Protein AF-0000000078280338 (afdb_homodimer)

Solvent-accessible surface area (backbone atoms only — not comparable to full-atom values): 52154 Å² total; per-residue (Å²): 130,77,80,72,68,80,79,72,78,48,38,25,70,47,46,52,50,64,72,41,44,92,66,64,51,52,72,48,70,65,82,75,61,64,58,58,28,72,47,66,31,80,52,88,51,88,51,28,35,26,40,47,72,55,88,58,22,28,37,40,34,47,91,86,26,40,37,38,37,68,78,40,57,56,70,58,51,51,51,51,54,43,44,49,53,49,49,52,47,52,47,51,52,49,38,52,53,24,34,76,67,65,35,56,46,57,33,45,60,59,44,32,80,74,65,57,34,51,37,38,33,26,33,64,67,35,34,60,70,26,54,41,78,88,59,54,50,83,72,73,30,55,56,50,27,40,29,70,71,62,37,27,69,50,54,51,58,52,48,47,52,44,59,74,16,67,88,45,61,69,80,37,81,45,58,38,80,44,84,50,89,45,91,52,41,63,34,28,38,34,26,46,18,54,32,98,89,35,67,32,21,34,39,36,39,37,46,72,72,50,84,79,52,59,34,53,40,54,51,48,41,52,49,39,56,52,44,14,56,40,43,39,71,73,37,52,70,67,59,77,60,78,70,56,81,40,73,64,57,33,35,42,71,68,43,91,72,53,70,67,60,51,50,50,54,26,55,75,69,72,49,60,78,82,44,45,30,39,40,35,36,34,34,36,74,89,36,73,40,54,66,68,54,40,54,36,49,36,48,53,51,37,71,75,33,78,83,41,49,61,44,70,52,95,49,25,32,34,40,39,38,42,54,89,82,46,49,72,68,57,48,48,61,71,39,42,63,59,33,60,68,44,46,32,31,33,7,25,26,61,69,33,60,46,71,83,48,37,34,52,35,50,50,36,7,56,55,25,50,71,74,73,53,88,96,56,43,73,27,63,20,73,89,45,35,63,61,53,42,52,64,35,43,52,62,70,59,47,61,70,57,34,38,59,62,59,52,50,33,46,53,46,27,71,76,46,82,69,52,48,53,60,50,52,48,42,26,57,62,40,74,67,31,63,67,59,24,22,64,73,70,71,44,60,60,70,62,46,52,52,51,50,51,54,51,58,69,68,41,93,65,59,77,85,38,53,66,52,46,52,43,42,53,51,29,53,52,51,41,69,73,68,97,132,78,80,74,68,80,79,72,79,48,38,24,70,47,46,51,49,64,72,42,45,92,66,62,52,51,71,48,70,66,82,77,62,62,59,59,29,71,47,68,32,81,52,87,52,86,51,27,34,27,40,46,73,55,88,59,22,28,37,39,33,46,93,88,26,38,37,37,37,67,78,42,57,56,71,58,51,50,49,50,56,43,44,48,56,50,48,52,46,52,48,51,52,49,37,50,54,25,35,76,66,66,36,55,46,58,35,45,60,60,42,31,79,74,64,59,36,52,37,39,33,25,35,63,68,37,34,59,71,26,55,42,78,87,58,56,50,83,73,73,31,54,58,50,27,39,30,67,72,63,37,27,68,50,54,52,58,52,48,47,53,42,59,74,16,66,86,48,59,68,79,37,82,44,59,38,81,44,81,50,91,45,91,51,41,63,35,28,39,34,26,45,18,55,34,96,91,35,66,33,21,33,40,37,39,37,48,71,74,48,85,80,52,59,35,53,39,54,51,49,40,53,49,39,55,51,44,14,55,40,42,40,70,72,36,54,70,69,59,78,60,79,70,57,82,40,74,63,57,33,37,43,72,66,43,90,72,55,69,67,59,49,51,52,55,27,54,74,70,71,51,60,78,82,44,44,30,38,41,35,36,34,34,36,74,88,37,73,40,54,68,69,54,42,52,39,50,38,47,52,51,38,72,76,34,78,82,42,48,63,47,70,52,94,50,26,33,35,41,39,37,42,54,90,83,46,51,73,68,57,49,48,62,71,39,42,64,59,32,60,68,46,46,34,31,33,7,26,25,60,69,34,62,45,71,84,49,37,33,51,34,50,50,37,7,56,55,25,49,70,74,74,52,88,96,57,42,72,27,60,20,71,90,45,36,64,62,52,44,52,63,34,43,53,60,70,57,47,62,69,57,33,38,60,61,59,53,49,33,46,54,46,28,72,76,45,82,68,54,48,54,59,49,52,46,43,26,58,62,40,74,66,30,63,68,59,25,21,63,71,70,72,46,60,59,70,60,46,51,52,54,48,52,54,51,56,70,68,42,90,65,59,78,84,40,54,66,52,47,52,44,42,52,53,28,53,52,50,40,70,74,68,97

Structure (mmCIF, N/CA/C/O backbone):
data_AF-0000000078280338-model_v1
#
loop_
_entity.id
_entity.type
_entity.pdbx_description
1 polymer 'PucR C-terminal helix-turn-helix domain-containing protein'
#
loop_
_atom_site.group_PDB
_atom_site.id
_atom_site.type_symbol
_atom_site.label_atom_id
_atom_site.label_alt_id
_atom_site.label_comp_id
_atom_site.label_asym_id
_atom_site.label_entity_id
_atom_site.label_seq_id
_atom_site.pdbx_PDB_ins_code
_atom_site.Cartn_x
_atom_site.Cartn_y
_atom_site.Cartn_z
_atom_site.occupancy
_atom_site.B_iso_or_equiv
_atom_site.auth_seq_id
_atom_site.auth_comp_id
_atom_site.auth_asym_id
_atom_site.auth_atom_id
_atom_site.pdbx_PDB_model_num
ATOM 1 N N . MET A 1 1 ? -23.109 42.562 59.625 1 22.28 1 MET A N 1
ATOM 2 C CA . MET A 1 1 ? -22.859 43.844 58.969 1 22.28 1 MET A CA 1
ATOM 3 C C . MET A 1 1 ? -21.375 44.188 58.969 1 22.28 1 MET A C 1
ATOM 5 O O . MET A 1 1 ? -20.828 44.531 60.031 1 22.28 1 MET A O 1
ATOM 9 N N . GLN A 1 2 ? -20.516 43.281 58.531 1 27.91 2 GLN A N 1
ATOM 10 C CA . GLN A 1 2 ? -19.078 43.25 58.719 1 27.91 2 GLN A CA 1
ATOM 11 C C . GLN A 1 2 ? -18.438 44.625 58.375 1 27.91 2 GLN A C 1
ATOM 13 O O . GLN A 1 2 ? -18.812 45.25 57.406 1 27.91 2 GLN A O 1
ATOM 18 N N . ASN A 1 3 ? -18.094 45.375 59.406 1 30.45 3 ASN A N 1
ATOM 19 C CA . ASN A 1 3 ? -17.438 46.688 59.375 1 30.45 3 ASN A CA 1
ATOM 20 C C . ASN A 1 3 ? -16.422 46.781 58.219 1 30.45 3 ASN A C 1
ATOM 22 O O . ASN A 1 3 ? -15.383 46.125 58.25 1 30.45 3 ASN A O 1
ATOM 26 N N . ARG A 1 4 ? -16.844 46.719 57.062 1 38.12 4 ARG A N 1
ATOM 27 C CA . ARG A 1 4 ? -16.047 46.938 55.844 1 38.12 4 ARG A CA 1
ATOM 28 C C . ARG A 1 4 ? -15.133 48.156 56 1 38.12 4 ARG A C 1
ATOM 30 O O . ARG A 1 4 ? -15.602 49.281 55.906 1 38.12 4 ARG A O 1
ATOM 37 N N . GLY A 1 5 ? -14.352 48.25 57.031 1 39.28 5 GLY A N 1
ATOM 38 C CA . GLY A 1 5 ? -13.375 49.281 57.25 1 39.28 5 GLY A CA 1
ATOM 39 C C . GLY A 1 5 ? -12.828 49.875 55.969 1 39.28 5 GLY A C 1
ATOM 40 O O . GLY A 1 5 ? -12.586 49.156 55 1 39.28 5 GLY A O 1
ATOM 41 N N . VAL A 1 6 ? -13.195 51.094 55.688 1 43.06 6 VAL A N 1
ATOM 42 C CA . VAL A 1 6 ? -12.812 51.938 54.562 1 43.06 6 VAL A CA 1
ATOM 43 C C . VAL A 1 6 ? -11.305 51.812 54.312 1 43.06 6 VAL A C 1
ATOM 45 O O . VAL A 1 6 ? -10.508 52.25 55.125 1 43.06 6 VAL A O 1
ATOM 48 N N . PHE A 1 7 ? -10.766 50.781 53.938 1 52.72 7 PHE A N 1
ATOM 49 C CA . PHE A 1 7 ? -9.367 50.656 53.562 1 52.72 7 PHE A CA 1
ATOM 50 C C . PHE A 1 7 ? -8.977 51.75 52.594 1 52.72 7 PHE A C 1
ATOM 52 O O . PHE A 1 7 ? -9.516 51.844 51.469 1 52.72 7 PHE A O 1
ATOM 59 N N . ILE A 1 8 ? -8.625 52.969 53.156 1 64.5 8 ILE A N 1
ATOM 60 C CA . ILE A 1 8 ? -8.078 54.062 52.375 1 64.5 8 ILE A CA 1
ATOM 61 C C . ILE A 1 8 ? -6.793 53.625 51.656 1 64.5 8 ILE A C 1
ATOM 63 O O . ILE A 1 8 ? -5.898 53.062 52.312 1 64.5 8 ILE A O 1
ATOM 67 N N . MET A 1 9 ? -6.781 53.812 50.406 1 80.69 9 MET A N 1
ATOM 68 C CA . MET A 1 9 ? -5.594 53.438 49.625 1 80.69 9 MET A CA 1
ATOM 69 C C . MET A 1 9 ? -4.383 54.25 50.094 1 80.69 9 MET A C 1
ATOM 71 O O . MET A 1 9 ? -4.465 55.469 50.25 1 80.69 9 MET A O 1
ATOM 75 N N . LYS A 1 10 ? -3.396 53.531 50.5 1 91.25 10 LYS A N 1
ATOM 76 C CA . LYS A 1 10 ? -2.135 54.156 50.875 1 91.25 10 LYS A CA 1
ATOM 77 C C . LYS A 1 10 ? -1.229 54.375 49.688 1 91.25 10 LYS A C 1
ATOM 79 O O . LYS A 1 10 ? -1.287 53.594 48.719 1 91.25 10 LYS A O 1
ATOM 84 N N . LEU A 1 11 ? -0.485 55.469 49.781 1 94.06 11 LEU A N 1
ATOM 85 C CA . LEU A 1 11 ? 0.354 55.812 48.656 1 94.06 11 LEU A CA 1
ATOM 86 C C . LEU A 1 11 ? 1.828 55.594 48.969 1 94.06 11 LEU A C 1
ATOM 88 O O . LEU A 1 11 ? 2.199 55.469 50.125 1 94.06 11 LEU A O 1
ATOM 92 N N . SER A 1 12 ? 2.592 55.469 47.969 1 94.25 12 SER A N 1
ATOM 93 C CA . SER A 1 12 ? 4.047 55.5 48.062 1 94.25 12 SER A CA 1
ATOM 94 C C . SER A 1 12 ? 4.629 56.781 47.5 1 94.25 12 SER A C 1
ATOM 96 O O . SER A 1 12 ? 3.938 57.5 46.781 1 94.25 12 SER A O 1
ATOM 98 N N . MET A 1 13 ? 5.859 57.031 47.812 1 95.06 13 MET A N 1
ATOM 99 C CA . MET A 1 13 ? 6.527 58.219 47.281 1 95.06 13 MET A CA 1
ATOM 100 C C . MET A 1 13 ? 6.613 58.156 45.75 1 95.06 13 MET A C 1
ATOM 102 O O . MET A 1 13 ? 6.574 59.188 45.062 1 95.06 13 MET A O 1
ATOM 106 N N . TRP A 1 14 ? 6.609 56.969 45.219 1 94.12 14 TRP A N 1
ATOM 107 C CA . TRP A 1 14 ? 6.652 56.812 43.781 1 94.12 14 TRP A CA 1
ATOM 108 C C . TRP A 1 14 ? 5.332 57.219 43.125 1 94.12 14 TRP A C 1
ATOM 110 O O . TRP A 1 14 ? 5.324 57.906 42.094 1 94.12 14 TRP A O 1
ATOM 120 N N . MET A 1 15 ? 4.285 56.875 43.781 1 94.75 15 MET A N 1
ATOM 121 C CA . MET A 1 15 ? 2.965 57.25 43.25 1 94.75 15 MET A CA 1
ATOM 122 C C . MET A 1 15 ? 2.801 58.75 43.219 1 94.75 15 MET A C 1
ATOM 124 O O . MET A 1 15 ? 2.275 59.312 42.25 1 94.75 15 MET A O 1
ATOM 128 N N . ILE A 1 16 ? 3.266 59.281 44.25 1 94.94 16 ILE A N 1
ATOM 129 C CA . ILE A 1 16 ? 3.188 60.75 44.344 1 94.94 16 ILE A CA 1
ATOM 130 C C . ILE A 1 16 ? 4.082 61.375 43.281 1 94.94 16 ILE A C 1
ATOM 132 O O . ILE A 1 16 ? 3.658 62.281 42.562 1 94.94 16 ILE A O 1
ATOM 136 N N . ALA A 1 17 ? 5.281 60.875 43.156 1 94.75 17 ALA A N 1
ATOM 137 C CA . ALA A 1 17 ? 6.227 61.406 42.188 1 94.75 17 ALA A CA 1
ATOM 138 C C . ALA A 1 17 ? 5.652 61.312 40.781 1 94.75 17 ALA A C 1
ATOM 140 O O . ALA A 1 17 ? 5.816 62.219 39.969 1 94.75 17 ALA A O 1
ATOM 141 N N . ASN A 1 18 ? 4.996 60.25 40.469 1 93.5 18 ASN A N 1
ATOM 142 C CA . ASN A 1 18 ? 4.418 60.031 39.156 1 93.5 18 ASN A CA 1
ATOM 143 C C . ASN A 1 18 ? 3.367 61.094 38.844 1 93.5 18 ASN A C 1
ATOM 145 O O . ASN A 1 18 ? 3.27 61.562 37.688 1 93.5 18 ASN A O 1
ATOM 149 N N . ARG A 1 19 ? 2.611 61.469 39.812 1 93.06 19 ARG A N 1
ATOM 150 C CA . ARG A 1 19 ? 1.556 62.469 39.594 1 93.06 19 ARG A CA 1
ATOM 151 C C . ARG A 1 19 ? 2.133 63.875 39.5 1 93.06 19 ARG A C 1
ATOM 153 O O . ARG A 1 19 ? 1.515 64.75 38.938 1 93.06 19 ARG A O 1
ATOM 160 N N . LEU A 1 20 ? 3.291 64.062 40.031 1 93.62 20 LEU A N 1
ATOM 161 C CA . LEU A 1 20 ? 3.91 65.375 40.062 1 93.62 20 LEU A CA 1
ATOM 162 C C . LEU A 1 20 ? 4.812 65.562 38.844 1 93.62 20 LEU A C 1
ATOM 164 O O . LEU A 1 20 ? 5.398 66.688 38.688 1 93.62 20 LEU A O 1
ATOM 168 N N . LYS A 1 21 ? 4.844 64.688 38 1 91.25 21 LYS A N 1
ATOM 169 C CA . LYS A 1 21 ? 5.777 64.688 36.875 1 91.25 21 LYS A CA 1
ATOM 170 C C . LYS A 1 21 ? 5.617 65.938 36.031 1 91.25 21 LYS A C 1
ATOM 172 O O . LYS A 1 21 ? 6.605 66.562 35.594 1 91.25 21 LYS A O 1
ATOM 177 N N . PRO A 1 22 ? 4.402 66.438 35.812 1 88.19 22 PRO A N 1
ATOM 178 C CA . PRO A 1 22 ? 4.246 67.625 35 1 88.19 22 PRO A CA 1
ATOM 179 C C . PRO A 1 22 ? 4.965 68.812 35.594 1 88.19 22 PRO A C 1
ATOM 181 O O . PRO A 1 22 ? 5.262 69.812 34.906 1 88.19 22 PRO A O 1
ATOM 184 N N . LEU A 1 23 ? 5.336 68.812 36.875 1 91.56 23 LEU A N 1
ATOM 185 C CA . LEU A 1 23 ? 6.004 69.938 37.562 1 91.56 23 LEU A CA 1
ATOM 186 C C . LEU A 1 23 ? 7.52 69.75 37.5 1 91.56 23 LEU A C 1
ATOM 188 O O . LEU A 1 23 ? 8.258 70.562 38.062 1 91.56 23 LEU A O 1
ATOM 192 N N . ASN A 1 24 ? 7.965 68.688 36.844 1 89.81 24 ASN A N 1
ATOM 193 C CA . ASN A 1 24 ? 9.383 68.375 36.656 1 89.81 24 ASN A CA 1
ATOM 194 C C . ASN A 1 24 ? 10.141 68.375 38 1 89.81 24 ASN A C 1
ATOM 196 O O . ASN A 1 24 ? 11.133 69.062 38.156 1 89.81 24 ASN A O 1
ATOM 200 N N . PRO A 1 25 ? 9.711 67.562 38.812 1 92 25 PRO A N 1
ATOM 201 C CA . PRO A 1 25 ? 10.359 67.438 40.125 1 92 25 PRO A CA 1
ATOM 202 C C . PRO A 1 25 ? 11.703 66.75 40.062 1 92 25 PRO A C 1
ATOM 204 O O . PRO A 1 25 ? 11.984 66 39.125 1 92 25 PRO A O 1
ATOM 207 N N . GLU A 1 26 ? 12.562 67.062 41.062 1 93.38 26 GLU A N 1
ATOM 208 C CA . GLU A 1 26 ? 13.75 66.25 41.312 1 93.38 26 GLU A CA 1
ATOM 209 C C . GLU A 1 26 ? 13.477 65.25 42.406 1 93.38 26 GLU A C 1
ATOM 211 O O . GLU A 1 26 ? 13.102 65.562 43.531 1 93.38 26 GLU A O 1
ATOM 216 N N . SER A 1 27 ? 13.594 63.969 41.969 1 92.81 27 SER A N 1
ATOM 217 C CA . SER A 1 27 ? 13.188 62.938 42.906 1 92.81 27 SER A CA 1
ATOM 218 C C . SER A 1 27 ? 14.344 62 43.219 1 92.81 27 SER A C 1
ATOM 220 O O . SER A 1 27 ? 15.125 61.656 42.312 1 92.81 27 SER A O 1
ATOM 222 N N . GLN A 1 28 ? 14.516 61.719 44.469 1 94.62 28 GLN A N 1
ATOM 223 C CA . GLN A 1 28 ? 15.367 60.656 45 1 94.62 28 GLN A CA 1
ATOM 224 C C . GLN A 1 28 ? 14.555 59.688 45.844 1 94.62 28 GLN A C 1
ATOM 226 O O . GLN A 1 28 ? 14.391 59.875 47.062 1 94.62 28 GLN A O 1
ATOM 231 N N . ILE A 1 29 ? 14.141 58.625 45.125 1 94.69 29 ILE A N 1
ATOM 232 C CA . ILE A 1 29 ? 13.266 57.656 45.781 1 94.69 29 ILE A CA 1
ATOM 233 C C . ILE A 1 29 ? 13.875 56.25 45.719 1 94.69 29 ILE A C 1
ATOM 235 O O . ILE A 1 29 ? 14.344 55.844 44.688 1 94.69 29 ILE A O 1
ATOM 239 N N . SER A 1 30 ? 13.766 55.594 46.875 1 92.06 30 SER A N 1
ATOM 240 C CA . SER A 1 30 ? 14.258 54.219 46.938 1 92.06 30 SER A CA 1
ATOM 241 C C . SER A 1 30 ? 13.367 53.281 46.125 1 92.06 30 SER A C 1
ATOM 243 O O . SER A 1 30 ? 12.148 53.469 46.062 1 92.06 30 SER A O 1
ATOM 245 N N . ASP A 1 31 ? 13.93 52.219 45.656 1 87.12 31 ASP A N 1
ATOM 246 C CA . ASP A 1 31 ? 13.234 51.312 44.75 1 87.12 31 ASP A CA 1
ATOM 247 C C . ASP A 1 31 ? 12.18 50.5 45.531 1 87.12 31 ASP A C 1
ATOM 249 O O . ASP A 1 31 ? 11.188 50.062 44.938 1 87.12 31 ASP A O 1
ATOM 253 N N . ASP A 1 32 ? 12.289 50.406 46.75 1 85.12 32 ASP A N 1
ATOM 254 C CA . ASP A 1 32 ? 11.406 49.531 47.5 1 85.12 32 ASP A CA 1
ATOM 255 C C . ASP A 1 32 ? 10.539 50.281 48.469 1 85.12 32 ASP A C 1
ATOM 257 O O . ASP A 1 32 ? 10.078 49.75 49.469 1 85.12 32 ASP A O 1
ATOM 261 N N . THR A 1 33 ? 10.336 51.562 48.156 1 91.38 33 THR A N 1
ATOM 262 C CA . THR A 1 33 ? 9.508 52.344 49.062 1 91.38 33 THR A CA 1
ATOM 263 C C . THR A 1 33 ? 8.094 51.781 49.156 1 91.38 33 THR A C 1
ATOM 265 O O . THR A 1 33 ? 7.457 51.531 48.125 1 91.38 33 THR A O 1
ATOM 268 N N . PRO A 1 34 ? 7.621 51.531 50.375 1 92.12 34 PRO A N 1
ATOM 269 C CA . PRO A 1 34 ? 6.301 50.906 50.531 1 92.12 34 PRO A CA 1
ATOM 270 C C . PRO A 1 34 ? 5.16 51.906 50.375 1 92.12 34 PRO A C 1
ATOM 272 O O . PRO A 1 34 ? 5.379 53.125 50.469 1 92.12 34 PRO A O 1
ATOM 275 N N . ALA A 1 35 ? 4.035 51.438 50.125 1 92.88 35 ALA A N 1
ATOM 276 C CA . ALA A 1 35 ? 2.816 52.219 50.062 1 92.88 35 ALA A CA 1
ATOM 277 C C . ALA A 1 35 ? 2.152 52.312 51.438 1 92.88 35 ALA A C 1
ATOM 279 O O . ALA A 1 35 ? 1.238 51.531 51.75 1 92.88 35 ALA A O 1
ATOM 280 N N . VAL A 1 36 ? 2.533 53.344 52.219 1 92.44 36 VAL A N 1
ATOM 281 C CA . VAL A 1 36 ? 2.055 53.406 53.594 1 92.44 36 VAL A CA 1
ATOM 282 C C . VAL A 1 36 ? 1.534 54.812 53.875 1 92.44 36 VAL A C 1
ATOM 284 O O . VAL A 1 36 ? 1.011 55.094 54.969 1 92.44 36 VAL A O 1
ATOM 287 N N . LEU A 1 37 ? 1.658 55.719 52.938 1 92.88 37 LEU A N 1
ATOM 288 C CA . LEU A 1 37 ? 1.369 57.125 53.188 1 92.88 37 LEU A CA 1
ATOM 289 C C . LEU A 1 37 ? -0.132 57.375 53.125 1 92.88 37 LEU A C 1
ATOM 291 O O . LEU A 1 37 ? -0.806 57 52.188 1 92.88 37 LEU A O 1
ATOM 295 N N . LYS A 1 38 ? -0.618 58.156 54.125 1 91 38 LYS A N 1
ATOM 296 C CA . LYS A 1 38 ? -2.059 58.375 54.25 1 91 38 LYS A CA 1
ATOM 297 C C . LYS A 1 38 ? -2.432 59.812 53.906 1 91 38 LYS A C 1
ATOM 299 O O . LYS A 1 38 ? -3.578 60.094 53.531 1 91 38 LYS A O 1
ATOM 304 N N . SER A 1 39 ? -1.416 60.75 54.094 1 90.75 39 SER A N 1
ATOM 305 C CA . SER A 1 39 ? -1.698 62.156 53.812 1 90.75 39 SER A CA 1
ATOM 306 C C . SER A 1 39 ? -0.419 62.969 53.812 1 90.75 39 SER A C 1
ATOM 308 O O . SER A 1 39 ? 0.669 62.438 54.062 1 90.75 39 SER A O 1
ATOM 310 N N . ALA A 1 40 ? -0.612 64.188 53.438 1 92.5 40 ALA A N 1
ATOM 311 C CA . ALA A 1 40 ? 0.465 65.188 53.531 1 92.5 40 ALA A CA 1
ATOM 312 C C . ALA A 1 40 ? 0.326 66 54.812 1 92.5 40 ALA A C 1
ATOM 314 O O . ALA A 1 40 ? -0.787 66.312 55.219 1 92.5 40 ALA A O 1
ATOM 315 N N . ARG A 1 41 ? 1.46 66.25 55.406 1 92.12 41 ARG A N 1
ATOM 316 C CA . ARG A 1 41 ? 1.452 67.062 56.625 1 92.12 41 ARG A CA 1
ATOM 317 C C . ARG A 1 41 ? 2.537 68.125 56.625 1 92.12 41 ARG A C 1
ATOM 319 O O . ARG A 1 41 ? 3.561 67.938 55.938 1 92.12 41 ARG A O 1
ATOM 326 N N . ARG A 1 42 ? 2.299 69.188 57.281 1 91.25 42 ARG A N 1
ATOM 327 C CA . ARG A 1 42 ? 3.275 70.25 57.438 1 91.25 42 ARG A CA 1
ATOM 328 C C . ARG A 1 42 ? 4.23 70 58.594 1 91.25 42 ARG A C 1
ATOM 330 O O . ARG A 1 42 ? 5.25 70.688 58.75 1 91.25 42 ARG A O 1
ATOM 337 N N . ALA A 1 43 ? 3.764 69 59.406 1 89.38 43 ALA A N 1
ATOM 338 C CA . ALA A 1 43 ? 4.598 68.5 60.5 1 89.38 43 ALA A CA 1
ATOM 339 C C . ALA A 1 43 ? 4.859 67 60.375 1 89.38 43 ALA A C 1
ATOM 341 O O . ALA A 1 43 ? 4.078 66.312 59.75 1 89.38 43 ALA A O 1
ATOM 342 N N . TYR A 1 44 ? 5.934 66.625 60.969 1 86.25 44 TYR A N 1
ATOM 343 C CA . TYR A 1 44 ? 6.301 65.188 60.875 1 86.25 44 TYR A CA 1
ATOM 344 C C . TYR A 1 44 ? 5.258 64.312 61.531 1 86.25 44 TYR A C 1
ATOM 346 O O . TYR A 1 44 ? 4.801 64.625 62.656 1 86.25 44 TYR A O 1
ATOM 354 N N . ALA A 1 45 ? 4.758 63.375 60.844 1 87.5 45 ALA A N 1
ATOM 355 C CA . ALA A 1 45 ? 3.828 62.375 61.344 1 87.5 45 ALA A CA 1
ATOM 356 C C . ALA A 1 45 ? 4.102 61 60.75 1 87.5 45 ALA A C 1
ATOM 358 O O . ALA A 1 45 ? 4.656 60.906 59.625 1 87.5 45 ALA A O 1
ATOM 359 N N . THR A 1 46 ? 3.721 59.969 61.469 1 88.69 46 THR A N 1
ATOM 360 C CA . THR A 1 46 ? 3.936 58.594 61 1 88.69 46 THR A CA 1
ATOM 361 C C . THR A 1 46 ? 3.07 58.312 59.781 1 88.69 46 THR A C 1
ATOM 363 O O . THR A 1 46 ? 1.893 58.688 59.719 1 88.69 46 THR A O 1
ATOM 366 N N . ASN A 1 47 ? 3.738 57.812 58.781 1 91.88 47 ASN A N 1
ATOM 367 C CA . ASN A 1 47 ? 3.072 57.344 57.562 1 91.88 47 ASN A CA 1
ATOM 368 C C . ASN A 1 47 ? 2.385 58.5 56.844 1 91.88 47 ASN A C 1
ATOM 370 O O . ASN A 1 47 ? 1.275 58.344 56.312 1 91.88 47 ASN A O 1
ATOM 374 N N . CYS A 1 48 ? 3.025 59.656 56.906 1 93.56 48 CYS A N 1
ATOM 375 C CA . CYS A 1 48 ? 2.605 60.844 56.156 1 93.56 48 CYS A CA 1
ATOM 376 C C . CYS A 1 48 ? 3.793 61.469 55.469 1 93.56 48 CYS A C 1
ATOM 378 O O . CYS A 1 48 ? 4.934 61.344 55.906 1 93.56 48 CYS A O 1
ATOM 380 N N . VAL A 1 49 ? 3.496 62.156 54.406 1 94.44 49 VAL A N 1
ATOM 381 C CA . VAL A 1 49 ? 4.535 62.906 53.719 1 94.44 49 VAL A CA 1
ATOM 382 C C . VAL A 1 49 ? 4.73 64.25 54.406 1 94.44 49 VAL A C 1
ATOM 384 O O . VAL A 1 49 ? 3.766 65 54.656 1 94.44 49 VAL A O 1
ATOM 387 N N . TYR A 1 50 ? 5.957 64.438 54.75 1 95.12 50 TYR A N 1
ATOM 388 C CA . TYR A 1 50 ? 6.305 65.75 55.344 1 95.12 50 TYR A CA 1
ATOM 389 C C . TYR A 1 50 ? 6.625 66.75 54.25 1 95.12 50 TYR A C 1
ATOM 391 O O . TYR A 1 50 ? 7.535 66.562 53.438 1 95.12 50 TYR A O 1
ATOM 399 N N . VAL A 1 51 ? 5.871 67.875 54.25 1 94.94 51 VAL A N 1
ATOM 400 C CA . VAL A 1 51 ? 6.047 68.938 53.25 1 94.94 51 VAL A CA 1
ATOM 401 C C . VAL A 1 51 ? 6.508 70.25 53.938 1 94.94 51 VAL A C 1
ATOM 403 O O . VAL A 1 51 ? 5.871 70.688 54.875 1 94.94 51 VAL A O 1
ATOM 406 N N . PHE A 1 52 ? 7.609 70.75 53.438 1 94.38 52 PHE A N 1
ATOM 407 C CA . PHE A 1 52 ? 8.141 71.938 54.062 1 94.38 52 PHE A CA 1
ATOM 408 C C . PHE A 1 52 ? 8.875 72.812 53.031 1 94.38 52 PHE A C 1
ATOM 410 O O . PHE A 1 52 ? 9.352 72.312 52 1 94.38 52 PHE A O 1
ATOM 417 N N . PRO A 1 53 ? 8.945 74.125 53.25 1 94.38 53 PRO A N 1
ATOM 418 C CA . PRO A 1 53 ? 9.633 75 52.312 1 94.38 53 PRO A CA 1
ATOM 419 C C . PRO A 1 53 ? 11.148 75 52.469 1 94.38 53 PRO A C 1
ATOM 421 O O . PRO A 1 53 ? 11.648 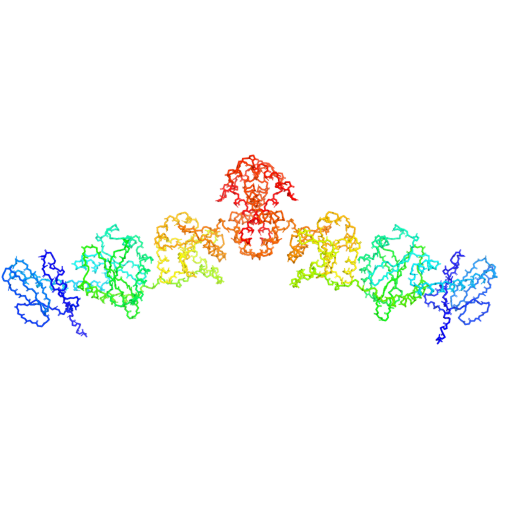74.875 53.594 1 94.38 53 PRO A O 1
ATOM 424 N N . SER A 1 54 ? 11.797 75 51.438 1 93.19 54 SER A N 1
ATOM 425 C CA . SER A 1 54 ? 13.242 75.188 51.375 1 93.19 54 SER A CA 1
ATOM 426 C C . SER A 1 54 ? 13.656 76.188 50.375 1 93.19 54 SER A C 1
ATOM 428 O O . SER A 1 54 ? 13.914 75.875 49.188 1 93.19 54 SER A O 1
ATOM 430 N N . GLY A 1 55 ? 13.781 77.5 50.875 1 91.19 55 GLY A N 1
ATOM 431 C CA . GLY A 1 55 ? 14.008 78.625 49.938 1 91.19 55 GLY A CA 1
ATOM 432 C C . GLY A 1 55 ? 12.812 78.938 49.031 1 91.19 55 GLY A C 1
ATOM 433 O O . GLY A 1 55 ? 11.703 79.125 49.531 1 91.19 55 GLY A O 1
ATOM 434 N N . ASN A 1 56 ? 13.086 78.875 47.719 1 93 56 ASN A N 1
ATOM 435 C CA . ASN A 1 56 ? 12.023 79.062 46.75 1 93 56 ASN A CA 1
ATOM 436 C C . ASN A 1 56 ? 11.414 77.75 46.312 1 93 56 ASN A C 1
ATOM 438 O O . ASN A 1 56 ? 10.523 77.688 45.438 1 93 56 ASN A O 1
ATOM 442 N N . ASP A 1 57 ? 11.961 76.688 47 1 94.56 57 ASP A N 1
ATOM 443 C CA . ASP A 1 57 ? 11.492 75.375 46.656 1 94.56 57 ASP A CA 1
ATOM 444 C C . ASP A 1 57 ? 10.641 74.75 47.781 1 94.56 57 ASP A C 1
ATOM 446 O O . ASP A 1 57 ? 10.547 75.312 48.875 1 94.56 57 ASP A O 1
ATOM 450 N N . VAL A 1 58 ? 9.906 73.688 47.438 1 95.62 58 VAL A N 1
ATOM 451 C CA . VAL A 1 58 ? 9.141 72.938 48.406 1 95.62 58 VAL A CA 1
ATOM 452 C C . VAL A 1 58 ? 9.617 71.438 48.406 1 95.62 58 VAL A C 1
ATOM 454 O O . VAL A 1 58 ? 9.844 70.875 47.312 1 95.62 58 VAL A O 1
ATOM 457 N N . ILE A 1 59 ? 9.828 70.875 49.562 1 95.88 59 ILE A N 1
ATOM 458 C CA . ILE A 1 59 ? 10.352 69.562 49.688 1 95.88 59 ILE A CA 1
ATOM 459 C C . ILE A 1 59 ? 9.266 68.625 50.25 1 95.88 59 ILE A C 1
ATOM 461 O O . ILE A 1 59 ? 8.562 69 51.188 1 95.88 59 ILE A O 1
ATOM 465 N N . CYS A 1 60 ? 9.047 67.5 49.625 1 95.06 60 CYS A N 1
ATOM 466 C CA . CYS A 1 60 ? 8.25 66.438 50.125 1 95.06 60 CYS A CA 1
ATOM 467 C C . CYS A 1 60 ? 9.141 65.25 50.594 1 95.06 60 CYS A C 1
ATOM 469 O O . CYS A 1 60 ? 9.867 64.688 49.781 1 95.06 60 CYS A O 1
ATOM 471 N N . GLN A 1 61 ? 9 64.938 51.875 1 95.06 61 GLN A N 1
ATOM 472 C CA . GLN A 1 61 ? 9.945 63.969 52.406 1 95.06 61 GLN A CA 1
ATOM 473 C C . GLN A 1 61 ? 9.227 62.906 53.219 1 95.06 61 GLN A C 1
ATOM 475 O O . GLN A 1 61 ? 8.266 63.188 53.938 1 95.06 61 GLN A O 1
ATOM 480 N N . TRP A 1 62 ? 9.555 61.688 52.938 1 94.44 62 TRP A N 1
ATOM 481 C CA . TRP A 1 62 ? 9.211 60.562 53.781 1 94.44 62 TRP A CA 1
ATOM 482 C C . TRP A 1 62 ? 10.43 59.656 54.031 1 94.44 62 TRP A C 1
ATOM 484 O O . TRP A 1 62 ? 10.969 59.062 53.094 1 94.44 62 TRP A O 1
ATOM 494 N N . GLU A 1 63 ? 10.883 59.594 55.25 1 92.44 63 GLU A N 1
ATOM 495 C CA . GLU A 1 63 ? 12.109 58.875 55.625 1 92.44 63 GLU A CA 1
ATOM 496 C C . GLU A 1 63 ? 13.281 59.344 54.75 1 92.44 63 GLU A C 1
ATOM 498 O O . GLU A 1 63 ? 13.602 60.531 54.719 1 92.44 63 GLU A O 1
ATOM 503 N N . ASN A 1 64 ? 13.797 58.469 53.875 1 92.12 64 ASN A N 1
ATOM 504 C CA . ASN A 1 64 ? 14.953 58.844 53.062 1 92.12 64 ASN A CA 1
ATOM 505 C C . ASN A 1 64 ? 14.547 59.281 51.656 1 92.12 64 ASN A C 1
ATOM 507 O O . ASN A 1 64 ? 15.398 59.688 50.875 1 92.12 64 ASN A O 1
ATOM 511 N N . ASP A 1 65 ? 13.328 59.281 51.406 1 95.5 65 ASP A N 1
ATOM 512 C CA . ASP A 1 65 ? 12.844 59.656 50.062 1 95.5 65 ASP A CA 1
ATOM 513 C C . ASP A 1 65 ? 12.5 61.156 50 1 95.5 65 ASP A C 1
ATOM 515 O O . ASP A 1 65 ? 11.891 61.688 50.938 1 95.5 65 ASP A O 1
ATOM 519 N N . ILE A 1 66 ? 12.938 61.781 48.844 1 96.06 66 ILE A N 1
ATOM 520 C CA . ILE A 1 66 ? 12.734 63.219 48.75 1 96.06 66 ILE A CA 1
ATOM 521 C C . ILE A 1 66 ? 12.25 63.562 47.344 1 96.06 66 ILE A C 1
ATOM 523 O O . ILE A 1 66 ? 12.742 63.031 46.344 1 96.06 66 ILE A O 1
ATOM 527 N N . ILE A 1 67 ? 11.258 64.438 47.344 1 96.12 67 ILE A N 1
ATOM 528 C CA . ILE A 1 67 ? 10.797 65.062 46.094 1 96.12 67 ILE A CA 1
ATOM 529 C C . ILE A 1 67 ? 10.891 66.562 46.25 1 96.12 67 ILE A C 1
ATOM 531 O O . ILE A 1 67 ? 10.273 67.188 47.156 1 96.12 67 ILE A O 1
ATOM 535 N N . LYS A 1 68 ? 11.617 67.125 45.344 1 96.69 68 LYS A N 1
ATOM 536 C CA . LYS A 1 68 ? 11.805 68.625 45.375 1 96.69 68 LYS A CA 1
ATOM 537 C C . LYS A 1 68 ? 11.031 69.312 44.25 1 96.69 68 LYS A C 1
ATOM 539 O O . LYS A 1 68 ? 11.227 68.938 43.094 1 96.69 68 LYS A O 1
ATOM 544 N N . LEU A 1 69 ? 10.164 70.125 44.688 1 95 69 LEU A N 1
ATOM 545 C CA . LEU A 1 69 ? 9.43 71 43.719 1 95 69 LEU A CA 1
ATOM 546 C C . LEU A 1 69 ? 10.062 72.375 43.625 1 95 69 LEU A C 1
ATOM 548 O O . LEU A 1 69 ? 10.125 73.125 44.594 1 95 69 LEU A O 1
ATOM 552 N N . LYS A 1 70 ? 10.344 72.688 42.406 1 94.12 70 LYS A N 1
ATOM 553 C CA . LYS A 1 70 ? 11.102 73.938 42.188 1 94.12 70 LYS A CA 1
ATOM 554 C C . LYS A 1 70 ? 10.172 75.125 42 1 94.12 70 LYS A C 1
ATOM 556 O O . LYS A 1 70 ? 9.141 75 41.312 1 94.12 70 LYS A O 1
ATOM 561 N N . ASP A 1 71 ? 10.508 76.188 42.562 1 93.06 71 ASP A N 1
ATOM 562 C CA . ASP A 1 71 ? 9.938 77.562 42.312 1 93.06 71 ASP A CA 1
ATOM 563 C C . ASP A 1 71 ? 8.414 77.5 42.406 1 93.06 71 ASP A C 1
ATOM 565 O O . ASP A 1 71 ? 7.711 77.875 41.469 1 93.06 71 ASP A O 1
ATOM 569 N N . ILE A 1 72 ? 7.965 77 43.562 1 93.94 72 ILE A N 1
ATOM 570 C CA . ILE A 1 72 ? 6.523 76.938 43.781 1 93.94 72 ILE A CA 1
ATOM 571 C C . ILE A 1 72 ? 6.207 77.438 45.188 1 93.94 72 ILE A C 1
ATOM 573 O O . ILE A 1 72 ? 6.973 77.188 46.125 1 93.94 72 ILE A O 1
ATOM 577 N N . GLN A 1 73 ? 5.094 78.188 45.312 1 94.56 73 GLN A N 1
ATOM 578 C CA . GLN A 1 73 ? 4.645 78.688 46.594 1 94.56 73 GLN A CA 1
ATOM 579 C C . GLN A 1 73 ? 4.223 77.5 47.5 1 94.56 73 GLN A C 1
ATOM 581 O O . GLN A 1 73 ? 3.598 76.562 47.031 1 94.56 73 GLN A O 1
ATOM 586 N N . PHE A 1 74 ? 4.57 77.562 48.75 1 93.25 74 PHE A N 1
ATOM 587 C CA . PHE A 1 74 ? 4.367 76.5 49.688 1 93.25 74 PHE A CA 1
ATOM 588 C C . PHE A 1 74 ? 2.896 76.062 49.75 1 93.25 74 PHE A C 1
ATOM 590 O O . PHE A 1 74 ? 2.57 74.875 49.688 1 93.25 74 PHE A O 1
ATOM 597 N N . ASP A 1 75 ? 2.004 77.062 49.844 1 92.62 75 ASP A N 1
ATOM 598 C CA . ASP A 1 75 ? 0.581 76.75 49.969 1 92.62 75 ASP A CA 1
ATOM 599 C C . ASP A 1 75 ? 0.047 76.062 48.719 1 92.62 75 ASP A C 1
ATOM 601 O O . ASP A 1 75 ? -0.795 75.188 48.812 1 92.62 75 ASP A O 1
ATOM 605 N N . GLU A 1 76 ? 0.547 76.5 47.688 1 93.44 76 GLU A N 1
ATOM 606 C CA . GLU A 1 76 ? 0.15 75.875 46.438 1 93.44 76 GLU A CA 1
ATOM 607 C C . GLU A 1 76 ? 0.656 74.438 46.312 1 93.44 76 GLU A C 1
ATOM 609 O O . GLU A 1 76 ? -0.095 73.5 45.938 1 93.44 76 GLU A O 1
ATOM 614 N N . ALA A 1 77 ? 1.941 74.25 46.688 1 93.81 77 ALA A N 1
ATOM 615 C CA . ALA A 1 77 ? 2.541 72.938 46.625 1 93.81 77 ALA A CA 1
ATOM 616 C C . ALA A 1 77 ? 1.812 71.938 47.594 1 93.81 77 ALA A C 1
ATOM 618 O O . ALA A 1 77 ? 1.537 70.812 47.219 1 93.81 77 ALA A O 1
ATOM 619 N N . PHE A 1 78 ? 1.523 72.5 48.719 1 93.62 78 PHE A N 1
ATOM 620 C CA . PHE A 1 78 ? 0.842 71.625 49.719 1 93.62 78 PHE A CA 1
ATOM 621 C C . PHE A 1 78 ? -0.532 71.25 49.219 1 93.62 78 PHE A C 1
ATOM 623 O O . PHE A 1 78 ? -0.936 70.062 49.406 1 93.62 78 PHE A O 1
ATOM 630 N N . GLU A 1 79 ? -1.234 72.062 48.594 1 92.62 79 GLU A N 1
ATOM 631 C CA . GLU A 1 79 ? -2.551 71.75 48.031 1 92.62 79 GLU A CA 1
ATOM 632 C C . GLU A 1 79 ? -2.455 70.75 46.906 1 92.62 79 GLU A C 1
ATOM 634 O O . GLU A 1 79 ? -3.316 69.875 46.781 1 92.62 79 GLU A O 1
ATOM 639 N N . ILE A 1 80 ? -1.445 70.812 46.188 1 94.12 80 ILE A N 1
ATOM 640 C CA . ILE A 1 80 ? -1.24 69.875 45.062 1 94.12 80 ILE A CA 1
ATOM 641 C C . ILE A 1 80 ? -0.998 68.5 45.625 1 94.12 80 ILE A C 1
ATOM 643 O O . ILE A 1 80 ? -1.602 67.5 45.156 1 94.12 80 ILE A O 1
ATOM 647 N N . ILE A 1 81 ? -0.152 68.438 46.625 1 93.75 81 ILE A N 1
ATOM 648 C CA . ILE A 1 81 ? 0.189 67.125 47.219 1 93.75 81 ILE A CA 1
ATOM 649 C C . ILE A 1 81 ? -1.041 66.5 47.875 1 93.75 81 ILE A C 1
ATOM 651 O O . ILE A 1 81 ? -1.311 65.312 47.75 1 93.75 81 ILE A O 1
ATOM 655 N N . GLN A 1 82 ? -1.748 67.375 48.594 1 91.69 82 GLN A N 1
ATOM 656 C CA . GLN A 1 82 ? -2.992 66.875 49.188 1 91.69 82 GLN A CA 1
ATOM 657 C C . GLN A 1 82 ? -3.982 66.438 48.125 1 91.69 82 GLN A C 1
ATOM 659 O O . GLN A 1 82 ? -4.711 65.438 48.312 1 91.69 82 GLN A O 1
ATOM 664 N N . GLY A 1 83 ? -4.012 67.188 47.094 1 92.88 83 GLY A N 1
ATOM 665 C CA . GLY A 1 83 ? -4.863 66.812 45.969 1 92.88 83 GLY A CA 1
ATOM 666 C C . GLY A 1 83 ? -4.543 65.438 45.375 1 92.88 83 GLY A C 1
ATOM 667 O O . GLY A 1 83 ? -5.43 64.75 44.844 1 92.88 83 GLY A O 1
ATOM 668 N N . ILE A 1 84 ? -3.344 65.062 45.469 1 94.44 84 ILE A N 1
ATOM 669 C CA . ILE A 1 84 ? -2.928 63.781 44.938 1 94.44 84 ILE A CA 1
ATOM 670 C C . ILE A 1 84 ? -3.57 62.656 45.781 1 94.44 84 ILE A C 1
ATOM 672 O O . ILE A 1 84 ? -4.059 61.656 45.219 1 94.44 84 ILE A O 1
ATOM 676 N N . PHE A 1 85 ? -3.555 62.781 47.062 1 93 85 PHE A N 1
ATOM 677 C CA . PHE A 1 85 ? -4.203 61.812 47.938 1 93 85 PHE A CA 1
ATOM 678 C C . PHE A 1 85 ? -5.695 61.75 47.656 1 93 85 PHE A C 1
ATOM 680 O O . PHE A 1 85 ? -6.273 60.656 47.594 1 93 85 PHE A O 1
ATOM 687 N N . ASP A 1 86 ? -6.242 62.906 47.406 1 91.62 86 ASP A N 1
ATOM 688 C CA . ASP A 1 86 ? -7.66 62.938 47.062 1 91.62 86 ASP A CA 1
ATOM 689 C C . ASP A 1 86 ? -7.914 62.25 45.719 1 91.62 86 ASP A C 1
ATOM 691 O O . ASP A 1 86 ? -8.906 61.531 45.594 1 91.62 86 ASP A O 1
ATOM 695 N N . PHE A 1 87 ? -7.055 62.5 44.875 1 93.12 87 PHE A N 1
ATOM 696 C CA . PHE A 1 87 ? -7.184 61.875 43.531 1 93.12 87 PHE A CA 1
ATOM 697 C C . PHE A 1 87 ? -7.203 60.375 43.625 1 93.12 87 PHE A C 1
ATOM 699 O O . PHE A 1 87 ? -8.078 59.719 43.062 1 93.12 87 PHE A O 1
ATOM 706 N N . TYR A 1 88 ? -6.281 59.781 44.312 1 94 88 TYR A N 1
ATOM 707 C CA . TYR A 1 88 ? -6.172 58.344 44.406 1 94 88 TYR A CA 1
ATOM 708 C C . TYR A 1 88 ? -7.316 57.75 45.219 1 94 88 TYR A C 1
ATOM 710 O O . TYR A 1 88 ? -7.754 56.625 44.938 1 94 88 TYR A O 1
ATOM 718 N N . GLU A 1 89 ? -7.766 58.531 46.125 1 91.31 89 GLU A N 1
ATOM 719 C CA . GLU A 1 89 ? -8.945 58.094 46.844 1 91.31 89 GLU A CA 1
ATOM 720 C C . GLU A 1 89 ? -10.164 58 45.938 1 91.31 89 GLU A C 1
ATOM 722 O O . GLU A 1 89 ? -10.922 57.031 46 1 91.31 89 GLU A O 1
ATOM 727 N N . ASP A 1 90 ? -10.289 59.062 45.188 1 93.44 90 ASP A N 1
ATOM 728 C CA . ASP A 1 90 ? -11.391 59.062 44.25 1 93.44 90 ASP A CA 1
ATOM 729 C C . ASP A 1 90 ? -11.242 57.969 43.219 1 93.44 90 ASP A C 1
ATOM 731 O O . ASP A 1 90 ? -12.227 57.312 42.844 1 93.44 90 ASP A O 1
ATOM 735 N N . TRP A 1 91 ? -10.086 57.781 42.75 1 94.31 91 TRP A N 1
ATOM 736 C CA . TRP A 1 91 ? -9.797 56.75 41.781 1 94.31 91 TRP A CA 1
ATOM 737 C C . TRP A 1 91 ? -10.117 55.375 42.375 1 94.31 91 TRP A C 1
ATOM 739 O O . TRP A 1 91 ? -10.797 54.562 41.719 1 94.31 91 TRP A O 1
ATOM 749 N N . ASP A 1 92 ? -9.633 55.125 43.531 1 93.31 92 ASP A N 1
ATOM 750 C CA . ASP A 1 92 ? -9.867 53.844 44.188 1 93.31 92 ASP A CA 1
ATOM 751 C C . ASP A 1 92 ? -11.359 53.562 44.375 1 93.31 92 ASP A C 1
ATOM 753 O O . ASP A 1 92 ? -11.82 52.438 44.156 1 93.31 92 ASP A O 1
ATOM 757 N N . ALA A 1 93 ? -12.016 54.594 44.75 1 92.5 93 ALA A N 1
ATOM 758 C CA . ALA A 1 93 ? -13.461 54.469 44.906 1 92.5 93 ALA A CA 1
ATOM 759 C C . ALA A 1 93 ? -14.133 54.156 43.562 1 92.5 93 ALA A C 1
ATOM 761 O O . ALA A 1 93 ? -15.039 53.312 43.5 1 92.5 93 ALA A O 1
ATOM 762 N N . SER A 1 94 ? -13.672 54.781 42.625 1 94.25 94 SER A N 1
ATOM 763 C CA . SER A 1 94 ? -14.258 54.625 41.312 1 94.25 94 SER A CA 1
ATOM 764 C C . SER A 1 94 ? -14.008 53.219 40.781 1 94.25 94 SER A C 1
ATOM 766 O O . SER A 1 94 ? -14.93 52.562 40.25 1 94.25 94 SER A O 1
ATOM 768 N N . ILE A 1 95 ? -12.789 52.719 40.875 1 94.56 95 ILE A N 1
ATOM 769 C CA . ILE A 1 95 ? -12.461 51.406 40.312 1 94.56 95 ILE A CA 1
ATOM 770 C C . ILE A 1 95 ? -13.102 50.312 41.156 1 94.56 95 ILE A C 1
ATOM 772 O O . ILE A 1 95 ? -13.484 49.281 40.625 1 94.56 95 ILE A O 1
ATOM 776 N N . THR A 1 96 ? -13.273 50.531 42.406 1 92.06 96 THR A N 1
ATOM 777 C CA . THR A 1 96 ? -13.961 49.562 43.25 1 92.06 96 THR A CA 1
ATOM 778 C C . THR A 1 96 ? -15.43 49.438 42.844 1 92.06 96 THR A C 1
ATOM 780 O O . THR A 1 96 ? -15.969 48.344 42.781 1 92.06 96 THR A O 1
ATOM 783 N N . ALA A 1 97 ? -15.953 50.562 42.625 1 92.5 97 ALA A N 1
ATOM 784 C CA . ALA A 1 97 ? -17.344 50.562 42.188 1 92.5 97 ALA A CA 1
ATOM 785 C C . ALA A 1 97 ? -17.484 49.844 40.844 1 92.5 97 ALA A C 1
ATOM 787 O O . ALA A 1 97 ? -18.438 49.094 40.625 1 92.5 97 ALA A O 1
ATOM 788 N N . ALA A 1 98 ? -16.609 50.094 40 1 94.12 98 ALA A N 1
ATOM 789 C CA . ALA A 1 98 ? -16.625 49.438 38.656 1 94.12 98 ALA A CA 1
ATOM 790 C C . ALA A 1 98 ? -16.422 47.938 38.781 1 94.12 98 ALA A C 1
ATOM 792 O O . ALA A 1 98 ? -17.031 47.156 38.062 1 94.12 98 ALA A O 1
ATOM 793 N N . ALA A 1 99 ? -15.562 47.531 39.625 1 89.75 99 ALA A N 1
ATOM 794 C CA . ALA A 1 99 ? -15.289 46.125 39.844 1 89.75 99 ALA A CA 1
ATOM 795 C C . ALA A 1 99 ? -16.531 45.406 40.375 1 89.75 99 ALA A C 1
ATOM 797 O O . ALA A 1 99 ? -16.781 44.25 39.969 1 89.75 99 ALA A O 1
ATOM 798 N N . GLU A 1 100 ? -17.266 46.031 41.188 1 86.75 100 GLU A N 1
ATOM 799 C CA . GLU A 1 100 ? -18.484 45.438 41.719 1 86.75 100 GLU A CA 1
ATOM 800 C C . GLU A 1 100 ? -19.516 45.219 40.594 1 86.75 100 GLU A C 1
ATOM 802 O O . GLU A 1 100 ? -20.297 44.25 40.656 1 86.75 100 GLU A O 1
ATOM 807 N N . GLN A 1 101 ? -19.406 46.062 39.625 1 90.19 101 GLN A N 1
ATOM 808 C CA . GLN A 1 101 ? -20.328 45.938 38.5 1 90.19 101 GLN A CA 1
ATOM 809 C C . GLN A 1 101 ? -19.688 45.125 37.375 1 90.19 101 GLN A C 1
ATOM 811 O O . GLN A 1 101 ? -20.266 45 36.281 1 90.19 101 GLN A O 1
ATOM 816 N N . CYS A 1 102 ? -18.562 44.656 37.562 1 88.88 102 CYS A N 1
ATOM 817 C CA . CYS A 1 102 ? -17.812 43.906 36.562 1 88.88 102 CYS A CA 1
ATOM 818 C C . CYS A 1 102 ? -17.625 44.719 35.281 1 88.88 102 CYS A C 1
ATOM 820 O O . CYS A 1 102 ? -17.719 44.156 34.188 1 88.88 102 CYS A O 1
ATOM 822 N N . ASP A 1 103 ? -17.547 45.969 35.469 1 93.25 103 ASP A N 1
ATOM 823 C CA . ASP A 1 103 ? -17.25 46.875 34.344 1 93.25 103 ASP A CA 1
ATOM 824 C C . ASP A 1 103 ? -15.734 47.062 34.188 1 93.25 103 ASP A C 1
ATOM 826 O O . ASP A 1 103 ? -15.18 48.062 34.594 1 93.25 103 ASP A O 1
ATOM 830 N N . TYR A 1 104 ? -15.125 46.125 33.531 1 93.69 104 TYR A N 1
ATOM 831 C CA . TYR A 1 104 ? -13.672 46.062 33.406 1 93.69 104 TYR A CA 1
ATOM 832 C C . TYR A 1 104 ? -13.148 47.219 32.562 1 93.69 104 TYR A C 1
ATOM 834 O O . TYR A 1 104 ? -12.062 47.75 32.812 1 93.69 104 TYR A O 1
ATOM 842 N N . GLN A 1 105 ? -13.891 47.625 31.594 1 95 105 GLN A N 1
ATOM 843 C CA . GLN A 1 105 ? -13.461 48.719 30.734 1 95 105 GLN A CA 1
ATOM 844 C C . GLN A 1 105 ? -13.352 50 31.516 1 95 105 GLN A C 1
ATOM 846 O O . GLN A 1 105 ? -12.398 50.781 31.328 1 95 105 GLN A O 1
ATOM 851 N N . LYS A 1 106 ? -14.281 50.219 32.344 1 95.81 106 LYS A N 1
ATOM 852 C CA . LYS A 1 106 ? -14.234 51.438 33.188 1 95.81 106 LYS A CA 1
ATOM 853 C C . LYS A 1 106 ? -13.023 51.438 34.094 1 95.81 106 LYS A C 1
ATOM 855 O O . LYS A 1 106 ? -12.406 52.469 34.344 1 95.81 106 LYS A O 1
ATOM 860 N N . ILE A 1 107 ? -12.711 50.281 34.562 1 95.31 107 ILE A N 1
ATOM 861 C CA . ILE A 1 107 ? -11.547 50.156 35.438 1 95.31 107 ILE A CA 1
ATOM 862 C C . ILE A 1 107 ? -10.297 50.594 34.719 1 95.31 107 ILE A C 1
ATOM 864 O O . ILE A 1 107 ? -9.5 51.406 35.219 1 95.31 107 ILE A O 1
ATOM 868 N N . LEU A 1 108 ? -10.156 50.188 33.5 1 95.62 108 LEU A N 1
ATOM 869 C CA . LEU A 1 108 ? -8.961 50.531 32.75 1 95.62 108 LEU A CA 1
ATOM 870 C C . LEU A 1 108 ? -8.992 51.969 32.312 1 95.62 108 LEU A C 1
ATOM 872 O O . LEU A 1 108 ? -7.953 52.656 32.312 1 95.62 108 LEU A O 1
ATOM 876 N N . ASP A 1 109 ? -10.18 52.469 31.984 1 95.31 109 ASP A N 1
ATOM 877 C CA . ASP A 1 109 ? -10.289 53.844 31.594 1 95.31 109 ASP A CA 1
ATOM 878 C C . ASP A 1 109 ? -9.867 54.781 32.75 1 95.31 109 ASP A C 1
ATOM 880 O O . ASP A 1 109 ? -9.102 55.719 32.531 1 95.31 109 ASP A O 1
ATOM 884 N N . GLU A 1 110 ? -10.336 54.469 33.875 1 95.31 110 GLU A N 1
ATOM 885 C CA . GLU A 1 110 ? -9.992 55.25 35.062 1 95.31 110 GLU A CA 1
ATOM 886 C C . GLU A 1 110 ? -8.516 55.094 35.406 1 95.31 110 GLU A C 1
ATOM 888 O O . GLU A 1 110 ? -7.867 56.031 35.844 1 95.31 110 GLU A O 1
ATOM 893 N N . SER A 1 111 ? -8.039 53.938 35.25 1 95.31 111 SER A N 1
ATOM 894 C CA . SER A 1 111 ? -6.668 53.656 35.656 1 95.31 111 SER A CA 1
ATOM 895 C C . SER A 1 111 ? -5.664 54.281 34.688 1 95.31 111 SER A C 1
ATOM 897 O O . SER A 1 111 ? -4.52 54.531 35.062 1 95.31 111 SER A O 1
ATOM 899 N N . TRP A 1 112 ? -6.098 54.469 33.5 1 94.5 112 TRP A N 1
ATOM 900 C CA . TRP A 1 112 ? -5.203 55.125 32.562 1 94.5 112 TRP A CA 1
ATOM 901 C C . TRP A 1 112 ? -4.711 56.469 33.094 1 94.5 112 TRP A C 1
ATOM 903 O O . TRP A 1 112 ? -3.566 56.844 32.844 1 94.5 112 TRP A O 1
ATOM 913 N N . HIS A 1 113 ? -5.543 57.125 33.812 1 92.31 113 HIS A N 1
ATOM 914 C CA . HIS A 1 113 ? -5.184 58.438 34.375 1 92.31 113 HIS A CA 1
ATOM 915 C C . HIS A 1 113 ? -4.082 58.281 35.406 1 92.31 113 HIS A C 1
ATOM 917 O O . HIS A 1 113 ? -3.402 59.281 35.75 1 92.31 113 HIS A O 1
ATOM 923 N N . CYS A 1 114 ? -3.924 57.094 35.875 1 93.69 114 CYS A N 1
ATOM 924 C CA . CYS A 1 114 ? -2.861 56.875 36.844 1 93.69 114 CYS A CA 1
ATOM 925 C C . CYS A 1 114 ? -1.58 56.406 36.156 1 93.69 114 CYS A C 1
ATOM 927 O O . CYS A 1 114 ? -0.488 56.844 36.5 1 93.69 114 CYS A O 1
ATOM 929 N N . PHE A 1 115 ? -1.761 55.625 35.188 1 94.75 115 PHE A N 1
ATOM 930 C CA . PHE A 1 115 ? -0.604 54.938 34.594 1 94.75 115 PHE A CA 1
ATOM 931 C C . PHE A 1 115 ? -0.088 55.688 33.375 1 94.75 115 PHE A C 1
ATOM 933 O O . PHE A 1 115 ? 1.121 55.75 33.156 1 94.75 115 PHE A O 1
ATOM 940 N N . HIS A 1 116 ? -0.959 56.281 32.562 1 93.38 116 HIS A N 1
ATOM 941 C CA . HIS A 1 116 ? -0.651 56.969 31.312 1 93.38 116 HIS A CA 1
ATOM 942 C C . HIS A 1 116 ? 0.146 56.094 30.375 1 93.38 116 HIS A C 1
ATOM 944 O O . HIS A 1 116 ? 1.119 56.531 29.766 1 93.38 116 HIS A O 1
ATOM 950 N N . ASN A 1 117 ? -0.052 54.844 30.391 1 94.5 117 ASN A N 1
ATOM 951 C CA . ASN A 1 117 ? 0.448 53.781 29.5 1 94.5 117 ASN A CA 1
ATOM 952 C C . ASN A 1 117 ? -0.665 52.844 29.078 1 94.5 117 ASN A C 1
ATOM 954 O O . ASN A 1 117 ? -1.672 52.688 29.766 1 94.5 117 ASN A O 1
ATOM 958 N N . PRO A 1 118 ? -0.547 52.219 27.938 1 94.38 118 PRO A N 1
ATOM 959 C CA . PRO A 1 118 ? -1.58 51.281 27.5 1 94.38 118 PRO A CA 1
ATOM 960 C C . PRO A 1 118 ? -1.707 50.062 28.422 1 94.38 118 PRO A C 1
ATOM 962 O O . PRO A 1 118 ? -0.698 49.531 28.891 1 94.38 118 PRO A O 1
ATOM 965 N N . MET A 1 119 ? -2.973 49.688 28.703 1 95 119 MET A N 1
ATOM 966 C CA . MET A 1 119 ? -3.268 48.531 29.531 1 95 119 MET A CA 1
ATOM 967 C C . MET A 1 119 ? -4.219 47.562 28.812 1 95 119 MET A C 1
ATOM 969 O O . MET A 1 119 ? -5.039 48 28 1 95 119 MET A O 1
ATOM 973 N N . VAL A 1 120 ? -4.016 46.312 29.125 1 93.62 120 VAL A N 1
ATOM 974 C CA . VAL A 1 120 ? -4.938 45.312 28.594 1 93.62 120 VAL A CA 1
ATOM 975 C C . VAL A 1 120 ? -5.262 44.281 29.672 1 93.62 120 VAL A C 1
ATOM 977 O O . VAL A 1 120 ? -4.391 43.906 30.453 1 93.62 120 VAL A O 1
ATOM 980 N N . LEU A 1 121 ? -6.535 43.969 29.781 1 93.44 121 LEU A N 1
ATOM 981 C CA . LEU A 1 121 ? -7.012 42.938 30.703 1 93.44 121 LEU A CA 1
ATOM 982 C C . LEU A 1 121 ? -7.484 41.719 29.922 1 93.44 121 LEU A C 1
ATOM 984 O O . LEU A 1 121 ? -8.328 41.812 29.031 1 93.44 121 LEU A O 1
ATOM 988 N N . LEU A 1 122 ? -6.867 40.625 30.312 1 86.62 122 LEU A N 1
ATOM 989 C CA . LEU A 1 122 ? -7.184 39.344 29.656 1 86.62 122 LEU A CA 1
ATOM 990 C C . LEU A 1 122 ? -7.852 38.406 30.641 1 86.62 122 LEU A C 1
ATOM 992 O O . LEU A 1 122 ? -7.609 38.469 31.844 1 86.62 122 LEU A O 1
ATOM 996 N N . ASP A 1 123 ? -8.688 37.531 30.094 1 81.06 123 ASP A N 1
ATOM 997 C CA . ASP A 1 123 ? -9.234 36.469 30.938 1 81.06 123 ASP A CA 1
ATOM 998 C C . ASP A 1 123 ? -8.297 35.25 30.969 1 81.06 123 ASP A C 1
ATOM 1000 O O . ASP A 1 123 ? -7.145 35.344 30.531 1 81.06 123 ASP A O 1
ATOM 1004 N N . ALA A 1 124 ? -8.781 34.219 31.641 1 68.06 124 ALA A N 1
ATOM 1005 C CA . ALA A 1 124 ? -7.961 33.031 31.812 1 68.06 124 ALA A CA 1
ATOM 1006 C C . ALA A 1 124 ? -7.609 32.406 30.469 1 68.06 124 ALA A C 1
ATOM 1008 O O . ALA A 1 124 ? -6.605 31.703 30.344 1 68.06 124 ALA A O 1
ATOM 1009 N N . ASN A 1 125 ? -8.367 32.75 29.516 1 65.88 125 ASN A N 1
ATOM 1010 C CA . ASN A 1 125 ? -8.148 32.219 28.172 1 65.88 125 ASN A CA 1
ATOM 1011 C C . ASN A 1 125 ? -7.438 33.219 27.266 1 65.88 125 ASN A C 1
ATOM 1013 O O . ASN A 1 125 ? -7.426 33.031 26.047 1 65.88 125 ASN A O 1
ATOM 1017 N N . CYS A 1 126 ? -7.004 34.25 27.797 1 73.06 126 CYS A N 1
ATOM 1018 C CA . CYS A 1 126 ? -6.203 35.25 27.125 1 73.06 126 CYS A CA 1
ATOM 1019 C C . CYS A 1 126 ? -7.059 36.094 26.172 1 73.06 126 CYS A C 1
ATOM 1021 O O . CYS A 1 126 ? -6.551 36.656 25.203 1 73.06 126 CYS A O 1
ATOM 1023 N N . ASN A 1 127 ? -8.367 36.031 26.438 1 77.44 127 ASN A N 1
ATOM 1024 C CA . ASN A 1 127 ? -9.234 36.938 25.688 1 77.44 127 ASN A CA 1
ATOM 1025 C C . ASN A 1 127 ? -9.211 38.344 26.266 1 77.44 127 ASN A C 1
ATOM 1027 O O . ASN A 1 127 ? -9.188 38.531 27.484 1 77.44 127 ASN A O 1
ATOM 1031 N N . VAL A 1 128 ? -9.305 39.25 25.359 1 85.75 128 VAL A N 1
ATOM 1032 C CA . VAL A 1 128 ? -9.289 40.656 25.797 1 85.75 128 VAL A CA 1
ATOM 1033 C C . VAL A 1 128 ? -10.633 41 26.422 1 85.75 128 VAL A C 1
ATOM 1035 O O . VAL A 1 128 ? -11.688 40.875 25.797 1 85.75 128 VAL A O 1
ATOM 1038 N N . LEU A 1 129 ? -10.633 41.375 27.672 1 87.31 129 LEU A N 1
ATOM 1039 C CA . LEU A 1 129 ? -11.828 41.812 28.375 1 87.31 129 LEU A CA 1
ATOM 1040 C C . LEU A 1 129 ? -11.953 43.344 28.312 1 87.31 129 LEU A C 1
ATOM 1042 O O . LEU A 1 129 ? -13.062 43.875 28.25 1 87.31 129 LEU A O 1
ATOM 1046 N N . ALA A 1 130 ? -10.836 44.031 28.391 1 92.69 130 ALA A N 1
ATOM 1047 C CA . ALA A 1 130 ? -10.766 45.5 28.359 1 92.69 130 ALA A CA 1
ATOM 1048 C C . ALA A 1 130 ? -9.375 45.969 27.938 1 92.69 130 ALA A C 1
ATOM 1050 O O . ALA A 1 130 ? -8.398 45.219 28.047 1 92.69 130 ALA A O 1
ATOM 1051 N N . TYR A 1 131 ? -9.312 47.094 27.359 1 92.94 131 TYR A N 1
ATOM 1052 C CA . TYR A 1 131 ? -8.031 47.656 26.953 1 92.94 131 TYR A CA 1
ATOM 1053 C C . TYR A 1 131 ? -8.117 49.188 26.875 1 92.94 131 TYR A C 1
ATOM 1055 O O . TYR A 1 131 ? -9.219 49.75 26.859 1 92.94 131 TYR A O 1
ATOM 1063 N N . SER A 1 132 ? -6.992 49.812 26.906 1 93.06 132 SER A N 1
ATOM 1064 C CA . SER A 1 132 ? -6.953 51.281 26.734 1 93.06 132 SER A CA 1
ATOM 1065 C C . SER A 1 132 ? -7.355 51.688 25.328 1 93.06 132 SER A C 1
ATOM 1067 O O . SER A 1 132 ? -6.594 51.469 24.375 1 93.06 132 SER A O 1
ATOM 1069 N N . ARG A 1 133 ? -8.445 52.312 25.109 1 89.19 133 ARG A N 1
ATOM 1070 C CA . ARG A 1 133 ? -9.102 52.531 23.812 1 89.19 133 ARG A CA 1
ATOM 1071 C C . ARG A 1 133 ? -8.43 53.656 23.047 1 89.19 133 ARG A C 1
ATOM 1073 O O . ARG A 1 133 ? -8.617 53.781 21.844 1 89.19 133 ARG A O 1
ATOM 1080 N N . GLN A 1 134 ? -7.695 54.406 23.781 1 87.44 134 GLN A N 1
ATOM 1081 C CA . GLN A 1 134 ? -7.094 55.562 23.141 1 87.44 134 GLN A CA 1
ATOM 1082 C C . GLN A 1 134 ? -5.902 55.156 22.281 1 87.44 134 GLN A C 1
ATOM 1084 O O . GLN A 1 134 ? -5.398 55.969 21.5 1 87.44 134 GLN A O 1
ATOM 1089 N N . TYR A 1 135 ? -5.48 53.938 22.438 1 89.31 135 TYR A N 1
ATOM 1090 C CA . TYR A 1 135 ? -4.352 53.469 21.656 1 89.31 135 TYR A CA 1
ATOM 1091 C C . TYR A 1 135 ? -4.828 52.625 20.469 1 89.31 135 TYR A C 1
ATOM 1093 O O . TYR A 1 135 ? -5.445 51.562 20.656 1 89.31 135 TYR A O 1
ATOM 1101 N N . LYS A 1 136 ? -4.512 53.094 19.328 1 82.19 136 LYS A N 1
ATOM 1102 C CA . LYS A 1 136 ? -4.852 52.344 18.125 1 82.19 136 LYS A CA 1
ATOM 1103 C C . LYS A 1 136 ? -3.832 51.25 17.859 1 82.19 136 LYS A C 1
ATOM 1105 O O . LYS A 1 136 ? -2.799 51.188 18.531 1 82.19 136 LYS A O 1
ATOM 1110 N N . GLU A 1 137 ? -4.082 50.344 16.922 1 74.25 137 GLU A N 1
ATOM 1111 C CA . GLU A 1 137 ? -3.326 49.125 16.625 1 74.25 137 GLU A CA 1
ATOM 1112 C C . GLU A 1 137 ? -1.863 49.469 16.344 1 74.25 137 GLU A C 1
ATOM 1114 O O . GLU A 1 137 ? -0.965 48.719 16.781 1 74.25 137 GLU A O 1
ATOM 1119 N N . VAL A 1 138 ? -1.674 50.531 15.781 1 72.31 138 VAL A N 1
ATOM 1120 C CA . VAL A 1 138 ? -0.348 50.812 15.242 1 72.31 138 VAL A CA 1
ATOM 1121 C C . VAL A 1 138 ? 0.499 51.531 16.297 1 72.31 138 VAL A C 1
ATOM 1123 O O . VAL A 1 138 ? 1.729 51.531 16.219 1 72.31 138 VAL A O 1
ATOM 1126 N N . TYR A 1 139 ? -0.05 51.906 17.328 1 74.88 139 TYR A N 1
ATOM 1127 C CA . TYR A 1 139 ? 0.617 52.906 18.172 1 74.88 139 TYR A CA 1
ATOM 1128 C C . TYR A 1 139 ? 1.398 52.219 19.281 1 74.88 139 TYR A C 1
ATOM 1130 O O . TYR A 1 139 ? 2.246 52.844 19.922 1 74.88 139 TYR A O 1
ATOM 1138 N N . VAL A 1 140 ? 1.223 50.969 19.531 1 87.06 140 VAL A N 1
ATOM 1139 C CA . VAL A 1 140 ? 1.897 50.375 20.672 1 87.06 140 VAL A CA 1
ATOM 1140 C C . VAL A 1 140 ? 2.973 49.406 20.188 1 87.06 140 VAL A C 1
ATOM 1142 O O . VAL A 1 140 ? 4.148 49.75 20.109 1 87.06 140 VAL A O 1
ATOM 1145 N N . ASP A 1 141 ? 2.674 48.219 19.812 1 85.31 141 ASP A N 1
ATOM 1146 C CA . ASP A 1 141 ? 3.594 47.219 19.234 1 85.31 141 ASP A CA 1
ATOM 1147 C C . ASP A 1 141 ? 2.832 46.125 18.5 1 85.31 141 ASP A C 1
ATOM 1149 O O . ASP A 1 141 ? 1.628 46.25 18.266 1 85.31 141 ASP A O 1
ATOM 1153 N N . GLU A 1 142 ? 3.537 45.156 18.078 1 82.06 142 GLU A N 1
ATOM 1154 C CA . GLU A 1 142 ? 2.939 44.094 17.266 1 82.06 142 GLU A CA 1
ATOM 1155 C C . GLU A 1 142 ? 1.944 43.281 18.094 1 82.06 142 GLU A C 1
ATOM 1157 O O . GLU A 1 142 ? 0.911 42.875 17.562 1 82.06 142 GLU A O 1
ATOM 1162 N N . GLU A 1 143 ? 2.305 43.094 19.297 1 83 143 GLU A N 1
ATOM 1163 C CA . GLU A 1 143 ? 1.389 42.344 20.156 1 83 143 GLU A CA 1
ATOM 1164 C C . GLU A 1 143 ? 0.089 43.125 20.391 1 83 143 GLU A C 1
ATOM 1166 O O . GLU A 1 143 ? -0.994 42.531 20.375 1 83 143 GLU A O 1
ATOM 1171 N N . TRP A 1 144 ? 0.257 44.438 20.578 1 87.19 144 TRP A N 1
ATOM 1172 C CA . TRP A 1 144 ? -0.932 45.25 20.75 1 87.19 144 TRP A CA 1
ATOM 1173 C C . TRP A 1 144 ? -1.82 45.188 19.516 1 87.19 144 TRP A C 1
ATOM 1175 O O . TRP A 1 144 ? -3.043 45.094 19.625 1 87.19 144 TRP A O 1
ATOM 1185 N N . ALA A 1 145 ? -1.216 45.188 18.438 1 84.5 145 ALA A N 1
ATOM 1186 C CA . ALA A 1 145 ? -1.965 45.094 17.188 1 84.5 145 ALA A CA 1
ATOM 1187 C C . ALA A 1 145 ? -2.697 43.75 17.094 1 84.5 145 ALA A C 1
ATOM 1189 O O . ALA A 1 145 ? -3.85 43.719 16.656 1 84.5 145 ALA A O 1
ATOM 1190 N N . HIS A 1 146 ? -2.008 42.781 17.484 1 80.5 146 HIS A N 1
ATOM 1191 C CA . HIS A 1 146 ? -2.602 41.438 17.484 1 80.5 146 HIS A CA 1
ATOM 1192 C C . HIS A 1 146 ? -3.805 41.375 18.422 1 80.5 146 HIS A C 1
ATOM 1194 O O . HIS A 1 146 ? -4.84 40.812 18.062 1 80.5 146 HIS A O 1
ATOM 1200 N N . LEU A 1 147 ? -3.641 41.938 19.562 1 81.31 147 LEU A N 1
ATOM 1201 C CA . LEU A 1 147 ? -4.703 41.938 20.562 1 81.31 147 LEU A CA 1
ATOM 1202 C C . LEU A 1 147 ? -5.941 42.656 20.031 1 81.31 147 LEU A C 1
ATOM 1204 O O . LEU A 1 147 ? -7.066 42.188 20.25 1 81.31 147 LEU A O 1
ATOM 1208 N N . MET A 1 148 ? -5.68 43.688 19.375 1 81.75 148 MET A N 1
ATOM 1209 C CA . MET A 1 148 ? -6.797 44.469 18.875 1 81.75 148 MET A CA 1
ATOM 1210 C C . MET A 1 148 ? -7.473 43.781 17.703 1 81.75 148 MET A C 1
ATOM 1212 O O . MET A 1 148 ? -8.695 43.844 17.531 1 81.75 148 MET A O 1
ATOM 1216 N N . GLU A 1 149 ? -6.707 43.094 17.016 1 75.12 149 GLU A N 1
ATOM 1217 C CA . GLU A 1 149 ? -7.227 42.469 15.805 1 75.12 149 GLU A CA 1
ATOM 1218 C C . GLU A 1 149 ? -7.973 41.188 16.141 1 75.12 149 GLU A C 1
ATOM 1220 O O . GLU A 1 149 ? -9.047 40.906 15.586 1 75.12 149 GLU A O 1
ATOM 1225 N N . TYR A 1 150 ? -7.379 40.438 17.031 1 69.69 150 TYR A N 1
ATOM 1226 C CA . TYR A 1 150 ? -7.902 39.094 17.203 1 69.69 150 TYR A CA 1
ATOM 1227 C C . TYR A 1 150 ? -8.594 38.938 18.562 1 69.69 150 TYR A C 1
ATOM 1229 O O . TYR A 1 150 ? -9.273 37.938 18.812 1 69.69 150 TYR A O 1
ATOM 1237 N N . GLY A 1 151 ? -8.352 39.844 19.375 1 74.94 151 GLY A N 1
ATOM 1238 C CA . GLY A 1 151 ? -9.039 39.844 20.656 1 74.94 151 GLY A CA 1
ATOM 1239 C C . GLY A 1 151 ? -8.406 38.906 21.656 1 74.94 151 GLY A C 1
ATOM 1240 O O . GLY A 1 151 ? -9.008 38.562 22.688 1 74.94 151 GLY A O 1
ATOM 1241 N N . CYS A 1 152 ? -7.23 38.375 21.281 1 75.44 152 CYS A N 1
ATOM 1242 C CA . CYS A 1 152 ? -6.508 37.5 22.203 1 75.44 152 CYS A CA 1
ATOM 1243 C C . CYS A 1 152 ? -5 37.625 22 1 75.44 152 CYS A C 1
ATOM 1245 O O . CYS A 1 152 ? -4.551 38.156 20.984 1 75.44 152 CYS A O 1
ATOM 1247 N N . SER A 1 153 ? -4.262 37.188 23 1 74.88 153 SER A N 1
ATOM 1248 C CA . SER A 1 153 ? -2.807 37.25 22.938 1 74.88 153 SER A CA 1
ATOM 1249 C C . SER A 1 153 ? -2.26 36.312 21.844 1 74.88 153 SER A C 1
ATOM 1251 O O . SER A 1 153 ? -2.838 35.281 21.578 1 74.88 153 SER A O 1
ATOM 1253 N N . SER A 1 154 ? -1.199 36.781 21.328 1 71.94 154 SER A N 1
ATOM 1254 C CA . SER A 1 154 ? -0.504 35.938 20.359 1 71.94 154 SER A CA 1
ATOM 1255 C C . SER A 1 154 ? 0.224 34.812 21.062 1 71.94 154 SER A C 1
ATOM 1257 O O . SER A 1 154 ? 0.601 34.906 22.234 1 71.94 154 SER A O 1
ATOM 1259 N N . ILE A 1 155 ? 0.415 33.75 20.391 1 67 155 ILE A N 1
ATOM 1260 C CA . ILE A 1 155 ? 1.136 32.594 20.922 1 67 155 ILE A CA 1
ATOM 1261 C C . ILE A 1 155 ? 2.574 33 21.25 1 67 155 ILE A C 1
ATOM 1263 O O . ILE A 1 155 ? 3.119 32.594 22.281 1 67 155 ILE A O 1
ATOM 1267 N N . ASP A 1 156 ? 3.078 33.781 20.422 1 67.19 156 ASP A N 1
ATOM 1268 C CA . ASP A 1 156 ? 4.453 34.219 20.625 1 67.19 156 ASP A CA 1
ATOM 1269 C C . ASP A 1 156 ? 4.594 35 21.922 1 67.19 156 ASP A C 1
ATOM 1271 O O . ASP A 1 156 ? 5.562 34.844 22.656 1 67.19 156 ASP A O 1
ATOM 1275 N N . SER A 1 157 ? 3.682 35.844 22.125 1 71.06 157 SER A N 1
ATOM 1276 C CA . SER A 1 157 ? 3.707 36.656 23.344 1 71.06 157 SER A CA 1
ATOM 1277 C C . SER A 1 157 ? 3.617 35.781 24.578 1 71.06 157 SER A C 1
ATOM 1279 O O . SER A 1 157 ? 4.316 36 25.562 1 71.06 157 SER A O 1
ATOM 1281 N N . ILE A 1 158 ? 2.828 34.812 24.438 1 68.06 158 ILE A N 1
ATOM 1282 C CA . ILE A 1 158 ? 2.662 33.875 25.562 1 68.06 158 ILE A CA 1
ATOM 1283 C C . ILE A 1 158 ? 3.947 33.094 25.781 1 68.06 158 ILE A C 1
ATOM 1285 O O . ILE A 1 158 ? 4.418 32.938 26.906 1 68.06 158 ILE A O 1
ATOM 1289 N N . ARG A 1 159 ? 4.445 32.625 24.75 1 63.22 159 ARG A N 1
ATOM 1290 C CA . ARG A 1 159 ? 5.688 31.844 24.828 1 63.22 159 ARG A CA 1
ATOM 1291 C C . ARG A 1 159 ? 6.816 32.688 25.406 1 63.22 159 ARG A C 1
ATOM 1293 O O . ARG A 1 159 ? 7.59 32.188 26.234 1 63.22 159 ARG A O 1
ATOM 1300 N N . PHE A 1 160 ? 6.852 33.844 24.922 1 64.88 160 PHE A N 1
ATOM 1301 C CA . PHE A 1 160 ? 7.91 34.719 25.406 1 64.88 160 PHE A CA 1
ATOM 1302 C C . PHE A 1 160 ? 7.762 35 26.891 1 64.88 160 PHE A C 1
ATOM 1304 O O . PHE A 1 160 ? 8.75 35 27.625 1 64.88 160 PHE A O 1
ATOM 1311 N N . MET A 1 161 ? 6.621 35.25 27.25 1 63.91 161 MET A N 1
ATOM 1312 C CA . MET A 1 161 ? 6.375 35.531 28.656 1 63.91 161 MET A CA 1
ATOM 1313 C C . MET A 1 161 ? 6.641 34.312 29.531 1 63.91 161 MET A C 1
ATOM 1315 O O . MET A 1 161 ? 7.113 34.438 30.656 1 63.91 161 MET A O 1
ATOM 1319 N N . ARG A 1 162 ? 6.367 33.188 28.938 1 60.66 162 ARG A N 1
ATOM 1320 C CA . ARG A 1 162 ? 6.609 31.953 29.672 1 60.66 162 ARG A CA 1
ATOM 1321 C C . ARG A 1 162 ? 8.094 31.625 29.719 1 60.66 162 ARG A C 1
ATOM 1323 O O . ARG A 1 162 ? 8.609 31.156 30.75 1 60.66 162 ARG A O 1
ATOM 1330 N N . ARG A 1 163 ? 8.703 31.609 28.578 1 55.44 163 ARG A N 1
ATOM 1331 C CA . ARG A 1 163 ? 10.125 31.297 28.516 1 55.44 163 ARG A CA 1
ATOM 1332 C C . ARG A 1 163 ? 10.938 32.281 29.359 1 55.44 163 ARG A C 1
ATOM 1334 O O . ARG A 1 163 ? 11.883 31.891 30.047 1 55.44 163 ARG A O 1
ATOM 1341 N N . ASP A 1 164 ? 10.766 33.469 29.016 1 50.09 164 ASP A N 1
ATOM 1342 C CA . ASP A 1 164 ? 11.508 34.469 29.797 1 50.09 164 ASP A CA 1
ATOM 1343 C C . ASP A 1 164 ? 11.18 34.375 31.281 1 50.09 164 ASP A C 1
ATOM 1345 O O . ASP A 1 164 ? 11.867 34.969 32.125 1 50.09 164 ASP A O 1
ATOM 1349 N N . CYS A 1 165 ? 10.062 33.719 31.547 1 44.5 165 CYS A N 1
ATOM 1350 C CA . CYS A 1 165 ? 9.688 33.5 32.938 1 44.5 165 CYS A CA 1
ATOM 1351 C C . CYS A 1 165 ? 10.398 32.312 33.531 1 44.5 165 CYS A C 1
ATOM 1353 O O . CYS A 1 165 ? 10.008 31.797 34.594 1 44.5 165 CYS A O 1
ATOM 1355 N N . THR A 1 166 ? 11.188 31.703 32.875 1 44.19 166 THR A N 1
ATOM 1356 C CA . THR A 1 166 ? 11.805 30.516 33.438 1 44.19 166 THR A CA 1
ATOM 1357 C C . THR A 1 166 ? 12.195 30.766 34.906 1 44.19 166 THR A C 1
ATOM 1359 O O . THR A 1 166 ? 12.094 29.859 35.75 1 44.19 166 THR A O 1
ATOM 1362 N N . ASP A 1 167 ? 12.898 31.797 35.125 1 43.59 167 ASP A N 1
ATOM 1363 C CA . ASP A 1 167 ? 13.312 31.969 36.531 1 43.59 167 ASP A CA 1
ATOM 1364 C C . ASP A 1 167 ? 12.156 32.469 37.375 1 43.59 167 ASP A C 1
ATOM 1366 O O . ASP A 1 167 ? 12.227 32.469 38.625 1 43.59 167 ASP A O 1
ATOM 1370 N N . GLN A 1 168 ? 11.219 33.219 36.812 1 44.28 168 GLN A N 1
ATOM 1371 C CA . GLN A 1 168 ? 10.086 33.781 37.562 1 44.28 168 GLN A CA 1
ATOM 1372 C C . GLN A 1 168 ? 8.789 33.062 37.188 1 44.28 168 GLN A C 1
ATOM 1374 O O . GLN A 1 168 ? 8.609 32.656 36.031 1 44.28 168 GLN A O 1
ATOM 1379 N N . ASN A 1 169 ? 8.18 32.344 38.062 1 45.44 169 ASN A N 1
ATOM 1380 C CA . ASN A 1 169 ? 6.93 31.578 37.938 1 45.44 169 ASN A CA 1
ATOM 1381 C C . ASN A 1 169 ? 5.898 32.344 37.125 1 45.44 169 ASN A C 1
ATOM 1383 O O . ASN A 1 169 ? 5.426 33.406 37.5 1 45.44 169 ASN A O 1
ATOM 1387 N N . PHE A 1 170 ? 5.902 32.125 35.781 1 50.72 170 PHE A N 1
ATOM 1388 C CA . PHE A 1 170 ? 4.891 32.656 34.875 1 50.72 170 PHE A CA 1
ATOM 1389 C C . PHE A 1 170 ? 3.561 32.844 35.594 1 50.72 170 PHE A C 1
ATOM 1391 O O . PHE A 1 170 ? 2.801 33.75 35.281 1 50.72 170 PHE A O 1
ATOM 1398 N N . PHE A 1 171 ? 3.469 31.969 36.562 1 51.78 171 PHE A N 1
ATOM 1399 C CA . PHE A 1 171 ? 2.191 31.953 37.25 1 51.78 171 PHE A CA 1
ATOM 1400 C C . PHE A 1 171 ? 2.289 32.688 38.594 1 51.78 171 PHE A C 1
ATOM 1402 O O . PHE A 1 171 ? 1.422 32.562 39.438 1 51.78 171 PHE A O 1
ATOM 1409 N N . ASN A 1 172 ? 3.396 33.469 38.656 1 54.59 172 ASN A N 1
ATOM 1410 C CA . ASN A 1 172 ? 3.57 34.156 39.938 1 54.59 172 ASN A CA 1
ATOM 1411 C C . ASN A 1 172 ? 2.5 35.25 40.156 1 54.59 172 ASN A C 1
ATOM 1413 O O . ASN A 1 172 ? 2.047 35.875 39.188 1 54.59 172 ASN A O 1
ATOM 1417 N N . GLN A 1 173 ? 2.107 35.219 41.375 1 63.56 173 GLN A N 1
ATOM 1418 C CA . GLN A 1 173 ? 1.197 36.281 41.812 1 63.56 173 GLN A CA 1
ATOM 1419 C C . GLN A 1 173 ? 1.938 37.594 42.031 1 63.56 173 GLN A C 1
ATOM 1421 O O . GLN A 1 173 ? 3.051 37.625 42.562 1 63.56 173 GLN A O 1
ATOM 1426 N N . GLY A 1 174 ? 1.565 38.594 41.312 1 76.06 174 GLY A N 1
ATOM 1427 C CA . GLY A 1 174 ? 2.162 39.906 41.438 1 76.06 174 GLY A CA 1
ATOM 1428 C C . GLY A 1 174 ? 2.639 40.5 40.125 1 76.06 174 GLY A C 1
ATOM 1429 O O . GLY A 1 174 ? 2.893 39.75 39.188 1 76.06 174 GLY A O 1
ATOM 1430 N N . ALA A 1 175 ? 2.809 41.781 40.156 1 83.62 175 ALA A N 1
ATOM 1431 C CA . ALA A 1 175 ? 3.248 42.469 38.969 1 83.62 175 ALA A CA 1
ATOM 1432 C C . ALA A 1 175 ? 4.691 42.125 38.625 1 83.62 175 ALA A C 1
ATOM 1434 O O . ALA A 1 175 ? 5.574 42.188 39.469 1 83.62 175 ALA A O 1
ATOM 1435 N N . THR A 1 176 ? 4.902 41.625 37.5 1 82.25 176 THR A N 1
ATOM 1436 C CA . THR A 1 176 ? 6.227 41.219 37 1 82.25 176 THR A CA 1
ATOM 1437 C C . THR A 1 176 ? 6.609 42.031 35.781 1 82.25 176 THR A C 1
ATOM 1439 O O . THR A 1 176 ? 5.797 42.219 34.844 1 82.25 176 THR A O 1
ATOM 1442 N N . LYS A 1 177 ? 7.855 42.531 35.875 1 86.19 177 LYS A N 1
ATOM 1443 C CA . LYS A 1 177 ? 8.352 43.281 34.75 1 86.19 177 LYS A CA 1
ATOM 1444 C C . LYS A 1 177 ? 8.969 42.344 33.688 1 86.19 177 LYS A C 1
ATOM 1446 O O . LYS A 1 177 ? 9.703 41.406 34.031 1 86.19 177 LYS A O 1
ATOM 1451 N N . TYR A 1 178 ? 8.531 42.531 32.531 1 79.25 178 TYR A N 1
ATOM 1452 C CA . TYR A 1 178 ? 9.07 41.781 31.391 1 79.25 178 TYR A CA 1
ATOM 1453 C C . TYR A 1 178 ? 9.828 42.719 30.438 1 79.25 178 TYR A C 1
ATOM 1455 O O . TYR A 1 178 ? 9.344 43.781 30.078 1 79.25 178 TYR A O 1
ATOM 1463 N N . HIS A 1 179 ? 11.062 42.312 30.234 1 78.5 179 HIS A N 1
ATOM 1464 C CA . HIS A 1 179 ? 11.883 43.031 29.266 1 78.5 179 HIS A CA 1
ATOM 1465 C C . HIS A 1 179 ? 12.039 42.219 27.984 1 78.5 179 HIS A C 1
ATOM 1467 O O . HIS A 1 179 ? 12.469 41.062 28.016 1 78.5 179 HIS A O 1
ATOM 1473 N N . PHE A 1 180 ? 11.531 42.844 26.922 1 71.19 180 PHE A N 1
ATOM 1474 C CA . PHE A 1 180 ? 11.617 42.125 25.656 1 71.19 180 PHE A CA 1
ATOM 1475 C C . PHE A 1 180 ? 12.727 42.719 24.781 1 71.19 180 PHE A C 1
ATOM 1477 O O . PHE A 1 180 ? 12.859 43.938 24.688 1 71.19 180 PHE A O 1
ATOM 1484 N N . ASP A 1 181 ? 13.641 41.938 24.391 1 65.25 181 ASP A N 1
ATOM 1485 C CA . ASP A 1 181 ? 14.734 42.375 23.516 1 65.25 181 ASP A CA 1
ATOM 1486 C C . ASP A 1 181 ? 14.266 42.531 22.078 1 65.25 181 ASP A C 1
ATOM 1488 O O . ASP A 1 181 ? 14.992 43.062 21.234 1 65.25 181 ASP A O 1
ATOM 1492 N N . ARG A 1 182 ? 13.023 42.094 21.953 1 59.03 182 ARG A N 1
ATOM 1493 C CA . ARG A 1 182 ? 12.586 42.125 20.562 1 59.03 182 ARG A CA 1
ATOM 1494 C C . ARG A 1 182 ? 11.828 43.406 20.25 1 59.03 182 ARG A C 1
ATOM 1496 O O . ARG A 1 182 ? 11.023 43.875 21.062 1 59.03 182 ARG A O 1
ATOM 1503 N N . LYS A 1 183 ? 12.258 44 19.109 1 61.12 183 LYS A N 1
ATOM 1504 C CA . LYS A 1 183 ? 11.68 45.25 18.656 1 61.12 183 LYS A CA 1
ATOM 1505 C C . LYS A 1 183 ? 10.164 45.156 18.547 1 61.12 183 LYS A C 1
ATOM 1507 O O . LYS A 1 183 ? 9.461 46.156 18.656 1 61.12 183 LYS A O 1
ATOM 1512 N N . ALA A 1 184 ? 9.734 43.906 18.562 1 66.06 184 ALA A N 1
ATOM 1513 C CA . ALA A 1 184 ? 8.312 43.75 18.234 1 66.06 184 ALA A CA 1
ATOM 1514 C C . ALA A 1 184 ? 7.457 43.812 19.5 1 66.06 184 ALA A C 1
ATOM 1516 O O . ALA A 1 184 ? 6.246 44.031 19.422 1 66.06 184 ALA A O 1
ATOM 1517 N N . LEU A 1 185 ? 8.102 43.719 20.594 1 76.25 185 LEU A N 1
ATOM 1518 C CA . LEU A 1 185 ? 7.348 43.719 21.844 1 76.25 185 LEU A CA 1
ATOM 1519 C C . LEU A 1 185 ? 7.867 44.812 22.781 1 76.25 185 LEU A C 1
ATOM 1521 O O . LEU A 1 185 ? 9.078 45.031 22.891 1 76.25 185 LEU A O 1
ATOM 1525 N N . SER A 1 186 ? 7.074 45.625 23.312 1 82.31 186 SER A N 1
ATOM 1526 C CA . SER A 1 186 ? 7.422 46.625 24.297 1 82.31 186 SER A CA 1
ATOM 1527 C C . SER A 1 186 ? 7.527 46.031 25.703 1 82.31 186 SER A C 1
ATOM 1529 O O . SER A 1 186 ? 6.824 45.062 26.016 1 82.31 186 SER A O 1
ATOM 1531 N N . ASP A 1 187 ? 8.492 46.594 26.422 1 86.19 187 ASP A N 1
ATOM 1532 C CA . ASP A 1 187 ? 8.555 46.219 27.828 1 86.19 187 ASP A CA 1
ATOM 1533 C C . ASP A 1 187 ? 7.203 46.406 28.516 1 86.19 187 ASP A C 1
ATOM 1535 O O . ASP A 1 187 ? 6.43 47.281 28.125 1 86.19 187 ASP A O 1
ATOM 1539 N N . CYS A 1 188 ? 6.961 45.438 29.359 1 88.62 188 CYS A N 1
ATOM 1540 C CA . CYS A 1 188 ? 5.648 45.562 29.984 1 88.62 188 CYS A CA 1
ATOM 1541 C C . CYS A 1 188 ? 5.688 45.031 31.422 1 88.62 188 CYS A C 1
ATOM 1543 O O . CYS A 1 188 ? 6.676 44.438 31.844 1 88.62 188 CYS A O 1
ATOM 1545 N N . LEU A 1 189 ? 4.73 45.531 32.188 1 89.69 189 LEU A N 1
ATOM 1546 C CA . LEU A 1 189 ? 4.41 45 33.531 1 89.69 189 LEU A CA 1
ATOM 1547 C C . LEU A 1 189 ? 3.148 44.156 33.469 1 89.69 189 LEU A C 1
ATOM 1549 O O . LEU A 1 189 ? 2.113 44.594 32.969 1 89.69 189 LEU A O 1
ATOM 1553 N N . SER A 1 190 ? 3.316 42.844 33.906 1 88.38 190 SER A N 1
ATOM 1554 C CA . SER A 1 190 ? 2.168 41.938 33.812 1 88.38 190 SER A CA 1
ATOM 1555 C C . SER A 1 190 ? 1.931 41.25 35.156 1 88.38 190 SER A C 1
ATOM 1557 O O . SER A 1 190 ? 2.871 41 35.906 1 88.38 190 SER A O 1
ATOM 1559 N N . SER A 1 191 ? 0.629 41.031 35.438 1 86.25 191 SER A N 1
ATOM 1560 C CA . SER A 1 191 ? 0.245 40.312 36.656 1 86.25 191 SER A CA 1
ATOM 1561 C C . SER A 1 191 ? -0.896 39.312 36.375 1 86.25 191 SER A C 1
ATOM 1563 O O . SER A 1 191 ? -1.887 39.688 35.719 1 86.25 191 SER A O 1
ATOM 1565 N N . PHE A 1 192 ? -0.674 38.156 36.906 1 81.56 192 PHE A N 1
ATOM 1566 C CA . PHE A 1 192 ? -1.767 37.188 36.844 1 81.56 192 PHE A CA 1
ATOM 1567 C C . PHE A 1 192 ? -2.807 37.469 37.938 1 81.56 192 PHE A C 1
ATOM 1569 O O . PHE A 1 192 ? -2.461 37.906 39.031 1 81.56 192 PHE A O 1
ATOM 1576 N N . ILE A 1 193 ? -3.941 37.25 37.5 1 83.62 193 ILE A N 1
ATOM 1577 C CA . ILE A 1 193 ? -5.051 37.438 38.438 1 83.62 193 ILE A CA 1
ATOM 1578 C C . ILE A 1 193 ? -5.535 36.062 38.938 1 83.62 193 ILE A C 1
ATOM 1580 O O . ILE A 1 193 ? -5.98 35.25 38.125 1 83.62 193 ILE A O 1
ATOM 1584 N N . TYR A 1 194 ? -5.34 35.875 40.281 1 76.62 194 TYR A N 1
ATOM 1585 C CA . TYR A 1 194 ? -5.746 34.594 40.875 1 76.62 194 TYR A CA 1
ATOM 1586 C C . TYR A 1 194 ? -6.902 34.781 41.844 1 76.62 194 TYR A C 1
ATOM 1588 O O . TYR A 1 194 ? -6.945 35.781 42.562 1 76.62 194 TYR A O 1
ATOM 1596 N N . TYR A 1 195 ? -7.844 33.969 41.688 1 74.19 195 TYR A N 1
ATOM 1597 C CA . TYR A 1 195 ? -8.891 33.875 42.719 1 74.19 195 TYR A CA 1
ATOM 1598 C C . TYR A 1 195 ? -9.023 32.438 43.219 1 74.19 195 TYR A C 1
ATOM 1600 O O . TYR A 1 195 ? -9.312 31.531 42.438 1 74.19 195 TYR A O 1
ATOM 1608 N N . ASP A 1 196 ? -8.797 32.125 44.531 1 67.75 196 ASP A N 1
ATOM 1609 C CA . ASP A 1 196 ? -8.852 30.781 45.156 1 67.75 196 ASP A CA 1
ATOM 1610 C C . ASP A 1 196 ? -7.973 29.797 44.375 1 67.75 196 ASP A C 1
ATOM 1612 O O . ASP A 1 196 ? -8.438 28.719 43.969 1 67.75 196 ASP A O 1
ATOM 1616 N N . HIS A 1 197 ? -6.797 30.141 43.938 1 63.09 197 HIS A N 1
ATOM 1617 C CA . HIS A 1 197 ? -5.754 29.328 43.312 1 63.09 197 HIS A CA 1
ATOM 1618 C C . HIS A 1 197 ? -6.051 29.094 41.844 1 63.09 197 HIS A C 1
ATOM 1620 O O . HIS A 1 197 ? -5.324 28.359 41.188 1 63.09 197 HIS A O 1
ATOM 1626 N N . ALA A 1 198 ? -7.117 29.719 41.438 1 66.25 198 ALA A N 1
ATOM 1627 C CA . ALA A 1 198 ? -7.445 29.578 40.031 1 66.25 198 ALA A CA 1
ATOM 1628 C C . ALA A 1 198 ? -7.066 30.844 39.25 1 66.25 198 ALA A C 1
ATOM 1630 O O . ALA A 1 198 ? -7.266 31.953 39.719 1 66.25 198 ALA A O 1
ATOM 1631 N N . GLN A 1 199 ? -6.477 30.656 38.188 1 71.81 199 GLN A N 1
ATOM 1632 C CA . GLN A 1 199 ? -6.137 31.766 37.312 1 71.81 199 GLN A CA 1
ATOM 1633 C C . GLN A 1 199 ? -7.375 32.312 36.625 1 71.81 199 GLN A C 1
ATOM 1635 O O . GLN A 1 199 ? -8.078 31.562 35.938 1 71.81 199 GLN A O 1
ATOM 1640 N N . CYS A 1 200 ? -7.691 33.594 36.812 1 73.75 200 CYS A N 1
ATOM 1641 C CA . CYS A 1 200 ? -8.883 34.188 36.25 1 73.75 200 CYS A CA 1
ATOM 1642 C C . CYS A 1 200 ? -8.523 35.094 35.062 1 73.75 200 CYS A C 1
ATOM 1644 O O . CYS A 1 200 ? -9.367 35.375 34.188 1 73.75 200 CYS A O 1
ATOM 1646 N N . GLY A 1 201 ? -7.289 35.5 35.062 1 79.94 201 GLY A N 1
ATOM 1647 C CA . GLY A 1 201 ? -6.922 36.406 33.969 1 79.94 201 GLY A CA 1
ATOM 1648 C C . GLY A 1 201 ? -5.539 37 34.156 1 79.94 201 GLY A C 1
ATOM 1649 O O . GLY A 1 201 ? -4.734 36.531 34.938 1 79.94 201 GLY A O 1
ATOM 1650 N N . ARG A 1 202 ? -5.301 38 33.344 1 85.06 202 ARG A N 1
ATOM 1651 C CA . ARG A 1 202 ? -4.016 38.688 33.344 1 85.06 202 ARG A CA 1
ATOM 1652 C C . ARG A 1 202 ? -4.18 40.156 32.938 1 85.06 202 ARG A C 1
ATOM 1654 O O . ARG A 1 202 ? -4.969 40.469 32.031 1 85.06 202 ARG A O 1
ATOM 1661 N N . ILE A 1 203 ? -3.518 40.969 33.688 1 91.81 203 ILE A N 1
ATOM 1662 C CA . ILE A 1 203 ? -3.496 42.375 33.312 1 91.81 203 ILE A CA 1
ATOM 1663 C C . ILE A 1 203 ? -2.074 42.781 32.938 1 91.81 203 ILE A C 1
ATOM 1665 O O . ILE A 1 203 ? -1.109 42.375 33.594 1 91.81 203 ILE A O 1
ATOM 1669 N N . THR A 1 204 ? -1.978 43.531 31.781 1 90.94 204 THR A N 1
ATOM 1670 C CA . THR A 1 204 ? -0.666 43.938 31.297 1 90.94 204 THR A CA 1
ATOM 1671 C C . THR A 1 204 ? -0.623 45.438 31.062 1 90.94 204 THR A C 1
ATOM 1673 O O . THR A 1 204 ? -1.565 46 30.5 1 90.94 204 THR A O 1
ATOM 1676 N N . LEU A 1 205 ? 0.384 46.031 31.625 1 94 205 LEU A N 1
ATOM 1677 C CA . LEU A 1 205 ? 0.715 47.438 31.406 1 94 205 LEU A CA 1
ATOM 1678 C C . LEU A 1 205 ? 1.937 47.594 30.5 1 94 205 LEU A C 1
ATOM 1680 O O . LEU A 1 205 ? 3.033 47.156 30.859 1 94 205 LEU A O 1
ATOM 1684 N N . VAL A 1 206 ? 1.746 48.25 29.391 1 92.44 206 VAL A N 1
ATOM 1685 C CA . VAL A 1 206 ? 2.818 48.344 28.391 1 92.44 206 VAL A CA 1
ATOM 1686 C C . VAL A 1 206 ? 3.594 49.656 28.594 1 92.44 206 VAL A C 1
ATOM 1688 O O . VAL A 1 206 ? 2.998 50.719 28.75 1 92.44 206 VAL A O 1
ATOM 1691 N N . GLU A 1 207 ? 4.895 49.531 28.547 1 92 207 GLU A N 1
ATOM 1692 C CA . GLU A 1 207 ? 5.738 50.719 28.672 1 92 207 GLU A CA 1
ATOM 1693 C C . GLU A 1 207 ? 5.867 51.469 27.328 1 92 207 GLU A C 1
ATOM 1695 O O . GLU A 1 207 ? 6.742 51.125 26.531 1 92 207 GLU A O 1
ATOM 1700 N N . ARG A 1 208 ? 5.07 52.406 27.172 1 90.31 208 ARG A N 1
ATOM 1701 C CA . ARG A 1 208 ? 5.066 53.125 25.891 1 90.31 208 ARG A CA 1
ATOM 1702 C C . ARG A 1 208 ? 5.254 54.625 26.094 1 90.31 208 ARG A C 1
ATOM 1704 O O . ARG A 1 208 ? 6.172 55.219 25.531 1 90.31 208 ARG A O 1
ATOM 1711 N N . ASN A 1 209 ? 4.453 55.25 26.859 1 88.44 209 ASN A N 1
ATOM 1712 C CA . ASN A 1 209 ? 4.457 56.688 27.031 1 88.44 209 ASN A CA 1
ATOM 1713 C C . ASN A 1 209 ? 5.461 57.125 28.094 1 88.44 209 ASN A C 1
ATOM 1715 O O . ASN A 1 209 ? 6.023 58.219 28 1 88.44 209 ASN A O 1
ATOM 1719 N N . ARG A 1 210 ? 5.641 56.344 29.047 1 88.75 210 ARG A N 1
ATOM 1720 C CA . ARG A 1 210 ? 6.598 56.656 30.109 1 88.75 210 ARG A CA 1
ATOM 1721 C C . ARG A 1 210 ? 7.176 55.375 30.703 1 88.75 210 ARG A C 1
ATOM 1723 O O . ARG A 1 210 ? 6.574 54.312 30.594 1 88.75 210 ARG A O 1
ATOM 1730 N N . ARG A 1 211 ? 8.281 55.594 31.375 1 91.38 211 ARG A N 1
ATOM 1731 C CA . ARG A 1 211 ? 8.953 54.469 32 1 91.38 211 ARG A CA 1
ATOM 1732 C C . ARG A 1 211 ? 8.18 53.969 33.219 1 91.38 211 ARG A C 1
ATOM 1734 O O . ARG A 1 211 ? 7.648 54.781 34 1 91.38 211 ARG A O 1
ATOM 1741 N N . LEU A 1 212 ? 8.172 52.688 33.281 1 92.25 212 LEU A N 1
ATOM 1742 C CA . LEU A 1 212 ? 7.488 52.062 34.438 1 92.25 212 LEU A CA 1
ATOM 1743 C C . LEU A 1 212 ? 8.391 52.031 35.656 1 92.25 212 LEU A C 1
ATOM 1745 O O . LEU A 1 212 ? 9.609 51.938 35.531 1 92.25 212 LEU A O 1
ATOM 1749 N N . ASN A 1 213 ? 7.809 52.25 36.812 1 91.44 213 ASN A N 1
ATOM 1750 C CA . ASN A 1 213 ? 8.562 52.25 38.062 1 91.44 213 ASN A CA 1
ATOM 1751 C C . ASN A 1 213 ? 7.824 51.469 39.156 1 91.44 213 ASN A C 1
ATOM 1753 O O . ASN A 1 213 ? 6.812 50.812 38.906 1 91.44 213 ASN A O 1
ATOM 1757 N N . HIS A 1 214 ? 8.367 51.594 40.344 1 92 214 HIS A N 1
ATOM 1758 C CA . HIS A 1 214 ? 7.84 50.781 41.438 1 92 214 HIS A CA 1
ATOM 1759 C C . HIS A 1 214 ? 6.43 51.25 41.812 1 92 214 HIS A C 1
ATOM 1761 O O . HIS A 1 214 ? 5.613 50.438 42.25 1 92 214 HIS A O 1
ATOM 1767 N N . GLY A 1 215 ? 6.133 52.469 41.656 1 92.81 215 GLY A N 1
ATOM 1768 C CA . GLY A 1 215 ? 4.781 52.969 41.875 1 92.81 215 GLY A CA 1
ATOM 1769 C C . GLY A 1 215 ? 3.742 52.312 41 1 92.81 215 GLY A C 1
ATOM 1770 O O . GLY A 1 215 ? 2.629 52.031 41.438 1 92.81 215 GLY A O 1
ATOM 1771 N N . ASP A 1 216 ? 4.16 52.062 39.812 1 94.31 216 ASP A N 1
ATOM 1772 C CA . ASP A 1 216 ? 3.268 51.375 38.875 1 94.31 216 ASP A CA 1
ATOM 1773 C C . ASP A 1 216 ? 3.016 49.938 39.312 1 94.31 216 ASP A C 1
ATOM 1775 O O . ASP A 1 216 ? 1.898 49.438 39.188 1 94.31 216 ASP A O 1
ATOM 1779 N N . CYS A 1 217 ? 4.02 49.312 39.812 1 92 217 CYS A N 1
ATOM 1780 C CA . CYS A 1 217 ? 3.885 47.938 40.312 1 92 217 CYS A CA 1
ATOM 1781 C C . CYS A 1 217 ? 2.873 47.875 41.438 1 92 217 CYS A C 1
ATOM 1783 O O . CYS A 1 217 ? 2.014 47 41.469 1 92 217 CYS A O 1
ATOM 1785 N N . GLN A 1 218 ? 3.006 48.781 42.281 1 91.88 218 GLN A N 1
ATOM 1786 C CA . GLN A 1 218 ? 2.133 48.812 43.438 1 91.88 218 GLN A CA 1
ATOM 1787 C C . GLN A 1 218 ? 0.686 49.094 43.031 1 91.88 218 GLN A C 1
ATOM 1789 O O . GLN A 1 218 ? -0.238 48.5 43.594 1 91.88 218 GLN A O 1
ATOM 1794 N N . LEU A 1 219 ? 0.526 50 42.125 1 94.19 219 LEU A N 1
ATOM 1795 C CA . LEU A 1 219 ? -0.816 50.281 41.625 1 94.19 219 LEU A CA 1
ATOM 1796 C C . LEU A 1 219 ? -1.421 49.094 40.906 1 94.19 219 LEU A C 1
ATOM 1798 O O . LEU A 1 219 ? -2.6 48.781 41.094 1 94.19 219 LEU A O 1
ATOM 1802 N N . LEU A 1 220 ? -0.634 48.438 40.156 1 93.88 220 LEU A N 1
ATOM 1803 C CA . LEU A 1 220 ? -1.105 47.25 39.438 1 93.88 220 LEU A CA 1
ATOM 1804 C C . LEU A 1 220 ? -1.504 46.156 40.406 1 93.88 220 LEU A C 1
ATOM 1806 O O . LEU A 1 220 ? -2.51 45.469 40.188 1 93.88 220 LEU A O 1
ATOM 1810 N N . ASP A 1 221 ? -0.708 45.969 41.406 1 90.44 221 ASP A N 1
ATOM 1811 C CA . ASP A 1 221 ? -1.027 44.969 42.406 1 90.44 221 ASP A CA 1
ATOM 1812 C C . ASP A 1 221 ? -2.369 45.281 43.062 1 90.44 221 ASP A C 1
ATOM 1814 O O . ASP A 1 221 ? -3.145 44.344 43.344 1 90.44 221 ASP A O 1
ATOM 1818 N N . HIS A 1 222 ? -2.553 46.531 43.281 1 91.44 222 HIS A N 1
ATOM 1819 C CA . HIS A 1 222 ? -3.816 46.969 43.875 1 91.44 222 HIS A CA 1
ATOM 1820 C C . HIS A 1 222 ? -4.992 46.625 42.969 1 91.44 222 HIS A C 1
ATOM 1822 O O . HIS A 1 222 ? -5.996 46.062 43.406 1 91.44 222 HIS A O 1
ATOM 1828 N N . ILE A 1 223 ? -4.844 46.906 41.719 1 92.75 223 ILE A N 1
ATOM 1829 C CA . ILE A 1 223 ? -5.895 46.625 40.75 1 92.75 223 ILE A CA 1
ATOM 1830 C C . ILE A 1 223 ? -6.129 45.125 40.656 1 92.75 223 ILE A C 1
ATOM 1832 O O . ILE A 1 223 ? -7.273 44.656 40.594 1 92.75 223 ILE A O 1
ATOM 1836 N N . THR A 1 224 ? -5.078 44.375 40.625 1 90.5 224 THR A N 1
ATOM 1837 C CA . THR A 1 224 ? -5.16 42.938 40.469 1 90.5 224 THR A CA 1
ATOM 1838 C C . THR A 1 224 ? -5.949 42.312 41.625 1 90.5 224 THR A C 1
ATOM 1840 O O . THR A 1 224 ? -6.73 41.375 41.438 1 90.5 224 THR A O 1
ATOM 1843 N N . ARG A 1 225 ? -5.762 42.844 42.781 1 86.12 225 ARG A N 1
ATOM 1844 C CA . ARG A 1 225 ? -6.5 42.344 43.938 1 86.12 225 ARG A CA 1
ATOM 1845 C C . ARG A 1 225 ? -7.992 42.625 43.781 1 86.12 225 ARG A C 1
ATOM 1847 O O . ARG A 1 225 ? -8.82 41.781 44.125 1 86.12 225 ARG A O 1
ATOM 1854 N N . LEU A 1 226 ? -8.211 43.75 43.344 1 88.75 226 LEU A N 1
ATOM 1855 C CA . LEU A 1 226 ? -9.602 44.125 43.125 1 88.75 226 LEU A CA 1
ATOM 1856 C C . LEU A 1 226 ? -10.234 43.25 42.031 1 88.75 226 LEU A C 1
ATOM 1858 O O . LEU A 1 226 ? -11.367 42.781 42.188 1 88.75 226 LEU A O 1
ATOM 1862 N N . LEU A 1 227 ? -9.516 43.031 41 1 90.38 227 LEU A N 1
ATOM 1863 C CA . LEU A 1 227 ? -10.008 42.25 39.875 1 90.38 227 LEU A CA 1
ATOM 1864 C C . LEU A 1 227 ? -10.172 40.781 40.25 1 90.38 227 LEU A C 1
ATOM 1866 O O . LEU A 1 227 ? -11.078 40.125 39.75 1 90.38 227 LEU A O 1
ATOM 1870 N N . ALA A 1 228 ? -9.289 40.281 41.062 1 85.56 228 ALA A N 1
ATOM 1871 C CA . ALA A 1 228 ? -9.352 38.906 41.469 1 85.56 228 ALA A CA 1
ATOM 1872 C C . ALA A 1 228 ? -10.711 38.562 42.094 1 85.56 228 ALA A C 1
ATOM 1874 O O . ALA A 1 228 ? -11.305 37.531 41.781 1 85.56 228 ALA A O 1
ATOM 1875 N N . VAL A 1 229 ? -11.164 39.469 42.812 1 82.56 229 VAL A N 1
ATOM 1876 C CA . VAL A 1 229 ? -12.445 39.281 43.469 1 82.56 229 VAL A CA 1
ATOM 1877 C C . VAL A 1 229 ? -13.578 39.344 42.469 1 82.56 229 VAL A C 1
ATOM 1879 O O . VAL A 1 229 ? -14.469 38.5 42.438 1 82.56 229 VAL A O 1
ATOM 1882 N N . SER A 1 230 ? -13.523 40.25 41.688 1 85.88 230 SER A N 1
ATOM 1883 C CA . SER A 1 230 ? -14.578 40.5 40.688 1 85.88 230 SER A CA 1
ATOM 1884 C C . SER A 1 230 ? -14.609 39.375 39.656 1 85.88 230 SER A C 1
ATOM 1886 O O . SER A 1 230 ? -15.68 38.875 39.312 1 85.88 230 SER A O 1
ATOM 1888 N N . MET A 1 231 ? -13.477 39 39.188 1 83.62 231 MET A N 1
ATOM 1889 C CA . MET A 1 231 ? -13.375 37.969 38.125 1 83.62 231 MET A CA 1
ATOM 1890 C C . MET A 1 231 ? -13.57 36.594 38.719 1 83.62 231 MET A C 1
ATOM 1892 O O . MET A 1 231 ? -14.047 35.688 38 1 83.62 231 MET A O 1
ATOM 1896 N N . GLY A 1 232 ? -13.109 36.375 39.844 1 73.94 232 GLY A N 1
ATOM 1897 C CA . GLY A 1 232 ? -13.266 35.094 40.5 1 73.94 232 GLY A CA 1
ATOM 1898 C C . GLY A 1 232 ? -14.719 34.719 40.75 1 73.94 232 GLY A C 1
ATOM 1899 O O . GLY A 1 232 ? -15.102 33.562 40.656 1 73.94 232 GLY A O 1
ATOM 1900 N N . LYS A 1 233 ? -15.469 35.688 41.125 1 65.44 233 LYS A N 1
ATOM 1901 C CA . LYS A 1 233 ? -16.891 35.469 41.375 1 65.44 233 LYS A CA 1
ATOM 1902 C C . LYS A 1 233 ? -17.641 35.062 40.125 1 65.44 233 LYS A C 1
ATOM 1904 O O . LYS A 1 233 ? -18.609 34.312 40.188 1 65.44 233 LYS A O 1
ATOM 1909 N N . THR A 1 234 ? -17.344 35.688 39.062 1 61.25 234 THR A N 1
ATOM 1910 C CA . THR A 1 234 ? -18.016 35.406 37.812 1 61.25 234 THR A CA 1
ATOM 1911 C C . THR A 1 234 ? -17.547 34.031 37.25 1 61.25 234 THR A C 1
ATOM 1913 O O . THR A 1 234 ? -18.281 33.406 36.5 1 61.25 234 THR A O 1
ATOM 1916 N N . GLY A 1 235 ? -16.781 33.406 37.969 1 53.06 235 GLY A N 1
ATOM 1917 C CA . GLY A 1 235 ? -16.25 32.094 37.625 1 53.06 235 GLY A CA 1
ATOM 1918 C C . GLY A 1 235 ? -15.359 32.125 36.406 1 53.06 235 GLY A C 1
ATOM 1919 O O . GLY A 1 235 ? -15.422 33.031 35.594 1 53.06 235 GLY A O 1
ATOM 1920 N N . PRO A 1 236 ? -14.297 31.5 36.625 1 46.75 236 PRO A N 1
ATOM 1921 C CA . PRO A 1 236 ? -13.406 31.453 35.469 1 46.75 236 PRO A CA 1
ATOM 1922 C C . PRO A 1 236 ? -14.164 31.234 34.156 1 46.75 236 PRO A C 1
ATOM 1924 O O . PRO A 1 236 ? -15.156 30.516 34.125 1 46.75 236 PRO A O 1
ATOM 1927 N N . ALA A 1 237 ? -14.328 32.156 33.438 1 43.59 237 ALA A N 1
ATOM 1928 C CA . ALA A 1 237 ? -14.852 31.766 32.125 1 43.59 237 ALA A CA 1
ATOM 1929 C C . ALA A 1 237 ? -14.43 30.344 31.766 1 43.59 237 ALA A C 1
ATOM 1931 O O . ALA A 1 237 ? -13.305 29.922 32.062 1 43.59 237 ALA A O 1
ATOM 1932 N N . ALA A 1 238 ? -15.336 29.391 31.922 1 40.03 238 ALA A N 1
ATOM 1933 C CA . ALA A 1 238 ? -15.094 28 31.547 1 40.03 238 ALA A CA 1
ATOM 1934 C C . ALA A 1 238 ? -13.984 27.891 30.516 1 40.03 238 ALA A C 1
ATOM 1936 O O . ALA A 1 238 ? -13.961 28.641 29.531 1 40.03 238 ALA A O 1
ATOM 1937 N N . PRO A 1 239 ? -12.797 27.625 30.984 1 40.31 239 PRO A N 1
ATOM 1938 C CA . PRO A 1 239 ? -11.891 27.359 29.875 1 40.31 239 PRO A CA 1
ATOM 1939 C C . PRO A 1 239 ? -12.617 26.938 28.594 1 40.31 239 PRO A C 1
ATOM 1941 O O . PRO A 1 239 ? -13.719 26.391 28.656 1 40.31 239 PRO A O 1
ATOM 1944 N N . PRO A 1 240 ? -12.508 27.641 27.562 1 39.41 240 PRO A N 1
ATOM 1945 C CA . PRO A 1 240 ? -13.133 26.953 26.422 1 39.41 240 PRO A CA 1
ATOM 1946 C C . PRO A 1 240 ? -13.133 25.438 26.578 1 39.41 240 PRO A C 1
ATOM 1948 O O . PRO A 1 240 ? -12.117 24.844 26.984 1 39.41 240 PRO A O 1
ATOM 1951 N N . ASP A 1 241 ? -14.062 24.844 27.109 1 38.59 241 ASP A N 1
ATOM 1952 C CA . ASP A 1 241 ? -14.227 23.406 27.375 1 38.59 241 ASP A CA 1
ATOM 1953 C C . ASP A 1 241 ? -13.32 22.578 26.484 1 38.59 241 ASP A C 1
ATOM 1955 O O . ASP A 1 241 ? -13.469 22.578 25.266 1 38.59 241 ASP A O 1
ATOM 1959 N N . SER A 1 242 ? -12.062 22.594 26.734 1 42.38 242 SER A N 1
ATOM 1960 C CA . SER A 1 242 ? -11.195 21.547 26.188 1 42.38 242 SER A CA 1
ATOM 1961 C C . SER A 1 242 ? -12 20.359 25.688 1 42.38 242 SER A C 1
ATOM 1963 O O . SER A 1 242 ? -11.641 19.734 24.688 1 42.38 242 SER A O 1
ATOM 1965 N N . ASP A 1 243 ? -12.953 20 26.656 1 44.69 243 ASP A N 1
ATOM 1966 C CA . ASP A 1 243 ? -13.727 18.781 26.5 1 44.69 243 ASP A CA 1
ATOM 1967 C C . ASP A 1 243 ? -14.977 19.031 25.656 1 44.69 243 ASP A C 1
ATOM 1969 O O . ASP A 1 243 ? -16.031 18.422 25.906 1 44.69 243 ASP A O 1
ATOM 1973 N N . HIS A 1 244 ? -15.039 20.188 25.109 1 50.28 244 HIS A N 1
ATOM 1974 C CA . HIS A 1 244 ? -16.25 20.266 24.297 1 50.28 244 HIS A CA 1
ATOM 1975 C C . HIS A 1 244 ? -16.453 18.984 23.5 1 50.28 244 HIS A C 1
ATOM 1977 O O . HIS A 1 244 ? -15.594 18.594 22.703 1 50.28 244 HIS A O 1
ATOM 1983 N N . TYR A 1 245 ? -17.234 18.266 24.078 1 55.47 245 TYR A N 1
ATOM 1984 C CA . TYR A 1 245 ? -17.688 17.078 23.375 1 55.47 245 TYR A CA 1
ATOM 1985 C C . TYR A 1 245 ? -18 17.391 21.922 1 55.47 245 TYR A C 1
ATOM 1987 O O . TYR A 1 245 ? -18.672 18.375 21.625 1 55.47 245 TYR A O 1
ATOM 1995 N N . SER A 1 246 ? -17.109 17.125 21.156 1 77.06 246 SER A N 1
ATOM 1996 C CA . SER A 1 246 ? -17.391 17.188 19.719 1 77.06 246 SER A CA 1
ATOM 1997 C C . SER A 1 246 ? -17.641 15.805 19.141 1 77.06 246 SER A C 1
ATOM 1999 O O . SER A 1 246 ? -16.797 14.914 19.266 1 77.06 246 SER A O 1
ATOM 2001 N N . VAL A 1 247 ? -18.859 15.695 18.641 1 85.25 247 VAL A N 1
ATOM 2002 C CA . VAL A 1 247 ? -19.203 14.453 17.953 1 85.25 247 VAL A CA 1
ATOM 2003 C C . VAL A 1 247 ? -18.141 14.141 16.906 1 85.25 247 VAL A C 1
ATOM 2005 O O . VAL A 1 247 ? -17.781 12.984 16.688 1 85.25 247 VAL A O 1
ATOM 2008 N N . PHE A 1 248 ? -17.547 15.18 16.391 1 91.06 248 PHE A N 1
ATOM 2009 C CA . PHE A 1 248 ? -16.578 15 15.32 1 91.06 248 PHE A CA 1
ATOM 2010 C C . PHE A 1 248 ? -15.242 14.516 15.883 1 91.06 248 PHE A C 1
ATOM 2012 O O . PHE A 1 248 ? -14.531 13.742 15.234 1 91.06 248 PHE A O 1
ATOM 2019 N N . ARG A 1 249 ? -14.938 14.961 17.062 1 90.31 249 ARG A N 1
ATOM 2020 C CA . ARG A 1 249 ? -13.75 14.461 17.734 1 90.31 249 ARG A CA 1
ATOM 2021 C C . ARG A 1 249 ? -13.836 12.961 17.969 1 90.31 249 ARG A C 1
ATOM 2023 O O . ARG A 1 249 ? -12.867 12.234 17.734 1 90.31 249 ARG A O 1
ATOM 2030 N N . ASP A 1 250 ? -15 12.531 18.359 1 88.88 250 ASP A N 1
ATOM 2031 C CA . ASP A 1 250 ? -15.219 11.102 18.594 1 88.88 250 ASP A CA 1
ATOM 2032 C C . ASP A 1 250 ? -15.125 10.305 17.297 1 88.88 250 ASP A C 1
ATOM 2034 O O . ASP A 1 250 ? -14.539 9.219 17.266 1 88.88 250 ASP A O 1
ATOM 2038 N N . LEU A 1 251 ? -15.656 10.859 16.266 1 92.44 251 LEU A N 1
ATOM 2039 C CA . LEU A 1 251 ? -15.578 10.195 14.969 1 92.44 251 LEU A CA 1
ATOM 2040 C C . LEU A 1 251 ? -14.125 10.016 14.531 1 92.44 251 LEU A C 1
ATOM 2042 O O . LEU A 1 251 ? -13.758 8.961 14.023 1 92.44 251 LEU A O 1
ATOM 2046 N N . ILE A 1 252 ? -13.312 11.039 14.773 1 94.38 252 ILE A N 1
ATOM 2047 C CA . ILE A 1 252 ? -11.906 10.992 14.383 1 94.38 252 ILE A CA 1
ATOM 2048 C C . ILE A 1 252 ? -11.164 9.969 15.234 1 94.38 252 ILE A C 1
ATOM 2050 O O . ILE A 1 252 ? -10.305 9.25 14.734 1 94.38 252 ILE A O 1
ATOM 2054 N N . LYS A 1 253 ? -11.57 9.836 16.453 1 91.38 253 LYS A N 1
ATOM 2055 C CA . LYS A 1 253 ? -10.906 8.914 17.375 1 91.38 253 LYS A CA 1
ATOM 2056 C C . LYS A 1 253 ? -11.414 7.488 17.172 1 91.38 253 LYS A C 1
ATOM 2058 O O . LYS A 1 253 ? -10.883 6.547 17.766 1 91.38 253 LYS A O 1
ATOM 2063 N N . GLY A 1 254 ? -12.469 7.34 16.422 1 87.56 254 GLY A N 1
ATOM 2064 C CA . GLY A 1 254 ? -13.031 6.02 16.188 1 87.56 254 GLY A CA 1
ATOM 2065 C C . GLY A 1 254 ? -14.023 5.594 17.25 1 87.56 254 GLY A C 1
ATOM 2066 O O . GLY A 1 254 ? -14.32 4.406 17.391 1 87.56 254 GLY A O 1
ATOM 2067 N N . ILE A 1 255 ? -14.422 6.523 18.016 1 86.38 255 ILE A N 1
ATOM 2068 C CA . ILE A 1 255 ? -15.438 6.262 19.031 1 86.38 255 ILE A CA 1
ATOM 2069 C C . ILE A 1 255 ? -16.828 6.262 18.375 1 86.38 255 ILE A C 1
ATOM 2071 O O . ILE A 1 255 ? -17.172 7.18 17.641 1 86.38 255 ILE A O 1
ATOM 2075 N N . PRO A 1 256 ? -17.578 5.223 18.641 1 86.06 256 PRO A N 1
ATOM 2076 C CA . PRO A 1 256 ? -18.891 5.141 18.016 1 86.06 256 PRO A CA 1
ATOM 2077 C C . PRO A 1 256 ? -19.812 6.293 18.422 1 86.06 256 PRO A C 1
ATOM 2079 O O . PRO A 1 256 ? -19.844 6.684 19.578 1 86.06 256 PRO A O 1
ATOM 2082 N N . VAL A 1 257 ? -20.406 6.879 17.438 1 84.19 257 VAL A N 1
ATOM 2083 C CA . VAL A 1 257 ? -21.375 7.957 17.625 1 84.19 257 VAL A CA 1
ATOM 2084 C C . VAL A 1 257 ? -22.734 7.539 17.047 1 84.19 257 VAL A C 1
ATOM 2086 O O . VAL A 1 257 ? -22.812 6.988 15.953 1 84.19 257 VAL A O 1
ATOM 2089 N N . SER A 1 258 ? -23.75 7.684 17.844 1 85.19 258 SER A N 1
ATOM 2090 C CA . SER A 1 258 ? -25.078 7.348 17.344 1 85.19 258 SER A CA 1
ATOM 2091 C C . SER A 1 258 ? -25.516 8.289 16.234 1 85.19 258 SER A C 1
ATOM 2093 O O . SER A 1 258 ? -25.094 9.445 16.188 1 85.19 258 SER A O 1
ATOM 2095 N N . ASP A 1 259 ? -26.406 7.797 15.398 1 85.62 259 ASP A N 1
ATOM 2096 C CA . ASP A 1 259 ? -26.922 8.602 14.297 1 85.62 259 ASP A CA 1
ATOM 2097 C C . ASP A 1 259 ? -27.719 9.797 14.812 1 85.62 259 ASP A C 1
ATOM 2099 O O . ASP A 1 259 ? -27.688 10.883 14.219 1 85.62 259 ASP A O 1
ATOM 2103 N N . ARG A 1 260 ? -28.375 9.625 15.914 1 82 260 ARG A N 1
ATOM 2104 C CA . ARG A 1 260 ? -29.172 10.703 16.484 1 82 260 ARG A CA 1
ATOM 2105 C C . ARG A 1 260 ? -28.297 11.852 16.969 1 82 260 ARG A C 1
ATOM 2107 O O . ARG A 1 260 ? -28.609 13.016 16.734 1 82 260 ARG A O 1
ATOM 2114 N N . GLU A 1 261 ? -27.234 11.43 17.562 1 80.25 261 GLU A N 1
ATOM 2115 C CA . GLU A 1 261 ? -26.297 12.43 18.078 1 80.25 261 GLU A CA 1
ATOM 2116 C C . GLU A 1 261 ? -25.625 13.195 16.938 1 80.25 261 GLU A C 1
ATOM 2118 O O . GLU A 1 261 ? -25.469 14.414 17.016 1 80.25 261 GLU A O 1
ATOM 2123 N N . LEU A 1 262 ? -25.25 12.516 15.977 1 86.56 262 LEU A N 1
ATOM 2124 C CA . LEU A 1 262 ? -24.609 13.141 14.82 1 86.56 262 LEU A CA 1
ATOM 2125 C C . LEU A 1 262 ? -25.578 14.07 14.109 1 86.56 262 LEU A C 1
ATOM 2127 O O . LEU A 1 262 ? -25.219 15.203 13.758 1 86.56 262 LEU A O 1
ATOM 2131 N N . ASP A 1 263 ? -26.797 13.641 13.945 1 84.5 263 ASP A N 1
ATOM 2132 C CA . ASP A 1 263 ? -27.812 14.445 13.258 1 84.5 263 ASP A CA 1
ATOM 2133 C C . ASP A 1 263 ? -28.078 15.742 14.016 1 84.5 263 ASP A C 1
ATOM 2135 O O . ASP A 1 263 ? -28.266 16.797 13.406 1 84.5 263 ASP A O 1
ATOM 2139 N N . ARG A 1 264 ? -28.109 15.633 15.281 1 78.75 264 ARG A N 1
ATOM 2140 C CA . ARG A 1 264 ? -28.344 16.812 16.125 1 78.75 264 ARG A CA 1
ATOM 2141 C C . ARG A 1 264 ? -27.234 17.844 15.93 1 78.75 264 ARG A C 1
ATOM 2143 O O . ARG A 1 264 ? -27.516 19.031 15.797 1 78.75 264 ARG A O 1
ATOM 2150 N N . GLN A 1 265 ? -26.047 17.359 15.961 1 81.94 265 GLN A N 1
ATOM 2151 C CA . GLN A 1 265 ? -24.906 18.25 15.789 1 81.94 265 GLN A CA 1
ATOM 2152 C C . GLN A 1 265 ? -24.922 18.906 14.406 1 81.94 265 GLN A C 1
ATOM 2154 O O . GLN A 1 265 ? -24.625 20.094 14.273 1 81.94 265 GLN A O 1
ATOM 2159 N N . LEU A 1 266 ? -25.297 18.141 13.391 1 86 266 LEU A N 1
ATOM 2160 C CA . LEU A 1 266 ? -25.359 18.656 12.023 1 86 266 LEU A CA 1
ATOM 2161 C C . LEU A 1 266 ? -26.438 19.719 11.898 1 86 266 LEU A C 1
ATOM 2163 O O . LEU A 1 266 ? -26.25 20.734 11.219 1 86 266 LEU A O 1
ATOM 2167 N N . GLU A 1 267 ? -27.469 19.5 12.547 1 82.19 267 GLU A N 1
ATOM 2168 C CA . GLU A 1 267 ? -28.578 20.469 12.516 1 82.19 267 GLU A CA 1
ATOM 2169 C C . GLU A 1 267 ? -28.156 21.797 13.156 1 82.19 267 GLU A C 1
ATOM 2171 O O . GLU A 1 267 ? -28.5 22.859 12.641 1 82.19 267 GLU A O 1
ATOM 2176 N N . VAL A 1 268 ? -27.438 21.656 14.219 1 76 268 VAL A N 1
ATOM 2177 C CA . VAL A 1 268 ? -26.969 22.844 14.93 1 76 268 VAL A CA 1
ATOM 2178 C C . VAL A 1 268 ? -26.078 23.672 14.016 1 76 268 VAL A C 1
ATOM 2180 O O . VAL A 1 268 ? -26.125 24.906 14.039 1 76 268 VAL A O 1
ATOM 2183 N N . ASN A 1 269 ? -25.312 23.047 13.242 1 81.5 269 ASN A N 1
ATOM 2184 C CA . ASN A 1 269 ? -24.359 23.703 12.359 1 81.5 269 ASN A CA 1
ATOM 2185 C C . ASN A 1 269 ? -24.984 24.031 11.008 1 81.5 269 ASN A C 1
ATOM 2187 O O . ASN A 1 269 ? -24.344 24.641 10.148 1 81.5 269 ASN A O 1
ATOM 2191 N N . ASP A 1 270 ? -26.203 23.578 10.773 1 88 270 ASP A N 1
ATOM 2192 C CA . ASP A 1 270 ? -26.844 23.672 9.469 1 88 270 ASP A CA 1
ATOM 2193 C C . ASP A 1 270 ? -26.062 22.906 8.406 1 88 270 ASP A C 1
ATOM 2195 O O . ASP A 1 270 ? -25.75 23.453 7.352 1 88 270 ASP A O 1
ATOM 2199 N N . TRP A 1 271 ? -25.578 21.797 8.82 1 90.5 271 TRP A N 1
ATOM 2200 C CA . TRP A 1 271 ? -24.844 20.891 7.949 1 90.5 271 TRP A CA 1
ATOM 2201 C C . TRP A 1 271 ? -25.703 19.688 7.566 1 90.5 271 TRP A C 1
ATOM 2203 O O . TRP A 1 271 ? -26.797 19.516 8.102 1 90.5 271 TRP A O 1
ATOM 2213 N N . SER A 1 272 ? -25.25 18.938 6.516 1 89.75 272 SER A N 1
ATOM 2214 C CA . SER A 1 272 ? -25.922 17.719 6.082 1 89.75 272 SER A CA 1
ATOM 2215 C C . SER A 1 272 ? -24.922 16.578 5.906 1 89.75 272 SER A C 1
ATOM 2217 O O . SER A 1 272 ? -23.734 16.812 5.672 1 89.75 272 SER A O 1
ATOM 2219 N N . THR A 1 273 ? -25.422 15.383 6.035 1 86.19 273 THR A N 1
ATOM 2220 C CA . THR A 1 273 ? -24.594 14.203 5.852 1 86.19 273 THR A CA 1
ATOM 2221 C C . THR A 1 273 ? -24.141 14.086 4.398 1 86.19 273 THR A C 1
ATOM 2223 O O . THR A 1 273 ? -23.125 13.43 4.109 1 86.19 273 THR A O 1
ATOM 2226 N N . GLU A 1 274 ? -24.766 14.773 3.521 1 83.5 274 GLU A N 1
ATOM 2227 C CA . GLU A 1 274 ? -24.469 14.672 2.094 1 83.5 274 GLU A CA 1
ATOM 2228 C C . GLU A 1 274 ? -23.469 15.734 1.657 1 83.5 274 GLU A C 1
ATOM 2230 O O . GLU A 1 274 ? -22.953 15.68 0.541 1 83.5 274 GLU A O 1
ATOM 2235 N N . ASP A 1 275 ? -23.156 16.594 2.566 1 89.19 275 ASP A N 1
ATOM 2236 C CA . ASP A 1 275 ? -22.219 17.672 2.223 1 89.19 275 ASP A CA 1
ATOM 2237 C C . ASP A 1 275 ? -20.781 17.172 2.189 1 89.19 275 ASP A C 1
ATOM 2239 O O . ASP A 1 275 ? -20.5 16.047 2.621 1 89.19 275 ASP A O 1
ATOM 2243 N N . THR A 1 276 ? -19.953 18.016 1.567 1 90.25 276 THR A N 1
ATOM 2244 C CA . THR A 1 276 ? -18.516 17.75 1.548 1 90.25 276 THR A CA 1
ATOM 2245 C C . THR A 1 276 ? -17.797 18.578 2.604 1 90.25 276 THR A C 1
ATOM 2247 O O . THR A 1 276 ? -18.109 19.766 2.781 1 90.25 276 THR A O 1
ATOM 2250 N N . TYR A 1 277 ? -16.891 17.922 3.287 1 93.06 277 TYR A N 1
ATOM 2251 C CA . TYR A 1 277 ? -16.25 18.594 4.414 1 93.06 277 TYR A CA 1
ATOM 2252 C C . TYR A 1 277 ? -14.727 18.625 4.238 1 93.06 277 TYR A C 1
ATOM 2254 O O . TYR A 1 277 ? -14.148 17.688 3.676 1 93.06 277 TYR A O 1
ATOM 2262 N N . GLY A 1 278 ? -14.18 19.703 4.645 1 94.75 278 GLY A N 1
ATOM 2263 C CA . GLY A 1 278 ? -12.734 19.812 4.707 1 94.75 278 GLY A CA 1
ATOM 2264 C C . GLY A 1 278 ? -12.195 19.75 6.125 1 94.75 278 GLY A C 1
ATOM 2265 O O . GLY A 1 278 ? -12.875 20.172 7.07 1 94.75 278 GLY A O 1
ATOM 2266 N N . LEU A 1 279 ? -11.008 19.25 6.289 1 96.81 279 LEU A N 1
ATOM 2267 C CA . LEU A 1 279 ? -10.383 19.109 7.602 1 96.81 279 LEU A CA 1
ATOM 2268 C C . LEU A 1 279 ? -8.953 19.641 7.582 1 96.81 279 LEU A C 1
ATOM 2270 O O . LEU A 1 279 ? -8.18 19.312 6.68 1 96.81 279 LEU A O 1
ATOM 2274 N N . TRP A 1 280 ? -8.672 20.547 8.531 1 96.56 280 TRP A N 1
ATOM 2275 C CA . TRP A 1 280 ? -7.324 21.062 8.742 1 96.56 280 TRP A CA 1
ATOM 2276 C C . TRP A 1 280 ? -6.801 20.672 10.125 1 96.56 280 TRP A C 1
ATOM 2278 O O . TRP A 1 280 ? -7.574 20.547 11.078 1 96.56 280 TRP A O 1
ATOM 2288 N N . PHE A 1 281 ? -5.551 20.438 10.203 1 95.12 281 PHE A N 1
ATOM 2289 C CA . PHE A 1 281 ? -4.879 20.203 11.469 1 95.12 281 PHE A CA 1
ATOM 2290 C C . PHE A 1 281 ? -3.729 21.172 11.664 1 95.12 281 PHE A C 1
ATOM 2292 O O . PHE A 1 281 ? -2.812 21.234 10.844 1 95.12 281 PHE A O 1
ATOM 2299 N N . PHE A 1 282 ? -3.826 21.938 12.766 1 91.56 282 PHE A N 1
ATOM 2300 C CA . PHE A 1 282 ? -2.799 22.922 13.07 1 91.56 282 PHE A CA 1
ATOM 2301 C C . PHE A 1 282 ? -1.856 22.406 14.156 1 91.56 282 PHE A C 1
ATOM 2303 O O . PHE A 1 282 ? -2.297 21.797 15.125 1 91.56 282 PHE A O 1
ATOM 2310 N N . HIS A 1 283 ? -0.645 22.578 13.883 1 86.5 283 HIS A N 1
ATOM 2311 C CA . HIS A 1 283 ? 0.359 22.297 14.906 1 86.5 283 HIS A CA 1
ATOM 2312 C C . HIS A 1 283 ? 1.444 23.375 14.922 1 86.5 283 HIS A C 1
ATOM 2314 O O . HIS A 1 283 ? 1.548 24.172 13.984 1 86.5 283 HIS A O 1
ATOM 2320 N N . GLY A 1 284 ? 2.164 23.391 16.031 1 78.19 284 GLY A N 1
ATOM 2321 C CA . GLY A 1 284 ? 3.277 24.328 16.109 1 78.19 284 GLY A CA 1
ATOM 2322 C C . GLY A 1 284 ? 4.445 23.938 15.227 1 78.19 284 GLY A C 1
ATOM 2323 O O . GLY A 1 284 ? 4.598 22.766 14.867 1 78.19 284 GLY A O 1
ATOM 2324 N N . GLU A 1 285 ? 5.164 24.875 14.773 1 69.12 285 GLU A N 1
ATOM 2325 C CA . GLU A 1 285 ? 6.32 24.625 13.922 1 69.12 285 GLU A CA 1
ATOM 2326 C C . GLU A 1 285 ? 7.27 23.609 14.562 1 69.12 285 GLU A C 1
ATOM 2328 O O . GLU A 1 285 ? 7.891 22.812 13.867 1 69.12 285 GLU A O 1
ATOM 2333 N N . ASN A 1 286 ? 7.266 23.781 15.852 1 63.41 286 ASN A N 1
ATOM 2334 C CA . ASN A 1 286 ? 8.195 22.891 16.531 1 63.41 286 ASN A CA 1
ATOM 2335 C C . ASN A 1 286 ? 7.48 21.672 17.109 1 63.41 286 ASN A C 1
ATOM 2337 O O . ASN A 1 286 ? 8.031 20.969 17.969 1 63.41 286 ASN A O 1
ATOM 2341 N N . GLY A 1 287 ? 6.359 21.516 16.703 1 64.88 287 GLY A N 1
ATOM 2342 C CA . GLY A 1 287 ? 5.672 20.312 17.172 1 64.88 287 GLY A CA 1
ATOM 2343 C C . GLY A 1 287 ? 4.445 20.625 18 1 64.88 287 GLY A C 1
ATOM 2344 O O . GLY A 1 287 ? 3.703 21.562 17.703 1 64.88 287 GLY A O 1
ATOM 2345 N N . VAL A 1 288 ? 4.312 19.828 19.094 1 62.28 288 VAL A N 1
ATOM 2346 C CA . VAL A 1 288 ? 3.125 19.859 19.953 1 62.28 288 VAL A CA 1
ATOM 2347 C C . VAL A 1 288 ? 3.096 21.141 20.766 1 62.28 288 VAL A C 1
ATOM 2349 O O . VAL A 1 288 ? 4.125 21.578 21.281 1 62.28 288 VAL A O 1
ATOM 2352 N N . LEU A 1 289 ? 2.012 21.844 20.625 1 62.62 289 LEU A N 1
ATOM 2353 C CA . LEU A 1 289 ? 1.789 23.062 21.406 1 62.62 289 LEU A CA 1
ATOM 2354 C C . LEU A 1 289 ? 1.432 22.719 22.844 1 62.62 289 LEU A C 1
ATOM 2356 O O . LEU A 1 289 ? 0.815 21.688 23.125 1 62.62 289 LEU A O 1
ATOM 2360 N N . GLU A 1 290 ? 1.905 23.562 23.656 1 64.06 290 GLU A N 1
ATOM 2361 C CA . GLU A 1 290 ? 1.453 23.453 25.047 1 64.06 290 GLU A CA 1
ATOM 2362 C C . GLU A 1 290 ? -0.061 23.609 25.141 1 64.06 290 GLU A C 1
ATOM 2364 O O . GLU A 1 290 ? -0.674 24.297 24.312 1 64.06 290 GLU A O 1
ATOM 2369 N N . GLU A 1 291 ? -0.594 22.953 26.016 1 64.19 291 GLU A N 1
ATOM 2370 C CA . GLU A 1 291 ? -2.043 22.844 26.156 1 64.19 291 GLU A CA 1
ATOM 2371 C C . GLU A 1 291 ? -2.689 24.234 26.188 1 64.19 291 GLU A C 1
ATOM 2373 O O . GLU A 1 291 ? -3.707 24.453 25.531 1 64.19 291 GLU A O 1
ATOM 2378 N N . GLN A 1 292 ? -2.094 25.109 26.953 1 59.84 292 GLN A N 1
ATOM 2379 C CA . GLN A 1 292 ? -2.682 26.438 27.094 1 59.84 292 GLN A CA 1
ATOM 2380 C C . GLN A 1 292 ? -2.635 27.188 25.766 1 59.84 292 GLN A C 1
ATOM 2382 O O . GLN A 1 292 ? -3.592 27.875 25.406 1 59.84 292 GLN A O 1
ATOM 2387 N N . VAL A 1 293 ? -1.564 27.016 25.156 1 62.22 293 VAL A N 1
ATOM 2388 C CA . VAL A 1 293 ? -1.386 27.656 23.859 1 62.22 293 VAL A CA 1
ATOM 2389 C C . VAL A 1 293 ? -2.365 27.062 22.844 1 62.22 293 VAL A C 1
ATOM 2391 O O . VAL A 1 293 ? -2.93 27.797 22.031 1 62.22 293 VAL A O 1
ATOM 2394 N N . LEU A 1 294 ? -2.48 25.844 23.047 1 70.69 294 LEU A N 1
ATOM 2395 C CA . LEU A 1 294 ? -3.385 25.125 22.172 1 70.69 294 LEU A CA 1
ATOM 2396 C C . LEU A 1 294 ? -4.812 25.641 22.297 1 70.69 294 LEU A C 1
ATOM 2398 O O . LEU A 1 294 ? -5.496 25.875 21.297 1 70.69 294 LEU A O 1
ATOM 2402 N N . LEU A 1 295 ? -5.211 25.781 23.391 1 68.25 295 LEU A N 1
ATOM 2403 C CA . LEU A 1 295 ? -6.566 26.25 23.672 1 68.25 295 LEU A CA 1
ATOM 2404 C C . LEU A 1 295 ? -6.762 27.672 23.172 1 68.25 295 LEU A C 1
ATOM 2406 O O . LEU A 1 295 ? -7.812 28.016 22.625 1 68.25 295 LEU A O 1
ATOM 2410 N N . LEU A 1 296 ? -5.773 28.453 23.406 1 65.19 296 LEU A N 1
ATOM 2411 C CA . LEU A 1 296 ? -5.824 29.828 22.938 1 65.19 296 LEU A CA 1
ATOM 2412 C C . LEU A 1 296 ? -5.922 29.875 21.422 1 65.19 296 LEU A C 1
ATOM 2414 O O . LEU A 1 296 ? -6.719 30.641 20.859 1 65.19 296 LEU A O 1
ATOM 2418 N N . ALA A 1 297 ? -5.129 29.062 20.844 1 73.75 297 ALA A N 1
ATOM 2419 C CA . ALA A 1 297 ? -5.145 29.016 19.391 1 73.75 297 ALA A CA 1
ATOM 2420 C C . ALA A 1 297 ? -6.516 28.578 18.859 1 73.75 297 ALA A C 1
ATOM 2422 O O . ALA A 1 297 ? -7.043 29.172 17.922 1 73.75 297 ALA A O 1
ATOM 2423 N N . ALA A 1 298 ? -7.039 27.594 19.453 1 79.5 298 ALA A N 1
ATOM 2424 C CA . ALA A 1 298 ? -8.359 27.109 19.062 1 79.5 298 ALA A CA 1
ATOM 2425 C C . ALA A 1 298 ? -9.414 28.203 19.203 1 79.5 298 ALA A C 1
ATOM 2427 O O . ALA A 1 298 ? -10.273 28.359 18.344 1 79.5 298 ALA A O 1
ATOM 2428 N N . HIS A 1 299 ? -9.297 28.859 20.188 1 70.19 299 HIS A N 1
ATOM 2429 C CA . HIS A 1 299 ? -10.242 29.953 20.438 1 70.19 299 HIS A CA 1
ATOM 2430 C C . HIS A 1 299 ? -10.086 31.062 19.406 1 70.19 299 HIS A C 1
ATOM 2432 O O . HIS A 1 299 ? -11.086 31.562 18.875 1 70.19 299 HIS A O 1
ATOM 2438 N N . MET A 1 300 ? -8.891 31.484 19.156 1 68.69 300 MET A N 1
ATOM 2439 C CA . MET A 1 300 ? -8.625 32.531 18.172 1 68.69 300 MET A CA 1
ATOM 2440 C C . MET A 1 300 ? -9.188 32.156 16.812 1 68.69 300 MET A C 1
ATOM 2442 O O . MET A 1 300 ? -9.812 32.969 16.141 1 68.69 300 MET A O 1
ATOM 2446 N N . ILE A 1 301 ? -8.953 30.906 16.469 1 79.69 301 ILE A N 1
ATOM 2447 C CA . ILE A 1 301 ? -9.43 30.422 15.172 1 79.69 301 ILE A CA 1
ATOM 2448 C C . ILE A 1 301 ? -10.961 30.406 15.156 1 79.69 301 ILE A C 1
ATOM 2450 O O . ILE A 1 301 ? -11.578 30.844 14.188 1 79.69 301 ILE A O 1
ATOM 2454 N N . SER A 1 302 ? -11.539 29.953 16.203 1 76.62 302 SER A N 1
ATOM 2455 C CA . SER A 1 302 ? -12.992 29.859 16.312 1 76.62 302 SER A CA 1
ATOM 2456 C C . SER A 1 302 ? -13.656 31.219 16.188 1 76.62 302 SER A C 1
ATOM 2458 O O . SER A 1 302 ? -14.75 31.344 15.625 1 76.62 302 SER A O 1
ATOM 2460 N N . GLN A 1 303 ? -13.016 32.156 16.672 1 66.25 303 GLN A N 1
ATOM 2461 C CA . GLN A 1 303 ? -13.562 33.531 16.625 1 66.25 303 GLN A CA 1
ATOM 2462 C C . GLN A 1 303 ? -13.602 34.031 15.195 1 66.25 303 GLN A C 1
ATOM 2464 O O . GLN A 1 303 ? -14.508 34.812 14.828 1 66.25 303 GLN A O 1
ATOM 2469 N N . GLN A 1 304 ? -12.688 33.562 14.453 1 70.44 304 GLN A N 1
ATOM 2470 C CA . GLN A 1 304 ? -12.586 34.031 13.078 1 70.44 304 GLN A CA 1
ATOM 2471 C C . GLN A 1 304 ? -13.484 33.25 12.141 1 70.44 304 GLN A C 1
ATOM 2473 O O . GLN A 1 304 ? -13.805 33.688 11.039 1 70.44 304 GLN A O 1
ATOM 2478 N N . LEU A 1 305 ? -13.852 32.062 12.664 1 80.5 305 LEU A N 1
ATOM 2479 C CA . LEU A 1 305 ? -14.555 31.156 11.773 1 80.5 305 LEU A CA 1
ATOM 2480 C C . LEU A 1 305 ? -15.805 30.609 12.445 1 80.5 305 LEU A C 1
ATOM 2482 O O . LEU A 1 305 ? -15.867 29.422 12.781 1 80.5 305 LEU A O 1
ATOM 2486 N N . PRO A 1 306 ? -16.828 31.391 12.508 1 73.31 306 PRO A N 1
ATOM 2487 C CA . PRO A 1 306 ? -18.016 30.969 13.258 1 73.31 306 PRO A CA 1
ATOM 2488 C C . PRO A 1 306 ? -18.75 29.797 12.609 1 73.31 306 PRO A C 1
ATOM 2490 O O . PRO A 1 306 ? -19.484 29.094 13.281 1 73.31 306 PRO A O 1
ATOM 2493 N N . HIS A 1 307 ? -18.516 29.5 11.398 1 81.56 307 HIS A N 1
ATOM 2494 C CA . HIS A 1 307 ? -19.266 28.453 10.703 1 81.56 307 HIS A CA 1
ATOM 2495 C C . HIS A 1 307 ? -18.453 27.156 10.641 1 81.56 307 HIS A C 1
ATOM 2497 O O . HIS A 1 307 ? -18.859 26.203 9.961 1 81.56 307 HIS A O 1
ATOM 2503 N N . CYS A 1 308 ? -17.375 27.188 11.375 1 88.88 308 CYS A N 1
ATOM 2504 C CA . CYS A 1 308 ? -16.531 26 11.375 1 88.88 308 CYS A CA 1
ATOM 2505 C C . CYS A 1 308 ? -16.516 25.328 12.742 1 88.88 308 CYS A C 1
ATOM 2507 O O . CYS A 1 308 ? -16.922 25.938 13.734 1 88.88 308 CYS A O 1
ATOM 2509 N N . GLU A 1 309 ? -16.234 24.094 12.734 1 88.12 309 GLU A N 1
ATOM 2510 C CA . GLU A 1 309 ? -16.016 23.344 13.969 1 88.12 309 GLU A CA 1
ATOM 2511 C C . GLU A 1 309 ? -14.539 23.281 14.32 1 88.12 309 GLU A C 1
ATOM 2513 O O . GLU A 1 309 ? -13.719 22.828 13.516 1 88.12 309 GLU A O 1
ATOM 2518 N N . ILE A 1 310 ? -14.227 23.812 15.5 1 88.19 310 ILE A N 1
ATOM 2519 C CA . ILE A 1 310 ? -12.836 23.875 15.938 1 88.19 310 ILE A CA 1
ATOM 2520 C C . ILE A 1 310 ? -12.68 23.141 17.266 1 88.19 310 ILE A C 1
ATOM 2522 O O . ILE A 1 310 ? -13.469 23.359 18.203 1 88.19 310 ILE A O 1
ATOM 2526 N N . PHE A 1 311 ? -11.734 22.234 17.391 1 84.12 311 PHE A N 1
ATOM 2527 C CA . PHE A 1 311 ? -11.484 21.562 18.656 1 84.12 311 PHE A CA 1
ATOM 2528 C C . PHE A 1 311 ? -10.047 21.062 18.734 1 84.12 311 PHE A C 1
ATOM 2530 O O . PHE A 1 311 ? -9.367 20.969 17.703 1 84.12 311 PHE A O 1
ATOM 2537 N N . CYS A 1 312 ? -9.562 20.797 19.906 1 84.75 312 CYS A N 1
ATOM 2538 C CA . CYS A 1 312 ? -8.203 20.312 20.125 1 84.75 312 CYS A CA 1
ATOM 2539 C C . CYS A 1 312 ? -8.133 18.797 20.078 1 84.75 312 CYS A C 1
ATOM 2541 O O . CYS A 1 312 ? -9.039 18.125 20.562 1 84.75 312 CYS A O 1
ATOM 2543 N N . LEU A 1 313 ? -7.113 18.328 19.438 1 87.94 313 LEU A N 1
ATOM 2544 C CA . LEU A 1 313 ? -6.875 16.891 19.375 1 87.94 313 LEU A CA 1
ATOM 2545 C C . LEU A 1 313 ? -5.391 16.594 19.203 1 87.94 313 LEU A C 1
ATOM 2547 O O . LEU A 1 313 ? -4.727 17.203 18.359 1 87.94 313 LEU A O 1
ATOM 2551 N N . ASP A 1 314 ? -4.852 15.695 19.938 1 85.06 314 ASP A N 1
ATOM 2552 C CA . ASP A 1 314 ? -3.492 15.172 19.828 1 85.06 314 ASP A CA 1
ATOM 2553 C C . ASP A 1 314 ? -2.469 16.297 19.781 1 85.06 314 ASP A C 1
ATOM 2555 O O . ASP A 1 314 ? -1.575 16.312 18.922 1 85.06 314 ASP A O 1
ATOM 2559 N N . GLY A 1 315 ? -2.693 17.266 20.578 1 81.19 315 GLY A N 1
ATOM 2560 C CA . GLY A 1 315 ? -1.71 18.328 20.719 1 81.19 315 GLY A CA 1
ATOM 2561 C C . GLY A 1 315 ? -1.795 19.375 19.609 1 81.19 315 GLY A C 1
ATOM 2562 O O . GLY A 1 315 ? -0.895 20.203 19.469 1 81.19 315 GLY A O 1
ATOM 2563 N N . GLY A 1 316 ? -2.824 19.328 18.812 1 88.56 316 GLY A N 1
ATOM 2564 C CA . GLY A 1 316 ? -3.068 20.312 17.766 1 88.56 316 GLY A CA 1
ATOM 2565 C C . GLY A 1 316 ? -4.516 20.75 17.703 1 88.56 316 GLY A C 1
ATOM 2566 O O . GLY A 1 316 ? -5.316 20.422 18.578 1 88.56 316 GLY A O 1
ATOM 2567 N N . VAL A 1 317 ? -4.793 21.656 16.766 1 89.25 317 VAL A N 1
ATOM 2568 C CA . VAL A 1 317 ? -6.141 22.188 16.594 1 89.25 317 VAL A CA 1
ATOM 2569 C C . VAL A 1 317 ? -6.738 21.656 15.297 1 89.25 317 VAL A C 1
ATOM 2571 O O . VAL A 1 317 ? -6.109 21.719 14.234 1 89.25 317 VAL A O 1
ATOM 2574 N N . VAL A 1 318 ? -7.895 21.094 15.422 1 93.94 318 VAL A N 1
ATOM 2575 C CA . VAL A 1 318 ? -8.602 20.578 14.258 1 93.94 318 VAL A CA 1
ATOM 2576 C C . VAL A 1 318 ? -9.68 21.562 13.82 1 93.94 318 VAL A C 1
ATOM 2578 O O . VAL A 1 318 ? -10.422 22.094 14.656 1 93.94 318 VAL A O 1
ATOM 2581 N N . LEU A 1 319 ? -9.648 21.875 12.586 1 94.69 319 LEU A N 1
ATOM 2582 C CA . LEU A 1 319 ? -10.68 22.688 11.961 1 94.69 319 LEU A CA 1
ATOM 2583 C C . LEU A 1 319 ? -11.469 21.891 10.93 1 94.69 319 LEU A C 1
ATOM 2585 O O . LEU A 1 319 ? -10.891 21.328 10 1 94.69 319 LEU A O 1
ATOM 2589 N N . LEU A 1 320 ? -12.758 21.75 11.18 1 94.81 320 LEU A N 1
ATOM 2590 C CA . LEU A 1 320 ? -13.68 21.094 10.258 1 94.81 320 LEU A CA 1
ATOM 2591 C C . LEU A 1 320 ? -14.664 22.109 9.664 1 94.81 320 LEU A C 1
ATOM 2593 O O . LEU A 1 320 ? -15.273 22.875 10.398 1 94.81 320 LEU A O 1
ATOM 2597 N N . TYR A 1 321 ? -14.75 22.109 8.312 1 94.06 321 TYR A N 1
ATOM 2598 C CA . TYR A 1 321 ? -15.648 23.078 7.695 1 94.06 321 TYR A CA 1
ATOM 2599 C C . TYR A 1 321 ? -16.453 22.438 6.578 1 94.06 321 TYR A C 1
ATOM 2601 O O . TYR A 1 321 ? -16.062 21.391 6.043 1 94.06 321 TYR A O 1
ATOM 2609 N N . ASN A 1 322 ? -17.594 22.969 6.32 1 93.31 322 ASN A N 1
ATOM 2610 C CA . ASN A 1 322 ? -18.453 22.578 5.215 1 93.31 322 ASN A CA 1
ATOM 2611 C C . ASN A 1 322 ? -18.125 23.344 3.939 1 93.31 322 ASN A C 1
ATOM 2613 O O . ASN A 1 322 ? -18.156 24.578 3.92 1 93.31 322 ASN A O 1
ATOM 2617 N N . GLU A 1 323 ? -17.844 22.703 2.871 1 90.56 323 GLU A N 1
ATOM 2618 C CA . GLU A 1 323 ? -17.359 23.312 1.636 1 90.56 323 GLU A CA 1
ATOM 2619 C C . GLU A 1 323 ? -18.438 24.172 0.979 1 90.56 323 GLU A 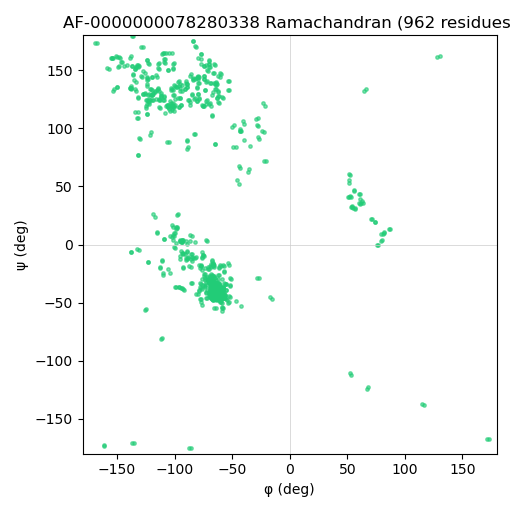C 1
ATOM 2621 O O . GLU A 1 323 ? -18.156 25.016 0.135 1 90.56 323 GLU A O 1
ATOM 2626 N N . LYS A 1 324 ? -19.656 23.938 1.346 1 88.31 324 LYS A N 1
ATOM 2627 C CA . LYS A 1 324 ? -20.734 24.766 0.827 1 88.31 324 LYS A CA 1
ATOM 2628 C C . LYS A 1 324 ? -20.734 26.141 1.473 1 88.31 324 LYS A C 1
ATOM 2630 O O . LYS A 1 324 ? -21.188 27.109 0.872 1 88.31 324 LYS A O 1
ATOM 2635 N N . LYS A 1 325 ? -20.203 26.188 2.699 1 87.56 325 LYS A N 1
ATOM 2636 C CA . LYS A 1 325 ? -20.25 27.422 3.479 1 87.56 325 LYS A CA 1
ATOM 2637 C C . LYS A 1 325 ? -18.922 28.172 3.4 1 87.56 325 LYS A C 1
ATOM 2639 O O . LYS A 1 325 ? -18.891 29.406 3.488 1 87.56 325 LYS A O 1
ATOM 2644 N N . GLU A 1 326 ? -17.844 27.406 3.377 1 87.88 326 GLU A N 1
ATOM 2645 C CA . GLU A 1 326 ? -16.5 27.969 3.354 1 87.88 326 GLU A CA 1
ATOM 2646 C C . GLU A 1 326 ? -15.617 27.234 2.344 1 87.88 326 GLU A C 1
ATOM 2648 O O . GLU A 1 326 ? -15.797 26.047 2.104 1 87.88 326 GLU A O 1
ATOM 2653 N N . THR A 1 327 ? -14.695 28.047 1.735 1 88.19 327 THR A N 1
ATOM 2654 C CA . THR A 1 327 ? -13.719 27.406 0.852 1 88.19 327 THR A CA 1
ATOM 2655 C C . THR A 1 327 ? -12.328 27.422 1.481 1 88.19 327 THR A C 1
ATOM 2657 O O . THR A 1 327 ? -12.039 28.266 2.338 1 88.19 327 THR A O 1
ATOM 2660 N N . SER A 1 328 ? -11.539 26.516 1.036 1 90.12 328 SER A N 1
ATOM 2661 C CA . SER A 1 328 ? -10.164 26.438 1.53 1 90.12 328 SER A CA 1
ATOM 2662 C C . SER A 1 328 ? -9.414 27.75 1.292 1 90.12 328 SER A C 1
ATOM 2664 O O . SER A 1 328 ? -8.625 28.172 2.135 1 90.12 328 SER A O 1
ATOM 2666 N N . ASP A 1 329 ? -9.656 28.391 0.219 1 89.62 329 ASP A N 1
ATOM 2667 C CA . ASP A 1 329 ? -8.961 29.625 -0.123 1 89.62 329 ASP A CA 1
ATOM 2668 C C . ASP A 1 329 ? -9.367 30.766 0.812 1 89.62 329 ASP A C 1
ATOM 2670 O O . ASP A 1 329 ? -8.516 31.547 1.251 1 89.62 329 ASP A O 1
ATOM 2674 N N . THR A 1 330 ? -10.594 30.812 1.088 1 89.75 330 THR A N 1
ATOM 2675 C CA . THR A 1 330 ? -11.078 31.844 2 1 89.75 330 THR A CA 1
ATOM 2676 C C . THR A 1 330 ? -10.508 31.641 3.4 1 89.75 330 THR A C 1
ATOM 2678 O O . THR A 1 330 ? -10.156 32.594 4.082 1 89.75 330 THR A O 1
ATOM 2681 N N . LEU A 1 331 ? -10.461 30.422 3.771 1 91.88 331 LEU A N 1
ATOM 2682 C CA . LEU A 1 331 ? -9.922 30.109 5.086 1 91.88 331 LEU A CA 1
ATOM 2683 C C . LEU A 1 331 ? -8.445 30.484 5.172 1 91.88 331 LEU A C 1
ATOM 2685 O O . LEU A 1 331 ? -8 31.062 6.168 1 91.88 331 LEU A O 1
ATOM 2689 N N . LYS A 1 332 ? -7.707 30.172 4.145 1 90.81 332 LYS A N 1
ATOM 2690 C CA . LYS A 1 332 ? -6.289 30.516 4.109 1 90.81 332 LYS A CA 1
ATOM 2691 C C . LYS A 1 332 ? -6.082 32.031 4.211 1 90.81 332 LYS A C 1
ATOM 2693 O O . LYS A 1 332 ? -5.168 32.469 4.898 1 90.81 332 LYS A O 1
ATOM 2698 N N . HIS A 1 333 ? -6.93 32.688 3.564 1 88.12 333 HIS A N 1
ATOM 2699 C CA . HIS A 1 333 ? -6.828 34.125 3.588 1 88.12 333 HIS A CA 1
ATOM 2700 C C . HIS A 1 333 ? -7.141 34.688 4.973 1 88.12 333 HIS A C 1
ATOM 2702 O O . HIS A 1 333 ? -6.414 35.531 5.484 1 88.12 333 HIS A O 1
ATOM 2708 N N . ARG A 1 334 ? -8.133 34.188 5.57 1 82.44 334 ARG A N 1
ATOM 2709 C CA . ARG A 1 334 ? -8.586 34.688 6.863 1 82.44 334 ARG A CA 1
ATOM 2710 C C . ARG A 1 334 ? -7.59 34.344 7.965 1 82.44 334 ARG A C 1
ATOM 2712 O O . ARG A 1 334 ? -7.41 35.094 8.914 1 82.44 334 ARG A O 1
ATOM 2719 N N . LEU A 1 335 ? -6.984 33.219 7.777 1 86.69 335 LEU A N 1
ATOM 2720 C CA . LEU A 1 335 ? -6.141 32.719 8.867 1 86.69 335 LEU A CA 1
ATOM 2721 C C . LEU A 1 335 ? -4.672 33.031 8.586 1 86.69 335 LEU A C 1
ATOM 2723 O O . LEU A 1 335 ? -3.809 32.719 9.414 1 86.69 335 LEU A O 1
ATOM 2727 N N . SER A 1 336 ? -4.387 33.594 7.473 1 84.19 336 SER A N 1
ATOM 2728 C CA . SER A 1 336 ? -3.008 33.781 7.031 1 84.19 336 SER A CA 1
ATOM 2729 C C . SER A 1 336 ? -2.186 34.5 8.086 1 84.19 336 SER A C 1
ATOM 2731 O O . SER A 1 336 ? -1.079 34.094 8.422 1 84.19 336 SER A O 1
ATOM 2733 N N . ARG A 1 337 ? -2.709 35.594 8.555 1 73.25 337 ARG A N 1
ATOM 2734 C CA . ARG A 1 337 ? -1.989 36.406 9.531 1 73.25 337 ARG A CA 1
ATOM 2735 C C . ARG A 1 337 ? -1.812 35.656 10.844 1 73.25 337 ARG A C 1
ATOM 2737 O O . ARG A 1 337 ? -0.733 35.656 11.438 1 73.25 337 ARG A O 1
ATOM 2744 N N . LEU A 1 338 ? -2.871 35.031 11.219 1 73.94 338 LEU A N 1
ATOM 2745 C CA . LEU A 1 338 ? -2.861 34.281 12.484 1 73.94 338 LEU A CA 1
ATOM 2746 C C . LEU A 1 338 ? -1.824 33.188 12.453 1 73.94 338 LEU A C 1
ATOM 2748 O O . LEU A 1 338 ? -1.048 33.031 13.398 1 73.94 338 LEU A O 1
ATOM 2752 N N . VAL A 1 339 ? -1.803 32.469 11.398 1 81.88 339 VAL A N 1
ATOM 2753 C CA . VAL A 1 339 ? -0.925 31.328 11.258 1 81.88 339 VAL A CA 1
ATOM 2754 C C . VAL A 1 339 ? 0.528 31.781 11.18 1 81.88 339 VAL A C 1
ATOM 2756 O O . VAL A 1 339 ? 1.41 31.203 11.805 1 81.88 339 VAL A O 1
ATOM 2759 N N . ARG A 1 340 ? 0.708 32.75 10.477 1 77.19 340 ARG A N 1
ATOM 2760 C CA . ARG A 1 340 ? 2.059 33.281 10.305 1 77.19 340 ARG A CA 1
ATOM 2761 C C . ARG A 1 340 ? 2.6 33.844 11.609 1 77.19 340 ARG A C 1
ATOM 2763 O O . ARG A 1 340 ? 3.729 33.531 12.008 1 77.19 340 ARG A O 1
ATOM 2770 N N . HIS A 1 341 ? 1.764 34.594 12.234 1 68.88 341 HIS A N 1
ATOM 2771 C CA . HIS A 1 341 ? 2.193 35.312 13.438 1 68.88 341 HIS A CA 1
ATOM 2772 C C . HIS A 1 341 ? 2.43 34.344 14.594 1 68.88 341 HIS A C 1
ATOM 2774 O O . HIS A 1 341 ? 3.268 34.594 15.461 1 68.88 341 HIS A O 1
ATOM 2780 N N . ASN A 1 342 ? 1.748 33.281 14.539 1 72.5 342 ASN A N 1
ATOM 2781 C CA . ASN A 1 342 ? 1.869 32.344 15.648 1 72.5 342 ASN A CA 1
ATOM 2782 C C . ASN A 1 342 ? 2.74 31.141 15.273 1 72.5 342 ASN A C 1
ATOM 2784 O O . ASN A 1 342 ? 2.797 30.156 16.016 1 72.5 342 ASN A O 1
ATOM 2788 N N . HIS A 1 343 ? 3.359 31.125 14.164 1 78 343 HIS A N 1
ATOM 2789 C CA . HIS A 1 343 ? 4.285 30.094 13.695 1 78 343 HIS A CA 1
ATOM 2790 C C . HIS A 1 343 ? 3.633 28.719 13.703 1 78 343 HIS A C 1
ATOM 2792 O O . HIS A 1 343 ? 4.191 27.766 14.25 1 78 343 HIS A O 1
ATOM 2798 N N . MET A 1 344 ? 2.525 28.734 13.211 1 82.88 344 MET A N 1
ATOM 2799 C CA . MET A 1 344 ? 1.797 27.484 13.094 1 82.88 344 MET A CA 1
ATOM 2800 C C . MET A 1 344 ? 1.87 26.938 11.672 1 82.88 344 MET A C 1
ATOM 2802 O O . MET A 1 344 ? 2.168 27.672 10.734 1 82.88 344 MET A O 1
ATOM 2806 N N . ALA A 1 345 ? 1.699 25.656 11.609 1 90.88 345 ALA A N 1
ATOM 2807 C CA . ALA A 1 345 ? 1.572 24.984 10.32 1 90.88 345 ALA A CA 1
ATOM 2808 C C . ALA A 1 345 ? 0.275 24.188 10.242 1 90.88 345 ALA A C 1
ATOM 2810 O O . ALA A 1 345 ? -0.184 23.641 11.25 1 90.88 345 ALA A O 1
ATOM 2811 N N . ALA A 1 346 ? -0.267 24.188 9.078 1 93.38 346 ALA A N 1
ATOM 2812 C CA . ALA A 1 346 ? -1.546 23.5 8.922 1 93.38 346 ALA A CA 1
ATOM 2813 C C . ALA A 1 346 ? -1.454 22.422 7.852 1 93.38 346 ALA A C 1
ATOM 2815 O O . ALA A 1 346 ? -0.948 22.656 6.754 1 93.38 346 ALA A O 1
ATOM 2816 N N . GLY A 1 347 ? -1.813 21.203 8.227 1 95.56 347 GLY A N 1
ATOM 2817 C CA . GLY A 1 347 ? -2.043 20.141 7.258 1 95.56 347 GLY A CA 1
ATOM 2818 C C . GLY A 1 347 ? -3.477 20.094 6.766 1 95.56 347 GLY A C 1
ATOM 2819 O O . GLY A 1 347 ? -4.414 20.188 7.559 1 95.56 347 GLY A O 1
ATOM 2820 N N . ILE A 1 348 ? -3.643 19.938 5.469 1 96.12 348 ILE A N 1
ATOM 2821 C CA . ILE A 1 348 ? -4.969 20 4.863 1 96.12 348 ILE A CA 1
ATOM 2822 C C . ILE A 1 348 ? -5.289 18.672 4.18 1 96.12 348 ILE A C 1
ATOM 2824 O O . ILE A 1 348 ? -4.535 18.219 3.316 1 96.12 348 ILE A O 1
ATOM 2828 N N . SER A 1 349 ? -6.406 18.078 4.562 1 96.81 349 SER A N 1
ATOM 2829 C CA . SER A 1 349 ? -6.812 16.797 4.004 1 96.81 349 SER A CA 1
ATOM 2830 C C . SER A 1 349 ? -7.555 16.984 2.684 1 96.81 349 SER A C 1
ATOM 2832 O O . SER A 1 349 ? -7.809 18.109 2.26 1 96.81 349 SER A O 1
ATOM 2834 N N . LEU A 1 350 ? -7.887 15.867 2.037 1 95.38 350 LEU A N 1
ATOM 2835 C CA . LEU A 1 350 ? -8.844 15.867 0.939 1 95.38 350 LEU A CA 1
ATOM 2836 C C . LEU A 1 350 ? -10.258 16.141 1.451 1 95.38 350 LEU A C 1
ATOM 2838 O O . LEU A 1 350 ? -10.523 16 2.646 1 95.38 350 LEU A O 1
ATOM 2842 N N . PRO A 1 351 ? -11.055 16.594 0.524 1 91.81 351 PRO A N 1
ATOM 2843 C CA . PRO A 1 351 ? -12.453 16.75 0.94 1 91.81 351 PRO A CA 1
ATOM 2844 C C . PRO A 1 351 ? -13.117 15.422 1.297 1 91.81 351 PRO A C 1
ATOM 2846 O O . PRO A 1 351 ? -12.914 14.422 0.606 1 91.81 351 PRO A O 1
ATOM 2849 N N . ALA A 1 352 ? -13.789 15.445 2.387 1 86.94 352 ALA A N 1
ATOM 2850 C CA . ALA A 1 352 ? -14.477 14.258 2.867 1 86.94 352 ALA A CA 1
ATOM 2851 C C . ALA A 1 352 ? -15.945 14.258 2.438 1 86.94 352 ALA A C 1
ATOM 2853 O O . ALA A 1 352 ? -16.688 15.18 2.762 1 86.94 352 ALA A O 1
ATOM 2854 N N . CYS A 1 353 ? -16.281 13.172 1.812 1 78.38 353 CYS A N 1
ATOM 2855 C CA . CYS A 1 353 ? -17.688 13.031 1.419 1 78.38 353 CYS A CA 1
ATOM 2856 C C . CYS A 1 353 ? -18.484 12.289 2.486 1 78.38 353 CYS A C 1
ATOM 2858 O O . CYS A 1 353 ? -19.703 12.398 2.539 1 78.38 353 CYS A O 1
ATOM 2860 N N . PHE A 1 354 ? -17.781 11.562 3.318 1 77.69 354 PHE A N 1
ATOM 2861 C CA . PHE A 1 354 ? -18.422 10.805 4.387 1 77.69 354 PHE A CA 1
ATOM 2862 C C . PHE A 1 354 ? -17.844 11.18 5.742 1 77.69 354 PHE A C 1
ATOM 2864 O O . PHE A 1 354 ? -16.641 11.016 5.973 1 77.69 354 PHE A O 1
ATOM 2871 N N . LEU A 1 355 ? -18.703 11.57 6.602 1 85.94 355 LEU A N 1
ATOM 2872 C CA . LEU A 1 355 ? -18.25 11.992 7.922 1 85.94 355 LEU A CA 1
ATOM 2873 C C . LEU A 1 355 ? -17.656 10.82 8.703 1 85.94 355 LEU A C 1
ATOM 2875 O O . LEU A 1 355 ? -16.766 11.008 9.531 1 85.94 355 LEU A O 1
ATOM 2879 N N . LYS A 1 356 ? -18.109 9.664 8.383 1 84.19 356 LYS A N 1
ATOM 2880 C CA . LYS A 1 356 ? -17.625 8.469 9.07 1 84.19 356 LYS A CA 1
ATOM 2881 C C . LYS A 1 356 ? -16.156 8.219 8.75 1 84.19 356 LYS A C 1
ATOM 2883 O O . LYS A 1 356 ? -15.469 7.5 9.484 1 84.19 356 LYS A O 1
ATOM 2888 N N . ASP A 1 357 ? -15.68 8.844 7.707 1 89.12 357 ASP A N 1
ATOM 2889 C CA . ASP A 1 357 ? -14.297 8.633 7.273 1 89.12 357 ASP A CA 1
ATOM 2890 C C . ASP A 1 357 ? -13.391 9.742 7.777 1 89.12 357 ASP A C 1
ATOM 2892 O O . ASP A 1 357 ? -12.25 9.867 7.328 1 89.12 357 ASP A O 1
ATOM 2896 N N . LEU A 1 358 ? -13.859 10.508 8.719 1 93.56 358 LEU A N 1
ATOM 2897 C CA . LEU A 1 358 ? -13.102 11.664 9.188 1 93.56 358 LEU A CA 1
ATOM 2898 C C . LEU A 1 358 ? -11.766 11.227 9.781 1 93.56 358 LEU A C 1
ATOM 2900 O O . LEU A 1 358 ? -10.773 11.961 9.68 1 93.56 358 LEU A O 1
ATOM 2904 N N . ARG A 1 359 ? -11.781 10.078 10.383 1 94.56 359 ARG A N 1
ATOM 2905 C CA . ARG A 1 359 ? -10.539 9.586 10.977 1 94.56 359 ARG A CA 1
ATOM 2906 C C . ARG A 1 359 ? -9.438 9.469 9.93 1 94.56 359 ARG A C 1
ATOM 2908 O O . ARG A 1 359 ? -8.273 9.75 10.211 1 94.56 359 ARG A O 1
ATOM 2915 N N . PHE A 1 360 ? -9.812 9.078 8.766 1 95.75 360 PHE A N 1
ATOM 2916 C CA . PHE A 1 360 ? -8.836 8.922 7.695 1 95.75 360 PHE A CA 1
ATOM 2917 C C . PHE A 1 360 ? -8.375 10.281 7.176 1 95.75 360 PHE A C 1
ATOM 2919 O O . PHE A 1 360 ? -7.207 10.453 6.828 1 95.75 360 PHE A O 1
ATOM 2926 N N . HIS A 1 361 ? -9.258 11.203 7.129 1 96.12 361 HIS A N 1
ATOM 2927 C CA . HIS A 1 361 ? -8.914 12.547 6.672 1 96.12 361 HIS A CA 1
ATOM 2928 C C . HIS A 1 361 ? -8.023 13.266 7.684 1 96.12 361 HIS A C 1
ATOM 2930 O O . HIS A 1 361 ? -7.164 14.062 7.305 1 96.12 361 HIS A O 1
ATOM 2936 N N . TYR A 1 362 ? -8.297 12.914 8.922 1 96.56 362 TYR A N 1
ATOM 2937 C CA . TYR A 1 362 ? -7.406 13.422 9.961 1 96.56 362 TYR A CA 1
ATOM 2938 C C . TYR A 1 362 ? -5.98 12.922 9.75 1 96.56 362 TYR A C 1
ATOM 2940 O O . TYR A 1 362 ? -5.027 13.703 9.828 1 96.56 362 TYR A O 1
ATOM 2948 N N . ARG A 1 363 ? -5.836 11.695 9.453 1 96.44 363 ARG A N 1
ATOM 2949 C CA . ARG A 1 363 ? -4.52 11.117 9.211 1 96.44 363 ARG A CA 1
ATOM 2950 C C . ARG A 1 363 ? -3.871 11.727 7.973 1 96.44 363 ARG A C 1
ATOM 2952 O O . ARG A 1 363 ? -2.65 11.883 7.918 1 96.44 363 ARG A O 1
ATOM 2959 N N . GLN A 1 364 ? -4.672 11.984 6.992 1 97 364 GLN A N 1
ATOM 2960 C CA . GLN A 1 364 ? -4.164 12.641 5.789 1 97 364 GLN A CA 1
ATOM 2961 C C . GLN A 1 364 ? -3.566 14.008 6.121 1 97 364 GLN A C 1
ATOM 2963 O O . GLN A 1 364 ? -2.492 14.359 5.629 1 97 364 GLN A O 1
ATOM 2968 N N . ALA A 1 365 ? -4.293 14.734 6.914 1 96.5 365 ALA A N 1
ATOM 2969 C CA . ALA A 1 365 ? -3.809 16.047 7.324 1 96.5 365 ALA A CA 1
ATOM 2970 C C . ALA A 1 365 ? -2.488 15.93 8.078 1 96.5 365 ALA A C 1
ATOM 2972 O O . ALA A 1 365 ? -1.566 16.719 7.855 1 96.5 365 ALA A O 1
ATOM 2973 N N . LEU A 1 366 ? -2.418 14.984 8.977 1 94.31 366 LEU A N 1
ATOM 2974 C CA . LEU A 1 366 ? -1.183 14.742 9.719 1 94.31 366 LEU A CA 1
ATOM 2975 C C . LEU A 1 366 ? -0.038 14.406 8.766 1 94.31 366 LEU A C 1
ATOM 2977 O O . LEU A 1 366 ? 1.072 14.922 8.922 1 94.31 366 LEU A O 1
ATOM 2981 N N . PHE A 1 367 ? -0.308 13.617 7.809 1 96.12 367 PHE A N 1
ATOM 2982 C CA . PHE A 1 367 ? 0.7 13.18 6.848 1 96.12 367 PHE A CA 1
ATOM 2983 C C . PHE A 1 367 ? 1.215 14.367 6.035 1 96.12 367 PHE A C 1
ATOM 2985 O O . PHE A 1 367 ? 2.4 14.43 5.707 1 96.12 367 PHE A O 1
ATOM 2992 N N . ALA A 1 368 ? 0.312 15.211 5.676 1 95.12 368 ALA A N 1
ATOM 2993 C CA . ALA A 1 368 ? 0.689 16.391 4.895 1 95.12 368 ALA A CA 1
ATOM 2994 C C . ALA A 1 368 ? 1.741 17.219 5.625 1 95.12 368 ALA A C 1
ATOM 2996 O O . ALA A 1 368 ? 2.57 17.875 4.992 1 95.12 368 ALA A O 1
ATOM 2997 N N . LEU A 1 369 ? 1.831 17.109 6.91 1 92.19 369 LEU A N 1
ATOM 2998 C CA . LEU A 1 369 ? 2.713 17.922 7.734 1 92.19 369 LEU A CA 1
ATOM 2999 C C . LEU A 1 369 ? 4.059 17.234 7.941 1 92.19 369 LEU A C 1
ATOM 3001 O O . LEU A 1 369 ? 4.984 17.828 8.5 1 92.19 369 LEU A O 1
ATOM 3005 N N . GLU A 1 370 ? 4.273 16.062 7.562 1 88.88 370 GLU A N 1
ATOM 3006 C CA . GLU A 1 370 ? 5.504 15.32 7.812 1 88.88 370 GLU A CA 1
ATOM 3007 C C . GLU A 1 370 ? 6.695 15.977 7.117 1 88.88 370 GLU A C 1
ATOM 3009 O O . GLU A 1 370 ? 7.816 15.938 7.633 1 88.88 370 GLU A O 1
ATOM 3014 N N . GLU A 1 371 ? 6.543 16.438 5.949 1 82.19 371 GLU A N 1
ATOM 3015 C CA . GLU A 1 371 ? 7.641 17.078 5.238 1 82.19 371 GLU A CA 1
ATOM 3016 C C . GLU A 1 371 ? 7.449 18.594 5.184 1 82.19 371 GLU A C 1
ATOM 3018 O O . GLU A 1 371 ? 7.047 19.125 4.152 1 82.19 371 GLU A O 1
ATOM 3023 N N . ARG A 1 372 ? 7.922 19.203 6.168 1 82.12 372 ARG A N 1
ATOM 3024 C CA . ARG A 1 372 ? 7.738 20.656 6.281 1 82.12 372 ARG A CA 1
ATOM 3025 C C . ARG A 1 372 ? 8.891 21.406 5.625 1 82.12 372 ARG A C 1
ATOM 3027 O O . ARG A 1 372 ? 10.039 20.953 5.664 1 82.12 372 ARG A O 1
ATOM 3034 N N . GLN A 1 373 ? 8.477 22.297 4.941 1 80.12 373 GLN A N 1
ATOM 3035 C CA . GLN A 1 373 ? 9.438 23.219 4.352 1 80.12 373 GLN A CA 1
ATOM 3036 C C . GLN A 1 373 ? 9.492 24.531 5.141 1 80.12 373 GLN A C 1
ATOM 3038 O O . GLN A 1 373 ? 8.508 24.922 5.758 1 80.12 373 GLN A O 1
ATOM 3043 N N . PRO A 1 374 ? 10.688 25.047 5.016 1 75.12 374 PRO A N 1
ATOM 3044 C CA . PRO A 1 374 ? 10.781 26.344 5.688 1 75.12 374 PRO A CA 1
ATOM 3045 C C . PRO A 1 374 ? 9.875 27.406 5.07 1 75.12 374 PRO A C 1
ATOM 3047 O O . PRO A 1 374 ? 9.648 27.406 3.857 1 75.12 374 PRO A O 1
ATOM 3050 N N . ASP A 1 375 ? 9.219 28.219 5.848 1 75.88 375 ASP A N 1
ATOM 3051 C CA . ASP A 1 375 ? 8.461 29.406 5.469 1 75.88 375 ASP A CA 1
ATOM 3052 C C . ASP A 1 375 ? 7.109 29.031 4.863 1 75.88 375 ASP A C 1
ATOM 3054 O O . ASP A 1 375 ? 6.414 29.891 4.309 1 75.88 375 ASP A O 1
ATOM 3058 N N . LYS A 1 376 ? 6.848 27.703 4.77 1 87.44 376 LYS A N 1
ATOM 3059 C CA . LYS A 1 376 ? 5.516 27.297 4.324 1 87.44 376 LYS A CA 1
ATOM 3060 C C . LYS A 1 376 ? 4.625 26.938 5.512 1 87.44 376 LYS A C 1
ATOM 3062 O O . LYS A 1 376 ? 5.074 26.312 6.469 1 87.44 376 LYS A O 1
ATOM 3067 N N . HIS A 1 377 ? 3.396 27.469 5.398 1 89.69 377 HIS A N 1
ATOM 3068 C CA . HIS A 1 377 ? 2.527 27.328 6.559 1 89.69 377 HIS A CA 1
ATOM 3069 C C . HIS A 1 377 ? 1.353 26.406 6.254 1 89.69 377 HIS A C 1
ATOM 3071 O O . HIS A 1 377 ? 0.7 25.891 7.168 1 89.69 377 HIS A O 1
ATOM 3077 N N . TYR A 1 378 ? 1.087 26.234 5.027 1 93.38 378 TYR A N 1
ATOM 3078 C CA . TYR A 1 378 ? -0.028 25.375 4.645 1 93.38 378 TYR A CA 1
ATOM 3079 C C . TYR A 1 378 ? 0.452 24.219 3.783 1 93.38 378 TYR A C 1
ATOM 3081 O O . TYR A 1 378 ? 1.177 24.406 2.807 1 93.38 378 TYR A O 1
ATOM 3089 N N . TYR A 1 379 ? 0.074 23 4.152 1 94.75 379 TYR A N 1
ATOM 3090 C CA . TYR A 1 379 ? 0.487 21.781 3.465 1 94.75 379 TYR A CA 1
ATOM 3091 C C . TYR A 1 379 ? -0.723 20.969 3.01 1 94.75 379 TYR A C 1
ATOM 3093 O O . TYR A 1 379 ? -1.423 20.375 3.832 1 94.75 379 TYR A O 1
ATOM 3101 N N . ASP A 1 380 ? -0.87 20.906 1.695 1 94.94 380 ASP A N 1
ATOM 3102 C CA . ASP A 1 380 ? -1.977 20.156 1.128 1 94.94 380 ASP A CA 1
ATOM 3103 C C . ASP A 1 380 ? -1.618 18.672 1.011 1 94.94 380 ASP A C 1
ATOM 3105 O O . ASP A 1 380 ? -0.489 18.328 0.656 1 94.94 380 ASP A O 1
ATOM 3109 N N . PHE A 1 381 ? -2.553 17.859 1.281 1 96.75 381 PHE A N 1
ATOM 3110 C CA . PHE A 1 381 ? -2.379 16.422 1.142 1 96.75 381 PHE A CA 1
ATOM 3111 C C . PHE A 1 381 ? -2.293 16.016 -0.327 1 96.75 381 PHE A C 1
ATOM 3113 O O . PHE A 1 381 ? -1.555 15.102 -0.686 1 96.75 381 PHE A O 1
ATOM 3120 N N . TYR A 1 382 ? -2.947 16.688 -1.177 1 95.5 382 TYR A N 1
ATOM 3121 C CA . TYR A 1 382 ? -3.201 16.297 -2.562 1 95.5 382 TYR A CA 1
ATOM 3122 C C . TYR A 1 382 ? -1.897 16.016 -3.295 1 95.5 382 TYR A C 1
ATOM 3124 O O . TYR A 1 382 ? -1.751 14.953 -3.91 1 95.5 382 TYR A O 1
ATOM 3132 N N . PRO A 1 383 ? -0.929 16.875 -3.16 1 94.5 383 PRO A N 1
ATOM 3133 C CA . PRO A 1 383 ? 0.3 16.609 -3.906 1 94.5 383 PRO A CA 1
ATOM 3134 C C . PRO A 1 383 ? 1.04 15.367 -3.391 1 94.5 383 PRO A C 1
ATOM 3136 O O . PRO A 1 383 ? 1.91 14.836 -4.082 1 94.5 383 PRO A O 1
ATOM 3139 N N . ARG A 1 384 ? 0.671 14.906 -2.236 1 95.38 384 ARG A N 1
ATOM 3140 C CA . ARG A 1 384 ? 1.38 13.789 -1.618 1 95.38 384 ARG A CA 1
ATOM 3141 C C . ARG A 1 384 ? 0.477 12.57 -1.498 1 95.38 384 ARG A C 1
ATOM 3143 O O . ARG A 1 384 ? 0.837 11.586 -0.847 1 95.38 384 ARG A O 1
ATOM 3150 N N . ALA A 1 385 ? -0.625 12.625 -2.113 1 96.88 385 ALA A N 1
ATOM 3151 C CA . ALA A 1 385 ? -1.625 11.57 -1.968 1 96.88 385 ALA A CA 1
ATOM 3152 C C . ALA A 1 385 ? -1.084 10.234 -2.453 1 96.88 385 ALA A C 1
ATOM 3154 O O . ALA A 1 385 ? -1.271 9.203 -1.797 1 96.88 385 ALA A O 1
ATOM 3155 N N . ILE A 1 386 ? -0.402 10.195 -3.57 1 96.69 386 ILE A N 1
ATOM 3156 C CA . ILE A 1 386 ? 0.119 8.945 -4.113 1 96.69 386 ILE A CA 1
ATOM 3157 C C . ILE A 1 386 ? 1.163 8.359 -3.164 1 96.69 386 ILE A C 1
ATOM 3159 O O . ILE A 1 386 ? 1.19 7.152 -2.928 1 96.69 386 ILE A O 1
ATOM 3163 N N . ASP A 1 387 ? 2.041 9.258 -2.586 1 96.06 387 ASP A N 1
ATOM 3164 C CA . ASP A 1 387 ? 3.016 8.797 -1.601 1 96.06 387 ASP A CA 1
ATOM 3165 C C . ASP A 1 387 ? 2.324 8.117 -0.42 1 96.06 387 ASP A C 1
ATOM 3167 O O . ASP A 1 387 ? 2.785 7.082 0.061 1 96.06 387 ASP A O 1
ATOM 3171 N N . TYR A 1 388 ? 1.286 8.766 -0.002 1 96.69 388 TYR A N 1
ATOM 3172 C CA . TYR A 1 388 ? 0.511 8.227 1.11 1 96.69 388 TYR A CA 1
ATOM 3173 C C . TYR A 1 388 ? -0.052 6.852 0.768 1 96.69 388 TYR A C 1
ATOM 3175 O O . TYR A 1 388 ? -0.036 5.941 1.601 1 96.69 388 TYR A O 1
ATOM 3183 N N . ILE A 1 389 ? -0.578 6.691 -0.439 1 96.19 389 ILE A N 1
ATOM 3184 C CA . ILE A 1 389 ? -1.158 5.434 -0.894 1 96.19 389 ILE A CA 1
ATOM 3185 C C . ILE A 1 389 ? -0.083 4.348 -0.918 1 96.19 389 ILE A C 1
ATOM 3187 O O . ILE A 1 389 ? -0.32 3.221 -0.479 1 96.19 389 ILE A O 1
ATOM 3191 N N . ILE A 1 390 ? 1.075 4.691 -1.388 1 94.81 390 ILE A N 1
ATOM 3192 C CA . ILE A 1 390 ? 2.184 3.746 -1.48 1 94.81 390 ILE A CA 1
ATOM 3193 C C . ILE A 1 390 ? 2.576 3.273 -0.083 1 94.81 390 ILE A C 1
ATOM 3195 O O . ILE A 1 390 ? 2.92 2.105 0.109 1 94.81 390 ILE A O 1
ATOM 3199 N N . LYS A 1 391 ? 2.457 4.117 0.917 1 94.56 391 LYS A N 1
ATOM 3200 C CA . LYS A 1 391 ? 2.928 3.826 2.27 1 94.56 391 LYS A CA 1
ATOM 3201 C C . LYS A 1 391 ? 1.873 3.059 3.064 1 94.56 391 LYS A C 1
ATOM 3203 O O . LYS A 1 391 ? 2.131 2.625 4.188 1 94.56 391 LYS A O 1
ATOM 3208 N N . ASN A 1 392 ? 0.684 2.951 2.465 1 93.56 392 ASN A N 1
ATOM 3209 C CA . ASN A 1 392 ? -0.41 2.285 3.164 1 93.56 392 ASN A CA 1
ATOM 3210 C C . ASN A 1 392 ? -0.977 1.129 2.344 1 93.56 392 ASN A C 1
ATOM 3212 O O . ASN A 1 392 ? -0.764 1.058 1.133 1 93.56 392 ASN A O 1
ATOM 3216 N N . SER A 1 393 ? -1.683 0.149 3.07 1 90.44 393 SER A N 1
ATOM 3217 C CA . SER A 1 393 ? -2.213 -0.999 2.342 1 90.44 393 SER A CA 1
ATOM 3218 C C . SER A 1 393 ? -3.623 -1.347 2.811 1 90.44 393 SER A C 1
ATOM 3220 O O . SER A 1 393 ? -4.266 -2.236 2.252 1 90.44 393 SER A O 1
ATOM 3222 N N . THR A 1 394 ? -4.105 -0.704 3.824 1 92.88 394 THR A N 1
ATOM 3223 C CA . THR A 1 394 ? -5.434 -1.006 4.348 1 92.88 394 THR A CA 1
ATOM 3224 C C . THR A 1 394 ? -6.516 -0.467 3.418 1 92.88 394 THR A C 1
ATOM 3226 O O . THR A 1 394 ? -6.504 0.712 3.059 1 92.88 394 THR A O 1
ATOM 3229 N N . PRO A 1 395 ? -7.473 -1.248 3.113 1 93.88 395 PRO A N 1
ATOM 3230 C CA . PRO A 1 395 ? -8.469 -0.873 2.109 1 93.88 395 PRO A CA 1
ATOM 3231 C C . PRO A 1 395 ? -9.203 0.418 2.461 1 93.88 395 PRO A C 1
ATOM 3233 O O . PRO A 1 395 ? -9.344 1.306 1.615 1 93.88 395 PRO A O 1
ATOM 3236 N N . ASP A 1 396 ? -9.594 0.567 3.709 1 92.06 396 ASP A N 1
ATOM 3237 C CA . ASP A 1 396 ? -10.352 1.747 4.105 1 92.06 396 ASP A CA 1
ATOM 3238 C C . ASP A 1 396 ? -9.508 3.014 3.979 1 92.06 396 ASP A C 1
ATOM 3240 O O . ASP A 1 396 ? -10.008 4.059 3.557 1 92.06 396 ASP A O 1
ATOM 3244 N N . VAL A 1 397 ? -8.266 2.896 4.375 1 94.38 397 VAL A N 1
ATOM 3245 C CA . VAL A 1 397 ? -7.344 4.02 4.289 1 94.38 397 VAL A CA 1
ATOM 3246 C C . VAL A 1 397 ? -7.125 4.402 2.826 1 94.38 397 VAL A C 1
ATOM 3248 O O . VAL A 1 397 ? -7.137 5.586 2.48 1 94.38 397 VAL A O 1
ATOM 3251 N N . LEU A 1 398 ? -6.988 3.395 1.959 1 95.69 398 LEU A N 1
ATOM 3252 C CA . LEU A 1 398 ? -6.734 3.623 0.541 1 95.69 398 LEU A CA 1
ATOM 3253 C C . LEU A 1 398 ? -7.953 4.23 -0.141 1 95.69 398 LEU A C 1
ATOM 3255 O O . LEU A 1 398 ? -7.828 5.156 -0.942 1 95.69 398 LEU A O 1
ATOM 3259 N N . LEU A 1 399 ? -9.094 3.775 0.207 1 94.12 399 LEU A N 1
ATOM 3260 C CA . LEU A 1 399 ? -10.32 4.293 -0.388 1 94.12 399 LEU A CA 1
ATOM 3261 C C . LEU A 1 399 ? -10.531 5.758 -0.018 1 94.12 399 LEU A C 1
ATOM 3263 O O . LEU A 1 399 ? -10.914 6.566 -0.865 1 94.12 399 LEU A O 1
ATOM 3267 N N . ALA A 1 400 ? -10.234 6.055 1.191 1 93.69 400 ALA A N 1
ATOM 3268 C CA . ALA A 1 400 ? -10.398 7.43 1.657 1 93.69 400 ALA A CA 1
ATOM 3269 C C . ALA A 1 400 ? -9.367 8.352 1.018 1 93.69 400 ALA A C 1
ATOM 3271 O O . ALA A 1 400 ? -9.555 9.57 0.975 1 93.69 400 ALA A O 1
ATOM 3272 N N . ALA A 1 401 ? -8.281 7.777 0.532 1 95.88 401 ALA A N 1
ATOM 3273 C CA . ALA A 1 401 ? -7.191 8.562 -0.036 1 95.88 401 ALA A CA 1
ATOM 3274 C C . ALA A 1 401 ? -7.352 8.711 -1.547 1 95.88 401 ALA A C 1
ATOM 3276 O O . ALA A 1 401 ? -6.559 9.398 -2.197 1 95.88 401 ALA A O 1
ATOM 3277 N N . CYS A 1 402 ? -8.391 8.188 -2.076 1 95.44 402 CYS A N 1
ATOM 3278 C CA . CYS A 1 402 ? -8.617 8.266 -3.516 1 95.44 402 CYS A CA 1
ATOM 3279 C C . CYS A 1 402 ? -8.961 9.688 -3.941 1 95.44 402 CYS A C 1
ATOM 3281 O O . CYS A 1 402 ? -9.391 10.5 -3.121 1 95.44 402 CYS A O 1
ATOM 3283 N N . HIS A 1 403 ? -8.688 9.938 -5.184 1 96.12 403 HIS A N 1
ATOM 3284 C CA . HIS A 1 403 ? -8.984 11.25 -5.754 1 96.12 403 HIS A CA 1
ATOM 3285 C C . HIS A 1 403 ? -10.438 11.641 -5.523 1 96.12 403 HIS A C 1
ATOM 3287 O O . HIS A 1 403 ? -11.352 10.867 -5.836 1 96.12 403 HIS A O 1
ATOM 3293 N N . PRO A 1 404 ? -10.664 12.828 -5.074 1 91.5 404 PRO A N 1
ATOM 3294 C CA . PRO A 1 404 ? -12.016 13.211 -4.68 1 91.5 404 PRO A CA 1
ATOM 3295 C C . PRO A 1 404 ? -13.008 13.164 -5.836 1 91.5 404 PRO A C 1
ATOM 3297 O O . PRO A 1 404 ? -14.156 12.75 -5.656 1 91.5 404 PRO A O 1
ATOM 3300 N N . ASP A 1 405 ? -12.648 13.547 -6.98 1 92.88 405 ASP A N 1
ATOM 3301 C CA . ASP A 1 405 ? -13.555 13.555 -8.125 1 92.88 405 ASP A CA 1
ATOM 3302 C C . ASP A 1 405 ? -13.922 12.133 -8.539 1 92.88 405 ASP A C 1
ATOM 3304 O O . ASP A 1 405 ? -15.055 11.875 -8.953 1 92.88 405 ASP A O 1
ATOM 3308 N N . ILE A 1 406 ? -12.984 11.25 -8.477 1 94.25 406 ILE A N 1
ATOM 3309 C CA . ILE A 1 406 ? -13.25 9.859 -8.82 1 94.25 406 ILE A CA 1
ATOM 3310 C C . ILE A 1 406 ? -14.227 9.258 -7.809 1 94.25 406 ILE A C 1
ATOM 3312 O O . ILE A 1 406 ? -15.148 8.523 -8.188 1 94.25 406 ILE A O 1
ATOM 3316 N N . LEU A 1 407 ? -14.008 9.578 -6.551 1 90.19 407 LEU A N 1
ATOM 3317 C CA . LEU A 1 407 ? -14.922 9.109 -5.516 1 90.19 407 LEU A CA 1
ATOM 3318 C C . LEU A 1 407 ? -16.328 9.664 -5.738 1 90.19 407 LEU A C 1
ATOM 3320 O O . LEU A 1 407 ? -17.312 8.961 -5.539 1 90.19 407 LEU A O 1
ATOM 3324 N N . ARG A 1 408 ? -16.344 10.891 -6.051 1 88.62 408 ARG A N 1
ATOM 3325 C CA . ARG A 1 408 ? -17.641 11.516 -6.344 1 88.62 408 ARG A CA 1
ATOM 3326 C C . ARG A 1 408 ? -18.328 10.82 -7.516 1 88.62 408 ARG A C 1
ATOM 3328 O O . ARG A 1 408 ? -19.516 10.531 -7.453 1 88.62 408 ARG A O 1
ATOM 3335 N N . PHE A 1 409 ? -17.609 10.578 -8.586 1 91.81 409 PHE A N 1
ATOM 3336 C CA . PHE A 1 409 ? -18.172 9.875 -9.734 1 91.81 409 PHE A CA 1
ATOM 3337 C C . PHE A 1 409 ? -18.656 8.492 -9.336 1 91.81 409 PHE A C 1
ATOM 3339 O O . PHE A 1 409 ? -19.719 8.047 -9.789 1 91.81 409 PHE A O 1
ATOM 3346 N N . HIS A 1 410 ? -17.891 7.828 -8.539 1 91.25 410 HIS A N 1
ATOM 3347 C CA . HIS A 1 410 ? -18.25 6.496 -8.078 1 91.25 410 HIS A CA 1
ATOM 3348 C C . HIS A 1 410 ? -19.578 6.523 -7.305 1 91.25 410 HIS A C 1
ATOM 3350 O O . HIS A 1 410 ? -20.438 5.668 -7.516 1 91.25 410 HIS A O 1
ATOM 3356 N N . ARG A 1 411 ? -19.719 7.473 -6.484 1 84.88 411 ARG A N 1
ATOM 3357 C CA . ARG A 1 411 ? -20.953 7.629 -5.707 1 84.88 411 ARG A CA 1
ATOM 3358 C C . ARG A 1 411 ? -22.141 7.898 -6.617 1 84.88 411 ARG A C 1
ATOM 3360 O O . ARG A 1 411 ? -23.234 7.363 -6.395 1 84.88 411 ARG A O 1
ATOM 3367 N N . LEU A 1 412 ? -21.938 8.734 -7.52 1 86.5 412 LEU A N 1
ATOM 3368 C CA . LEU A 1 412 ? -23 9.062 -8.461 1 86.5 412 LEU A CA 1
ATOM 3369 C C . LEU A 1 412 ? -23.391 7.836 -9.289 1 86.5 412 LEU A C 1
ATOM 3371 O O . LEU A 1 412 ? -24.578 7.625 -9.57 1 86.5 412 LEU A O 1
ATOM 3375 N N . ASP A 1 413 ? -22.391 7.059 -9.656 1 90.88 413 ASP A N 1
ATOM 3376 C CA . ASP A 1 413 ? -22.641 5.852 -10.438 1 90.88 413 ASP A CA 1
ATOM 3377 C C . ASP A 1 413 ? -23.453 4.836 -9.633 1 90.88 413 ASP A C 1
ATOM 3379 O O . ASP A 1 413 ? -24.219 4.059 -10.195 1 90.88 413 ASP A O 1
ATOM 3383 N N . LEU A 1 414 ? -23.219 4.836 -8.359 1 85.19 414 LEU A N 1
ATOM 3384 C CA . LEU A 1 414 ? -23.969 3.938 -7.488 1 85.19 414 LEU A CA 1
ATOM 3385 C C . LEU A 1 414 ? -25.438 4.34 -7.43 1 85.19 414 LEU A C 1
ATOM 3387 O O . LEU A 1 414 ? -26.312 3.484 -7.316 1 85.19 414 LEU A O 1
ATOM 3391 N N . LYS A 1 415 ? -25.672 5.594 -7.457 1 84.5 415 LYS A N 1
ATOM 3392 C CA . LYS A 1 415 ? -27.047 6.102 -7.422 1 84.5 415 LYS A CA 1
ATOM 3393 C C . LYS A 1 415 ? -27.719 5.961 -8.781 1 84.5 415 LYS A C 1
ATOM 3395 O O . LYS A 1 415 ? -28.875 5.551 -8.875 1 84.5 415 LYS A O 1
ATOM 3400 N N . GLN A 1 416 ? -27.016 6.367 -9.797 1 86.69 416 GLN A N 1
ATOM 3401 C CA . GLN A 1 416 ? -27.469 6.258 -11.18 1 86.69 416 GLN A CA 1
ATOM 3402 C C . GLN A 1 416 ? -26.375 5.668 -12.062 1 86.69 416 GLN A C 1
ATOM 3404 O O . GLN A 1 416 ? -25.375 6.328 -12.352 1 86.69 416 GLN A O 1
ATOM 3409 N N . PRO A 1 417 ? -26.625 4.473 -12.453 1 81.81 417 PRO A N 1
ATOM 3410 C CA . PRO A 1 417 ? -25.562 3.822 -13.242 1 81.81 417 PRO A CA 1
ATOM 3411 C C . PRO A 1 417 ? -25.312 4.512 -14.578 1 81.81 417 PRO A C 1
ATOM 3413 O O . PRO A 1 417 ? -26.031 4.246 -15.555 1 81.81 417 PRO A O 1
ATOM 3416 N N . THR A 1 418 ? -24.516 5.488 -14.656 1 82.31 418 THR A N 1
ATOM 3417 C CA . THR A 1 418 ? -24.156 6.211 -15.875 1 82.31 418 THR A CA 1
ATOM 3418 C C . THR A 1 418 ? -22.719 5.91 -16.281 1 82.31 418 THR A C 1
ATOM 3420 O O . THR A 1 418 ? -22.203 6.5 -17.234 1 82.31 418 THR A O 1
ATOM 3423 N N . ASP A 1 419 ? -21.969 5.094 -15.727 1 90.38 419 ASP A N 1
ATOM 3424 C CA . ASP A 1 419 ? -20.641 4.582 -16.047 1 90.38 419 ASP A CA 1
ATOM 3425 C C . ASP A 1 419 ? -19.609 5.703 -16.062 1 90.38 419 ASP A C 1
ATOM 3427 O O . ASP A 1 419 ? -18.797 5.781 -16.984 1 90.38 419 ASP A O 1
ATOM 3431 N N . ARG A 1 420 ? -19.75 6.684 -15.211 1 93.44 420 ARG A N 1
ATOM 3432 C CA . ARG A 1 420 ? -18.828 7.82 -15.156 1 93.44 420 ARG A CA 1
ATOM 3433 C C . ARG A 1 420 ? -17.406 7.363 -14.898 1 93.44 420 ARG A C 1
ATOM 3435 O O . ARG A 1 420 ? -16.469 7.809 -15.578 1 93.44 420 ARG A O 1
ATOM 3442 N N . VAL A 1 421 ? -17.219 6.512 -14 1 95.19 421 VAL A N 1
ATOM 3443 C CA . VAL A 1 421 ? -15.891 6.047 -13.641 1 95.19 421 VAL A CA 1
ATOM 3444 C C . VAL A 1 421 ? -15.258 5.305 -14.812 1 95.19 421 VAL A C 1
ATOM 3446 O O . VAL A 1 421 ? -14.094 5.539 -15.156 1 95.19 421 VAL A O 1
ATOM 3449 N N . ARG A 1 422 ? -16.016 4.488 -15.453 1 95.12 422 ARG A N 1
ATOM 3450 C CA . ARG A 1 422 ? -15.539 3.732 -16.609 1 95.12 422 ARG A CA 1
ATOM 3451 C C . ARG A 1 422 ? -15.172 4.664 -17.75 1 95.12 422 ARG A C 1
ATOM 3453 O O . ARG A 1 422 ? -14.172 4.445 -18.438 1 95.12 422 ARG A O 1
ATOM 3460 N N . THR A 1 423 ? -15.992 5.605 -17.969 1 95.56 423 THR A N 1
ATOM 3461 C CA . THR A 1 423 ? -15.727 6.586 -19.016 1 95.56 423 THR A CA 1
ATOM 3462 C C . THR A 1 423 ? -14.43 7.34 -18.734 1 95.56 423 THR A C 1
ATOM 3464 O O . THR A 1 423 ? -13.602 7.504 -19.641 1 95.56 423 THR A O 1
ATOM 3467 N N . MET A 1 424 ? -14.266 7.824 -17.5 1 95.62 424 MET A N 1
ATOM 3468 C CA . MET A 1 424 ? -13.055 8.555 -17.125 1 95.62 424 MET A CA 1
ATOM 3469 C C . MET A 1 424 ? -11.82 7.664 -17.25 1 95.62 424 MET A C 1
ATOM 3471 O O . MET A 1 424 ? -10.773 8.117 -17.719 1 95.62 424 MET A O 1
ATOM 3475 N N . GLU A 1 425 ? -11.961 6.453 -16.859 1 96.19 425 GLU A N 1
ATOM 3476 C CA . GLU A 1 425 ? -10.867 5.496 -16.984 1 96.19 425 GLU A CA 1
ATOM 3477 C C . GLU A 1 425 ? -10.422 5.344 -18.438 1 96.19 425 GLU A C 1
ATOM 3479 O O . GLU A 1 425 ? -9.234 5.438 -18.734 1 96.19 425 GLU A O 1
ATOM 3484 N N . ALA A 1 426 ? -11.367 5.039 -19.266 1 96.19 426 ALA A N 1
ATOM 3485 C CA . ALA A 1 426 ? -11.07 4.863 -20.688 1 96.19 426 ALA A CA 1
ATOM 3486 C C . ALA A 1 426 ? -10.445 6.125 -21.266 1 96.19 426 ALA A C 1
ATOM 3488 O O . ALA A 1 426 ? -9.484 6.047 -22.031 1 96.19 426 ALA A O 1
ATOM 3489 N N . TYR A 1 427 ? -11.016 7.316 -20.906 1 95.81 427 TYR A N 1
ATOM 3490 C CA . TYR A 1 427 ? -10.531 8.602 -21.406 1 95.81 427 TYR A CA 1
ATOM 3491 C C . TYR A 1 427 ? -9.086 8.844 -20.984 1 95.81 427 TYR A C 1
ATOM 3493 O O . TYR A 1 427 ? -8.258 9.258 -21.797 1 95.81 427 TYR A O 1
ATOM 3501 N N . LEU A 1 428 ? -8.758 8.5 -19.719 1 95.5 428 LEU A N 1
ATOM 3502 C CA . LEU A 1 428 ? -7.402 8.688 -19.203 1 95.5 428 LEU A CA 1
ATOM 3503 C C . LEU A 1 428 ? -6.445 7.664 -19.828 1 95.5 428 LEU A C 1
ATOM 3505 O O . LEU A 1 428 ? -5.316 8.008 -20.188 1 95.5 428 LEU A O 1
ATOM 3509 N N . ASN A 1 429 ? -6.895 6.43 -19.953 1 93.44 429 ASN A N 1
ATOM 3510 C CA . ASN A 1 429 ? -6.051 5.363 -20.484 1 93.44 429 ASN A CA 1
ATOM 3511 C C . ASN A 1 429 ? -5.711 5.598 -21.953 1 93.44 429 ASN A C 1
ATOM 3513 O O . ASN A 1 429 ? -4.688 5.117 -22.438 1 93.44 429 ASN A O 1
ATOM 3517 N N . ASN A 1 430 ? -6.613 6.301 -22.594 1 93.06 430 ASN A N 1
ATOM 3518 C CA . ASN A 1 430 ? -6.387 6.613 -24 1 93.06 430 ASN A CA 1
ATOM 3519 C C . ASN A 1 430 ? -5.797 8.008 -24.172 1 93.06 430 ASN A C 1
ATOM 3521 O O . ASN A 1 430 ? -6.062 8.68 -25.172 1 93.06 430 ASN A O 1
ATOM 3525 N N . GLU A 1 431 ? -5.105 8.5 -23.156 1 92.12 431 GLU A N 1
ATOM 3526 C CA . GLU A 1 431 ? -4.367 9.758 -23.172 1 92.12 431 GLU A CA 1
ATOM 3527 C C . GLU A 1 431 ? -5.262 10.914 -23.594 1 92.12 431 GLU A C 1
ATOM 3529 O O . GLU A 1 431 ? -4.859 11.758 -24.391 1 92.12 431 GLU A O 1
ATOM 3534 N N . ARG A 1 432 ? -6.551 10.875 -23.266 1 93.75 432 ARG A N 1
ATOM 3535 C CA . ARG A 1 432 ? -7.547 11.93 -23.438 1 93.75 432 ARG A CA 1
ATOM 3536 C C . ARG A 1 432 ? -7.902 12.109 -24.906 1 93.75 432 ARG A C 1
ATOM 3538 O O . ARG A 1 432 ? -8.312 13.195 -25.328 1 93.75 432 ARG A O 1
ATOM 3545 N N . SER A 1 433 ? -7.609 11 -25.625 1 92.12 433 SER A N 1
ATOM 3546 C CA . SER A 1 433 ? -8.047 10.992 -27.016 1 92.12 433 SER A CA 1
ATOM 3547 C C . SER A 1 433 ? -9.523 10.633 -27.125 1 92.12 433 SER A C 1
ATOM 3549 O O . SER A 1 433 ? -9.938 9.547 -26.719 1 92.12 433 SER A O 1
ATOM 3551 N N . LEU A 1 434 ? -10.273 11.492 -27.734 1 93.31 434 LEU A N 1
ATOM 3552 C CA . LEU A 1 434 ? -11.703 11.25 -27.906 1 93.31 434 LEU A CA 1
ATOM 3553 C C . LEU A 1 434 ? -11.953 10.094 -28.875 1 93.31 434 LEU A C 1
ATOM 3555 O O . LEU A 1 434 ? -12.836 9.273 -28.641 1 93.31 434 LEU A O 1
ATOM 3559 N N . LEU A 1 435 ? -11.18 9.992 -29.844 1 92.88 435 LEU A N 1
ATOM 3560 C CA . LEU A 1 435 ? -11.305 8.961 -30.859 1 92.88 435 LEU A CA 1
ATOM 3561 C C . LEU A 1 435 ? -11.086 7.574 -30.266 1 92.88 435 LEU A C 1
ATOM 3563 O O . LEU A 1 435 ? -11.945 6.695 -30.406 1 92.88 435 LEU A O 1
ATOM 3567 N N . HIS A 1 436 ? -10.008 7.395 -29.641 1 93.56 436 HIS A N 1
ATOM 3568 C CA . HIS A 1 436 ? -9.656 6.086 -29.109 1 93.56 436 HIS A CA 1
ATOM 3569 C C . HIS A 1 436 ? -10.594 5.691 -27.969 1 93.56 436 HIS A C 1
ATOM 3571 O O . HIS A 1 436 ? -10.898 4.508 -27.797 1 93.56 436 HIS A O 1
ATOM 3577 N N . THR A 1 437 ? -11.016 6.695 -27.25 1 94.19 437 THR A N 1
ATOM 3578 C CA . THR A 1 437 ? -11.938 6.434 -26.156 1 94.19 437 THR A CA 1
ATOM 3579 C C . THR A 1 437 ? -13.281 5.941 -26.688 1 94.19 437 THR A C 1
ATOM 3581 O O . THR A 1 437 ? -13.867 5 -26.141 1 94.19 437 THR A O 1
ATOM 3584 N N . SER A 1 438 ? -13.758 6.555 -27.734 1 95 438 SER A N 1
ATOM 3585 C CA . SER A 1 438 ? -15.023 6.141 -28.344 1 95 438 SER A CA 1
ATOM 3586 C C . SER A 1 438 ? -14.953 4.707 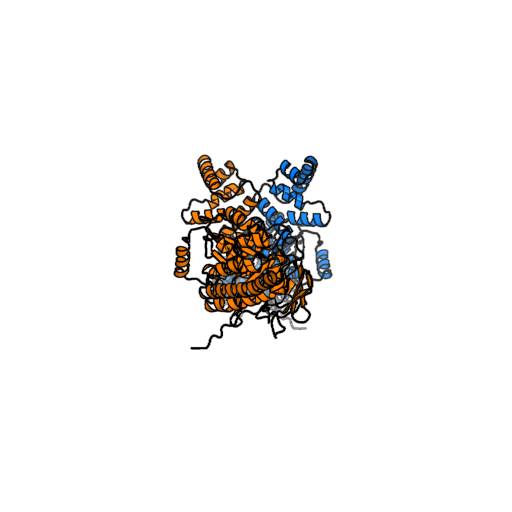-28.844 1 95 438 SER A C 1
ATOM 3588 O O . SER A 1 438 ? -15.906 3.941 -28.703 1 95 438 SER A O 1
ATOM 3590 N N . GLU A 1 439 ? -13.898 4.309 -29.406 1 94.38 439 GLU A N 1
ATOM 3591 C CA . GLU A 1 439 ? -13.688 2.953 -29.906 1 94.38 439 GLU A CA 1
ATOM 3592 C C . GLU A 1 439 ? -13.695 1.936 -28.781 1 94.38 439 GLU A C 1
ATOM 3594 O O . GLU A 1 439 ? -14.305 0.872 -28.891 1 94.38 439 GLU A O 1
ATOM 3599 N N . GLU A 1 440 ? -13.016 2.346 -27.75 1 93.25 440 GLU A N 1
ATOM 3600 C CA . GLU A 1 440 ? -12.93 1.431 -26.609 1 93.25 440 GLU A CA 1
ATOM 3601 C C . GLU A 1 440 ? -14.289 1.222 -25.953 1 93.25 440 GLU A C 1
ATOM 3603 O O . GLU A 1 440 ? -14.648 0.098 -25.594 1 93.25 440 GLU A O 1
ATOM 3608 N N . LEU A 1 441 ? -15.039 2.277 -25.766 1 93.88 441 LEU A N 1
ATOM 3609 C CA . LEU A 1 441 ? -16.312 2.217 -25.047 1 93.88 441 LEU A CA 1
ATOM 3610 C C . LEU A 1 441 ? -17.438 1.815 -25.984 1 93.88 441 LEU A C 1
ATOM 3612 O O . LEU A 1 441 ? -18.547 1.512 -25.531 1 93.88 441 LEU A O 1
ATOM 3616 N N . PHE A 1 442 ? -17.219 1.796 -27.25 1 93.5 442 PHE A N 1
ATOM 3617 C CA . PHE A 1 442 ? -18.234 1.489 -28.25 1 93.5 442 PHE A CA 1
ATOM 3618 C C . PHE A 1 442 ? -19.391 2.488 -28.188 1 93.5 442 PHE A C 1
ATOM 3620 O O . PHE A 1 442 ? -20.547 2.098 -28.141 1 93.5 442 PHE A O 1
ATOM 3627 N N . VAL A 1 443 ? -19.109 3.715 -28.062 1 91.5 443 VAL A N 1
ATOM 3628 C CA . VAL A 1 443 ? -20.031 4.836 -28.031 1 91.5 443 VAL A CA 1
ATOM 3629 C C . VAL A 1 443 ? -19.734 5.789 -29.188 1 91.5 443 VAL A C 1
ATOM 3631 O O . VAL A 1 443 ? -18.578 5.949 -29.578 1 91.5 443 VAL A O 1
ATOM 3634 N N . HIS A 1 444 ? -20.781 6.352 -29.734 1 90.88 444 HIS A N 1
ATOM 3635 C CA . HIS A 1 444 ? -20.609 7.305 -30.828 1 90.88 444 HIS A CA 1
ATOM 3636 C C . HIS A 1 444 ? -19.812 8.523 -30.359 1 90.88 444 HIS A C 1
ATOM 3638 O O . HIS A 1 444 ? -20 9.016 -29.25 1 90.88 444 HIS A O 1
ATOM 3644 N N . ARG A 1 445 ? -19.016 9.055 -31.219 1 90.38 445 ARG A N 1
ATOM 3645 C CA . ARG A 1 445 ? -18.062 10.117 -30.906 1 90.38 445 ARG A CA 1
ATOM 3646 C C . ARG A 1 445 ? -18.766 11.344 -30.359 1 90.38 445 ARG A C 1
ATOM 3648 O O . ARG A 1 445 ? -18.312 11.953 -29.391 1 90.38 445 ARG A O 1
ATOM 3655 N N . ASN A 1 446 ? -19.906 11.742 -30.906 1 89.31 446 ASN A N 1
ATOM 3656 C CA . ASN A 1 446 ? -20.609 12.953 -30.5 1 89.31 446 ASN A CA 1
ATOM 3657 C C . ASN A 1 446 ? -21.203 12.812 -29.094 1 89.31 446 ASN A C 1
ATOM 3659 O O . ASN A 1 446 ? -21.203 13.766 -28.328 1 89.31 446 ASN A O 1
ATOM 3663 N N . THR A 1 447 ? -21.672 11.688 -28.859 1 90.75 447 THR A N 1
ATOM 3664 C CA . THR A 1 447 ? -22.219 11.406 -27.531 1 90.75 447 THR A CA 1
ATOM 3665 C C . THR A 1 447 ? -21.094 11.414 -26.484 1 90.75 447 THR A C 1
ATOM 3667 O O . THR A 1 447 ? -21.281 11.93 -25.375 1 90.75 447 THR A O 1
ATOM 3670 N N . LEU A 1 448 ? -20.016 10.891 -26.891 1 93.12 448 LEU A N 1
ATOM 3671 C CA . LEU A 1 448 ? -18.891 10.828 -25.969 1 93.12 448 LEU A CA 1
ATOM 3672 C C . LEU A 1 448 ? -18.344 12.227 -25.688 1 93.12 448 LEU A C 1
ATOM 3674 O O . LEU A 1 448 ? -17.969 12.539 -24.547 1 93.12 448 LEU A O 1
ATOM 3678 N N . VAL A 1 449 ? -18.25 13.062 -26.703 1 93.69 449 VAL A N 1
ATOM 3679 C CA . VAL A 1 449 ? -17.75 14.422 -26.562 1 93.69 449 VAL A CA 1
ATOM 3680 C C . VAL A 1 449 ? -18.594 15.172 -25.531 1 93.69 449 VAL A C 1
ATOM 3682 O O . VAL A 1 449 ? -18.062 15.867 -24.656 1 93.69 449 VAL A O 1
ATOM 3685 N N . TYR A 1 450 ? -19.875 14.969 -25.688 1 92.06 450 TYR A N 1
ATOM 3686 C CA . TYR A 1 450 ? -20.781 15.609 -24.734 1 92.06 450 TYR A CA 1
ATOM 3687 C C . TYR A 1 450 ? -20.547 15.086 -23.328 1 92.06 450 TYR A C 1
ATOM 3689 O O . TYR A 1 450 ? -20.516 15.867 -22.359 1 92.06 450 TYR A O 1
ATOM 3697 N N . ARG A 1 451 ? -20.453 13.859 -23.188 1 92.06 451 ARG A N 1
ATOM 3698 C CA . ARG A 1 451 ? -20.266 13.203 -21.891 1 92.06 451 ARG A CA 1
ATOM 3699 C C . ARG A 1 451 ? -18.969 13.664 -21.234 1 92.06 451 ARG A C 1
ATOM 3701 O O . ARG A 1 451 ? -18.953 14 -20.062 1 92.06 451 ARG A O 1
ATOM 3708 N N . ILE A 1 452 ? -17.922 13.711 -22 1 93.56 452 ILE A N 1
ATOM 3709 C CA . ILE A 1 452 ? -16.609 14.086 -21.484 1 93.56 452 ILE A CA 1
ATOM 3710 C C . ILE A 1 452 ? -16.594 15.562 -21.109 1 93.56 452 ILE A C 1
ATOM 3712 O O . ILE A 1 452 ? -16.016 15.953 -20.094 1 93.56 452 ILE A O 1
ATOM 3716 N N . LYS A 1 453 ? -17.141 16.344 -21.922 1 93.12 453 LYS A N 1
ATOM 3717 C CA . LYS A 1 453 ? -17.234 17.766 -21.625 1 93.12 453 LYS A CA 1
ATOM 3718 C C . LYS A 1 453 ? -17.969 18.016 -20.312 1 93.12 453 LYS A C 1
ATOM 3720 O O . LYS A 1 453 ? -17.516 18.797 -19.484 1 93.12 453 LYS A O 1
ATOM 3725 N N . LYS A 1 454 ? -19.031 17.359 -20.188 1 91.5 454 LYS A N 1
ATOM 3726 C CA . LYS A 1 454 ? -19.797 17.484 -18.953 1 91.5 454 LYS A CA 1
ATOM 3727 C C . LYS A 1 454 ? -18.984 17.047 -17.75 1 91.5 454 LYS A C 1
ATOM 3729 O O . LYS A 1 454 ? -18.969 17.734 -16.719 1 91.5 454 LYS A O 1
ATOM 3734 N N . MET A 1 455 ? -18.344 15.969 -17.812 1 92.56 455 MET A N 1
ATOM 3735 C CA . MET A 1 455 ? -17.547 15.43 -16.719 1 92.56 455 MET A CA 1
ATOM 3736 C C . MET A 1 455 ? -16.375 16.359 -16.391 1 92.56 455 MET A C 1
ATOM 3738 O O . MET A 1 455 ? -16.078 16.594 -15.219 1 92.56 455 MET A O 1
ATOM 3742 N N . THR A 1 456 ? -15.75 16.875 -17.422 1 92.44 456 THR A N 1
ATOM 3743 C CA . THR A 1 456 ? -14.586 17.719 -17.219 1 92.44 456 THR A CA 1
ATOM 3744 C C . THR A 1 456 ? -14.984 19.031 -16.547 1 92.44 456 THR A C 1
ATOM 3746 O O . THR A 1 456 ? -14.219 19.609 -15.773 1 92.44 456 THR A O 1
ATOM 3749 N N . GLU A 1 457 ? -16.125 19.5 -16.844 1 90.81 457 GLU A N 1
ATOM 3750 C CA . GLU A 1 457 ? -16.641 20.719 -16.234 1 90.81 457 GLU A CA 1
ATOM 3751 C C . GLU A 1 457 ? -16.938 20.516 -14.75 1 90.81 457 GLU A C 1
ATOM 3753 O O . GLU A 1 457 ? -16.844 21.438 -13.945 1 90.81 457 GLU A O 1
ATOM 3758 N N . GLU A 1 458 ? -17.188 19.281 -14.453 1 87.69 458 GLU A N 1
ATOM 3759 C CA . GLU A 1 458 ? -17.547 18.953 -13.078 1 87.69 458 GLU A CA 1
ATOM 3760 C C . GLU A 1 458 ? -16.297 18.672 -12.242 1 87.69 458 GLU A C 1
ATOM 3762 O O . GLU A 1 458 ? -16.359 18.641 -11.008 1 87.69 458 GLU A O 1
ATOM 3767 N N . LEU A 1 459 ? -15.195 18.547 -12.883 1 89.94 459 LEU A N 1
ATOM 3768 C CA . LEU A 1 459 ? -13.969 18.219 -12.18 1 89.94 459 LEU A CA 1
ATOM 3769 C C . LEU A 1 459 ? -13.445 19.422 -11.398 1 89.94 459 LEU A C 1
ATOM 3771 O O . LEU A 1 459 ? -13.562 20.562 -11.859 1 89.94 459 LEU A O 1
ATOM 3775 N N . SER A 1 460 ? -12.914 19.172 -10.242 1 83.56 460 SER A N 1
ATOM 3776 C CA . SER A 1 460 ? -12.289 20.219 -9.43 1 83.56 460 SER A CA 1
ATOM 3777 C C . SER A 1 460 ? -10.797 20.344 -9.75 1 83.56 460 SER A C 1
ATOM 3779 O O . SER A 1 460 ? -10.094 21.156 -9.141 1 83.56 460 SER A O 1
ATOM 3781 N N . CYS A 1 461 ? -10.359 19.562 -10.703 1 86.94 461 CYS A N 1
ATOM 3782 C CA . CYS A 1 461 ? -8.93 19.516 -11.016 1 86.94 461 CYS A CA 1
ATOM 3783 C C . CYS A 1 461 ? -8.695 19.703 -12.508 1 86.94 461 CYS A C 1
ATOM 3785 O O . CYS A 1 461 ? -9.641 19.781 -13.289 1 86.94 461 CYS A O 1
ATOM 3787 N N . ASN A 1 462 ? -7.402 19.875 -12.742 1 88.81 462 ASN A N 1
ATOM 3788 C CA . ASN A 1 462 ? -6.961 20.047 -14.125 1 88.81 462 ASN A CA 1
ATOM 3789 C C . ASN A 1 462 ? -6.355 18.766 -14.68 1 88.81 462 ASN A C 1
ATOM 3791 O O . ASN A 1 462 ? -5.297 18.328 -14.234 1 88.81 462 ASN A O 1
ATOM 3795 N N . LEU A 1 463 ? -6.98 18.25 -15.734 1 92.19 463 LEU A N 1
ATOM 3796 C CA . LEU A 1 463 ? -6.555 16.984 -16.297 1 92.19 463 LEU A CA 1
ATOM 3797 C C . LEU A 1 463 ? -5.262 17.141 -17.094 1 92.19 463 LEU A C 1
ATOM 3799 O O . LEU A 1 463 ? -4.617 16.156 -17.453 1 92.19 463 LEU A O 1
ATOM 3803 N N . GLU A 1 464 ? -4.855 18.391 -17.297 1 89.56 464 GLU A N 1
ATOM 3804 C CA . GLU A 1 464 ? -3.607 18.609 -18.016 1 89.56 464 GLU A CA 1
ATOM 3805 C C . GLU A 1 464 ? -2.396 18.344 -17.125 1 89.56 464 GLU A C 1
ATOM 3807 O O . GLU A 1 464 ? -1.279 18.172 -17.625 1 89.56 464 GLU A O 1
ATOM 3812 N N . GLU A 1 465 ? -2.639 18.344 -15.898 1 91.5 465 GLU A N 1
ATOM 3813 C CA . GLU A 1 465 ? -1.568 18.047 -14.953 1 91.5 465 GLU A CA 1
ATOM 3814 C C . GLU A 1 465 ? -1.312 16.547 -14.859 1 91.5 465 GLU A C 1
ATOM 3816 O O . GLU A 1 465 ? -2.217 15.773 -14.531 1 91.5 465 GLU A O 1
ATOM 3821 N N . GLY A 1 466 ? -0.094 16.125 -15.062 1 91.5 466 GLY A N 1
ATOM 3822 C CA . GLY A 1 466 ? 0.28 14.719 -15.086 1 91.5 466 GLY A CA 1
ATOM 3823 C C . GLY A 1 466 ? 0.02 14.008 -13.766 1 91.5 466 GLY A C 1
ATOM 3824 O O . GLY A 1 466 ? -0.484 12.883 -13.75 1 91.5 466 GLY A O 1
ATOM 3825 N N . TYR A 1 467 ? 0.339 14.695 -12.75 1 94.56 467 TYR A N 1
ATOM 3826 C CA . TYR A 1 467 ? 0.126 14.109 -11.43 1 94.56 467 TYR A CA 1
ATOM 3827 C C . TYR A 1 467 ? -1.34 13.75 -11.227 1 94.56 467 TYR A C 1
ATOM 3829 O O . TYR A 1 467 ? -1.655 12.68 -10.711 1 94.56 467 TYR A O 1
ATOM 3837 N N . THR A 1 468 ? -2.154 14.664 -11.625 1 95.75 468 THR A N 1
ATOM 3838 C CA . THR A 1 468 ? -3.59 14.477 -11.445 1 95.75 468 THR A CA 1
ATOM 3839 C C . THR A 1 468 ? -4.07 13.242 -12.203 1 95.75 468 THR A C 1
ATOM 3841 O O . THR A 1 468 ? -4.852 12.445 -11.672 1 95.75 468 THR A O 1
ATOM 3844 N N . ARG A 1 469 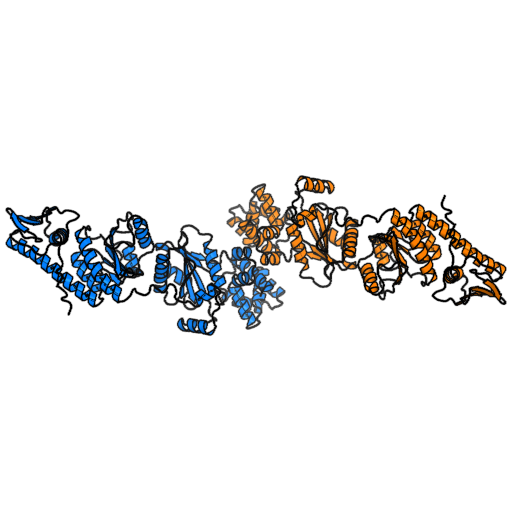? -3.619 13.062 -13.336 1 95.94 469 ARG A N 1
ATOM 3845 C CA . ARG A 1 469 ? -4.012 11.906 -14.133 1 95.94 469 ARG A CA 1
ATOM 3846 C C . ARG A 1 469 ? -3.537 10.609 -13.492 1 95.94 469 ARG A C 1
ATOM 3848 O O . ARG A 1 469 ? -4.289 9.633 -13.414 1 95.94 469 ARG A O 1
ATOM 3855 N N . ASP A 1 470 ? -2.316 10.633 -13.055 1 96.19 470 ASP A N 1
ATOM 3856 C CA . ASP A 1 470 ? -1.759 9.461 -12.391 1 96.19 470 ASP A CA 1
ATOM 3857 C C . ASP A 1 470 ? -2.553 9.109 -11.133 1 96.19 470 ASP A C 1
ATOM 3859 O O . ASP A 1 470 ? -2.861 7.941 -10.891 1 96.19 470 ASP A O 1
ATOM 3863 N N . TYR A 1 471 ? -2.822 10.18 -10.43 1 97.38 471 TYR A N 1
ATOM 3864 C CA . TYR A 1 471 ? -3.559 10.016 -9.18 1 97.38 471 TYR A CA 1
ATOM 3865 C C . TYR A 1 471 ? -4.961 9.477 -9.438 1 97.38 471 TYR A C 1
ATOM 3867 O O . TYR A 1 471 ? -5.418 8.562 -8.75 1 97.38 471 TYR A O 1
ATOM 3875 N N . MET A 1 472 ? -5.613 9.914 -10.438 1 97.06 472 MET A N 1
ATOM 3876 C CA . MET A 1 472 ? -6.949 9.453 -10.789 1 97.06 472 MET A CA 1
ATOM 3877 C C . MET A 1 472 ? -6.918 7.992 -11.227 1 97.06 472 MET A C 1
ATOM 3879 O O . MET A 1 472 ? -7.75 7.191 -10.797 1 97.06 472 MET A O 1
ATOM 3883 N N . LYS A 1 473 ? -5.98 7.68 -12.055 1 97.06 473 LYS A N 1
ATOM 3884 C CA . LYS A 1 473 ? -5.883 6.305 -12.531 1 97.06 473 LYS A CA 1
ATOM 3885 C C . LYS A 1 473 ? -5.641 5.34 -11.375 1 97.06 473 LYS A C 1
ATOM 3887 O O . LYS A 1 473 ? -6.25 4.266 -11.312 1 97.06 473 LYS A O 1
ATOM 3892 N N . LEU A 1 474 ? -4.738 5.738 -10.539 1 97.25 474 LEU A N 1
ATOM 3893 C CA . LEU A 1 474 ? -4.457 4.918 -9.359 1 97.25 474 LEU A CA 1
ATOM 3894 C C . LEU A 1 474 ? -5.703 4.762 -8.5 1 97.25 474 LEU A C 1
ATOM 3896 O O . LEU A 1 474 ? -5.98 3.668 -8 1 97.25 474 LEU A O 1
ATOM 3900 N N . SER A 1 475 ? -6.402 5.848 -8.336 1 97.38 475 SER A N 1
ATOM 3901 C CA . SER A 1 475 ? -7.633 5.832 -7.547 1 97.38 475 SER A CA 1
ATOM 3902 C C . SER A 1 475 ? -8.664 4.883 -8.148 1 97.38 475 SER A C 1
ATOM 3904 O O . SER A 1 475 ? -9.344 4.156 -7.422 1 97.38 475 SER A O 1
ATOM 3906 N N . ILE A 1 476 ? -8.82 4.91 -9.438 1 97.25 476 ILE A N 1
ATOM 3907 C CA . ILE A 1 476 ? -9.766 4.043 -10.125 1 97.25 476 ILE A CA 1
ATOM 3908 C C . ILE A 1 476 ? -9.398 2.58 -9.891 1 97.25 476 ILE A C 1
ATOM 3910 O O . ILE A 1 476 ? -10.266 1.743 -9.641 1 97.25 476 ILE A O 1
ATOM 3914 N N . ARG A 1 477 ? -8.133 2.277 -9.938 1 96.19 477 ARG A N 1
ATOM 3915 C CA . ARG A 1 477 ? -7.676 0.913 -9.688 1 96.19 477 ARG A CA 1
ATOM 3916 C C . ARG A 1 477 ? -7.996 0.481 -8.258 1 96.19 477 ARG A C 1
ATOM 3918 O O . ARG A 1 477 ? -8.398 -0.661 -8.023 1 96.19 477 ARG A O 1
ATOM 3925 N N . ILE A 1 478 ? -7.766 1.344 -7.32 1 96.69 478 ILE A N 1
ATOM 3926 C CA . ILE A 1 478 ? -8.062 1.06 -5.918 1 96.69 478 ILE A CA 1
ATOM 3927 C C . ILE A 1 478 ? -9.555 0.763 -5.758 1 96.69 478 ILE A C 1
ATOM 3929 O O . ILE A 1 478 ? -9.938 -0.184 -5.066 1 96.69 478 ILE A O 1
ATOM 3933 N N . LEU A 1 479 ? -10.352 1.542 -6.406 1 94.94 479 LEU A N 1
ATOM 3934 C CA . LEU A 1 479 ? -11.797 1.346 -6.34 1 94.94 479 LEU A CA 1
ATOM 3935 C C . LEU A 1 479 ? -12.188 -0.011 -6.914 1 94.94 479 LEU A C 1
ATOM 3937 O O . LEU A 1 479 ? -13.086 -0.674 -6.395 1 94.94 479 LEU A O 1
ATOM 3941 N N . LYS A 1 480 ? -11.578 -0.441 -7.945 1 93.56 480 LYS A N 1
ATOM 3942 C CA . LYS A 1 480 ? -11.867 -1.736 -8.555 1 93.56 480 LYS A CA 1
ATOM 3943 C C . LYS A 1 480 ? -11.477 -2.881 -7.621 1 93.56 480 LYS A C 1
ATOM 3945 O O . LYS A 1 480 ? -12.156 -3.912 -7.582 1 93.56 480 LYS A O 1
ATOM 3950 N N . LEU A 1 481 ? -10.469 -2.643 -6.906 1 92.94 481 LEU A N 1
ATOM 3951 C CA . LEU A 1 481 ? -9.953 -3.691 -6.027 1 92.94 481 LEU A CA 1
ATOM 3952 C C . LEU A 1 481 ? -10.805 -3.803 -4.766 1 92.94 481 LEU A C 1
ATOM 3954 O O . LEU A 1 481 ? -11.055 -4.906 -4.277 1 92.94 481 LEU A O 1
ATOM 3958 N N . PHE A 1 482 ? -11.188 -2.619 -4.289 1 90.44 482 PHE A N 1
ATOM 3959 C CA . PHE A 1 482 ? -11.75 -2.639 -2.941 1 90.44 482 PHE A CA 1
ATOM 3960 C C . PHE A 1 482 ? -13.156 -2.051 -2.932 1 90.44 482 PHE A C 1
ATOM 3962 O O . PHE A 1 482 ? -13.852 -2.113 -1.918 1 90.44 482 PHE A O 1
ATOM 3969 N N . GLY A 1 483 ? -13.508 -1.377 -3.977 1 81.56 483 GLY A N 1
ATOM 3970 C CA . GLY A 1 483 ? -14.789 -0.692 -3.982 1 81.56 483 GLY A CA 1
ATOM 3971 C C . GLY A 1 483 ? -15.961 -1.62 -4.242 1 81.56 483 GLY A C 1
ATOM 3972 O O . GLY A 1 483 ? -15.773 -2.742 -4.719 1 81.56 483 GLY A O 1
ATOM 3973 N N . MET B 1 1 ? 24.891 -73.625 2.016 1 22.89 1 MET B N 1
ATOM 3974 C CA . MET B 1 1 ? 24.562 -73.875 0.618 1 22.89 1 MET B CA 1
ATOM 3975 C C . MET B 1 1 ? 23.047 -74.062 0.44 1 22.89 1 MET B C 1
ATOM 3977 O O . MET B 1 1 ? 22.516 -75.125 0.814 1 22.89 1 MET B O 1
ATOM 3981 N N . GLN B 1 2 ? 22.234 -73.125 0.87 1 28.94 2 GLN B N 1
ATOM 3982 C CA . GLN B 1 2 ? 20.797 -73.188 1.068 1 28.94 2 GLN B CA 1
ATOM 3983 C C . GLN B 1 2 ? 20.109 -73.75 -0.175 1 28.94 2 GLN B C 1
ATOM 3985 O O . GLN B 1 2 ? 20.438 -73.375 -1.299 1 28.94 2 GLN B O 1
ATOM 3990 N N . ASN B 1 3 ? 19.719 -75.062 -0.157 1 31.23 3 ASN B N 1
ATOM 3991 C CA . ASN B 1 3 ? 19 -75.812 -1.182 1 31.23 3 ASN B CA 1
ATOM 3992 C C . ASN B 1 3 ? 17.969 -74.938 -1.889 1 31.23 3 ASN B C 1
ATOM 3994 O O . ASN B 1 3 ? 16.953 -74.562 -1.299 1 31.23 3 ASN B O 1
ATOM 3998 N N . ARG B 1 4 ? 18.359 -73.938 -2.541 1 39.56 4 ARG B N 1
ATOM 3999 C CA . ARG B 1 4 ? 17.5 -73.062 -3.381 1 39.56 4 ARG B CA 1
ATOM 4000 C C . ARG B 1 4 ? 16.578 -73.938 -4.25 1 39.56 4 ARG B C 1
ATOM 4002 O O . ARG B 1 4 ? 17.016 -74.5 -5.25 1 39.56 4 ARG B O 1
ATOM 4009 N N . GLY B 1 5 ? 15.82 -74.812 -3.693 1 39.78 5 GLY B N 1
ATOM 4010 C CA . GLY B 1 5 ? 14.828 -75.625 -4.395 1 39.78 5 GLY B CA 1
ATOM 4011 C C . GLY B 1 5 ? 14.25 -74.938 -5.613 1 39.78 5 GLY B C 1
ATOM 4012 O O . GLY B 1 5 ? 14.039 -73.75 -5.602 1 39.78 5 GLY B O 1
ATOM 4013 N N . VAL B 1 6 ? 14.602 -75.375 -6.766 1 43.88 6 VAL B N 1
ATOM 4014 C CA . VAL B 1 6 ? 14.172 -74.938 -8.094 1 43.88 6 VAL B CA 1
ATOM 4015 C C . VAL B 1 6 ? 12.664 -74.75 -8.102 1 43.88 6 VAL B C 1
ATOM 4017 O O . VAL B 1 6 ? 11.891 -75.688 -7.961 1 43.88 6 VAL B O 1
ATOM 4020 N N . PHE B 1 7 ? 12.102 -73.875 -7.473 1 53.59 7 PHE B N 1
ATOM 4021 C CA . PHE B 1 7 ? 10.688 -73.5 -7.566 1 53.59 7 PHE B CA 1
ATOM 4022 C C . PHE B 1 7 ? 10.25 -73.375 -9.023 1 53.59 7 PHE B C 1
ATOM 4024 O O . PHE B 1 7 ? 10.75 -72.562 -9.773 1 53.59 7 PHE B O 1
ATOM 4031 N N . ILE B 1 8 ? 9.883 -74.562 -9.641 1 65.44 8 ILE B N 1
ATOM 4032 C CA . ILE B 1 8 ? 9.305 -74.625 -10.977 1 65.44 8 ILE B CA 1
ATOM 4033 C C . ILE B 1 8 ? 8.008 -73.812 -11.023 1 65.44 8 ILE B C 1
ATOM 4035 O O . ILE B 1 8 ? 7.137 -74 -10.164 1 65.44 8 ILE B O 1
ATOM 4039 N N . MET B 1 9 ? 7.953 -72.938 -11.961 1 81.38 9 MET B N 1
ATOM 4040 C CA . MET B 1 9 ? 6.754 -72.125 -12.109 1 81.38 9 MET B CA 1
ATOM 4041 C C . MET B 1 9 ? 5.539 -73 -12.43 1 81.38 9 MET B C 1
ATOM 4043 O O . MET B 1 9 ? 5.605 -73.875 -13.289 1 81.38 9 MET B O 1
ATOM 4047 N N . LYS B 1 10 ? 4.566 -72.875 -11.594 1 91.62 10 LYS B N 1
ATOM 4048 C CA . LYS B 1 10 ? 3.307 -73.562 -11.805 1 91.62 10 LYS B CA 1
ATOM 4049 C C . LYS B 1 10 ? 2.361 -72.75 -12.68 1 91.62 10 LYS B C 1
ATOM 4051 O O . LYS B 1 10 ? 2.398 -71.5 -12.656 1 91.62 10 LYS B O 1
ATOM 4056 N N . LEU B 1 11 ? 1.604 -73.5 -13.477 1 94.25 11 LEU B N 1
ATOM 4057 C CA . LEU B 1 11 ? 0.728 -72.812 -14.414 1 94.25 11 LEU B CA 1
ATOM 4058 C C . LEU B 1 11 ? -0.733 -72.938 -14 1 94.25 11 LEU B C 1
ATOM 4060 O O . LEU B 1 11 ? -1.069 -73.812 -13.172 1 94.25 11 LEU B O 1
ATOM 4064 N N . SER B 1 12 ? -1.525 -72.062 -14.492 1 94.38 12 SER B N 1
ATOM 4065 C CA . SER B 1 12 ? -2.977 -72.188 -14.398 1 94.38 12 SER B CA 1
ATOM 4066 C C . SER B 1 12 ? -3.598 -72.5 -15.75 1 94.38 12 SER B C 1
ATOM 4068 O O . SER B 1 12 ? -2.938 -72.438 -16.781 1 94.38 12 SER B O 1
ATOM 4070 N N . MET B 1 13 ? -4.824 -72.938 -15.727 1 95.12 13 MET B N 1
ATOM 4071 C CA . MET B 1 13 ? -5.523 -73.25 -16.969 1 95.12 13 MET B CA 1
ATOM 4072 C C . MET B 1 13 ? -5.645 -72 -17.844 1 95.12 13 MET B C 1
ATOM 4074 O O . MET B 1 13 ? -5.645 -72.125 -19.078 1 95.12 13 MET B O 1
ATOM 4078 N N . TRP B 1 14 ? -5.645 -70.875 -17.234 1 94.31 14 TRP B N 1
ATOM 4079 C CA . TRP B 1 14 ? -5.719 -69.625 -18 1 94.31 14 TRP B CA 1
ATOM 4080 C C . TRP B 1 14 ? -4.426 -69.375 -18.766 1 94.31 14 TRP B C 1
ATOM 4082 O O . TRP B 1 14 ? -4.453 -68.938 -19.922 1 94.31 14 TRP B O 1
ATOM 4092 N N . MET B 1 15 ? -3.354 -69.625 -18.109 1 94.88 15 MET B N 1
ATOM 4093 C CA . MET B 1 15 ? -2.055 -69.438 -18.766 1 94.88 15 MET B CA 1
ATOM 4094 C C . MET B 1 15 ? -1.922 -70.375 -19.984 1 94.88 15 MET B C 1
ATOM 4096 O O . MET B 1 15 ? -1.43 -69.938 -21.031 1 94.88 15 MET B O 1
ATOM 4100 N N . ILE B 1 16 ? -2.371 -71.5 -19.781 1 95.06 16 ILE B N 1
ATOM 4101 C CA . ILE B 1 16 ? -2.316 -72.438 -20.875 1 95.06 16 ILE B CA 1
ATOM 4102 C C . ILE B 1 16 ? -3.252 -72 -22 1 95.06 16 ILE B C 1
ATOM 4104 O O . ILE B 1 16 ? -2.863 -72 -23.172 1 95.06 16 ILE B O 1
ATOM 4108 N N . ALA B 1 17 ? -4.438 -71.625 -21.609 1 94.81 17 ALA B N 1
ATOM 4109 C CA . ALA B 1 17 ? -5.418 -71.188 -22.594 1 94.81 17 ALA B CA 1
ATOM 4110 C C . ALA B 1 17 ? -4.879 -70 -23.406 1 94.81 17 ALA B C 1
ATOM 4112 O O . ALA B 1 17 ? -5.078 -69.938 -24.625 1 94.81 17 ALA B O 1
ATOM 4113 N N . ASN B 1 18 ? -4.211 -69.125 -22.781 1 93.62 18 ASN B N 1
ATOM 4114 C CA . ASN B 1 18 ? -3.666 -67.938 -23.453 1 93.62 18 ASN B CA 1
ATOM 4115 C C . ASN B 1 18 ? -2.645 -68.312 -24.516 1 93.62 18 ASN B C 1
ATOM 4117 O O . ASN B 1 18 ? -2.598 -67.75 -25.594 1 93.62 18 ASN B O 1
ATOM 4121 N N . ARG B 1 19 ? -1.868 -69.312 -24.25 1 93.25 19 ARG B N 1
ATOM 4122 C CA . ARG B 1 19 ? -0.838 -69.75 -25.188 1 93.25 19 ARG B CA 1
ATOM 4123 C C . ARG B 1 19 ? -1.446 -70.562 -26.328 1 93.25 19 ARG B C 1
ATOM 4125 O O . ARG B 1 19 ? -0.869 -70.625 -27.422 1 93.25 19 ARG B O 1
ATOM 4132 N N . LEU B 1 20 ? -2.59 -71.062 -26.125 1 93.69 20 LEU B N 1
ATOM 4133 C CA . LEU B 1 20 ? -3.234 -71.938 -27.125 1 93.69 20 LEU B CA 1
ATOM 4134 C C . LEU B 1 20 ? -4.172 -71.125 -28 1 93.69 20 LEU B C 1
ATOM 4136 O O . LEU B 1 20 ? -4.789 -71.625 -28.922 1 93.69 20 LEU B O 1
ATOM 4140 N N . LYS B 1 21 ? -4.203 -69.875 -27.797 1 91.31 21 LYS B N 1
ATOM 4141 C CA . LYS B 1 21 ? -5.168 -69 -28.453 1 91.31 21 LYS B CA 1
ATOM 4142 C C . LYS B 1 21 ? -5.059 -69.125 -29.969 1 91.31 21 LYS B C 1
ATOM 4144 O O . LYS B 1 21 ? -6.074 -69.125 -30.672 1 91.31 21 LYS B O 1
ATOM 4149 N N . PRO B 1 22 ? -3.859 -69.188 -30.531 1 88.44 22 PRO B N 1
ATOM 4150 C CA . PRO B 1 22 ? -3.748 -69.312 -31.984 1 88.44 22 PRO B CA 1
ATOM 4151 C C . PRO B 1 22 ? -4.477 -70.562 -32.531 1 88.44 22 PRO B C 1
ATOM 4153 O O . PRO B 1 22 ? -4.816 -70.562 -33.719 1 88.44 22 PRO B O 1
ATOM 4156 N N . LEU B 1 23 ? -4.816 -71.562 -31.719 1 91.94 23 LEU B N 1
ATOM 4157 C CA . LEU B 1 23 ? -5.488 -72.75 -32.156 1 91.94 23 LEU B CA 1
ATOM 4158 C C . LEU B 1 23 ? -7 -72.625 -32 1 91.94 23 LEU B C 1
ATOM 4160 O O . LEU B 1 23 ? -7.734 -73.562 -32.281 1 91.94 23 LEU B O 1
ATOM 4164 N N . ASN B 1 24 ? -7.441 -71.438 -31.562 1 89.94 24 ASN B N 1
ATOM 4165 C CA . ASN B 1 24 ? -8.859 -71.125 -31.391 1 89.94 24 ASN B CA 1
ATOM 4166 C C . ASN B 1 24 ? -9.578 -72.188 -30.547 1 89.94 24 ASN B C 1
ATOM 4168 O O . ASN B 1 24 ? -10.562 -72.75 -30.984 1 89.94 24 ASN B O 1
ATOM 4172 N N . PRO B 1 25 ? -9.117 -72.312 -29.391 1 92.38 25 PRO B N 1
ATOM 4173 C CA . PRO B 1 25 ? -9.727 -73.312 -28.516 1 92.38 25 PRO B CA 1
ATOM 4174 C C . PRO B 1 25 ? -11.062 -72.875 -27.938 1 92.38 25 PRO B C 1
ATOM 4176 O O . PRO B 1 25 ? -11.352 -71.688 -27.922 1 92.38 25 PRO B O 1
ATOM 4179 N N . GLU B 1 26 ? -11.906 -73.875 -27.562 1 93.5 26 GLU B N 1
ATOM 4180 C CA . GLU B 1 26 ? -13.07 -73.562 -26.734 1 93.5 26 GLU B CA 1
ATOM 4181 C C . GLU B 1 26 ? -12.75 -73.812 -25.25 1 93.5 26 GLU B C 1
ATOM 4183 O O . GLU B 1 26 ? -12.359 -74.875 -24.844 1 93.5 26 GLU B O 1
ATOM 4188 N N . SER B 1 27 ? -12.852 -72.688 -24.547 1 93 27 SER B N 1
ATOM 4189 C CA . SER B 1 27 ? -12.406 -72.75 -23.156 1 93 27 SER B CA 1
ATOM 4190 C C . SER B 1 27 ? -13.531 -72.438 -22.188 1 93 27 SER B C 1
ATOM 4192 O O . SER B 1 27 ? -14.32 -71.562 -22.422 1 93 27 SER B O 1
ATOM 4194 N N . GLN B 1 28 ? -13.664 -73.312 -21.203 1 94.75 28 GLN B N 1
ATOM 4195 C CA . GLN B 1 28 ? -14.477 -73.062 -20.016 1 94.75 28 GLN B CA 1
ATOM 4196 C C . GLN B 1 28 ? -13.633 -73.125 -18.75 1 94.75 28 GLN B C 1
ATOM 4198 O O . GLN B 1 28 ? -13.398 -74.188 -18.203 1 94.75 28 GLN B O 1
ATOM 4203 N N . ILE B 1 29 ? -13.227 -71.875 -18.344 1 94.94 29 ILE B N 1
ATOM 42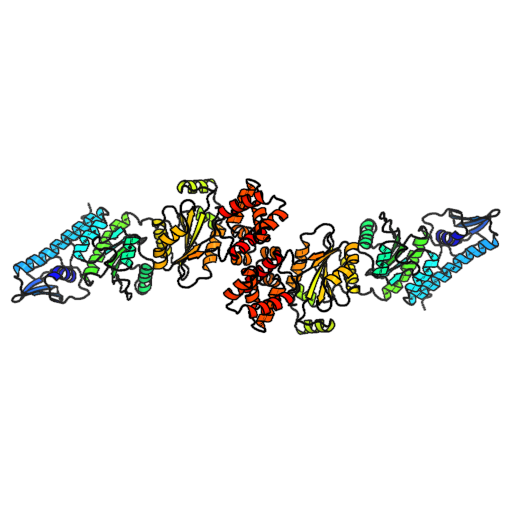04 C CA . ILE B 1 29 ? -12.312 -71.812 -17.203 1 94.94 29 ILE B CA 1
ATOM 4205 C C . ILE B 1 29 ? -12.891 -70.938 -16.125 1 94.94 29 ILE B C 1
ATOM 4207 O O . ILE B 1 29 ? -13.383 -69.812 -16.422 1 94.94 29 ILE B O 1
ATOM 4211 N N . SER B 1 30 ? -12.734 -71.438 -14.898 1 92.19 30 SER B N 1
ATOM 4212 C CA . SER B 1 30 ? -13.188 -70.625 -13.758 1 92.19 30 SER B CA 1
ATOM 4213 C C . SER B 1 30 ? -12.305 -69.375 -13.555 1 92.19 30 SER B C 1
ATOM 4215 O O . SER B 1 30 ? -11.102 -69.438 -13.797 1 92.19 30 SER B O 1
ATOM 4217 N N . ASP B 1 31 ? -12.875 -68.375 -13 1 87.31 31 ASP B N 1
ATOM 4218 C CA . ASP B 1 31 ? -12.188 -67.062 -12.836 1 87.31 31 ASP B CA 1
ATOM 4219 C C . ASP B 1 31 ? -11.094 -67.188 -11.773 1 87.31 31 ASP B C 1
ATOM 4221 O O . ASP B 1 31 ? -10.102 -66.438 -11.828 1 87.31 31 ASP B O 1
ATOM 4225 N N . ASP B 1 32 ? -11.164 -68.125 -10.945 1 85.25 32 ASP B N 1
ATOM 4226 C CA . ASP B 1 32 ? -10.242 -68.125 -9.812 1 85.25 32 ASP B CA 1
ATOM 4227 C C . ASP B 1 32 ? -9.359 -69.375 -9.852 1 85.25 32 ASP B C 1
ATOM 4229 O O . ASP B 1 32 ? -8.867 -69.812 -8.812 1 85.25 32 ASP B O 1
ATOM 4233 N N . THR B 1 33 ? -9.188 -69.875 -11.031 1 91.62 33 THR B N 1
ATOM 4234 C CA . THR B 1 33 ? -8.352 -71.125 -11.141 1 91.62 33 THR B CA 1
ATOM 4235 C C . THR B 1 33 ? -6.93 -70.812 -10.672 1 91.62 33 THR B C 1
ATOM 4237 O O . THR B 1 33 ? -6.324 -69.812 -11.094 1 91.62 33 THR B O 1
ATOM 4240 N N . PRO B 1 34 ? -6.414 -71.625 -9.727 1 92.25 34 PRO B N 1
ATOM 4241 C CA . PRO B 1 34 ? -5.078 -71.375 -9.188 1 92.25 34 PRO B CA 1
ATOM 4242 C C . PRO B 1 34 ? -3.961 -71.812 -10.109 1 92.25 34 PRO B C 1
ATOM 4244 O O . PRO B 1 34 ? -4.199 -72.625 -11 1 92.25 34 PRO B O 1
ATOM 4247 N N . ALA B 1 35 ? -2.834 -71.312 -9.93 1 93.12 35 ALA B N 1
ATOM 4248 C CA . ALA B 1 35 ? -1.632 -71.75 -10.641 1 93.12 35 ALA B CA 1
ATOM 4249 C C . ALA B 1 35 ? -0.934 -72.875 -9.883 1 93.12 35 ALA B C 1
ATOM 4251 O O . ALA B 1 35 ? -0.005 -72.625 -9.109 1 93.12 35 ALA B O 1
ATOM 4252 N N . VAL B 1 36 ? -1.322 -74.125 -10.195 1 92.56 36 VAL B N 1
ATOM 4253 C CA . VAL B 1 36 ? -0.808 -75.25 -9.422 1 92.56 36 VAL B CA 1
ATOM 4254 C C . VAL B 1 36 ? -0.309 -76.312 -10.367 1 92.56 36 VAL B C 1
ATOM 4256 O O . VAL B 1 36 ? 0.229 -77.375 -9.922 1 92.56 36 VAL B O 1
ATOM 4259 N N . LEU B 1 37 ? -0.461 -76.188 -11.641 1 93 37 LEU B N 1
ATOM 4260 C CA . LEU B 1 37 ? -0.194 -77.25 -12.617 1 93 37 LEU B CA 1
ATOM 4261 C C . LEU B 1 37 ? 1.3 -77.312 -12.906 1 93 37 LEU B C 1
ATOM 4263 O O . LEU B 1 37 ? 1.953 -76.312 -13.211 1 93 37 LEU B O 1
ATOM 4267 N N . LYS B 1 38 ? 1.794 -78.562 -12.906 1 91.12 38 LYS B N 1
ATOM 4268 C CA . LYS B 1 38 ? 3.232 -78.75 -13.055 1 91.12 38 LYS B CA 1
ATOM 4269 C C . LYS B 1 38 ? 3.566 -79.375 -14.414 1 91.12 38 LYS B C 1
ATOM 4271 O O . LYS B 1 38 ? 4.703 -79.25 -14.883 1 91.12 38 LYS B O 1
ATOM 4276 N N . SER B 1 39 ? 2.539 -80.125 -15.008 1 90.81 39 SER B N 1
ATOM 4277 C CA . SER B 1 39 ? 2.787 -80.75 -16.297 1 90.81 39 SER B CA 1
ATOM 4278 C C . SER B 1 39 ? 1.491 -81.25 -16.906 1 90.81 39 SER B C 1
ATOM 4280 O O . SER B 1 39 ? 0.419 -81.125 -16.312 1 90.81 39 SER B O 1
ATOM 4282 N N . ALA B 1 40 ? 1.636 -81.688 -18.109 1 92.75 40 ALA B N 1
ATOM 4283 C CA . ALA B 1 40 ? 0.544 -82.438 -18.781 1 92.75 40 ALA B CA 1
ATOM 4284 C C . ALA B 1 40 ? 0.703 -83.938 -18.672 1 92.75 40 ALA B C 1
ATOM 4286 O O . ALA B 1 40 ? 1.821 -84.438 -18.703 1 92.75 40 ALA B O 1
ATOM 4287 N N . ARG B 1 41 ? -0.424 -84.562 -18.469 1 92.5 41 ARG B N 1
ATOM 4288 C CA . ARG B 1 41 ? -0.395 -86 -18.344 1 92.5 41 ARG B CA 1
ATOM 4289 C C . ARG B 1 41 ? -1.497 -86.688 -19.172 1 92.5 41 ARG B C 1
ATOM 4291 O O . ARG B 1 41 ? -2.537 -86.062 -19.406 1 92.5 41 ARG B O 1
ATOM 4298 N N . ARG B 1 42 ? -1.265 -87.875 -19.609 1 91.5 42 ARG B N 1
ATOM 4299 C CA . ARG B 1 42 ? -2.254 -88.625 -20.344 1 91.5 42 ARG B CA 1
ATOM 4300 C C . ARG B 1 42 ? -3.174 -89.438 -19.375 1 91.5 42 ARG B C 1
ATOM 4302 O O . ARG B 1 42 ? -4.18 -90 -19.797 1 91.5 42 ARG B O 1
ATOM 4309 N N . ALA B 1 43 ? -2.66 -89.438 -18.125 1 89.69 43 ALA B N 1
ATOM 4310 C CA . ALA B 1 43 ? -3.461 -90 -17.047 1 89.69 43 ALA B CA 1
ATOM 4311 C C . ALA B 1 43 ? -3.691 -89 -15.938 1 89.69 43 ALA B C 1
ATOM 4313 O O . ALA B 1 43 ? -2.92 -88.062 -15.781 1 89.69 43 ALA B O 1
ATOM 4314 N N . TYR B 1 44 ? -4.742 -89.25 -15.234 1 86.56 44 TYR B N 1
ATOM 4315 C CA . TYR B 1 44 ? -5.082 -88.312 -14.172 1 86.56 44 TYR B CA 1
ATOM 4316 C C . TYR B 1 44 ? -4.004 -88.25 -13.094 1 86.56 44 TYR B C 1
ATOM 4318 O O . TYR B 1 44 ? -3.527 -89.312 -12.672 1 86.56 44 TYR B O 1
ATOM 4326 N N . ALA B 1 45 ? -3.49 -87.125 -12.773 1 87.94 45 ALA B N 1
ATOM 4327 C CA . ALA B 1 45 ? -2.527 -86.938 -11.695 1 87.94 45 ALA B CA 1
ATOM 4328 C C . ALA B 1 45 ? -2.797 -85.562 -10.984 1 87.94 45 ALA B C 1
ATOM 4330 O O . ALA B 1 45 ? -3.369 -84.688 -11.57 1 87.94 45 ALA B O 1
ATOM 4331 N N . THR B 1 46 ? -2.383 -85.562 -9.742 1 89.06 46 THR B N 1
ATOM 4332 C CA . THR B 1 46 ? -2.596 -84.312 -8.945 1 89.06 46 THR B CA 1
ATOM 4333 C C . THR B 1 46 ? -1.761 -83.188 -9.484 1 89.06 46 THR B C 1
ATOM 4335 O O . THR B 1 46 ? -0.589 -83.375 -9.82 1 89.06 46 THR B O 1
ATOM 4338 N N . ASN B 1 47 ? -2.451 -82.062 -9.656 1 92.19 47 ASN B N 1
ATOM 4339 C CA . ASN B 1 47 ? -1.813 -80.875 -10.062 1 92.19 47 ASN B CA 1
ATOM 4340 C C . ASN B 1 47 ? -1.161 -81 -11.438 1 92.19 47 ASN B C 1
ATOM 4342 O O . ASN B 1 47 ? -0.067 -80.438 -11.656 1 92.19 47 ASN B O 1
ATOM 4346 N N . CYS B 1 48 ? -1.816 -81.75 -12.281 1 93.75 48 CYS B N 1
ATOM 4347 C CA . CYS B 1 48 ? -1.437 -81.875 -13.68 1 93.75 48 CYS B CA 1
ATOM 4348 C C . CYS B 1 48 ? -2.652 -81.75 -14.586 1 93.75 48 CYS B C 1
ATOM 4350 O O . CYS B 1 48 ? -3.775 -82 -14.18 1 93.75 48 CYS B O 1
ATOM 4352 N N . VAL B 1 49 ? -2.406 -81.312 -15.773 1 94.62 49 VAL B N 1
ATOM 4353 C CA . VAL B 1 49 ? -3.479 -81.25 -16.75 1 94.62 49 VAL B CA 1
ATOM 4354 C C . VAL B 1 49 ? -3.68 -82.625 -17.391 1 94.62 49 VAL B C 1
ATOM 4356 O O . VAL B 1 49 ? -2.721 -83.25 -17.844 1 94.62 49 VAL B O 1
ATOM 4359 N N . TYR B 1 50 ? -4.902 -83 -17.297 1 95.31 50 TYR B N 1
ATOM 4360 C CA . TYR B 1 50 ? -5.254 -84.25 -17.953 1 95.31 50 TYR B CA 1
ATOM 4361 C C . TYR B 1 50 ? -5.621 -84.062 -19.406 1 95.31 50 TYR B C 1
ATOM 4363 O O . TYR B 1 50 ? -6.551 -83.312 -19.719 1 95.31 50 TYR B O 1
ATOM 4371 N N . VAL B 1 51 ? -4.895 -84.688 -20.328 1 95.12 51 VAL B N 1
ATOM 4372 C CA . VAL B 1 51 ? -5.117 -84.562 -21.75 1 95.12 51 VAL B CA 1
ATOM 4373 C C . VAL B 1 51 ? -5.586 -85.875 -22.344 1 95.12 51 VAL B C 1
ATOM 4375 O O . VAL B 1 51 ? -4.941 -86.938 -22.141 1 95.12 51 VAL B O 1
ATOM 4378 N N . PHE B 1 52 ? -6.711 -85.875 -23.016 1 94.5 52 PHE B N 1
ATOM 4379 C CA . PHE B 1 52 ? -7.246 -87.062 -23.594 1 94.5 52 PHE B CA 1
ATOM 4380 C C . PHE B 1 52 ? -8.023 -86.812 -24.859 1 94.5 52 PHE B C 1
ATOM 4382 O O . PHE B 1 52 ? -8.508 -85.688 -25.062 1 94.5 52 PHE B O 1
ATOM 4389 N N . PRO B 1 53 ? -8.109 -87.812 -25.781 1 94.44 53 PRO B N 1
ATOM 4390 C CA . PRO B 1 53 ? -8.836 -87.625 -27.031 1 94.44 53 PRO B CA 1
ATOM 4391 C C . PRO B 1 53 ? -10.352 -87.75 -26.859 1 94.44 53 PRO B C 1
ATOM 4393 O O . PRO B 1 53 ? -10.812 -88.5 -26.031 1 94.44 53 PRO B O 1
ATOM 4396 N N . SER B 1 54 ? -11.031 -86.938 -27.484 1 93.44 54 SER B N 1
ATOM 4397 C CA . SER B 1 54 ? -12.484 -87 -27.594 1 93.44 54 SER B CA 1
ATOM 4398 C C . SER B 1 54 ? -12.938 -86.875 -29.047 1 93.44 54 SER B C 1
ATOM 4400 O O . SER B 1 54 ? -13.211 -85.75 -29.5 1 93.44 54 SER B O 1
ATOM 4402 N N . GLY B 1 55 ? -13.078 -88.062 -29.75 1 91.38 55 GLY B N 1
ATOM 4403 C CA . GLY B 1 55 ? -13.352 -88 -31.172 1 91.38 55 GLY B CA 1
ATOM 4404 C C . GLY B 1 55 ? -12.188 -87.438 -31.984 1 91.38 55 GLY B C 1
ATOM 4405 O O . GLY B 1 55 ? -11.07 -87.938 -31.891 1 91.38 55 GLY B O 1
ATOM 4406 N N . ASN B 1 56 ? -12.477 -86.375 -32.75 1 93.12 56 ASN B N 1
ATOM 4407 C CA . ASN B 1 56 ? -11.438 -85.688 -33.531 1 93.12 56 ASN B CA 1
ATOM 4408 C C . ASN B 1 56 ? -10.82 -84.5 -32.781 1 93.12 56 ASN B C 1
ATOM 4410 O O . ASN B 1 56 ? -9.961 -83.812 -33.312 1 93.12 56 ASN B O 1
ATOM 4414 N N . ASP B 1 57 ? -11.336 -84.438 -31.516 1 94.75 57 ASP B N 1
ATOM 4415 C CA . ASP B 1 57 ? -10.859 -83.375 -30.703 1 94.75 57 ASP B CA 1
ATOM 4416 C C . ASP B 1 57 ? -9.977 -83.875 -29.562 1 94.75 57 ASP B C 1
ATOM 4418 O O . ASP B 1 57 ? -9.867 -85.062 -29.344 1 94.75 57 ASP B O 1
ATOM 4422 N N . VAL B 1 58 ? -9.227 -82.938 -28.953 1 95.75 58 VAL B N 1
ATOM 4423 C CA . VAL B 1 58 ? -8.422 -83.188 -27.766 1 95.75 58 VAL B CA 1
ATOM 4424 C C . VAL B 1 58 ? -8.867 -82.312 -26.625 1 95.75 58 VAL B C 1
ATOM 4426 O O . VAL B 1 58 ? -9.086 -81.125 -26.812 1 95.75 58 VAL B O 1
ATOM 4429 N N . ILE B 1 59 ? -9.039 -82.875 -25.453 1 96.06 59 ILE B N 1
ATOM 4430 C CA . ILE B 1 59 ? -9.531 -82.188 -24.297 1 96.06 59 ILE B CA 1
ATOM 4431 C C . ILE B 1 59 ? -8.414 -82.062 -23.25 1 96.06 59 ILE B C 1
ATOM 4433 O O . ILE B 1 59 ? -7.703 -83 -22.984 1 96.06 59 ILE B O 1
ATOM 4437 N N . CYS B 1 60 ? -8.18 -80.875 -22.797 1 95.31 60 CYS B N 1
ATOM 4438 C CA . CYS B 1 60 ? -7.344 -80.562 -21.625 1 95.31 60 CYS B CA 1
ATOM 4439 C C . CYS B 1 60 ? -8.203 -80.25 -20.406 1 95.31 60 CYS B C 1
ATOM 4441 O O . CYS B 1 60 ? -8.945 -79.25 -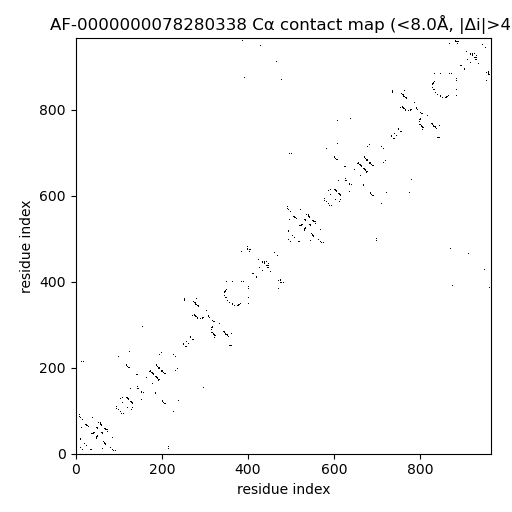20.422 1 95.31 60 CYS B O 1
ATOM 4443 N N . GLN B 1 61 ? -8.016 -81.062 -19.375 1 95.19 61 GLN B N 1
ATOM 4444 C CA . GLN B 1 61 ? -8.93 -80.875 -18.25 1 95.19 61 GLN B CA 1
ATOM 4445 C C . GLN B 1 61 ? -8.164 -80.875 -16.922 1 95.19 61 GLN B C 1
ATOM 4447 O O . GLN B 1 61 ? -7.195 -81.562 -16.734 1 95.19 61 GLN B O 1
ATOM 4452 N N . TRP B 1 62 ? -8.492 -79.938 -16.141 1 94.44 62 TRP B N 1
ATOM 4453 C CA . TRP B 1 62 ? -8.102 -79.875 -14.734 1 94.44 62 TRP B CA 1
ATOM 4454 C C . TRP B 1 62 ? -9.297 -79.5 -13.852 1 94.44 62 TRP B C 1
ATOM 4456 O O . TRP B 1 62 ? -9.859 -78.438 -13.945 1 94.44 62 TRP B O 1
ATOM 4466 N N . GLU B 1 63 ? -9.711 -80.438 -13.008 1 92.69 63 GLU B N 1
ATOM 4467 C CA . GLU B 1 63 ? -10.906 -80.312 -12.188 1 92.69 63 GLU B CA 1
ATOM 4468 C C . GLU B 1 63 ? -12.117 -79.938 -13.031 1 92.69 63 GLU B C 1
ATOM 4470 O O . GLU B 1 63 ? -12.477 -80.625 -13.977 1 92.69 63 GLU B O 1
ATOM 4475 N N . ASN B 1 64 ? -12.641 -78.688 -12.867 1 92.31 64 ASN B N 1
ATOM 4476 C CA . ASN B 1 64 ? -13.828 -78.312 -13.617 1 92.31 64 ASN B CA 1
ATOM 4477 C C . ASN B 1 64 ? -13.469 -77.438 -14.836 1 92.31 64 ASN B C 1
ATOM 4479 O O . ASN B 1 64 ? -14.344 -77.062 -15.617 1 92.31 64 ASN B O 1
ATOM 4483 N N . ASP B 1 65 ? -12.25 -77.25 -15.055 1 95.62 65 ASP B N 1
ATOM 4484 C CA . ASP B 1 65 ? -11.812 -76.438 -16.172 1 95.62 65 ASP B CA 1
ATOM 4485 C C . ASP B 1 65 ? -11.5 -77.312 -17.391 1 95.62 65 ASP B C 1
ATOM 4487 O O . ASP B 1 65 ? -10.875 -78.375 -17.281 1 95.62 65 ASP B O 1
ATOM 4491 N N . ILE B 1 66 ? -11.977 -76.75 -18.578 1 96.12 66 ILE B N 1
ATOM 4492 C CA . ILE B 1 66 ? -11.812 -77.562 -19.797 1 96.12 66 ILE B CA 1
ATOM 4493 C C . ILE B 1 66 ? -11.375 -76.688 -20.938 1 96.12 66 ILE B C 1
ATOM 4495 O O . ILE B 1 66 ? -11.883 -75.562 -21.109 1 96.12 66 ILE B O 1
ATOM 4499 N N . ILE B 1 67 ? -10.391 -77.188 -21.656 1 96.19 67 ILE B N 1
ATOM 4500 C CA . ILE B 1 67 ? -9.977 -76.562 -22.922 1 96.19 67 ILE B CA 1
ATOM 4501 C C . ILE B 1 67 ? -10.102 -77.625 -24.031 1 96.19 67 ILE B C 1
ATOM 4503 O O . ILE B 1 67 ? -9.469 -78.688 -23.969 1 96.19 67 ILE B O 1
ATOM 4507 N N . LYS B 1 68 ? -10.859 -77.312 -25.016 1 96.75 68 LYS B N 1
ATOM 4508 C CA . LYS B 1 68 ? -11.078 -78.188 -26.125 1 96.75 68 LYS B CA 1
ATOM 4509 C C . LYS B 1 68 ? -10.344 -77.75 -27.375 1 96.75 68 LYS B C 1
ATOM 4511 O O . LYS B 1 68 ? -10.555 -76.625 -27.844 1 96.75 68 LYS B O 1
ATOM 4516 N N . LEU B 1 69 ? -9.477 -78.562 -27.844 1 95.06 69 LEU B N 1
ATOM 4517 C CA . LEU B 1 69 ? -8.781 -78.312 -29.109 1 95.06 69 LEU B CA 1
ATOM 4518 C C . LEU B 1 69 ? -9.438 -79.125 -30.25 1 95.06 69 LEU B C 1
ATOM 4520 O O . LEU B 1 69 ? -9.5 -80.312 -30.219 1 95.06 69 LEU B O 1
ATOM 4524 N N . LYS B 1 70 ? -9.773 -78.312 -31.234 1 94.25 70 LYS B N 1
ATOM 4525 C CA . LYS B 1 70 ? -10.562 -78.938 -32.312 1 94.25 70 LYS B CA 1
ATOM 4526 C C . LYS B 1 70 ? -9.664 -79.5 -33.406 1 94.25 70 LYS B C 1
ATOM 4528 O O . LYS B 1 70 ? -8.656 -78.875 -33.75 1 94.25 70 LYS B O 1
ATOM 4533 N N . ASP B 1 71 ? -9.992 -80.625 -33.938 1 93.12 71 ASP B N 1
ATOM 4534 C CA . ASP B 1 71 ? -9.453 -81.25 -35.156 1 93.12 71 ASP B CA 1
ATOM 4535 C C . ASP B 1 71 ? -7.93 -81.312 -35.125 1 93.12 71 ASP B C 1
ATOM 4537 O O . ASP B 1 71 ? -7.254 -80.812 -36.031 1 93.12 71 ASP B O 1
ATOM 4541 N N . ILE B 1 72 ? -7.453 -81.875 -34.031 1 94.12 72 ILE B N 1
ATOM 4542 C CA . ILE B 1 72 ? -6.012 -82 -33.875 1 94.12 72 ILE B CA 1
ATOM 4543 C C . ILE B 1 72 ? -5.672 -83.438 -33.406 1 94.12 72 ILE B C 1
ATOM 4545 O O . ILE B 1 72 ? -6.414 -84 -32.625 1 94.12 72 ILE B O 1
ATOM 4549 N N . GLN B 1 73 ? -4.559 -84 -33.969 1 94.62 73 GLN B N 1
ATOM 4550 C CA . GLN B 1 73 ? -4.094 -85.312 -33.562 1 94.62 73 GLN B CA 1
ATOM 4551 C C . GLN B 1 73 ? -3.627 -85.312 -32.094 1 94.62 73 GLN B C 1
ATOM 4553 O O . GLN B 1 73 ? -2.988 -84.312 -31.656 1 94.62 73 GLN B O 1
ATOM 4558 N N . PHE B 1 74 ? -3.953 -86.312 -31.375 1 93.5 74 PHE B N 1
ATOM 4559 C CA . PHE B 1 74 ? -3.701 -86.375 -29.953 1 93.5 74 PHE B CA 1
ATOM 4560 C C . PHE B 1 74 ? -2.223 -86.188 -29.641 1 93.5 74 PHE B C 1
ATOM 4562 O O . PHE B 1 74 ? -1.874 -85.375 -28.766 1 93.5 74 PHE B O 1
ATOM 4569 N N . ASP B 1 75 ? -1.35 -86.875 -30.375 1 92.81 75 ASP B N 1
ATOM 4570 C CA . ASP B 1 75 ? 0.081 -86.75 -30.094 1 92.81 75 ASP B CA 1
ATOM 4571 C C . ASP B 1 75 ? 0.598 -85.375 -30.344 1 92.81 75 ASP B C 1
ATOM 4573 O O . ASP B 1 75 ? 1.446 -84.875 -29.594 1 92.81 75 ASP B O 1
ATOM 4577 N N . GLU B 1 76 ? 0.07 -84.812 -31.281 1 93.75 76 GLU B N 1
ATOM 4578 C CA . GLU B 1 76 ? 0.448 -83.438 -31.594 1 93.75 76 GLU B CA 1
ATOM 4579 C C . GLU B 1 76 ? -0.031 -82.438 -30.5 1 93.75 76 GLU B C 1
ATOM 4581 O O . GLU B 1 76 ? 0.732 -81.625 -30.047 1 93.75 76 GLU B O 1
ATOM 4586 N N . ALA B 1 77 ? -1.303 -82.625 -30.109 1 94 77 ALA B N 1
ATOM 4587 C CA . ALA B 1 77 ? -1.875 -81.75 -29.062 1 94 77 ALA B CA 1
ATOM 4588 C C . ALA B 1 77 ? -1.103 -81.938 -27.75 1 94 77 ALA B C 1
ATOM 4590 O O . ALA B 1 77 ? -0.798 -80.938 -27.078 1 94 77 ALA B O 1
ATOM 4591 N N . PHE B 1 78 ? -0.805 -83.125 -27.453 1 93.75 78 PHE B N 1
ATOM 4592 C CA . PHE B 1 78 ? -0.08 -83.438 -26.219 1 93.75 78 PHE B CA 1
ATOM 4593 C C . PHE B 1 78 ? 1.289 -82.75 -26.234 1 93.75 78 PHE B C 1
ATOM 4595 O O . PHE B 1 78 ? 1.714 -82.188 -25.234 1 93.75 78 PHE B O 1
ATOM 4602 N N . GLU B 1 79 ? 1.961 -82.75 -27.328 1 92.81 79 GLU B N 1
ATOM 4603 C CA . GLU B 1 79 ? 3.271 -82.125 -27.469 1 92.81 79 GLU B CA 1
ATOM 4604 C C . GLU B 1 79 ? 3.168 -80.625 -27.344 1 92.81 79 GLU B C 1
ATOM 4606 O O . GLU B 1 79 ? 4.035 -80 -26.75 1 92.81 79 GLU B O 1
ATOM 4611 N N . ILE B 1 80 ? 2.133 -80.062 -27.828 1 94.25 80 ILE B N 1
ATOM 4612 C CA . ILE B 1 80 ? 1.921 -78.625 -27.766 1 94.25 80 ILE B CA 1
ATOM 4613 C C . ILE B 1 80 ? 1.723 -78.25 -26.312 1 94.25 80 ILE B C 1
ATOM 4615 O O . ILE B 1 80 ? 2.334 -77.25 -25.859 1 94.25 80 ILE B O 1
ATOM 4619 N N . ILE B 1 81 ? 0.91 -78.938 -25.625 1 93.94 81 ILE B N 1
ATOM 4620 C CA . ILE B 1 81 ? 0.614 -78.625 -24.234 1 93.94 81 ILE B CA 1
ATOM 4621 C C . ILE B 1 81 ? 1.874 -78.75 -23.375 1 93.94 81 ILE B C 1
ATOM 4623 O O . ILE B 1 81 ? 2.178 -77.938 -22.547 1 93.94 81 ILE B O 1
ATOM 4627 N N . GLN B 1 82 ? 2.572 -79.875 -23.609 1 91.94 82 GLN B N 1
ATOM 4628 C CA . GLN B 1 82 ? 3.84 -80.062 -22.906 1 91.94 82 GLN B CA 1
ATOM 4629 C C . GLN B 1 82 ? 4.812 -78.938 -23.25 1 91.94 82 GLN B C 1
ATOM 4631 O O . GLN B 1 82 ? 5.559 -78.438 -22.391 1 91.94 82 GLN B O 1
ATOM 4636 N N . GLY B 1 83 ? 4.812 -78.5 -24.469 1 93.06 83 GLY B N 1
ATOM 4637 C CA . GLY B 1 83 ? 5.648 -77.438 -24.906 1 93.06 83 GLY B CA 1
ATOM 4638 C C . GLY B 1 83 ? 5.34 -76.125 -24.188 1 93.06 83 GLY B C 1
ATOM 4639 O O . GLY B 1 83 ? 6.23 -75.312 -23.984 1 93.06 83 GLY B O 1
ATOM 4640 N N . ILE B 1 84 ? 4.148 -75.938 -23.797 1 94.69 84 ILE B N 1
ATOM 4641 C CA . ILE B 1 84 ? 3.75 -74.75 -23.078 1 94.69 84 ILE B CA 1
ATOM 4642 C C . ILE B 1 84 ? 4.434 -74.75 -21.719 1 94.69 84 ILE B C 1
ATOM 4644 O O . ILE B 1 84 ? 4.934 -73.688 -21.281 1 94.69 84 ILE B O 1
ATOM 4648 N N . PHE B 1 85 ? 4.434 -75.812 -21.031 1 93.25 85 PHE B N 1
ATOM 4649 C CA . PHE B 1 85 ? 5.125 -75.875 -19.75 1 93.25 85 PHE B CA 1
ATOM 4650 C C . PHE B 1 85 ? 6.613 -75.625 -19.906 1 93.25 85 PHE B C 1
ATOM 4652 O O . PHE B 1 85 ? 7.211 -74.938 -19.109 1 93.25 85 PHE B O 1
ATOM 4659 N N . ASP B 1 86 ? 7.141 -76.188 -21 1 91.88 86 ASP B N 1
ATOM 4660 C CA . ASP B 1 86 ? 8.547 -75.875 -21.297 1 91.88 86 ASP B CA 1
ATOM 4661 C C . ASP B 1 86 ? 8.789 -74.438 -21.562 1 91.88 86 ASP B C 1
ATOM 4663 O O . ASP B 1 86 ? 9.781 -73.875 -21.094 1 91.88 86 ASP B O 1
ATOM 4667 N N . PHE B 1 87 ? 7.906 -73.875 -22.25 1 93.19 87 PHE B N 1
ATOM 4668 C CA . PHE B 1 87 ? 8.016 -72.5 -22.594 1 93.19 87 PHE B CA 1
ATOM 4669 C C . PHE B 1 87 ? 8.07 -71.625 -21.344 1 93.19 87 PHE B C 1
ATOM 4671 O O . PHE B 1 87 ? 8.953 -70.75 -21.203 1 93.19 87 PHE B O 1
ATOM 4678 N N . TYR B 1 88 ? 7.176 -71.812 -20.438 1 94.19 88 TYR B N 1
ATOM 4679 C CA . TYR B 1 88 ? 7.102 -70.938 -19.234 1 94.19 88 TYR B CA 1
ATOM 4680 C C . TYR B 1 88 ? 8.281 -71.25 -18.312 1 94.19 88 TYR B C 1
ATOM 4682 O O . TYR B 1 88 ? 8.742 -70.312 -17.594 1 94.19 88 TYR B O 1
ATOM 4690 N N . GLU B 1 89 ? 8.734 -72.438 -18.375 1 91.38 89 GLU B N 1
ATOM 4691 C CA . GLU B 1 89 ? 9.938 -72.75 -17.625 1 91.38 89 GLU B CA 1
ATOM 4692 C C . GLU B 1 89 ? 11.141 -71.938 -18.156 1 91.38 89 GLU B C 1
ATOM 4694 O O . GLU B 1 89 ? 11.906 -71.375 -17.391 1 91.38 89 GLU B O 1
ATOM 4699 N N . ASP B 1 90 ? 11.227 -72 -19.453 1 93.5 90 ASP B N 1
ATOM 4700 C CA . ASP B 1 90 ? 12.297 -71.25 -20.094 1 93.5 90 ASP B CA 1
ATOM 4701 C C . ASP B 1 90 ? 12.148 -69.75 -19.828 1 93.5 90 ASP B C 1
ATOM 4703 O O . ASP B 1 90 ? 13.133 -69.062 -19.562 1 93.5 90 ASP B O 1
ATOM 4707 N N . TRP B 1 91 ? 10.969 -69.312 -19.938 1 94.38 91 TRP B N 1
ATOM 4708 C CA . TRP B 1 91 ? 10.68 -67.875 -19.688 1 94.38 91 TRP B CA 1
ATOM 4709 C C . TRP B 1 91 ? 11.047 -67.5 -18.266 1 94.38 91 TRP B C 1
ATOM 4711 O O . TRP B 1 91 ? 11.734 -66.5 -18.031 1 94.38 91 TRP B O 1
ATOM 4721 N N . ASP B 1 92 ? 10.602 -68.312 -17.344 1 93.38 92 ASP B N 1
ATOM 4722 C CA . ASP B 1 92 ? 10.883 -68 -15.93 1 93.38 92 ASP B CA 1
ATOM 4723 C C . ASP B 1 92 ? 12.383 -68 -15.664 1 93.38 92 ASP B C 1
ATOM 4725 O O . ASP B 1 92 ? 12.875 -67.125 -14.945 1 93.38 92 ASP B O 1
ATOM 4729 N N . ALA B 1 93 ? 13.023 -68.938 -16.25 1 92.69 93 ALA B N 1
ATOM 4730 C CA . ALA B 1 93 ? 14.469 -68.938 -16.109 1 92.69 93 ALA B CA 1
ATOM 4731 C C . ALA B 1 93 ? 15.117 -67.688 -16.688 1 92.69 93 ALA B C 1
ATOM 4733 O O . ALA B 1 93 ? 16.031 -67.125 -16.094 1 92.69 93 ALA B O 1
ATOM 4734 N N . SER B 1 94 ? 14.617 -67.312 -17.766 1 94.31 94 SER B N 1
ATOM 4735 C CA . SER B 1 94 ? 15.18 -66.188 -18.453 1 94.31 94 SER B CA 1
ATOM 4736 C C . SER B 1 94 ? 14.945 -64.875 -17.672 1 94.31 94 SER B C 1
ATOM 4738 O O . SER B 1 94 ? 15.867 -64.125 -17.484 1 94.31 94 SER B O 1
ATOM 4740 N N . ILE B 1 95 ? 13.719 -64.688 -17.188 1 94.56 95 ILE B N 1
ATOM 4741 C CA . ILE B 1 95 ? 13.414 -63.469 -16.484 1 94.56 95 ILE B CA 1
ATOM 4742 C C . ILE B 1 95 ? 14.094 -63.438 -15.125 1 94.56 95 ILE B C 1
ATOM 4744 O O . ILE B 1 95 ? 14.484 -62.406 -14.633 1 94.56 95 ILE B O 1
ATOM 4748 N N . THR B 1 96 ? 14.289 -64.562 -14.531 1 92.19 96 THR B N 1
ATOM 4749 C CA . THR B 1 96 ? 15.023 -64.625 -13.273 1 92.19 96 THR B CA 1
ATOM 4750 C C . THR B 1 96 ? 16.484 -64.25 -13.469 1 92.19 96 THR B C 1
ATOM 4752 O O . THR B 1 96 ? 17.031 -63.469 -12.664 1 92.19 96 THR B O 1
ATOM 4755 N N . ALA B 1 97 ? 16.984 -64.75 -14.5 1 92.56 97 ALA B N 1
ATOM 4756 C CA . ALA B 1 97 ? 18.359 -64.375 -14.82 1 92.56 97 ALA B CA 1
ATOM 4757 C C . ALA B 1 97 ? 18.484 -62.875 -15.086 1 92.56 97 ALA B C 1
ATOM 4759 O O . ALA B 1 97 ? 19.422 -62.219 -14.625 1 92.56 97 ALA B O 1
ATOM 4760 N N . ALA B 1 98 ? 17.594 -62.375 -15.773 1 94.19 98 ALA B N 1
ATOM 4761 C CA . ALA B 1 98 ? 17.578 -60.938 -16.078 1 94.19 98 ALA B CA 1
ATOM 4762 C C . ALA B 1 98 ? 17.406 -60.094 -14.805 1 94.19 98 ALA B C 1
ATOM 4764 O O . ALA B 1 98 ? 18.016 -59.031 -14.664 1 94.19 98 ALA B O 1
ATOM 4765 N N . ALA B 1 99 ? 16.594 -60.531 -13.945 1 89.88 99 ALA B N 1
ATOM 4766 C CA . ALA B 1 99 ? 16.344 -59.844 -12.68 1 89.88 99 ALA B CA 1
ATOM 4767 C C . ALA B 1 99 ? 17.609 -59.781 -11.836 1 89.88 99 ALA B C 1
ATOM 4769 O O . ALA B 1 99 ? 17.891 -58.781 -11.18 1 89.88 99 ALA B O 1
ATOM 4770 N N . GLU B 1 100 ? 18.344 -60.812 -11.852 1 87 100 GLU B N 1
ATOM 4771 C CA . GLU B 1 100 ? 19.594 -60.875 -11.109 1 87 100 GLU B CA 1
ATOM 4772 C C . GLU B 1 100 ? 20.609 -59.844 -11.633 1 87 100 GLU B C 1
ATOM 4774 O O . GLU B 1 100 ? 21.406 -59.312 -10.875 1 87 100 GLU B O 1
ATOM 4779 N N . GLN B 1 101 ? 20.469 -59.594 -12.914 1 90.31 101 GLN B N 1
ATOM 4780 C CA . GLN B 1 101 ? 21.359 -58.625 -13.539 1 90.31 101 GLN B CA 1
ATOM 4781 C C . GLN B 1 101 ? 20.719 -57.25 -13.578 1 90.31 101 GLN B C 1
ATOM 4783 O O . GLN B 1 101 ? 21.266 -56.312 -14.172 1 90.31 101 GLN B O 1
ATOM 4788 N N . CYS B 1 102 ? 19.609 -57.094 -13.047 1 88.88 102 CYS B N 1
ATOM 4789 C CA . CYS B 1 102 ? 18.844 -55.844 -13.031 1 88.88 102 CYS B CA 1
ATOM 4790 C C . CYS B 1 102 ? 18.609 -55.344 -14.445 1 88.88 102 CYS B C 1
ATOM 4792 O O . CYS B 1 102 ? 18.703 -54.125 -14.688 1 88.88 102 CYS B O 1
ATOM 4794 N N . ASP B 1 103 ? 18.516 -56.25 -15.336 1 93.31 103 ASP B N 1
ATOM 4795 C CA . ASP B 1 103 ? 18.156 -55.906 -16.719 1 93.31 103 ASP B CA 1
ATOM 4796 C C . ASP B 1 103 ? 16.641 -55.906 -16.906 1 93.31 103 ASP B C 1
ATOM 4798 O O . ASP B 1 103 ? 16.078 -56.875 -17.438 1 93.31 103 ASP B O 1
ATOM 4802 N N . TYR B 1 104 ? 16.031 -54.812 -16.562 1 93.88 104 TYR B N 1
ATOM 4803 C CA . TYR B 1 104 ? 14.578 -54.719 -16.531 1 93.88 104 TYR B CA 1
ATOM 4804 C C . TYR B 1 104 ? 14 -54.719 -17.938 1 93.88 104 TYR B C 1
ATOM 4806 O O . TYR B 1 104 ? 12.914 -55.25 -18.172 1 93.88 104 TYR B O 1
ATOM 4814 N N . GLN B 1 105 ? 14.711 -54.219 -18.859 1 95 105 GLN B N 1
ATOM 4815 C CA . GLN B 1 105 ? 14.227 -54.219 -20.25 1 95 105 GLN B CA 1
ATOM 4816 C C . GLN B 1 105 ? 14.109 -55.625 -20.797 1 95 105 GLN B C 1
ATOM 4818 O O . GLN B 1 105 ? 13.125 -55.969 -21.469 1 95 105 GLN B O 1
ATOM 4823 N N . LYS B 1 106 ? 15.062 -56.406 -20.5 1 96 106 LYS B N 1
ATOM 4824 C CA . LYS B 1 106 ? 15.008 -57.781 -20.953 1 96 106 LYS B CA 1
ATOM 4825 C C . LYS B 1 106 ? 13.828 -58.531 -20.328 1 96 106 LYS B C 1
ATOM 4827 O O . LYS B 1 106 ? 13.188 -59.344 -20.984 1 96 106 LYS B O 1
ATOM 4832 N N . ILE B 1 107 ? 13.562 -58.219 -19.125 1 95.38 107 ILE B N 1
ATOM 4833 C CA . ILE B 1 107 ? 12.422 -58.844 -18.453 1 95.38 107 ILE B CA 1
ATOM 4834 C C . ILE B 1 107 ? 11.141 -58.531 -19.219 1 95.38 107 ILE B C 1
ATOM 4836 O O . ILE B 1 107 ? 10.344 -59.438 -19.5 1 95.38 107 ILE B O 1
ATOM 4840 N N . LEU B 1 108 ? 10.961 -57.312 -19.609 1 95.62 108 LEU B N 1
ATOM 4841 C CA . LEU B 1 108 ? 9.742 -56.938 -20.297 1 95.62 108 LEU B CA 1
ATOM 4842 C C . LEU B 1 108 ? 9.727 -57.469 -21.719 1 95.62 108 LEU B C 1
ATOM 4844 O O . LEU B 1 108 ? 8.672 -57.906 -22.219 1 95.62 108 LEU B O 1
ATOM 4848 N N . ASP B 1 109 ? 10.891 -57.5 -22.328 1 95.25 109 ASP B N 1
ATOM 4849 C CA . ASP B 1 109 ? 10.961 -58.062 -23.688 1 95.25 109 ASP B CA 1
ATOM 4850 C C . ASP B 1 109 ? 10.547 -59.531 -23.703 1 95.25 109 ASP B C 1
ATOM 4852 O O . ASP B 1 109 ? 9.75 -59.938 -24.547 1 95.25 109 ASP B O 1
ATOM 4856 N N . GLU B 1 110 ? 11.062 -60.219 -22.766 1 95.44 110 GLU B N 1
ATOM 4857 C CA . GLU B 1 110 ? 10.727 -61.656 -22.672 1 95.44 110 GLU B CA 1
ATOM 4858 C C . GLU B 1 110 ? 9.273 -61.844 -22.266 1 95.44 110 GLU B C 1
ATOM 4860 O O . GLU B 1 110 ? 8.609 -62.781 -22.75 1 95.44 110 GLU B O 1
ATOM 4865 N N . SER B 1 111 ? 8.812 -61 -21.438 1 95.38 111 SER B N 1
ATOM 4866 C CA . SER B 1 111 ? 7.461 -61.156 -20.922 1 95.38 111 SER B CA 1
ATOM 4867 C C . SER B 1 111 ? 6.418 -60.781 -21.969 1 95.38 111 SER B C 1
ATOM 4869 O O . SER B 1 111 ? 5.277 -61.25 -21.906 1 95.38 111 SER B O 1
ATOM 4871 N N . TRP B 1 112 ? 6.805 -59.969 -22.859 1 94.25 112 TRP B N 1
ATOM 4872 C CA . TRP B 1 112 ? 5.875 -59.625 -23.922 1 94.25 112 TRP B CA 1
ATOM 4873 C C . TRP B 1 112 ? 5.367 -60.875 -24.641 1 94.25 112 TRP B C 1
ATOM 4875 O O . TRP B 1 112 ? 4.207 -60.938 -25.047 1 94.25 112 TRP B O 1
ATOM 4885 N N . HIS B 1 113 ? 6.215 -61.844 -24.75 1 92.12 113 HIS B N 1
ATOM 4886 C CA . HIS B 1 113 ? 5.844 -63.094 -25.422 1 92.12 113 HIS B CA 1
ATOM 4887 C C . HIS B 1 113 ? 4.773 -63.844 -24.656 1 92.12 113 HIS B C 1
ATOM 4889 O O . HIS B 1 113 ? 4.086 -64.688 -25.203 1 92.12 113 HIS B O 1
ATOM 4895 N N . CYS B 1 114 ? 4.652 -63.5 -23.422 1 93.75 114 CYS B N 1
ATOM 4896 C CA . CYS B 1 114 ? 3.621 -64.125 -22.609 1 93.75 114 CYS B CA 1
ATOM 4897 C C . CYS B 1 114 ? 2.33 -63.312 -22.641 1 93.75 114 CYS B C 1
ATOM 4899 O O . CYS B 1 114 ? 1.24 -63.875 -22.734 1 93.75 114 CYS B O 1
ATOM 4901 N N . PHE B 1 115 ? 2.5 -62.031 -22.609 1 94.81 115 PHE B N 1
ATOM 4902 C CA . PHE B 1 115 ? 1.343 -61.188 -22.391 1 94.81 115 PHE B CA 1
ATOM 4903 C C . PHE B 1 115 ? 0.781 -60.688 -23.719 1 94.81 115 PHE B C 1
ATOM 4905 O O . PHE B 1 115 ? -0.435 -60.562 -23.875 1 94.81 115 PHE B O 1
ATOM 4912 N N . HIS B 1 116 ? 1.605 -60.375 -24.719 1 93.44 116 HIS B N 1
ATOM 4913 C CA . HIS B 1 116 ? 1.251 -59.812 -26.016 1 93.44 116 HIS B CA 1
ATOM 4914 C C . HIS B 1 116 ? 0.449 -58.531 -25.844 1 93.44 116 HIS B C 1
ATOM 4916 O O . HIS B 1 116 ? -0.544 -58.312 -26.547 1 93.44 116 HIS B O 1
ATOM 4922 N N . ASN B 1 117 ? 0.666 -57.781 -24.844 1 94.44 117 ASN B N 1
ATOM 4923 C CA . ASN B 1 117 ? 0.167 -56.438 -24.531 1 94.44 117 ASN B CA 1
ATOM 4924 C C . ASN B 1 117 ? 1.291 -55.5 -24.094 1 94.44 117 ASN B C 1
ATOM 4926 O O . ASN B 1 117 ? 2.32 -55.969 -23.594 1 94.44 117 ASN B O 1
ATOM 4930 N N . PRO B 1 118 ? 1.148 -54.219 -24.297 1 94.44 118 PRO B N 1
ATOM 4931 C CA . PRO B 1 118 ? 2.191 -53.281 -23.844 1 94.44 118 PRO B CA 1
ATOM 4932 C C . PRO B 1 118 ? 2.375 -53.281 -22.328 1 94.44 118 PRO B C 1
ATOM 4934 O O . PRO B 1 118 ? 1.392 -53.344 -21.594 1 94.44 118 PRO B O 1
ATOM 4937 N N . MET B 1 119 ? 3.654 -53.25 -21.906 1 95 119 MET B N 1
ATOM 4938 C CA . MET B 1 119 ? 4 -53.188 -20.484 1 95 119 MET B CA 1
ATOM 4939 C C . MET B 1 119 ? 4.949 -52.031 -20.219 1 95 119 MET B C 1
ATOM 4941 O O . MET B 1 119 ? 5.734 -51.656 -21.078 1 95 119 MET B O 1
ATOM 4945 N N . VAL B 1 120 ? 4.781 -51.531 -19.016 1 93.62 120 VAL B N 1
ATOM 4946 C CA . VAL B 1 120 ? 5.711 -50.469 -18.578 1 93.62 120 VAL B CA 1
ATOM 4947 C C . VAL B 1 120 ? 6.086 -50.719 -17.125 1 93.62 120 VAL B C 1
ATOM 4949 O O . VAL B 1 120 ? 5.246 -51.094 -16.312 1 93.62 120 VAL B O 1
ATOM 4952 N N . LEU B 1 121 ? 7.363 -50.594 -16.859 1 93.5 121 LEU B N 1
ATOM 4953 C CA . LEU B 1 121 ? 7.891 -50.688 -15.492 1 93.5 121 LEU B CA 1
ATOM 4954 C C . LEU B 1 121 ? 8.375 -49.312 -15.016 1 93.5 121 LEU B C 1
ATOM 4956 O O . LEU B 1 121 ? 9.18 -48.656 -15.68 1 93.5 121 LEU B O 1
ATOM 4960 N N . LEU B 1 122 ? 7.801 -48.969 -13.906 1 86.81 122 LEU B N 1
ATOM 4961 C CA . LEU B 1 122 ? 8.133 -47.656 -13.328 1 86.81 122 LEU B CA 1
ATOM 4962 C C . LEU B 1 122 ? 8.852 -47.844 -11.992 1 86.81 122 LEU B C 1
ATOM 4964 O O . LEU B 1 122 ? 8.633 -48.844 -11.289 1 86.81 122 LEU B O 1
ATOM 4968 N N . ASP B 1 123 ? 9.695 -46.875 -11.664 1 81.38 123 ASP B N 1
ATOM 4969 C CA . ASP B 1 123 ? 10.289 -46.875 -10.328 1 81.38 123 ASP B CA 1
ATOM 4970 C C . ASP B 1 123 ? 9.391 -46.188 -9.32 1 81.38 123 ASP B C 1
ATOM 4972 O O . ASP B 1 123 ? 8.227 -45.875 -9.617 1 81.38 123 ASP B O 1
ATOM 4976 N N . ALA B 1 124 ? 9.906 -46.062 -8.117 1 68.62 124 ALA B N 1
ATOM 4977 C CA . ALA B 1 124 ? 9.125 -45.469 -7.035 1 68.62 124 ALA B CA 1
ATOM 4978 C C . ALA B 1 124 ? 8.75 -44.031 -7.352 1 68.62 124 ALA B C 1
ATOM 4980 O O . ALA B 1 124 ? 7.77 -43.5 -6.824 1 68.62 124 ALA B O 1
ATOM 4981 N N . ASN B 1 125 ? 9.477 -43.469 -8.234 1 66.31 125 ASN B N 1
ATOM 4982 C CA . ASN B 1 125 ? 9.242 -42.094 -8.609 1 66.31 125 ASN B CA 1
ATOM 4983 C C . ASN B 1 125 ? 8.469 -41.969 -9.922 1 66.31 125 ASN B C 1
ATOM 4985 O O . ASN B 1 125 ? 8.422 -40.906 -10.531 1 66.31 125 ASN B O 1
ATOM 4989 N N . CYS B 1 126 ? 8.023 -43.062 -10.406 1 73.31 126 CYS B N 1
ATOM 4990 C CA . CYS B 1 126 ? 7.172 -43.156 -11.586 1 73.31 126 CYS B CA 1
ATOM 4991 C C . CYS B 1 126 ? 7.98 -42.906 -12.859 1 73.31 126 CYS B C 1
ATOM 4993 O O . CYS B 1 126 ? 7.43 -42.469 -13.875 1 73.31 126 CYS B O 1
ATOM 4995 N N . ASN B 1 127 ? 9.305 -43.062 -12.703 1 77.88 127 ASN B N 1
ATOM 4996 C CA . ASN B 1 127 ? 10.133 -43.031 -13.906 1 77.88 127 ASN B CA 1
ATOM 4997 C C . ASN B 1 127 ? 10.094 -44.344 -14.664 1 77.88 127 ASN B C 1
ATOM 4999 O O . ASN B 1 127 ? 10.117 -45.406 -14.055 1 77.88 127 ASN B O 1
ATOM 5003 N N . VAL B 1 128 ? 10.133 -44.156 -15.945 1 86 128 VAL B N 1
ATOM 5004 C CA . VAL B 1 128 ? 10.102 -45.375 -16.781 1 86 128 VAL B CA 1
ATOM 5005 C C . VAL B 1 128 ? 11.453 -46.062 -16.719 1 86 128 VAL B C 1
ATOM 5007 O O . VAL B 1 128 ? 12.484 -45.469 -17.031 1 86 128 VAL B O 1
ATOM 5010 N N . LEU B 1 129 ? 11.492 -47.281 -16.234 1 87.69 129 LEU B N 1
ATOM 5011 C CA . LEU B 1 129 ? 12.695 -48.094 -16.203 1 87.69 129 LEU B CA 1
ATOM 5012 C C . LEU B 1 129 ? 12.781 -48.969 -17.453 1 87.69 129 LEU B C 1
ATOM 5014 O O . LEU B 1 129 ? 13.867 -49.219 -17.969 1 87.69 129 LEU B O 1
ATOM 5018 N N . ALA B 1 130 ? 11.648 -49.469 -17.891 1 93.06 130 ALA B N 1
ATOM 5019 C CA . ALA B 1 130 ? 11.539 -50.344 -19.062 1 93.06 130 ALA B CA 1
ATOM 5020 C C . ALA B 1 130 ? 10.133 -50.312 -19.656 1 93.06 130 ALA B C 1
ATOM 5022 O O . ALA B 1 130 ? 9.172 -49.938 -18.953 1 93.06 130 ALA B O 1
ATOM 5023 N N . TYR B 1 131 ? 10.016 -50.531 -20.891 1 93.06 131 TYR B N 1
ATOM 5024 C CA . TYR B 1 131 ? 8.719 -50.562 -21.547 1 93.06 131 TYR B CA 1
ATOM 5025 C C . TYR B 1 131 ? 8.766 -51.438 -22.797 1 93.06 131 TYR B C 1
ATOM 5027 O O . TYR B 1 131 ? 9.844 -51.781 -23.297 1 93.06 131 TYR B O 1
ATOM 5035 N N . SER B 1 132 ? 7.617 -51.875 -23.25 1 93.06 132 SER B N 1
ATOM 5036 C CA . SER B 1 132 ? 7.543 -52.656 -24.5 1 93.06 132 SER B CA 1
ATOM 5037 C C . SER B 1 132 ? 7.898 -51.781 -25.703 1 93.06 132 SER B C 1
ATOM 5039 O O . SER B 1 132 ? 7.125 -50.906 -26.094 1 93.06 132 SER B O 1
ATOM 5041 N N . ARG B 1 133 ? 8.984 -51.969 -26.359 1 89.44 133 ARG B N 1
ATOM 5042 C CA . ARG B 1 133 ? 9.594 -51.094 -27.344 1 89.44 133 ARG B CA 1
ATOM 5043 C C . ARG B 1 133 ? 8.875 -51.188 -28.688 1 89.44 133 ARG B C 1
ATOM 5045 O O . ARG B 1 133 ? 9.031 -50.312 -29.547 1 89.44 133 ARG B O 1
ATOM 5052 N N . GLN B 1 134 ? 8.141 -52.25 -28.797 1 87.56 134 GLN B N 1
ATOM 5053 C CA . GLN B 1 134 ? 7.492 -52.438 -30.094 1 87.56 134 GLN B CA 1
ATOM 5054 C C . GLN B 1 134 ? 6.293 -51.531 -30.266 1 87.56 134 GLN B C 1
ATOM 5056 O O . GLN B 1 134 ? 5.75 -51.375 -31.359 1 87.56 134 GLN B O 1
ATOM 5061 N N . TYR B 1 135 ? 5.891 -50.906 -29.188 1 89.44 135 TYR B N 1
ATOM 5062 C CA . TYR B 1 135 ? 4.754 -50 -29.266 1 89.44 135 TYR B CA 1
ATOM 5063 C C . TYR B 1 135 ? 5.219 -48.562 -29.344 1 89.44 135 TYR B C 1
ATOM 5065 O O . TYR B 1 135 ? 5.879 -48.062 -28.422 1 89.44 135 TYR B O 1
ATOM 5073 N N . LYS B 1 136 ? 4.848 -47.938 -30.406 1 82.38 136 LYS B N 1
ATOM 5074 C CA . LYS B 1 136 ? 5.172 -46.531 -30.562 1 82.38 136 LYS B CA 1
ATOM 5075 C C . LYS B 1 136 ? 4.176 -45.656 -29.828 1 82.38 136 LYS B C 1
ATOM 5077 O O . LYS B 1 136 ? 3.164 -46.125 -29.312 1 82.38 136 LYS B O 1
ATOM 5082 N N . GLU B 1 137 ? 4.422 -44.344 -29.703 1 74.5 137 GLU B N 1
ATOM 5083 C CA . GLU B 1 137 ? 3.688 -43.375 -28.891 1 74.5 137 GLU B CA 1
ATOM 5084 C C . GLU B 1 137 ? 2.211 -43.344 -29.281 1 74.5 137 GLU B C 1
ATOM 5086 O O . GLU B 1 137 ? 1.341 -43.25 -28.406 1 74.5 137 GLU B O 1
ATOM 5091 N N . VAL B 1 138 ? 1.98 -43.562 -30.469 1 72.38 138 VAL B N 1
ATOM 5092 C CA . VAL B 1 138 ? 0.637 -43.312 -30.984 1 72.38 138 VAL B CA 1
ATOM 5093 C C . VAL B 1 138 ? -0.207 -44.562 -30.859 1 72.38 138 VAL B C 1
ATOM 5095 O O . VAL B 1 138 ? -1.438 -44.5 -30.875 1 72.38 138 VAL B O 1
ATOM 5098 N N . TYR B 1 139 ? 0.369 -45.656 -30.562 1 74.31 139 TYR B N 1
ATOM 5099 C CA . TYR B 1 139 ? -0.308 -46.906 -30.797 1 74.31 139 TYR B CA 1
ATOM 5100 C C . TYR B 1 139 ? -1.032 -47.406 -29.547 1 74.31 139 TYR B C 1
ATOM 5102 O O . TYR B 1 139 ? -1.871 -48.312 -29.625 1 74.31 139 TYR B O 1
ATOM 5110 N N . VAL B 1 140 ? -0.828 -46.812 -28.391 1 86.94 140 VAL B N 1
ATOM 5111 C CA . VAL B 1 140 ? -1.452 -47.344 -27.188 1 86.94 140 VAL B CA 1
ATOM 5112 C C . VAL B 1 140 ? -2.514 -46.375 -26.688 1 86.94 140 VAL B C 1
ATOM 5114 O O . VAL B 1 140 ? -3.703 -46.531 -26.969 1 86.94 140 VAL B O 1
ATOM 5117 N N . ASP B 1 141 ? -2.199 -45.344 -25.984 1 85.44 141 ASP B N 1
ATOM 5118 C CA . ASP B 1 141 ? -3.113 -44.312 -25.531 1 85.44 141 ASP B CA 1
ATOM 5119 C C . ASP B 1 141 ? -2.352 -43.031 -25.141 1 85.44 141 ASP B C 1
ATOM 5121 O O . ASP B 1 141 ? -1.153 -42.938 -25.391 1 85.44 141 ASP B O 1
ATOM 5125 N N . GLU B 1 142 ? -3.055 -42.125 -24.594 1 82.12 142 GLU B N 1
ATOM 5126 C CA . GLU B 1 142 ? -2.459 -40.844 -24.266 1 82.12 142 GLU B CA 1
ATOM 5127 C C . GLU B 1 142 ? -1.418 -40.969 -23.156 1 82.12 142 GLU B C 1
ATOM 5129 O O . GLU B 1 142 ? -0.387 -40.312 -23.188 1 82.12 142 GLU B O 1
ATOM 5134 N N . GLU B 1 143 ? -1.729 -41.812 -22.25 1 83.06 143 GLU B N 1
ATOM 5135 C CA . GLU B 1 143 ? -0.768 -42.031 -21.172 1 83.06 143 GLU B CA 1
ATOM 5136 C C . GLU B 1 143 ? 0.517 -42.688 -21.703 1 83.06 143 GLU B C 1
ATOM 5138 O O . GLU B 1 143 ? 1.616 -42.281 -21.297 1 83.06 143 GLU B O 1
ATOM 5143 N N . TRP B 1 144 ? 0.316 -43.625 -22.609 1 87.38 144 TRP B N 1
ATOM 5144 C CA . TRP B 1 144 ? 1.488 -44.25 -23.203 1 87.38 144 TRP B CA 1
ATOM 5145 C C . TRP B 1 144 ? 2.34 -43.219 -23.938 1 87.38 144 TRP B C 1
ATOM 5147 O O . TRP B 1 144 ? 3.566 -43.219 -23.828 1 87.38 144 TRP B O 1
ATOM 5157 N N . ALA B 1 145 ? 1.694 -42.375 -24.594 1 84.5 145 ALA B N 1
ATOM 5158 C CA . ALA B 1 145 ? 2.408 -41.312 -25.297 1 84.5 145 ALA B CA 1
ATOM 5159 C C . ALA B 1 145 ? 3.176 -40.438 -24.312 1 84.5 145 ALA B C 1
ATOM 5161 O O . ALA B 1 145 ? 4.312 -40.031 -24.594 1 84.5 145 ALA B O 1
ATOM 5162 N N . HIS B 1 146 ? 2.523 -40.156 -23.281 1 81.31 146 HIS B N 1
ATOM 5163 C CA . HIS B 1 146 ? 3.152 -39.344 -22.25 1 81.31 146 HIS B CA 1
ATOM 5164 C C . HIS B 1 146 ? 4.383 -40.031 -21.672 1 81.31 146 HIS B C 1
ATOM 5166 O O . HIS B 1 146 ? 5.426 -39.375 -21.5 1 81.31 146 HIS B O 1
ATOM 5172 N N . LEU B 1 147 ? 4.242 -41.281 -21.406 1 81.94 147 LEU B N 1
ATOM 5173 C CA . LEU B 1 147 ? 5.332 -42.062 -20.844 1 81.94 147 LEU B CA 1
ATOM 5174 C C . LEU B 1 147 ? 6.535 -42.062 -21.766 1 81.94 147 LEU B C 1
ATOM 5176 O O . LEU B 1 147 ? 7.676 -41.938 -21.328 1 81.94 147 LEU B O 1
ATOM 5180 N N . MET B 1 148 ? 6.23 -42.188 -22.969 1 82 148 MET B N 1
ATOM 5181 C CA . MET B 1 148 ? 7.312 -42.25 -23.953 1 82 148 MET B CA 1
ATOM 5182 C C . MET B 1 148 ? 7.973 -40.875 -24.141 1 82 148 MET B C 1
ATOM 5184 O O . MET B 1 148 ? 9.188 -40.812 -24.344 1 82 148 MET B O 1
ATOM 5188 N N . GLU B 1 149 ? 7.199 -39.938 -24 1 75.94 149 GLU B N 1
ATOM 5189 C CA . GLU B 1 149 ? 7.699 -38.594 -24.25 1 75.94 149 GLU B CA 1
ATOM 5190 C C . GLU B 1 149 ? 8.484 -38.062 -23.062 1 75.94 149 GLU B C 1
ATOM 5192 O O . GLU B 1 149 ? 9.555 -37.469 -23.234 1 75.94 149 GLU B O 1
ATOM 5197 N N . TYR B 1 150 ? 7.945 -38.312 -21.906 1 71 150 TYR B N 1
ATOM 5198 C CA . TYR B 1 150 ? 8.508 -37.625 -20.75 1 71 150 TYR B CA 1
ATOM 5199 C C . TYR B 1 150 ? 9.234 -38.625 -19.828 1 71 150 TYR B C 1
ATOM 5201 O O . TYR B 1 150 ? 9.945 -38.219 -18.906 1 71 150 TYR B O 1
ATOM 5209 N N . GLY B 1 151 ? 9.008 -39.812 -20.062 1 75.38 151 GLY B N 1
ATOM 5210 C CA . GLY B 1 151 ? 9.719 -40.844 -19.297 1 75.38 151 GLY B CA 1
ATOM 5211 C C . GLY B 1 151 ? 9.133 -41.062 -17.922 1 75.38 151 GLY B C 1
ATOM 5212 O O . GLY B 1 151 ? 9.773 -41.656 -17.062 1 75.38 151 GLY B O 1
ATOM 5213 N N . CYS B 1 152 ? 7.973 -40.438 -17.688 1 76.06 152 CYS B N 1
ATOM 5214 C CA . CYS B 1 152 ? 7.297 -40.625 -16.406 1 76.06 152 CYS B CA 1
ATOM 5215 C C . CYS B 1 152 ? 5.785 -40.562 -16.578 1 76.06 152 CYS B C 1
ATOM 5217 O O . CYS B 1 152 ? 5.293 -40.094 -17.594 1 76.06 152 CYS B O 1
ATOM 5219 N N . SER B 1 153 ? 5.086 -41.094 -15.602 1 75.31 153 SER B N 1
ATOM 5220 C CA . SER B 1 153 ? 3.627 -41.094 -15.633 1 75.31 153 SER B CA 1
ATOM 5221 C C . SER B 1 153 ? 3.074 -39.656 -15.539 1 75.31 153 SER B C 1
ATOM 5223 O O . SER B 1 153 ? 3.672 -38.812 -14.891 1 75.31 153 SER B O 1
ATOM 5225 N N . SER B 1 154 ? 1.979 -39.531 -16.188 1 72.62 154 SER B N 1
ATOM 5226 C CA . SER B 1 154 ? 1.28 -38.25 -16.078 1 72.62 154 SER B CA 1
ATOM 5227 C C . SER B 1 154 ? 0.604 -38.125 -14.711 1 72.62 154 SER B C 1
ATOM 5229 O O . SER B 1 154 ? 0.268 -39.125 -14.078 1 72.62 154 SER B O 1
ATOM 5231 N N . ILE B 1 155 ? 0.425 -36.938 -14.281 1 67.81 155 ILE B N 1
ATOM 5232 C CA . ILE B 1 155 ? -0.244 -36.656 -13.016 1 67.81 155 ILE B CA 1
ATOM 5233 C C . ILE B 1 155 ? -1.684 -37.188 -13.07 1 67.81 155 ILE B C 1
ATOM 5235 O O . ILE B 1 155 ? -2.182 -37.75 -12.094 1 67.81 155 ILE B O 1
ATOM 5239 N N . ASP B 1 156 ? -2.234 -37 -14.18 1 67.75 156 ASP B N 1
ATOM 5240 C CA . ASP B 1 156 ? -3.617 -37.438 -14.352 1 67.75 156 ASP B CA 1
ATOM 5241 C C . ASP B 1 156 ? -3.74 -38.938 -14.172 1 67.75 156 ASP B C 1
ATOM 5243 O O . ASP B 1 156 ? -4.684 -39.438 -13.547 1 67.75 156 ASP B O 1
ATOM 5247 N N . SER B 1 157 ? -2.852 -39.594 -14.734 1 71.38 157 SER B N 1
ATOM 5248 C CA . SER B 1 157 ? -2.865 -41.062 -14.617 1 71.38 157 SER B CA 1
ATOM 5249 C C . SER B 1 157 ? -2.709 -41.5 -13.164 1 71.38 157 SER B C 1
ATOM 5251 O O . SER B 1 157 ? -3.393 -42.406 -12.711 1 71.38 157 SER B O 1
ATOM 5253 N N . ILE B 1 158 ? -1.889 -40.781 -12.516 1 68.38 158 ILE B N 1
ATOM 5254 C CA . ILE B 1 158 ? -1.657 -41.125 -11.109 1 68.38 158 ILE B CA 1
ATOM 5255 C C . ILE B 1 158 ? -2.906 -40.812 -10.297 1 68.38 158 ILE B C 1
ATOM 5257 O O . ILE B 1 158 ? -3.338 -41.594 -9.469 1 68.38 158 ILE B O 1
ATOM 5261 N N . ARG B 1 159 ? -3.426 -39.719 -10.539 1 63.44 159 ARG B N 1
ATOM 5262 C CA . ARG B 1 159 ? -4.637 -39.312 -9.828 1 63.44 159 ARG B CA 1
ATOM 5263 C C . ARG B 1 159 ? -5.773 -40.281 -10.078 1 63.44 159 ARG B C 1
ATOM 5265 O O . ARG B 1 159 ? -6.512 -40.656 -9.156 1 63.44 159 ARG B O 1
ATOM 5272 N N . PHE B 1 160 ? -5.867 -40.625 -11.273 1 64.56 160 PHE B N 1
ATOM 5273 C CA . PHE B 1 160 ? -6.93 -41.531 -11.641 1 64.56 160 PHE B CA 1
ATOM 5274 C C . PHE B 1 160 ? -6.746 -42.875 -10.93 1 64.56 160 PHE B C 1
ATOM 5276 O O . PHE B 1 160 ? -7.707 -43.469 -10.43 1 64.56 160 PHE B O 1
ATOM 5283 N N . MET B 1 161 ? -5.605 -43.312 -10.969 1 64.25 161 MET B N 1
ATOM 5284 C CA . MET B 1 161 ? -5.328 -44.625 -10.359 1 64.25 161 MET B CA 1
ATOM 5285 C C . MET B 1 161 ? -5.523 -44.562 -8.844 1 64.25 161 MET B C 1
ATOM 5287 O O . MET B 1 161 ? -5.957 -45.531 -8.234 1 64.25 161 MET B O 1
ATOM 5291 N N . ARG B 1 162 ? -5.246 -43.375 -8.344 1 60.91 162 ARG B N 1
ATOM 5292 C CA . ARG B 1 162 ? -5.43 -43.219 -6.902 1 60.91 162 ARG B CA 1
ATOM 5293 C C . ARG B 1 162 ? -6.906 -43.062 -6.555 1 60.91 162 ARG B C 1
ATOM 5295 O O . ARG B 1 162 ? -7.363 -43.594 -5.535 1 60.91 162 ARG B O 1
ATOM 5302 N N . ARG B 1 163 ? -7.57 -42.188 -7.242 1 55.69 163 ARG B N 1
ATOM 5303 C CA . ARG B 1 163 ? -8.992 -41.969 -6.977 1 55.69 163 ARG B CA 1
ATOM 5304 C C . ARG B 1 163 ? -9.781 -43.281 -7.141 1 55.69 163 ARG B C 1
ATOM 5306 O O . ARG B 1 163 ? -10.672 -43.562 -6.348 1 55.69 163 ARG B O 1
ATOM 5313 N N . ASP B 1 164 ? -9.609 -43.812 -8.258 1 50.53 164 ASP B N 1
ATOM 5314 C CA . ASP B 1 164 ? -10.32 -45.062 -8.477 1 50.53 164 ASP B CA 1
ATOM 5315 C C . ASP B 1 164 ? -9.906 -46.125 -7.457 1 50.53 164 ASP B C 1
ATOM 5317 O O . ASP B 1 164 ? -10.562 -47.156 -7.32 1 50.53 164 ASP B O 1
ATOM 5321 N N . CYS B 1 165 ? -8.773 -45.875 -6.867 1 44.75 165 CYS B N 1
ATOM 5322 C CA . CYS B 1 165 ? -8.305 -46.812 -5.855 1 44.75 165 CYS B CA 1
ATOM 5323 C C . CYS B 1 165 ? -8.875 -46.469 -4.484 1 44.75 165 CYS B C 1
ATOM 5325 O O . CYS B 1 165 ? -8.375 -46.969 -3.463 1 44.75 165 CYS B O 1
ATOM 5327 N N . THR B 1 166 ? -9.664 -45.531 -4.367 1 44.06 166 THR B N 1
ATOM 5328 C CA . THR B 1 166 ? -10.172 -45.219 -3.035 1 44.06 166 THR B CA 1
ATOM 5329 C C . THR B 1 166 ? -10.633 -46.5 -2.326 1 44.06 166 THR B C 1
ATOM 5331 O O . THR B 1 166 ? -10.5 -46.625 -1.106 1 44.06 166 THR B O 1
ATOM 5334 N N . ASP B 1 167 ? -11.383 -47.281 -2.947 1 43.16 167 ASP B N 1
ATOM 5335 C CA . ASP B 1 167 ? -11.82 -48.469 -2.211 1 43.16 167 ASP B CA 1
ATOM 5336 C C . ASP B 1 167 ? -10.711 -49.5 -2.133 1 43.16 167 ASP B C 1
ATOM 5338 O O . ASP B 1 167 ? -10.719 -50.375 -1.256 1 43.16 167 ASP B O 1
ATOM 5342 N N . GLN B 1 168 ? -9.914 -49.688 -3.172 1 43.72 168 GLN B N 1
ATOM 5343 C CA . GLN B 1 168 ? -8.805 -50.625 -3.184 1 43.72 168 GLN B CA 1
ATOM 5344 C C . GLN B 1 168 ? -7.469 -49.938 -2.963 1 43.72 168 GLN B C 1
ATOM 5346 O O . GLN B 1 168 ? -7.297 -48.781 -3.373 1 43.72 168 GLN B O 1
ATOM 5351 N N . ASN B 1 169 ? -6.73 -50.188 -1.858 1 44.28 169 ASN B N 1
ATOM 5352 C CA . ASN B 1 169 ? -5.449 -49.688 -1.4 1 44.28 169 ASN B CA 1
ATOM 5353 C C . ASN B 1 169 ? -4.492 -49.438 -2.564 1 44.28 169 ASN B C 1
ATOM 5355 O O . ASN B 1 169 ? -4.055 -50.375 -3.221 1 44.28 169 ASN B O 1
ATOM 5359 N N . PHE B 1 170 ? -4.566 -48.219 -3.229 1 49.81 170 PHE B N 1
ATOM 5360 C CA . PHE B 1 170 ? -3.604 -47.812 -4.246 1 49.81 170 PHE B CA 1
ATOM 5361 C C . PHE B 1 170 ? -2.262 -48.5 -4.023 1 49.81 170 PHE B C 1
ATOM 5363 O O . PHE B 1 170 ? -1.549 -48.812 -4.98 1 49.81 170 PHE B O 1
ATOM 5370 N N . PHE B 1 171 ? -2.105 -48.75 -2.76 1 50.47 171 PHE B N 1
ATOM 5371 C CA . PHE B 1 171 ? -0.815 -49.281 -2.355 1 50.47 171 PHE B CA 1
ATOM 5372 C C . PHE B 1 171 ? -0.907 -50.781 -2.143 1 50.47 171 PHE B C 1
ATOM 5374 O O . PHE B 1 171 ? -0.019 -51.406 -1.533 1 50.47 171 PHE B O 1
ATOM 5381 N N . ASN B 1 172 ? -2.053 -51.344 -2.689 1 53.69 172 ASN B N 1
ATOM 5382 C CA . ASN B 1 172 ? -2.207 -52.781 -2.461 1 53.69 172 ASN B CA 1
ATOM 5383 C C . ASN B 1 172 ? -1.166 -53.562 -3.234 1 53.69 172 ASN B C 1
ATOM 5385 O O . ASN B 1 172 ? -0.769 -53.188 -4.336 1 53.69 172 ASN B O 1
ATOM 5389 N N . GLN B 1 173 ? -0.709 -54.531 -2.514 1 62.94 173 GLN B N 1
ATOM 5390 C CA . GLN B 1 173 ? 0.186 -55.5 -3.119 1 62.94 173 GLN B CA 1
ATOM 5391 C C . GLN B 1 173 ? -0.582 -56.469 -4.016 1 62.94 173 GLN B C 1
ATOM 5393 O O . GLN B 1 173 ? -1.67 -56.938 -3.66 1 62.94 173 GLN B O 1
ATOM 5398 N N . GLY B 1 174 ? -0.281 -56.5 -5.27 1 75.44 174 GLY B N 1
ATOM 5399 C CA . GLY B 1 174 ? -0.897 -57.438 -6.215 1 75.44 174 GLY B CA 1
ATOM 5400 C C . GLY B 1 174 ? -1.419 -56.75 -7.461 1 75.44 174 GLY B C 1
ATOM 5401 O O . GLY B 1 174 ? -1.679 -55.531 -7.445 1 75.44 174 GLY B O 1
ATOM 5402 N N . ALA B 1 175 ? -1.628 -57.531 -8.445 1 83.69 175 ALA B N 1
ATOM 5403 C CA . ALA B 1 175 ? -2.115 -57.031 -9.719 1 83.69 175 ALA B CA 1
ATOM 5404 C C . ALA B 1 175 ? -3.561 -56.531 -9.602 1 83.69 175 ALA B C 1
ATOM 5406 O O . ALA B 1 175 ? -4.422 -57.281 -9.102 1 83.69 175 ALA B O 1
ATOM 5407 N N . THR B 1 176 ? -3.797 -55.312 -9.859 1 82.19 176 THR B N 1
ATOM 5408 C CA . THR B 1 176 ? -5.117 -54.719 -9.797 1 82.19 176 THR B CA 1
ATOM 5409 C C . THR B 1 176 ? -5.559 -54.219 -11.172 1 82.19 176 THR B C 1
ATOM 5411 O O . THR B 1 176 ? -4.777 -53.594 -11.898 1 82.19 176 THR B O 1
ATOM 5414 N N . LYS B 1 177 ? -6.809 -54.625 -11.445 1 85.44 177 LYS B N 1
ATOM 5415 C CA . LYS B 1 177 ? -7.359 -54.188 -12.719 1 85.44 177 LYS B CA 1
ATOM 5416 C C . LYS B 1 177 ? -7.969 -52.781 -12.602 1 85.44 177 LYS B C 1
ATOM 5418 O O . LYS B 1 177 ? -8.672 -52.5 -11.633 1 85.44 177 LYS B O 1
ATOM 5423 N N . TYR B 1 178 ? -7.57 -51.969 -13.5 1 79.25 178 TYR B N 1
ATOM 5424 C CA . TYR B 1 178 ? -8.117 -50.625 -13.578 1 79.25 178 TYR B CA 1
ATOM 5425 C C . TYR B 1 178 ? -8.922 -50.438 -14.859 1 79.25 178 TYR B C 1
ATOM 5427 O O . TYR B 1 178 ? -8.469 -50.781 -15.945 1 79.25 178 TYR B O 1
ATOM 5435 N N . HIS B 1 179 ? -10.148 -50.031 -14.633 1 78.44 179 HIS B N 1
ATOM 5436 C CA . HIS B 1 179 ? -11.016 -49.719 -15.766 1 78.44 179 HIS B CA 1
ATOM 5437 C C . HIS B 1 179 ? -11.164 -48.188 -15.922 1 78.44 179 HIS B C 1
ATOM 5439 O O . HIS B 1 179 ? -11.578 -47.5 -14.984 1 78.44 179 HIS B O 1
ATOM 5445 N N . PHE B 1 180 ? -10.664 -47.75 -17.078 1 70.38 180 PHE B N 1
ATOM 5446 C CA . PHE B 1 180 ? -10.75 -46.312 -17.312 1 70.38 180 PHE B CA 1
ATOM 5447 C C . PHE B 1 180 ? -11.906 -46 -18.25 1 70.38 180 PHE B C 1
ATOM 5449 O O . PHE B 1 180 ? -12.102 -46.688 -19.266 1 70.38 180 PHE B O 1
ATOM 5456 N N . ASP B 1 181 ? -12.852 -45.188 -17.812 1 65.12 181 ASP B N 1
ATOM 5457 C CA . ASP B 1 181 ? -13.984 -44.781 -18.641 1 65.12 181 ASP B CA 1
ATOM 5458 C C . ASP B 1 181 ? -13.562 -43.75 -19.672 1 65.12 181 ASP B C 1
ATOM 5460 O O . ASP B 1 181 ? -14.32 -43.438 -20.594 1 65.12 181 ASP B O 1
ATOM 5464 N N . ARG B 1 182 ? -12.32 -43.344 -19.438 1 58.75 182 ARG B N 1
ATOM 5465 C CA . ARG B 1 182 ? -11.938 -42.25 -20.344 1 58.75 182 ARG B CA 1
ATOM 5466 C C . ARG B 1 182 ? -11.219 -42.812 -21.578 1 58.75 182 ARG B C 1
ATOM 5468 O O . ARG B 1 182 ? -10.391 -43.719 -21.469 1 58.75 182 ARG B O 1
ATOM 5475 N N . LYS B 1 183 ? -11.703 -42.312 -22.734 1 60.91 183 LYS B N 1
ATOM 5476 C CA . LYS B 1 183 ? -11.172 -42.719 -24.031 1 60.91 183 LYS B CA 1
ATOM 5477 C C . LYS B 1 183 ? -9.656 -42.562 -24.078 1 60.91 183 LYS B C 1
ATOM 5479 O O . LYS B 1 183 ? -8.984 -43.25 -24.844 1 60.91 183 LYS B O 1
ATOM 5484 N N . ALA B 1 184 ? -9.203 -41.781 -23.125 1 65.75 184 ALA B N 1
ATOM 5485 C CA . ALA B 1 184 ? -7.801 -41.438 -23.266 1 65.75 184 ALA B CA 1
ATOM 5486 C C . ALA B 1 184 ? -6.895 -42.438 -22.578 1 65.75 184 ALA B C 1
ATOM 5488 O O . ALA B 1 184 ? -5.695 -42.5 -22.859 1 65.75 184 ALA B O 1
ATOM 5489 N N . LEU B 1 185 ? -7.508 -43.25 -21.797 1 75.62 185 LEU B N 1
ATOM 5490 C CA . LEU B 1 185 ? -6.707 -44.25 -21.062 1 75.62 185 LEU B CA 1
ATOM 5491 C C . LEU B 1 185 ? -7.223 -45.656 -21.312 1 75.62 185 LEU B C 1
ATOM 5493 O O . LEU B 1 185 ? -8.438 -45.875 -21.359 1 75.62 185 LEU B O 1
ATOM 5497 N N . SER B 1 186 ? -6.449 -46.562 -21.641 1 82.12 186 SER B N 1
ATOM 5498 C CA . SER B 1 186 ? -6.789 -47.969 -21.812 1 82.12 186 SER B CA 1
ATOM 5499 C C . SER B 1 186 ? -6.84 -48.719 -20.484 1 82.12 186 SER B C 1
ATOM 5501 O O . SER B 1 186 ? -6.109 -48.375 -19.547 1 82.12 186 SER B O 1
ATOM 5503 N N . ASP B 1 187 ? -7.812 -49.656 -20.438 1 85.94 187 ASP B N 1
ATOM 5504 C CA . ASP B 1 187 ? -7.82 -50.531 -19.266 1 85.94 187 ASP B CA 1
ATOM 5505 C C . ASP B 1 187 ? -6.457 -51.188 -19.062 1 85.94 187 ASP B C 1
ATOM 5507 O O . ASP B 1 187 ? -5.719 -51.406 -20.031 1 85.94 187 ASP B O 1
ATOM 5511 N N . CYS B 1 188 ? -6.156 -51.25 -17.781 1 88.56 188 CYS B N 1
ATOM 5512 C CA . CYS B 1 188 ? -4.832 -51.812 -17.547 1 88.56 188 CYS B CA 1
ATOM 5513 C C . CYS B 1 188 ? -4.816 -52.625 -16.25 1 88.56 188 CYS B C 1
ATOM 5515 O O . CYS B 1 188 ? -5.773 -52.594 -15.484 1 88.56 188 CYS B O 1
ATOM 5517 N N . LEU B 1 189 ? -3.861 -53.531 -16.203 1 89.75 189 LEU B N 1
ATOM 5518 C CA . LEU B 1 189 ? -3.49 -54.25 -14.984 1 89.75 189 LEU B CA 1
ATOM 5519 C C . LEU B 1 189 ? -2.215 -53.688 -14.383 1 89.75 189 LEU B C 1
ATOM 5521 O O . LEU B 1 189 ? -1.205 -53.531 -15.078 1 89.75 189 LEU B O 1
ATOM 5525 N N . SER B 1 190 ? -2.332 -53.219 -13.109 1 88.31 190 SER B N 1
ATOM 5526 C CA . SER B 1 190 ? -1.168 -52.594 -12.484 1 88.31 190 SER B CA 1
ATOM 5527 C C . SER B 1 190 ? -0.876 -53.219 -11.117 1 88.31 190 SER B C 1
ATOM 5529 O O . SER B 1 190 ? -1.792 -53.656 -10.43 1 88.31 190 SER B O 1
ATOM 5531 N N . SER B 1 191 ? 0.43 -53.312 -10.82 1 86.31 191 SER B N 1
ATOM 5532 C CA . SER B 1 191 ? 0.863 -53.812 -9.523 1 86.31 191 SER B CA 1
ATOM 5533 C C . SER B 1 191 ? 2.016 -53 -8.961 1 86.31 191 SER B C 1
ATOM 5535 O O . SER B 1 191 ? 2.98 -52.688 -9.672 1 86.31 191 SER B O 1
ATOM 5537 N N . PHE B 1 192 ? 1.835 -52.719 -7.695 1 81.25 192 PHE B N 1
ATOM 5538 C CA . PHE B 1 192 ? 2.945 -52.062 -7.004 1 81.25 192 PHE B CA 1
ATOM 5539 C C . PHE B 1 192 ? 4.008 -53.094 -6.621 1 81.25 192 PHE B C 1
ATOM 5541 O O . PHE B 1 192 ? 3.686 -54.219 -6.273 1 81.25 192 PHE B O 1
ATOM 5548 N N . ILE B 1 193 ? 5.141 -52.594 -6.73 1 83.62 193 ILE B N 1
ATOM 5549 C CA . ILE B 1 193 ? 6.266 -53.438 -6.34 1 83.62 193 ILE B CA 1
ATOM 5550 C C . ILE B 1 193 ? 6.801 -53 -4.98 1 83.62 193 ILE B C 1
ATOM 5552 O O . ILE B 1 193 ? 7.246 -51.844 -4.828 1 83.62 193 ILE B O 1
ATOM 5556 N N . TYR B 1 194 ? 6.645 -53.938 -3.984 1 76.69 194 TYR B N 1
ATOM 5557 C CA . TYR B 1 194 ? 7.098 -53.625 -2.633 1 76.69 194 TYR B CA 1
ATOM 5558 C C . TYR B 1 194 ? 8.266 -54.531 -2.232 1 76.69 194 TYR B C 1
ATOM 5560 O O . TYR B 1 194 ? 8.289 -55.719 -2.559 1 76.69 194 TYR B O 1
ATOM 5568 N N . TYR B 1 195 ? 9.227 -53.906 -1.7 1 74.44 195 TYR B N 1
ATOM 5569 C CA . TYR B 1 195 ? 10.297 -54.625 -1.035 1 74.44 195 TYR B CA 1
ATOM 5570 C C . TYR B 1 195 ? 10.477 -54.156 0.4 1 74.44 195 TYR B C 1
ATOM 5572 O O . TYR B 1 195 ? 10.773 -52.969 0.637 1 74.44 195 TYR B O 1
ATOM 5580 N N . ASP B 1 196 ? 10.281 -55 1.461 1 68.12 196 ASP B N 1
ATOM 5581 C CA . ASP B 1 196 ? 10.383 -54.656 2.879 1 68.12 196 ASP B CA 1
ATOM 5582 C C . ASP B 1 196 ? 9.516 -53.469 3.229 1 68.12 196 ASP B C 1
ATOM 5584 O O . ASP B 1 196 ? 10 -52.5 3.83 1 68.12 196 ASP B O 1
ATOM 5588 N N . HIS B 1 197 ? 8.32 -53.344 2.732 1 63.03 197 HIS B N 1
ATOM 5589 C CA . HIS B 1 197 ? 7.285 -52.344 3.029 1 63.03 197 HIS B CA 1
ATOM 5590 C C . HIS B 1 197 ? 7.559 -51.031 2.312 1 63.03 197 HIS B C 1
ATOM 5592 O O . HIS B 1 197 ? 6.852 -50.031 2.527 1 63.03 197 HIS B O 1
ATOM 5598 N N . ALA B 1 198 ? 8.602 -51.094 1.539 1 66.5 198 ALA B N 1
ATOM 5599 C CA . ALA B 1 198 ? 8.898 -49.875 0.771 1 66.5 198 ALA B CA 1
ATOM 5600 C C . ALA B 1 198 ? 8.477 -50.031 -0.687 1 66.5 198 ALA B C 1
ATOM 5602 O O . ALA B 1 198 ? 8.688 -51.094 -1.286 1 66.5 198 ALA B O 1
ATOM 5603 N N . GLN B 1 199 ? 7.855 -49.125 -1.174 1 72.12 199 GLN B N 1
ATOM 5604 C CA . GLN B 1 199 ? 7.469 -49.094 -2.58 1 72.12 199 GLN B CA 1
ATOM 5605 C C . GLN B 1 199 ? 8.68 -48.875 -3.48 1 72.12 199 GLN B C 1
ATOM 5607 O O . GLN B 1 199 ? 9.375 -47.844 -3.332 1 72.12 199 GLN B O 1
ATOM 5612 N N . CYS B 1 200 ? 8.969 -49.781 -4.379 1 74.06 200 CYS B N 1
ATOM 5613 C CA . CYS B 1 200 ? 10.133 -49.719 -5.258 1 74.06 200 CYS B CA 1
ATOM 5614 C C . CYS B 1 200 ? 9.727 -49.312 -6.672 1 74.06 200 CYS B C 1
ATOM 5616 O O . CYS B 1 200 ? 10.539 -48.812 -7.441 1 74.06 200 CYS B O 1
ATOM 5618 N N . GLY B 1 201 ? 8.477 -49.594 -6.949 1 80.25 201 GLY B N 1
ATOM 5619 C CA . GLY B 1 201 ? 8.062 -49.281 -8.312 1 80.25 201 GLY B CA 1
ATOM 5620 C C . GLY B 1 201 ? 6.672 -49.781 -8.633 1 80.25 201 GLY B C 1
ATOM 5621 O O . GLY B 1 201 ? 5.902 -50.125 -7.73 1 80.25 201 GLY B O 1
ATOM 5622 N N . ARG B 1 202 ? 6.395 -49.75 -9.906 1 85.19 202 ARG B N 1
ATOM 5623 C CA . ARG B 1 202 ? 5.094 -50.188 -10.406 1 85.19 202 ARG B CA 1
ATOM 5624 C C . ARG B 1 202 ? 5.215 -50.75 -11.82 1 85.19 202 ARG B C 1
ATOM 5626 O O . ARG B 1 202 ? 5.969 -50.25 -12.641 1 85.19 202 ARG B O 1
ATOM 5633 N N . ILE B 1 203 ? 4.555 -51.844 -11.984 1 91.88 203 ILE B N 1
ATOM 5634 C CA . ILE B 1 203 ? 4.492 -52.438 -13.328 1 91.88 203 ILE B CA 1
ATOM 5635 C C . ILE B 1 203 ? 3.049 -52.406 -13.828 1 91.88 203 ILE B C 1
ATOM 5637 O O . ILE B 1 203 ? 2.115 -52.688 -13.078 1 91.88 203 ILE B O 1
ATOM 5641 N N . THR B 1 204 ? 2.898 -51.938 -15.109 1 90.81 204 THR B N 1
ATOM 5642 C CA . THR B 1 204 ? 1.563 -51.812 -15.68 1 90.81 204 THR B CA 1
ATOM 5643 C C . THR B 1 204 ? 1.479 -52.531 -17.016 1 90.81 204 THR B C 1
ATOM 5645 O O . THR B 1 204 ? 2.391 -52.438 -17.844 1 90.81 204 THR B O 1
ATOM 5648 N N . LEU B 1 205 ? 0.476 -53.344 -17.125 1 94 205 LEU B N 1
ATOM 5649 C CA . LEU B 1 205 ? 0.107 -54.062 -18.344 1 94 205 LEU B CA 1
ATOM 5650 C C . LEU B 1 205 ? -1.143 -53.438 -18.969 1 94 205 LEU B C 1
ATOM 5652 O O . LEU B 1 205 ? -2.217 -53.469 -18.359 1 94 205 LEU B O 1
ATOM 5656 N N . VAL B 1 206 ? -1.007 -52.969 -20.188 1 92.31 206 VAL B N 1
ATOM 5657 C CA . VAL B 1 206 ? -2.107 -52.25 -20.828 1 92.31 206 VAL B CA 1
ATOM 5658 C C . VAL B 1 206 ? -2.908 -53.188 -21.703 1 92.31 206 VAL B C 1
ATOM 5660 O O . VAL B 1 206 ? -2.334 -53.969 -22.469 1 92.31 206 VAL B O 1
ATOM 5663 N N . GLU B 1 207 ? -4.207 -53.094 -21.625 1 91.94 207 GLU B N 1
ATOM 5664 C CA . GLU B 1 207 ? -5.074 -53.938 -22.453 1 91.94 207 GLU B CA 1
ATOM 5665 C C . GLU B 1 207 ? -5.258 -53.344 -23.844 1 91.94 207 GLU B C 1
ATOM 5667 O O . GLU B 1 207 ? -6.121 -52.469 -24.047 1 91.94 207 GLU B O 1
ATOM 5672 N N . ARG B 1 208 ? -4.48 -53.781 -24.719 1 90.25 208 ARG B N 1
ATOM 5673 C CA . ARG B 1 208 ? -4.527 -53.188 -26.047 1 90.25 208 ARG B CA 1
ATOM 5674 C C . ARG B 1 208 ? -4.734 -54.281 -27.109 1 90.25 208 ARG B C 1
ATOM 5676 O O . ARG B 1 208 ? -5.691 -54.219 -27.891 1 90.25 208 ARG B O 1
ATOM 5683 N N . ASN B 1 209 ? -3.92 -55.25 -27.172 1 88.38 209 ASN B N 1
ATOM 5684 C CA . ASN B 1 209 ? -3.947 -56.281 -28.219 1 88.38 209 ASN B CA 1
ATOM 5685 C C . ASN B 1 209 ? -4.93 -57.406 -27.891 1 88.38 209 ASN B C 1
ATOM 5687 O O . ASN B 1 209 ? -5.539 -58 -28.781 1 88.38 209 ASN B O 1
ATOM 5691 N N . ARG B 1 210 ? -5.074 -57.688 -26.672 1 88.81 210 ARG B N 1
ATOM 5692 C CA . ARG B 1 210 ? -6.012 -58.719 -26.234 1 88.81 210 ARG B CA 1
ATOM 5693 C C . ARG B 1 210 ? -6.551 -58.406 -24.844 1 88.81 210 ARG B C 1
ATOM 5695 O O . ARG B 1 210 ? -5.93 -57.656 -24.078 1 88.81 210 ARG B O 1
ATOM 5702 N N . ARG B 1 211 ? -7.645 -59.062 -24.578 1 91.38 211 ARG B N 1
ATOM 5703 C CA . ARG B 1 211 ? -8.273 -58.875 -23.266 1 91.38 211 ARG B CA 1
ATOM 5704 C C . ARG B 1 211 ? -7.461 -59.531 -22.172 1 91.38 211 ARG B C 1
ATOM 5706 O O . ARG B 1 211 ? -6.93 -60.656 -22.359 1 91.38 211 ARG B O 1
ATOM 5713 N N . LEU B 1 212 ? -7.43 -58.812 -21.109 1 92.31 212 LEU B N 1
ATOM 5714 C CA . LEU B 1 212 ? -6.699 -59.344 -19.953 1 92.31 212 LEU B CA 1
ATOM 5715 C C . LEU B 1 212 ? -7.566 -60.281 -19.141 1 92.31 212 LEU B C 1
ATOM 5717 O O . LEU B 1 212 ? -8.789 -60.125 -19.078 1 92.31 212 LEU B O 1
ATOM 5721 N N . ASN B 1 213 ? -6.961 -61.344 -18.609 1 91.56 213 ASN B N 1
ATOM 5722 C CA . ASN B 1 213 ? -7.68 -62.312 -17.812 1 91.56 213 ASN B CA 1
ATOM 5723 C C . ASN B 1 213 ? -6.891 -62.719 -16.562 1 91.56 213 ASN B C 1
ATOM 5725 O O . ASN B 1 213 ? -5.859 -62.094 -16.266 1 91.56 213 ASN B O 1
ATOM 5729 N N . HIS B 1 214 ? -7.406 -63.719 -15.906 1 92.12 214 HIS B N 1
ATOM 5730 C CA . HIS B 1 214 ? -6.832 -64.125 -14.625 1 92.12 214 HIS B CA 1
ATOM 5731 C C . HIS B 1 214 ? -5.426 -64.688 -14.797 1 92.12 214 HIS B C 1
ATOM 5733 O O . HIS B 1 214 ? -4.574 -64.5 -13.914 1 92.12 214 HIS B O 1
ATOM 5739 N N . GLY B 1 215 ? -5.152 -65.312 -15.891 1 92.88 215 GLY B N 1
ATOM 5740 C CA . GLY B 1 215 ? -3.807 -65.75 -16.172 1 92.88 215 GLY B CA 1
ATOM 5741 C C . GLY B 1 215 ? -2.777 -64.625 -16.234 1 92.88 215 GLY B C 1
ATOM 5742 O O . GLY B 1 215 ? -1.646 -64.812 -15.773 1 92.88 215 GLY B O 1
ATOM 5743 N N . ASP B 1 216 ? -3.221 -63.562 -16.75 1 94.38 216 ASP B N 1
ATOM 5744 C CA . ASP B 1 216 ? -2.342 -62.406 -16.812 1 94.38 216 ASP B CA 1
ATOM 5745 C C . ASP B 1 216 ? -2.049 -61.844 -15.414 1 94.38 216 ASP B C 1
ATOM 5747 O O . ASP B 1 216 ? -0.924 -61.438 -15.125 1 94.38 216 ASP B O 1
ATOM 5751 N N . CYS B 1 217 ? -3.037 -61.875 -14.586 1 91.94 217 CYS B N 1
ATOM 5752 C CA . CYS B 1 217 ? -2.857 -61.438 -13.211 1 91.94 217 CYS B CA 1
ATOM 5753 C C . CYS B 1 217 ? -1.815 -62.281 -12.492 1 91.94 217 CYS B C 1
ATOM 5755 O O . CYS B 1 217 ? -0.933 -61.75 -11.812 1 91.94 217 CYS B O 1
ATOM 5757 N N . GLN B 1 218 ? -1.945 -63.5 -12.703 1 92 218 GLN B N 1
ATOM 5758 C CA . GLN B 1 218 ? -1.044 -64.438 -12.039 1 92 218 GLN B CA 1
ATOM 5759 C C . GLN B 1 218 ? 0.386 -64.25 -12.547 1 92 218 GLN B C 1
ATOM 5761 O O . GLN B 1 218 ? 1.337 -64.312 -11.758 1 92 218 GLN B O 1
ATOM 5766 N N . LEU B 1 219 ? 0.504 -64.062 -13.828 1 94.31 219 LEU B N 1
ATOM 5767 C CA . LEU B 1 219 ? 1.828 -63.875 -14.406 1 94.31 219 LEU B CA 1
ATOM 5768 C C . LEU B 1 219 ? 2.439 -62.562 -13.906 1 94.31 219 LEU B C 1
ATOM 5770 O O . LEU B 1 219 ? 3.627 -62.531 -13.586 1 94.31 219 LEU B O 1
ATOM 5774 N N . LEU B 1 220 ? 1.651 -61.594 -13.836 1 93.88 220 LEU B N 1
ATOM 5775 C CA . LEU B 1 220 ? 2.129 -60.281 -13.375 1 93.88 220 LEU B CA 1
ATOM 5776 C C . LEU B 1 220 ? 2.572 -60.344 -11.914 1 93.88 220 LEU B C 1
ATOM 5778 O O . LEU B 1 220 ? 3.59 -59.75 -11.547 1 93.88 220 LEU B O 1
ATOM 5782 N N . ASP B 1 221 ? 1.807 -61.031 -11.141 1 90.31 221 ASP B N 1
ATOM 5783 C CA . ASP B 1 221 ? 2.174 -61.219 -9.742 1 90.31 221 ASP B CA 1
ATOM 5784 C C . ASP B 1 221 ? 3.527 -61.906 -9.609 1 90.31 221 ASP B C 1
ATOM 5786 O O . ASP B 1 221 ? 4.332 -61.562 -8.75 1 90.31 221 ASP B O 1
ATOM 5790 N N . HIS B 1 222 ? 3.684 -62.875 -10.492 1 91.44 222 HIS B N 1
ATOM 5791 C CA . HIS B 1 222 ? 4.953 -63.562 -10.5 1 91.44 222 HIS B CA 1
ATOM 5792 C C . HIS B 1 222 ? 6.113 -62.656 -10.828 1 91.44 222 HIS B C 1
ATOM 5794 O O . HIS B 1 222 ? 7.129 -62.625 -10.133 1 91.44 222 HIS B O 1
ATOM 5800 N N . ILE B 1 223 ? 5.934 -61.844 -11.812 1 92.75 223 ILE B N 1
ATOM 5801 C CA . ILE B 1 223 ? 6.961 -60.906 -12.227 1 92.75 223 ILE B CA 1
ATOM 5802 C C . ILE B 1 223 ? 7.219 -59.906 -11.109 1 92.75 223 ILE B C 1
ATOM 5804 O O . ILE B 1 223 ? 8.367 -59.562 -10.828 1 92.75 223 ILE B O 1
ATOM 5808 N N . THR B 1 224 ? 6.18 -59.438 -10.5 1 90.38 224 THR B N 1
ATOM 5809 C CA . THR B 1 224 ? 6.285 -58.438 -9.445 1 90.38 224 THR B CA 1
ATOM 5810 C C . THR B 1 224 ? 7.121 -58.969 -8.281 1 90.38 224 THR B C 1
ATOM 5812 O O . THR B 1 224 ? 7.93 -58.219 -7.707 1 90.38 224 THR B O 1
ATOM 5815 N N . ARG B 1 225 ? 6.961 -60.188 -7.984 1 86 225 ARG B N 1
ATOM 5816 C CA . ARG B 1 225 ? 7.738 -60.781 -6.91 1 86 225 ARG B CA 1
ATOM 5817 C C . ARG B 1 225 ? 9.219 -60.844 -7.27 1 86 225 ARG B C 1
ATOM 5819 O O . ARG B 1 225 ? 10.078 -60.562 -6.426 1 86 225 ARG B O 1
ATOM 5826 N N . LEU B 1 226 ? 9.406 -61.156 -8.453 1 88.88 226 LEU B N 1
ATOM 5827 C CA . LEU B 1 226 ? 10.789 -61.219 -8.922 1 88.88 226 LEU B CA 1
ATOM 5828 C C . LEU B 1 226 ? 11.406 -59.812 -8.922 1 88.88 226 LEU B C 1
ATOM 5830 O O . LEU B 1 226 ? 12.547 -59.656 -8.484 1 88.88 226 LEU B O 1
ATOM 5834 N N . LEU B 1 227 ? 10.664 -58.875 -9.367 1 90.44 227 LEU B N 1
ATOM 5835 C CA . LEU B 1 227 ? 11.148 -57.5 -9.461 1 90.44 227 LEU B CA 1
ATOM 5836 C C . LEU B 1 227 ? 11.352 -56.906 -8.07 1 90.44 227 LEU B C 1
ATOM 5838 O O . LEU B 1 227 ? 12.266 -56.094 -7.867 1 90.44 227 LEU B O 1
ATOM 5842 N N . ALA B 1 228 ? 10.5 -57.25 -7.145 1 85.44 228 ALA B N 1
ATOM 5843 C CA . ALA B 1 228 ? 10.602 -56.719 -5.785 1 85.44 228 ALA B CA 1
ATOM 5844 C C . ALA B 1 228 ? 11.984 -57 -5.195 1 85.44 228 ALA B C 1
ATOM 5846 O O . ALA B 1 228 ? 12.602 -56.125 -4.598 1 85.44 228 ALA B O 1
ATOM 5847 N N . VAL B 1 229 ? 12.438 -58.125 -5.488 1 82.75 229 VAL B N 1
ATOM 5848 C CA . VAL B 1 229 ? 13.734 -58.531 -4.953 1 82.75 229 VAL B CA 1
ATOM 5849 C C . VAL B 1 229 ? 14.844 -57.75 -5.672 1 82.75 229 VAL B C 1
ATOM 5851 O O . VAL B 1 229 ? 15.742 -57.219 -5.031 1 82.75 229 VAL B O 1
ATOM 5854 N N . SER B 1 230 ? 14.75 -57.688 -6.879 1 86.06 230 SER B N 1
ATOM 5855 C CA . SER B 1 230 ? 15.773 -57.031 -7.691 1 86.06 230 SER B CA 1
ATOM 5856 C C . SER B 1 230 ? 15.812 -55.531 -7.441 1 86.06 230 SER B C 1
ATOM 5858 O O . SER B 1 230 ? 16.891 -54.969 -7.273 1 86.06 230 SER B O 1
ATOM 5860 N N . MET B 1 231 ? 14.672 -54.938 -7.395 1 83.88 231 MET B N 1
ATOM 5861 C CA . MET B 1 231 ? 14.57 -53.5 -7.234 1 83.88 231 MET B CA 1
ATOM 5862 C C . MET B 1 231 ? 14.82 -53.094 -5.785 1 83.88 231 MET B C 1
ATOM 5864 O O . MET B 1 231 ? 15.305 -52 -5.52 1 83.88 231 MET B O 1
ATOM 5868 N N . GLY B 1 232 ? 14.383 -53.844 -4.906 1 74.19 232 GLY B N 1
ATOM 5869 C CA . GLY B 1 232 ? 14.594 -53.594 -3.494 1 74.19 232 GLY B CA 1
ATOM 5870 C C . GLY B 1 232 ? 16.062 -53.594 -3.096 1 74.19 232 GLY B C 1
ATOM 5871 O O . GLY B 1 232 ? 16.469 -52.781 -2.248 1 74.19 232 GLY B O 1
ATOM 5872 N N . LYS B 1 233 ? 16.797 -54.438 -3.645 1 66.25 233 LYS B N 1
ATOM 5873 C CA . LYS B 1 233 ? 18.234 -54.5 -3.352 1 66.25 233 LYS B CA 1
ATOM 5874 C C . LYS B 1 233 ? 18.953 -53.25 -3.828 1 66.25 233 LYS B C 1
ATOM 5876 O O . LYS B 1 233 ? 19.938 -52.844 -3.229 1 66.25 233 LYS B O 1
ATOM 5881 N N . THR B 1 234 ? 18.625 -52.812 -4.957 1 61.75 234 THR B N 1
ATOM 5882 C CA . THR B 1 234 ? 19.281 -51.625 -5.512 1 61.75 234 THR B CA 1
ATOM 5883 C C . THR B 1 234 ? 18.844 -50.344 -4.766 1 61.75 234 THR B C 1
ATOM 5885 O O . THR B 1 234 ? 19.562 -49.375 -4.73 1 61.75 234 THR B O 1
ATOM 5888 N N . GLY B 1 235 ? 18.078 -50.531 -3.814 1 53.72 235 GLY B N 1
ATOM 5889 C CA . GLY B 1 235 ? 17.562 -49.438 -2.969 1 53.72 235 GLY B CA 1
ATOM 5890 C C . GLY B 1 235 ? 16.656 -48.5 -3.705 1 53.72 235 GLY B C 1
ATOM 5891 O O . GLY B 1 235 ? 16.672 -48.438 -4.938 1 53.72 235 GLY B O 1
ATOM 5892 N N . PRO B 1 236 ? 15.625 -48.25 -3.049 1 47.66 236 PRO B N 1
ATOM 5893 C CA . PRO B 1 236 ? 14.719 -47.312 -3.707 1 47.66 236 PRO B CA 1
ATOM 5894 C C . PRO B 1 236 ? 15.461 -46.156 -4.387 1 47.66 236 PRO B C 1
ATOM 5896 O O . PRO B 1 236 ? 16.484 -45.688 -3.883 1 47.66 236 PRO B O 1
ATOM 5899 N N . ALA B 1 237 ? 15.562 -46.125 -5.562 1 44.22 237 ALA B N 1
ATOM 5900 C CA . ALA B 1 237 ? 16.078 -44.875 -6.102 1 44.22 237 ALA B CA 1
ATOM 5901 C C . ALA B 1 237 ? 15.727 -43.719 -5.195 1 44.22 237 ALA B C 1
ATOM 5903 O O . ALA B 1 237 ? 14.625 -43.656 -4.645 1 44.22 237 ALA B O 1
ATOM 5904 N N . ALA B 1 238 ? 16.672 -43.219 -4.406 1 40.59 238 ALA B N 1
ATOM 5905 C CA . ALA B 1 238 ? 16.469 -42.062 -3.541 1 40.59 238 ALA B CA 1
ATOM 5906 C C . ALA B 1 238 ? 15.352 -41.188 -4.07 1 40.59 238 ALA B C 1
ATOM 5908 O O . ALA B 1 238 ? 15.297 -40.875 -5.266 1 40.59 238 ALA B O 1
ATOM 5909 N N . PRO B 1 239 ? 14.172 -41.375 -3.5 1 40.72 239 PRO B N 1
ATOM 5910 C CA . PRO B 1 239 ? 13.25 -40.344 -3.969 1 40.72 239 PRO B CA 1
ATOM 5911 C C . PRO B 1 239 ? 13.969 -39.094 -4.461 1 40.72 239 PRO B C 1
ATOM 5913 O O . PRO B 1 239 ? 15.078 -38.781 -4.02 1 40.72 239 PRO B O 1
ATOM 5916 N N . PRO B 1 240 ? 13.797 -38.688 -5.648 1 39.38 240 PRO B N 1
ATOM 5917 C CA . PRO B 1 240 ? 14.414 -37.375 -5.836 1 39.38 240 PRO B CA 1
ATOM 5918 C C . PRO B 1 240 ? 14.477 -36.562 -4.543 1 39.38 240 PRO B C 1
ATOM 5920 O O . PRO B 1 240 ? 13.508 -36.531 -3.785 1 39.38 240 PRO B O 1
ATOM 5923 N N . ASP B 1 241 ? 15.453 -36.594 -3.807 1 38.94 241 ASP B N 1
ATOM 5924 C CA . ASP B 1 241 ? 15.68 -35.938 -2.529 1 38.94 241 ASP B CA 1
ATOM 5925 C C . ASP B 1 241 ? 14.766 -34.719 -2.373 1 38.94 241 ASP B C 1
ATOM 5927 O O . ASP B 1 241 ? 14.875 -33.75 -3.135 1 38.94 241 ASP B O 1
ATOM 5931 N N . SER B 1 242 ? 13.531 -34.906 -2.186 1 42.78 242 SER B N 1
ATOM 5932 C CA . SER B 1 242 ? 12.664 -33.844 -1.696 1 42.78 242 SER B CA 1
ATOM 5933 C C . SER B 1 242 ? 13.477 -32.719 -1.072 1 42.78 242 SER B C 1
ATOM 5935 O O . SER B 1 242 ? 13.102 -31.547 -1.174 1 42.78 242 SER B O 1
ATOM 5937 N N . ASP B 1 243 ? 14.461 -33.25 -0.243 1 45.31 243 ASP B N 1
ATOM 5938 C CA . ASP B 1 243 ? 15.242 -32.375 0.606 1 45.31 243 ASP B CA 1
ATOM 5939 C C . ASP B 1 243 ? 16.438 -31.797 -0.154 1 45.31 243 ASP B C 1
ATOM 5941 O O . ASP B 1 243 ? 17.516 -31.594 0.424 1 45.31 243 ASP B O 1
ATOM 5945 N N . HIS B 1 244 ? 16.453 -32.062 -1.398 1 51.34 244 HIS B N 1
ATOM 5946 C CA . HIS B 1 244 ? 17.609 -31.422 -2.021 1 51.34 244 HIS B CA 1
ATOM 5947 C C . HIS B 1 244 ? 17.797 -30 -1.509 1 51.34 244 HIS B C 1
ATOM 5949 O O . HIS B 1 244 ? 16.906 -29.156 -1.65 1 51.34 244 HIS B O 1
ATOM 5955 N N . TYR B 1 245 ? 18.625 -29.984 -0.636 1 56.47 245 TYR B N 1
ATOM 5956 C CA . TYR B 1 245 ? 19.062 -28.688 -0.146 1 56.47 245 TYR B CA 1
ATOM 5957 C C . TYR B 1 245 ? 19.281 -27.719 -1.301 1 56.47 245 TYR B C 1
ATOM 5959 O O . TYR B 1 245 ? 19.922 -28.062 -2.291 1 56.47 245 TYR B O 1
ATOM 5967 N N . SER B 1 246 ? 18.375 -26.953 -1.491 1 77.62 246 SER B N 1
ATOM 5968 C CA . SER B 1 246 ? 18.578 -25.859 -2.436 1 77.62 246 SER B CA 1
ATOM 5969 C C . SER B 1 246 ? 18.828 -24.547 -1.711 1 77.62 246 SER B C 1
ATOM 5971 O O . SER B 1 246 ? 18.016 -24.125 -0.889 1 77.62 246 SER B O 1
ATOM 5973 N N . VAL B 1 247 ? 20.031 -24.062 -1.993 1 85.69 247 VAL B N 1
ATOM 5974 C CA . VAL B 1 247 ? 20.359 -22.75 -1.448 1 85.69 247 VAL B CA 1
ATOM 5975 C C . VAL B 1 247 ? 19.266 -21.75 -1.802 1 85.69 247 VAL B C 1
ATOM 5977 O O . VAL B 1 247 ? 18.922 -20.875 -0.996 1 85.69 247 VAL B O 1
ATOM 5980 N N . PHE B 1 248 ? 18.625 -21.984 -2.902 1 91.44 248 PHE B N 1
ATOM 5981 C CA . PHE B 1 248 ? 17.609 -21.062 -3.363 1 91.44 248 PHE B CA 1
ATOM 5982 C C . PHE B 1 248 ? 16.312 -21.234 -2.582 1 91.44 248 PHE B C 1
ATOM 5984 O O . PHE B 1 248 ? 15.594 -20.281 -2.328 1 91.44 248 PHE B O 1
ATOM 5991 N N . ARG B 1 249 ? 16.047 -22.453 -2.209 1 90.62 249 ARG B N 1
ATOM 5992 C CA . ARG B 1 249 ? 14.906 -22.703 -1.347 1 90.62 249 ARG B CA 1
ATOM 5993 C C . ARG B 1 249 ? 15.039 -21.969 -0.019 1 90.62 249 ARG B C 1
ATOM 5995 O O . ARG B 1 249 ? 14.07 -21.375 0.465 1 90.62 249 ARG B O 1
ATOM 6002 N N . ASP B 1 250 ? 16.219 -21.984 0.521 1 89.31 250 ASP B N 1
ATOM 6003 C CA . ASP B 1 250 ? 16.484 -21.312 1.784 1 89.31 250 ASP B CA 1
ATOM 6004 C C . ASP B 1 250 ? 16.344 -19.797 1.628 1 89.31 250 ASP B C 1
ATOM 6006 O O . ASP B 1 250 ? 15.781 -19.125 2.496 1 89.31 250 ASP B O 1
ATOM 6010 N N . LEU B 1 251 ? 16.812 -19.297 0.531 1 92.62 251 LEU B N 1
ATOM 6011 C CA . LEU B 1 251 ? 16.688 -17.875 0.263 1 92.62 251 LEU B CA 1
ATOM 6012 C C . LEU B 1 251 ? 15.219 -17.453 0.211 1 92.62 251 LEU B C 1
ATOM 6014 O O . LEU B 1 251 ? 14.844 -16.406 0.757 1 92.62 251 LEU B O 1
ATOM 6018 N N . ILE B 1 252 ? 14.406 -18.297 -0.42 1 94.56 252 ILE B N 1
ATOM 6019 C CA . ILE B 1 252 ? 12.984 -17.984 -0.561 1 94.56 252 ILE B CA 1
ATOM 6020 C C . ILE B 1 252 ? 12.305 -18.062 0.805 1 94.56 252 ILE B C 1
ATOM 6022 O O . ILE B 1 252 ? 11.43 -17.25 1.114 1 94.56 252 ILE B O 1
ATOM 6026 N N . LYS B 1 253 ? 12.766 -18.938 1.642 1 91.62 253 LYS B N 1
ATOM 6027 C CA . LYS B 1 253 ? 12.172 -19.109 2.963 1 91.62 253 LYS B CA 1
ATOM 6028 C C . LYS B 1 253 ? 12.695 -18.062 3.949 1 91.62 253 LYS B C 1
ATOM 6030 O O . LYS B 1 253 ? 12.211 -17.984 5.078 1 91.62 253 LYS B O 1
ATOM 6035 N N . GLY B 1 254 ? 13.711 -17.344 3.557 1 87.5 254 GLY B N 1
ATOM 6036 C CA . GLY B 1 254 ? 14.289 -16.344 4.434 1 87.5 254 GLY B CA 1
ATOM 6037 C C . GLY B 1 254 ? 15.336 -16.891 5.375 1 87.5 254 GLY B C 1
ATOM 6038 O O . GLY B 1 254 ? 15.664 -16.281 6.387 1 87.5 254 GLY B O 1
ATOM 6039 N N . ILE B 1 255 ? 15.758 -18.047 5.102 1 86.88 255 ILE B N 1
ATOM 6040 C CA . ILE B 1 255 ? 16.828 -18.672 5.875 1 86.88 255 ILE B CA 1
ATOM 6041 C C . ILE B 1 255 ? 18.172 -18.109 5.414 1 86.88 255 ILE B C 1
ATOM 6043 O O . ILE B 1 255 ? 18.469 -18.078 4.215 1 86.88 255 ILE B O 1
ATOM 6047 N N . PRO B 1 256 ? 18.953 -17.672 6.352 1 86.25 256 PRO B N 1
ATOM 6048 C CA . PRO B 1 256 ? 20.234 -17.094 5.969 1 86.25 256 PRO B CA 1
ATOM 6049 C C . PRO B 1 256 ? 21.156 -18.078 5.262 1 86.25 256 PRO B C 1
ATOM 6051 O O . PRO B 1 256 ? 21.234 -19.25 5.668 1 86.25 256 PRO B O 1
ATOM 6054 N N . VAL B 1 257 ? 21.703 -17.656 4.168 1 85.06 257 VAL B N 1
ATOM 6055 C CA . VAL B 1 257 ? 22.656 -18.438 3.387 1 85.06 257 VAL B CA 1
ATOM 6056 C C . VAL B 1 257 ? 23.984 -17.688 3.307 1 85.06 257 VAL B C 1
ATOM 6058 O O . VAL B 1 257 ? 24.016 -16.484 3.061 1 85.06 257 VAL B O 1
ATOM 6061 N N . SER B 1 258 ? 25.047 -18.359 3.631 1 85.81 258 SER B N 1
ATOM 6062 C CA . SER B 1 258 ? 26.359 -17.734 3.539 1 85.81 258 SER B CA 1
ATOM 6063 C C . SER B 1 258 ? 26.719 -17.406 2.092 1 85.81 258 SER B C 1
ATOM 6065 O O . SER B 1 258 ? 26.266 -18.094 1.17 1 85.81 258 SER B O 1
ATOM 6067 N N . ASP B 1 259 ? 27.562 -16.438 1.922 1 86.06 259 ASP B N 1
ATOM 6068 C CA . ASP B 1 259 ? 28 -16.047 0.585 1 86.06 259 ASP B CA 1
ATOM 6069 C C . ASP B 1 259 ? 28.797 -17.172 -0.08 1 86.06 259 ASP B C 1
ATOM 6071 O O . ASP B 1 259 ? 28.703 -17.359 -1.294 1 86.06 259 ASP B O 1
ATOM 6075 N N . ARG B 1 260 ? 29.516 -17.906 0.708 1 82.56 260 ARG B N 1
ATOM 6076 C CA . ARG B 1 260 ? 30.328 -19 0.174 1 82.56 260 ARG B CA 1
ATOM 6077 C C . ARG B 1 260 ? 29.438 -20.109 -0.393 1 82.56 260 ARG B C 1
ATOM 6079 O O . ARG B 1 260 ? 29.719 -20.625 -1.477 1 82.56 260 ARG B O 1
ATOM 6086 N N . GLU B 1 261 ? 28.422 -20.344 0.347 1 80.69 261 GLU B N 1
ATOM 6087 C CA . GLU B 1 261 ? 27.5 -21.391 -0.084 1 80.69 261 GLU B CA 1
ATOM 6088 C C . GLU B 1 261 ? 26.766 -20.984 -1.356 1 80.69 261 GLU B C 1
ATOM 6090 O O . GLU B 1 261 ? 26.594 -21.797 -2.266 1 80.69 261 GLU B O 1
ATOM 6095 N N . LEU B 1 262 ? 26.344 -19.812 -1.396 1 87.06 262 LEU B N 1
ATOM 6096 C CA . LEU B 1 262 ? 25.641 -19.297 -2.57 1 87.06 262 LEU B CA 1
ATOM 6097 C C . LEU B 1 262 ? 26.562 -19.297 -3.787 1 87.06 262 LEU B C 1
ATOM 6099 O O . LEU B 1 262 ? 26.172 -19.719 -4.875 1 87.06 262 LEU B O 1
ATOM 6103 N N . ASP B 1 263 ? 27.781 -18.875 -3.602 1 85.06 263 ASP B N 1
ATOM 6104 C CA . ASP B 1 263 ? 28.75 -18.797 -4.695 1 85.06 263 ASP B CA 1
ATOM 6105 C C . ASP B 1 263 ? 29.031 -20.188 -5.262 1 85.06 263 ASP B C 1
ATOM 6107 O O . ASP B 1 263 ? 29.172 -20.344 -6.477 1 85.06 263 ASP B O 1
ATOM 6111 N N . ARG B 1 264 ? 29.109 -21.109 -4.398 1 79.62 264 ARG B N 1
ATOM 6112 C CA . ARG B 1 264 ? 29.359 -22.484 -4.828 1 79.62 264 ARG B CA 1
ATOM 6113 C C . ARG B 1 264 ? 28.234 -23 -5.707 1 79.62 264 ARG B C 1
ATOM 6115 O O . ARG B 1 264 ? 28.484 -23.609 -6.746 1 79.62 264 ARG B O 1
ATOM 6122 N N . GLN B 1 265 ? 27.062 -22.766 -5.262 1 82.38 265 GLN B N 1
ATOM 6123 C CA . GLN B 1 265 ? 25.891 -23.203 -6.023 1 82.38 265 GLN B CA 1
ATOM 6124 C C . GLN B 1 265 ? 25.828 -22.516 -7.383 1 82.38 265 GLN B C 1
ATOM 6126 O O . GLN B 1 265 ? 25.484 -23.141 -8.391 1 82.38 265 GLN B O 1
ATOM 6131 N N . LEU B 1 266 ? 26.156 -21.234 -7.414 1 86.5 266 LEU B N 1
ATOM 6132 C CA . LEU B 1 266 ? 26.141 -20.469 -8.656 1 86.5 266 LEU B CA 1
ATOM 6133 C C . LEU B 1 266 ? 27.188 -21 -9.625 1 86.5 266 LEU B C 1
ATOM 6135 O O . LEU B 1 266 ? 26.938 -21.094 -10.836 1 86.5 266 LEU B O 1
ATOM 6139 N N . GLU B 1 267 ? 28.266 -21.344 -9.109 1 83.31 267 GLU B N 1
ATOM 6140 C CA . GLU B 1 267 ? 29.344 -21.875 -9.938 1 83.31 267 GLU B CA 1
ATOM 6141 C C . GLU B 1 267 ? 28.938 -23.203 -10.578 1 83.31 267 GLU B C 1
ATOM 6143 O O . GLU B 1 267 ? 29.219 -23.453 -11.75 1 83.31 267 GLU B O 1
ATOM 6148 N N . VAL B 1 268 ? 28.266 -23.984 -9.781 1 77.12 268 VAL B N 1
ATOM 6149 C CA . VAL B 1 268 ? 27.812 -25.281 -10.258 1 77.12 268 VAL B CA 1
ATOM 6150 C C . VAL B 1 268 ? 26.859 -25.094 -11.438 1 77.12 268 VAL B C 1
ATOM 6152 O O . VAL B 1 268 ? 26.891 -25.875 -12.398 1 77.12 268 VAL B O 1
ATOM 6155 N N . ASN B 1 269 ? 26.062 -24.125 -11.383 1 82 269 ASN B N 1
ATOM 6156 C CA . ASN B 1 269 ? 25.062 -23.859 -12.414 1 82 269 ASN B CA 1
ATOM 6157 C C . ASN B 1 269 ? 25.609 -22.969 -13.523 1 82 269 ASN B C 1
ATOM 6159 O O . ASN B 1 269 ? 24.922 -22.672 -14.492 1 82 269 ASN B O 1
ATOM 6163 N N . ASP B 1 270 ? 26.828 -22.469 -13.352 1 88.25 270 ASP B N 1
ATOM 6164 C CA . ASP B 1 270 ? 27.422 -21.484 -14.258 1 88.25 270 ASP B CA 1
ATOM 6165 C C . ASP B 1 270 ? 26.609 -20.188 -14.258 1 88.25 270 ASP B C 1
ATOM 6167 O O . ASP B 1 270 ? 26.234 -19.703 -15.32 1 88.25 270 ASP B O 1
ATOM 6171 N N . TRP B 1 271 ? 26.141 -19.859 -13.125 1 90.88 271 TRP B N 1
ATOM 6172 C CA . TRP B 1 271 ? 25.391 -18.641 -12.898 1 90.88 271 TRP B CA 1
ATOM 6173 C C . TRP B 1 271 ? 26.25 -17.578 -12.227 1 90.88 271 TRP B C 1
ATOM 6175 O O . TRP B 1 271 ? 27.391 -17.859 -11.812 1 90.88 271 TRP B O 1
ATOM 6185 N N . SER B 1 272 ? 25.781 -16.281 -12.25 1 90.06 272 SER B N 1
ATOM 6186 C CA . SER B 1 272 ? 26.453 -15.18 -11.586 1 90.06 272 SER B CA 1
ATOM 6187 C C . SER B 1 272 ? 25.484 -14.359 -10.742 1 90.06 272 SER B C 1
ATOM 6189 O O . SER B 1 272 ? 24.281 -14.344 -11.008 1 90.06 272 SER B O 1
ATOM 6191 N N . THR B 1 273 ? 26.016 -13.727 -9.742 1 86.44 273 THR B N 1
ATOM 6192 C CA . THR B 1 273 ? 25.188 -12.867 -8.883 1 86.44 273 THR B CA 1
ATOM 6193 C C . THR B 1 273 ? 24.688 -11.664 -9.664 1 86.44 273 THR B C 1
ATOM 6195 O O . THR B 1 273 ? 23.672 -11.047 -9.281 1 86.44 273 THR B O 1
ATOM 6198 N N . GLU B 1 274 ? 25.25 -11.375 -10.773 1 83.69 274 GLU B N 1
ATOM 6199 C CA . GLU B 1 274 ? 24.906 -10.188 -11.555 1 83.69 274 GLU B CA 1
ATOM 6200 C C . GLU B 1 274 ? 23.844 -10.516 -12.609 1 83.69 274 GLU B C 1
ATOM 6202 O O . GLU B 1 274 ? 23.281 -9.617 -13.219 1 83.69 274 GLU B O 1
ATOM 6207 N N . ASP B 1 275 ? 23.562 -11.766 -12.719 1 89.19 275 ASP B N 1
ATOM 6208 C CA . ASP B 1 275 ? 22.594 -12.18 -13.734 1 89.19 275 ASP B CA 1
ATOM 6209 C C . ASP B 1 275 ? 21.156 -11.875 -13.281 1 89.19 275 ASP B C 1
ATOM 6211 O O . ASP B 1 275 ? 20.922 -11.539 -12.125 1 89.19 275 ASP B O 1
ATOM 6215 N N . THR B 1 276 ? 20.281 -11.922 -14.289 1 90.19 276 THR B N 1
ATOM 6216 C CA . THR B 1 276 ? 18.844 -11.781 -14.023 1 90.19 276 THR B CA 1
ATOM 6217 C C . THR B 1 276 ? 18.172 -13.148 -14.016 1 90.19 276 THR B C 1
ATOM 6219 O O . THR B 1 276 ? 18.469 -14 -14.852 1 90.19 276 THR B O 1
ATOM 6222 N N . TYR B 1 277 ? 17.297 -13.305 -13.039 1 93.12 277 TYR B N 1
ATOM 6223 C CA . TYR B 1 277 ? 16.703 -14.625 -12.852 1 93.12 277 TYR B CA 1
ATOM 6224 C C . TYR B 1 277 ? 15.18 -14.531 -12.906 1 93.12 277 TYR B C 1
ATOM 6226 O O . TYR B 1 277 ? 14.594 -13.539 -12.477 1 93.12 277 TYR B O 1
ATOM 6234 N N . GLY B 1 278 ? 14.625 -15.539 -13.516 1 94.81 278 GLY B N 1
ATOM 6235 C CA . GLY B 1 278 ? 13.18 -15.688 -13.484 1 94.81 278 GLY B CA 1
ATOM 6236 C C . GLY B 1 278 ? 12.711 -16.797 -12.555 1 94.81 278 GLY B C 1
ATOM 6237 O O . GLY B 1 278 ? 13.43 -17.766 -12.336 1 94.81 278 GLY B O 1
ATOM 6238 N N . LEU B 1 279 ? 11.547 -16.656 -11.992 1 96.94 279 LEU B N 1
ATOM 6239 C CA . LEU B 1 279 ? 10.984 -17.609 -11.055 1 96.94 279 LEU B CA 1
ATOM 6240 C C . LEU B 1 279 ? 9.547 -17.953 -11.422 1 96.94 279 LEU B C 1
ATOM 6242 O O . LEU B 1 279 ? 8.734 -17.062 -11.672 1 96.94 279 LEU B O 1
ATOM 6246 N N . TRP B 1 280 ? 9.281 -19.266 -11.555 1 96.69 280 TRP B N 1
ATOM 6247 C CA . TRP B 1 280 ? 7.938 -19.797 -11.773 1 96.69 280 TRP B CA 1
ATOM 6248 C C . TRP B 1 280 ? 7.488 -20.656 -10.594 1 96.69 280 TRP B C 1
ATOM 6250 O O . TRP B 1 280 ? 8.305 -21.312 -9.953 1 96.69 280 TRP B O 1
ATOM 6260 N N . PHE B 1 281 ? 6.254 -20.594 -10.297 1 95.25 281 PHE B N 1
ATOM 6261 C CA . PHE B 1 281 ? 5.645 -21.469 -9.305 1 95.25 281 PHE B CA 1
ATOM 6262 C C . PHE B 1 281 ? 4.488 -22.266 -9.914 1 95.25 281 PHE B C 1
ATOM 6264 O O . PHE B 1 281 ? 3.533 -21.672 -10.422 1 95.25 281 PHE B O 1
ATOM 6271 N N . PHE B 1 282 ? 4.609 -23.594 -9.852 1 91.75 282 PHE B N 1
ATOM 6272 C CA . PHE B 1 282 ? 3.578 -24.453 -10.406 1 91.75 282 PHE B CA 1
ATOM 6273 C C . PHE B 1 282 ? 2.695 -25.016 -9.297 1 91.75 282 PHE B C 1
ATOM 6275 O O . PHE B 1 282 ? 3.189 -25.406 -8.234 1 91.75 282 PHE B O 1
ATOM 6282 N N . HIS B 1 283 ? 1.476 -24.938 -9.555 1 86.75 283 HIS B N 1
ATOM 6283 C CA . HIS B 1 283 ? 0.523 -25.594 -8.664 1 86.75 283 HIS B CA 1
ATOM 6284 C C . HIS B 1 283 ? -0.583 -26.281 -9.453 1 86.75 283 HIS B C 1
ATOM 6286 O O . HIS B 1 283 ? -0.751 -26.031 -10.648 1 86.75 283 HIS B O 1
ATOM 6292 N N . GLY B 1 284 ? -1.248 -27.219 -8.766 1 78.5 284 GLY B N 1
ATOM 6293 C CA . GLY B 1 284 ? -2.375 -27.875 -9.406 1 78.5 284 GLY B CA 1
ATOM 6294 C C . GLY B 1 284 ? -3.584 -26.969 -9.562 1 78.5 284 GLY B C 1
ATOM 6295 O O . GLY B 1 284 ? -3.729 -25.984 -8.836 1 78.5 284 GLY B O 1
ATOM 6296 N N . GLU B 1 285 ? -4.344 -27.188 -10.562 1 69.19 285 GLU B N 1
ATOM 6297 C CA . GLU B 1 285 ? -5.539 -26.391 -10.82 1 69.19 285 GLU B CA 1
ATOM 6298 C C . GLU B 1 285 ? -6.434 -26.328 -9.578 1 69.19 285 GLU B C 1
ATOM 6300 O O . GLU B 1 285 ? -7.07 -25.312 -9.328 1 69.19 285 GLU B O 1
ATOM 6305 N N . ASN B 1 286 ? -6.367 -27.484 -8.945 1 63.59 286 ASN B N 1
ATOM 6306 C CA . ASN B 1 286 ? -7.246 -27.516 -7.781 1 63.59 286 ASN B CA 1
ATOM 6307 C C . ASN B 1 286 ? -6.484 -27.203 -6.496 1 63.59 286 ASN B C 1
ATOM 6309 O O . ASN B 1 286 ? -6.98 -27.469 -5.398 1 63.59 286 ASN B O 1
ATOM 6313 N N . GLY B 1 287 ? -5.383 -26.719 -6.664 1 64.75 287 GLY B N 1
ATOM 6314 C CA . GLY B 1 287 ? -4.652 -26.328 -5.469 1 64.75 287 GLY B CA 1
ATOM 6315 C C . GLY B 1 287 ? -3.391 -27.141 -5.246 1 64.75 287 GLY B C 1
ATOM 6316 O O . GLY B 1 287 ? -2.689 -27.484 -6.203 1 64.75 287 GLY B O 1
ATOM 6317 N N . VAL B 1 288 ? -3.193 -27.531 -3.941 1 62.22 288 VAL B N 1
ATOM 6318 C CA . VAL B 1 288 ? -1.968 -28.172 -3.484 1 62.22 288 VAL B CA 1
ATOM 6319 C C . VAL B 1 288 ? -1.921 -29.609 -4 1 62.22 288 VAL B C 1
ATOM 6321 O O . VAL B 1 288 ? -2.932 -30.312 -3.979 1 62.22 288 VAL B O 1
ATOM 6324 N N . LEU B 1 289 ? -0.842 -29.891 -4.703 1 63.38 289 LEU B N 1
ATOM 6325 C CA . LEU B 1 289 ? -0.602 -31.25 -5.199 1 63.38 289 LEU B CA 1
ATOM 6326 C C . LEU B 1 289 ? -0.164 -32.156 -4.066 1 63.38 289 LEU B C 1
ATOM 6328 O O . LEU B 1 289 ? 0.486 -31.734 -3.117 1 63.38 289 LEU B O 1
ATOM 6332 N N . GLU B 1 290 ? -0.609 -33.344 -4.207 1 64.31 290 GLU B N 1
ATOM 6333 C CA . GLU B 1 290 ? -0.091 -34.344 -3.287 1 64.31 290 GLU B CA 1
ATOM 6334 C C . GLU B 1 290 ? 1.422 -34.5 -3.42 1 64.31 290 GLU B C 1
ATOM 6336 O O . GLU B 1 290 ? 1.982 -34.25 -4.492 1 64.31 290 GLU B O 1
ATOM 6341 N N . GLU B 1 291 ? 2.008 -34.781 -2.379 1 64.81 291 GLU B N 1
ATOM 6342 C CA . GLU B 1 291 ? 3.465 -34.781 -2.279 1 64.81 291 GLU B CA 1
ATOM 6343 C C . GLU B 1 291 ? 4.082 -35.656 -3.383 1 64.81 291 GLU B C 1
ATOM 6345 O O . GLU B 1 291 ? 5.062 -35.25 -4.012 1 64.81 291 GLU B O 1
ATOM 6350 N N . GLN B 1 292 ? 3.502 -36.812 -3.572 1 60.31 292 GLN B N 1
ATOM 6351 C CA . GLN B 1 292 ? 4.066 -37.719 -4.566 1 60.31 292 GLN B CA 1
ATOM 6352 C C . GLN B 1 292 ? 3.938 -37.156 -5.973 1 60.31 292 GLN B C 1
ATOM 6354 O O . GLN B 1 292 ? 4.863 -37.25 -6.781 1 60.31 292 GLN B O 1
ATOM 6359 N N . VAL B 1 293 ? 2.848 -36.562 -6.16 1 62.44 293 VAL B N 1
ATOM 6360 C CA . VAL B 1 293 ? 2.59 -35.969 -7.453 1 62.44 293 VAL B CA 1
ATOM 6361 C C . VAL B 1 293 ? 3.529 -34.781 -7.652 1 62.44 293 VAL B C 1
ATOM 6363 O O . VAL B 1 293 ? 4.035 -34.531 -8.758 1 62.44 293 VAL B O 1
ATOM 6366 N N . LEU B 1 294 ? 3.68 -34.188 -6.586 1 71.31 294 LEU B N 1
ATOM 6367 C CA . LEU B 1 294 ? 4.555 -33 -6.598 1 71.31 294 LEU B CA 1
ATOM 6368 C C . LEU B 1 294 ? 5.977 -33.406 -6.984 1 71.31 294 LEU B C 1
ATOM 6370 O O . LEU B 1 294 ? 6.598 -32.719 -7.82 1 71.31 294 LEU B O 1
ATOM 6374 N N . LEU B 1 295 ? 6.43 -34.312 -6.449 1 68.69 295 LEU B N 1
ATOM 6375 C CA . LEU B 1 295 ? 7.785 -34.812 -6.715 1 68.69 295 LEU B CA 1
ATOM 6376 C C . LEU B 1 295 ? 7.922 -35.281 -8.156 1 68.69 295 LEU B C 1
ATOM 6378 O O . LEU B 1 295 ? 8.938 -35.031 -8.805 1 68.69 295 LEU B O 1
ATOM 6382 N N . LEU B 1 296 ? 6.93 -35.969 -8.578 1 65.62 296 LEU B N 1
ATOM 6383 C CA . LEU B 1 296 ? 6.922 -36.438 -9.961 1 65.62 296 LEU B CA 1
ATOM 6384 C C . LEU B 1 296 ? 6.945 -35.25 -10.93 1 65.62 296 LEU B C 1
ATOM 6386 O O . LEU B 1 296 ? 7.703 -35.281 -11.906 1 65.62 296 LEU B O 1
ATOM 6390 N N . ALA B 1 297 ? 6.145 -34.312 -10.602 1 74.25 297 ALA B N 1
ATOM 6391 C CA . ALA B 1 297 ? 6.094 -33.125 -11.445 1 74.25 297 ALA B CA 1
ATOM 6392 C C . ALA B 1 297 ? 7.445 -32.438 -11.492 1 74.25 297 ALA B C 1
ATOM 6394 O O . ALA B 1 297 ? 7.914 -32.031 -12.562 1 74.25 297 ALA B O 1
ATOM 6395 N N . ALA B 1 298 ? 8.023 -32.281 -10.391 1 79.88 298 ALA B N 1
ATOM 6396 C CA . ALA B 1 298 ? 9.328 -31.641 -10.297 1 79.88 298 ALA B CA 1
ATOM 6397 C C . ALA B 1 298 ? 10.367 -32.406 -11.133 1 79.88 298 ALA B C 1
ATOM 6399 O O . ALA B 1 298 ? 11.172 -31.781 -11.828 1 79.88 298 ALA B O 1
ATOM 6400 N N . HIS B 1 299 ? 10.281 -33.594 -11.039 1 70.38 299 HIS B N 1
ATOM 6401 C CA . HIS B 1 299 ? 11.211 -34.406 -11.789 1 70.38 299 HIS B CA 1
ATOM 6402 C C . HIS B 1 299 ? 10.984 -34.281 -13.297 1 70.38 299 HIS B C 1
ATOM 6404 O O . HIS B 1 299 ? 11.938 -34.125 -14.055 1 70.38 299 HIS B O 1
ATOM 6410 N N . MET B 1 300 ? 9.773 -34.375 -13.727 1 69.5 300 MET B N 1
ATOM 6411 C CA . MET B 1 300 ? 9.43 -34.25 -15.141 1 69.5 300 MET B CA 1
ATOM 6412 C C . MET B 1 300 ? 9.938 -32.906 -15.703 1 69.5 300 MET B C 1
ATOM 6414 O O . MET B 1 300 ? 10.516 -32.875 -16.797 1 69.5 300 MET B O 1
ATOM 6418 N N . ILE B 1 301 ? 9.727 -31.891 -14.922 1 79.88 301 ILE B N 1
ATOM 6419 C CA . ILE B 1 301 ? 10.156 -30.562 -15.352 1 79.88 301 ILE B CA 1
ATOM 6420 C C . ILE B 1 301 ? 11.68 -30.5 -15.414 1 79.88 301 ILE B C 1
ATOM 6422 O O . ILE B 1 301 ? 12.242 -29.984 -16.375 1 79.88 301 ILE B O 1
ATOM 6426 N N . SER B 1 302 ? 12.32 -31.047 -14.445 1 77 302 SER B N 1
ATOM 6427 C CA . SER B 1 302 ? 13.781 -31.031 -14.367 1 77 302 SER B CA 1
ATOM 6428 C C . SER B 1 302 ? 14.398 -31.75 -15.562 1 77 302 SER B C 1
ATOM 6430 O O . SER B 1 302 ? 15.453 -31.344 -16.047 1 77 302 SER B O 1
ATOM 6432 N N . GLN B 1 303 ? 13.773 -32.719 -15.984 1 66.62 303 GLN B N 1
ATOM 6433 C CA . GLN B 1 303 ? 14.281 -33.5 -17.109 1 66.62 303 GLN B CA 1
ATOM 6434 C C . GLN B 1 303 ? 14.242 -32.688 -18.391 1 66.62 303 GLN B C 1
ATOM 6436 O O . GLN B 1 303 ? 15.102 -32.812 -19.266 1 66.62 303 GLN B O 1
ATOM 6441 N N . GLN B 1 304 ? 13.297 -31.812 -18.422 1 70.88 304 GLN B N 1
ATOM 6442 C CA . GLN B 1 304 ? 13.117 -31.031 -19.641 1 70.88 304 GLN B CA 1
ATOM 6443 C C . GLN B 1 304 ? 13.992 -29.781 -19.609 1 70.88 304 GLN B C 1
ATOM 6445 O O . GLN B 1 304 ? 14.258 -29.172 -20.656 1 70.88 304 GLN B O 1
ATOM 6450 N N . LEU B 1 305 ? 14.391 -29.469 -18.391 1 80.75 305 LEU B N 1
ATOM 6451 C CA . LEU B 1 305 ? 15.086 -28.203 -18.25 1 80.75 305 LEU B CA 1
ATOM 6452 C C . LEU B 1 305 ? 16.375 -28.359 -17.438 1 80.75 305 LEU B C 1
ATOM 6454 O O . LEU B 1 305 ? 16.469 -27.891 -16.312 1 80.75 305 LEU B O 1
ATOM 6458 N N . PRO B 1 306 ? 17.375 -28.875 -18.047 1 73.38 306 PRO B N 1
ATOM 6459 C CA . PRO B 1 306 ? 18.609 -29.188 -17.312 1 73.38 306 PRO B CA 1
ATOM 6460 C C . PRO B 1 306 ? 19.328 -27.938 -16.812 1 73.38 306 PRO B C 1
ATOM 6462 O O . PRO B 1 306 ? 20.125 -28.016 -15.875 1 73.38 306 PRO B O 1
ATOM 6465 N N . HIS B 1 307 ? 19.062 -26.797 -17.312 1 81.62 307 HIS B N 1
ATOM 6466 C CA . HIS B 1 307 ? 19.797 -25.594 -16.953 1 81.62 307 HIS B CA 1
ATOM 6467 C C . HIS B 1 307 ? 19.031 -24.766 -15.93 1 81.62 307 HIS B C 1
ATOM 6469 O O . HIS B 1 307 ? 19.422 -23.641 -15.617 1 81.62 307 HIS B O 1
ATOM 6475 N N . CYS B 1 308 ? 17.984 -25.391 -15.438 1 89.12 308 CYS B N 1
ATOM 6476 C CA . CYS B 1 308 ? 17.156 -24.672 -14.469 1 89.12 308 CYS B CA 1
ATOM 6477 C C . CYS B 1 308 ? 17.219 -25.344 -13.102 1 89.12 308 CYS B C 1
ATOM 6479 O O . CYS B 1 308 ? 17.656 -26.484 -12.984 1 89.12 308 CYS B O 1
ATOM 6481 N N . GLU B 1 309 ? 16.969 -24.578 -12.125 1 88.56 309 GLU B N 1
ATOM 6482 C CA . GLU B 1 309 ? 16.828 -25.094 -10.766 1 88.56 309 GLU B CA 1
ATOM 6483 C C . GLU B 1 309 ? 15.359 -25.375 -10.43 1 88.56 309 GLU B C 1
ATOM 6485 O O . GLU B 1 309 ? 14.516 -24.484 -10.531 1 88.56 309 GLU B O 1
ATOM 6490 N N . ILE B 1 310 ? 15.102 -26.641 -10.117 1 88.44 310 ILE B N 1
ATOM 6491 C CA . ILE B 1 310 ? 13.727 -27.062 -9.836 1 88.44 310 ILE B CA 1
ATOM 6492 C C . ILE B 1 310 ? 13.648 -27.688 -8.445 1 88.44 310 ILE B C 1
ATOM 6494 O O . ILE B 1 310 ? 14.477 -28.531 -8.078 1 88.44 310 ILE B O 1
ATOM 6498 N N . PHE B 1 311 ? 12.734 -27.25 -7.605 1 84.56 311 PHE B N 1
ATOM 6499 C CA . PHE B 1 311 ? 12.555 -27.844 -6.285 1 84.56 311 PHE B CA 1
ATOM 6500 C C . PHE B 1 311 ? 11.125 -27.625 -5.789 1 84.56 311 PHE B C 1
ATOM 6502 O O . PHE B 1 311 ? 10.406 -26.766 -6.305 1 84.56 311 PHE B O 1
ATOM 6509 N N . CYS B 1 312 ? 10.695 -28.406 -4.848 1 85.31 312 CYS B N 1
ATOM 6510 C CA . CYS B 1 312 ? 9.352 -28.328 -4.281 1 85.31 312 CYS B CA 1
ATOM 6511 C C . CYS B 1 312 ? 9.312 -27.359 -3.1 1 85.31 312 CYS B C 1
ATOM 6513 O O . CYS B 1 312 ? 10.25 -27.312 -2.303 1 85.31 312 CYS B O 1
ATOM 6515 N N . LEU B 1 313 ? 8.281 -26.594 -3.055 1 88.12 313 LEU B N 1
ATOM 6516 C CA . LEU B 1 313 ? 8.07 -25.656 -1.951 1 88.12 313 LEU B CA 1
ATOM 6517 C C . LEU B 1 313 ? 6.582 -25.359 -1.76 1 88.12 313 LEU B C 1
ATOM 6519 O O . LEU B 1 313 ? 5.871 -25.094 -2.727 1 88.12 313 LEU B O 1
ATOM 6523 N N . ASP B 1 314 ? 6.098 -25.422 -0.578 1 85.25 314 ASP B N 1
ATOM 6524 C CA . ASP B 1 314 ? 4.75 -25.047 -0.172 1 85.25 314 ASP B CA 1
ATOM 6525 C C . ASP B 1 314 ? 3.701 -25.719 -1.051 1 85.25 314 ASP B C 1
ATOM 6527 O O . ASP B 1 314 ? 2.779 -25.062 -1.542 1 85.25 314 ASP B O 1
ATOM 6531 N N . GLY B 1 315 ? 3.926 -26.922 -1.339 1 81.62 315 GLY B N 1
ATOM 6532 C CA . GLY B 1 315 ? 2.926 -27.703 -2.049 1 81.62 315 GLY B CA 1
ATOM 6533 C C . GLY B 1 315 ? 2.943 -27.469 -3.549 1 81.62 315 GLY B C 1
ATOM 6534 O O . GLY B 1 315 ? 2.02 -27.875 -4.254 1 81.62 315 GLY B O 1
ATOM 6535 N N . GLY B 1 316 ? 3.938 -26.797 -4.055 1 88.81 316 GLY B N 1
ATOM 6536 C CA . GLY B 1 316 ? 4.117 -26.562 -5.48 1 88.81 316 GLY B CA 1
ATOM 6537 C C . GLY B 1 316 ? 5.547 -26.75 -5.941 1 88.81 316 GLY B C 1
ATOM 6538 O O . GLY B 1 316 ? 6.395 -27.234 -5.176 1 88.81 316 GLY B O 1
ATOM 6539 N N . VAL B 1 317 ? 5.77 -26.562 -7.23 1 89.62 317 VAL B N 1
ATOM 6540 C CA . VAL B 1 317 ? 7.102 -26.719 -7.809 1 89.62 317 VAL B CA 1
ATOM 6541 C C . VAL B 1 317 ? 7.652 -25.344 -8.203 1 89.62 317 VAL B C 1
ATOM 6543 O O . VAL B 1 317 ? 6.973 -24.562 -8.875 1 89.62 317 VAL B O 1
ATOM 6546 N N . VAL B 1 318 ? 8.828 -25.078 -7.738 1 94.19 318 VAL B N 1
ATOM 6547 C CA . VAL B 1 318 ? 9.484 -23.812 -8.07 1 94.19 318 VAL B CA 1
ATOM 6548 C C . VAL B 1 318 ? 10.523 -24.047 -9.172 1 94.19 318 VAL B C 1
ATOM 6550 O O . VAL B 1 318 ? 11.297 -25.016 -9.109 1 94.19 318 VAL B O 1
ATOM 6553 N N . LEU B 1 319 ? 10.422 -23.281 -10.156 1 94.94 319 LEU B N 1
ATOM 6554 C CA . LEU B 1 319 ? 11.406 -23.25 -11.242 1 94.94 319 LEU B CA 1
ATOM 6555 C C . LEU B 1 319 ? 12.164 -21.938 -11.266 1 94.94 319 LEU B C 1
ATOM 6557 O O . LEU B 1 319 ? 11.555 -20.859 -11.359 1 94.94 319 LEU B O 1
ATOM 6561 N N . LEU B 1 320 ? 13.469 -22.016 -11.062 1 95 320 LEU B N 1
ATOM 6562 C CA . LEU B 1 320 ? 14.359 -20.859 -11.148 1 95 320 LEU B CA 1
ATOM 6563 C C . LEU B 1 320 ? 15.289 -20.984 -12.352 1 95 320 LEU B C 1
ATOM 6565 O O . LEU B 1 320 ? 15.914 -22.016 -12.555 1 95 320 LEU B O 1
ATOM 6569 N N . TYR B 1 321 ? 15.32 -19.906 -13.188 1 94.19 321 TYR B N 1
ATOM 6570 C CA . TYR B 1 321 ? 16.172 -19.984 -14.367 1 94.19 321 TYR B CA 1
ATOM 6571 C C . TYR B 1 321 ? 16.938 -18.688 -14.586 1 94.19 321 TYR B C 1
ATOM 6573 O O . TYR B 1 321 ? 16.531 -17.641 -14.07 1 94.19 321 TYR B O 1
ATOM 6581 N N . ASN B 1 322 ? 18.047 -18.781 -15.211 1 93.62 322 ASN B N 1
ATOM 6582 C CA . ASN B 1 322 ? 18.859 -17.656 -15.617 1 93.62 322 ASN B CA 1
ATOM 6583 C C . ASN B 1 322 ? 18.438 -17.125 -16.984 1 93.62 322 ASN B C 1
ATOM 6585 O O . ASN B 1 322 ? 18.438 -17.859 -17.969 1 93.62 322 ASN B O 1
ATOM 6589 N N . GLU B 1 323 ? 18.125 -15.883 -17.109 1 90.69 323 GLU B N 1
ATOM 6590 C CA . GLU B 1 323 ? 17.562 -15.289 -18.328 1 90.69 323 GLU B CA 1
ATOM 6591 C C . GLU B 1 323 ? 18.594 -15.258 -19.453 1 90.69 323 GLU B C 1
ATOM 6593 O O . GLU B 1 323 ? 18.234 -15.117 -20.625 1 90.69 323 GLU B O 1
ATOM 6598 N N . LYS B 1 324 ? 19.828 -15.375 -19.109 1 88.31 324 LYS B N 1
ATOM 6599 C CA . LYS B 1 324 ? 20.875 -15.445 -20.125 1 88.31 324 LYS B CA 1
ATOM 6600 C C . LYS B 1 324 ? 20.859 -16.797 -20.828 1 88.31 324 LYS B C 1
ATOM 6602 O O . LYS B 1 324 ? 21.266 -16.906 -22 1 88.31 324 LYS B O 1
ATOM 6607 N N . LYS B 1 325 ? 20.406 -17.812 -20.094 1 87.62 325 LYS B N 1
ATOM 6608 C CA . LYS B 1 325 ? 20.469 -19.188 -20.609 1 87.62 325 LYS B CA 1
ATOM 6609 C C . LYS B 1 325 ? 19.125 -19.609 -21.188 1 87.62 325 LYS B C 1
ATOM 6611 O O . LYS B 1 325 ? 19.062 -20.422 -22.109 1 87.62 325 LYS B O 1
ATOM 6616 N N . GLU B 1 326 ? 18.062 -19.156 -20.547 1 88.06 326 GLU B N 1
ATOM 6617 C CA . GLU B 1 326 ? 16.703 -19.516 -20.938 1 88.06 326 GLU B CA 1
ATOM 6618 C C . GLU B 1 326 ? 15.789 -18.281 -20.922 1 88.06 326 GLU B C 1
ATOM 6620 O O . GLU B 1 326 ? 15.992 -17.359 -20.141 1 88.06 326 GLU B O 1
ATOM 6625 N N . THR B 1 327 ? 14.82 -18.297 -21.891 1 88.19 327 THR B N 1
ATOM 6626 C CA . THR B 1 327 ? 13.82 -17.234 -21.891 1 88.19 327 THR B CA 1
ATOM 6627 C C . THR B 1 327 ? 12.461 -17.781 -21.438 1 88.19 327 THR B C 1
ATOM 6629 O O . THR B 1 327 ? 12.195 -18.984 -21.578 1 88.19 327 THR B O 1
ATOM 6632 N N . SER B 1 328 ? 11.656 -16.906 -20.953 1 90.19 328 SER B N 1
ATOM 6633 C CA . SER B 1 328 ? 10.312 -17.281 -20.531 1 90.19 328 SER B CA 1
ATOM 6634 C C . SER B 1 328 ? 9.523 -17.906 -21.672 1 90.19 328 SER B C 1
ATOM 6636 O O . SER B 1 328 ? 8.766 -18.859 -21.469 1 90.19 328 SER B O 1
ATOM 6638 N N . ASP B 1 329 ? 9.703 -17.438 -22.844 1 89.62 329 ASP B N 1
ATOM 6639 C CA . ASP B 1 329 ? 8.961 -17.938 -24 1 89.62 329 ASP B CA 1
ATOM 6640 C C . ASP B 1 329 ? 9.391 -19.359 -24.359 1 89.62 329 ASP B C 1
ATOM 6642 O O . ASP B 1 329 ? 8.547 -20.203 -24.672 1 89.62 329 ASP B O 1
ATOM 6646 N N . THR B 1 330 ? 10.633 -19.594 -24.297 1 89.75 330 THR B N 1
ATOM 6647 C CA . THR B 1 330 ? 11.141 -20.922 -24.578 1 89.75 330 THR B CA 1
ATOM 6648 C C . THR B 1 330 ? 10.641 -21.922 -23.547 1 89.75 330 THR B C 1
ATOM 6650 O O . THR B 1 330 ? 10.305 -23.062 -23.875 1 89.75 330 THR B O 1
ATOM 6653 N N . LEU B 1 331 ? 10.641 -21.484 -22.344 1 91.88 331 LEU B N 1
ATOM 6654 C CA . LEU B 1 331 ? 10.172 -22.344 -21.266 1 91.88 331 LEU B CA 1
ATOM 6655 C C . LEU B 1 331 ? 8.695 -22.672 -21.453 1 91.88 331 LEU B C 1
ATOM 6657 O O . LEU B 1 331 ? 8.289 -23.828 -21.281 1 91.88 331 LEU B O 1
ATOM 6661 N N . LYS B 1 332 ? 7.906 -21.688 -21.797 1 90.94 332 LYS B N 1
ATOM 6662 C CA . LYS B 1 332 ? 6.48 -21.906 -22.016 1 90.94 332 LYS B CA 1
ATOM 6663 C C . LYS B 1 332 ? 6.246 -22.922 -23.141 1 90.94 332 LYS B C 1
ATOM 6665 O O . LYS B 1 332 ? 5.355 -23.766 -23.047 1 90.94 332 LYS B O 1
ATOM 6670 N N . HIS B 1 333 ? 7.055 -22.781 -24.094 1 87.94 333 HIS B N 1
ATOM 6671 C CA . HIS B 1 333 ? 6.922 -23.688 -25.234 1 87.94 333 HIS B CA 1
ATOM 6672 C C . HIS B 1 333 ? 7.289 -25.109 -24.844 1 87.94 333 HIS B C 1
ATOM 6674 O O . HIS B 1 333 ? 6.57 -26.062 -25.172 1 87.94 333 HIS B O 1
ATOM 6680 N N . ARG B 1 334 ? 8.328 -25.266 -24.125 1 82.38 334 ARG B N 1
ATOM 6681 C CA . ARG B 1 334 ? 8.828 -26.578 -23.75 1 82.38 334 ARG B CA 1
ATOM 6682 C C . ARG B 1 334 ? 7.891 -27.266 -22.766 1 82.38 334 ARG B C 1
ATOM 6684 O O . ARG B 1 334 ? 7.738 -28.484 -22.797 1 82.38 334 ARG B O 1
ATOM 6691 N N . LEU B 1 335 ? 7.301 -26.453 -21.953 1 86.81 335 LEU B N 1
ATOM 6692 C CA . LEU B 1 335 ? 6.523 -27.047 -20.875 1 86.81 335 LEU B CA 1
ATOM 6693 C C . LEU B 1 335 ? 5.035 -27.031 -21.203 1 86.81 335 LEU B C 1
ATOM 6695 O O . LEU B 1 335 ? 4.215 -27.516 -20.422 1 86.81 335 LEU B O 1
ATOM 6699 N N . SER B 1 336 ? 4.676 -26.484 -22.312 1 84.44 336 SER B N 1
ATOM 6700 C CA . SER B 1 336 ? 3.275 -26.297 -22.672 1 84.44 336 SER B CA 1
ATOM 6701 C C . SER B 1 336 ? 2.486 -27.594 -22.578 1 84.44 336 SER B C 1
ATOM 6703 O O . SER B 1 336 ? 1.406 -27.625 -21.984 1 84.44 336 SER B O 1
ATOM 6705 N N . ARG B 1 337 ? 3.014 -28.625 -23.172 1 73.5 337 ARG B N 1
ATOM 6706 C CA . ARG B 1 337 ? 2.32 -29.906 -23.188 1 73.5 337 ARG B CA 1
ATOM 6707 C C . ARG B 1 337 ? 2.219 -30.484 -21.781 1 73.5 337 ARG B C 1
ATOM 6709 O O . ARG B 1 337 ? 1.165 -31 -21.391 1 73.5 337 ARG B O 1
ATOM 6716 N N . LEU B 1 338 ? 3.293 -30.391 -21.109 1 74.38 338 LEU B N 1
ATOM 6717 C CA . LEU B 1 338 ? 3.354 -30.938 -19.75 1 74.38 338 LEU B CA 1
ATOM 6718 C C . LEU B 1 338 ? 2.34 -30.266 -18.844 1 74.38 338 LEU B C 1
ATOM 6720 O O . LEU B 1 338 ? 1.603 -30.938 -18.109 1 74.38 338 LEU B O 1
ATOM 6724 N N . VAL B 1 339 ? 2.291 -29 -18.938 1 82.12 339 VAL B N 1
ATOM 6725 C CA . VAL B 1 339 ? 1.435 -28.203 -18.062 1 82.12 339 VAL B CA 1
ATOM 6726 C C . VAL B 1 339 ? -0.032 -28.438 -18.422 1 82.12 339 VAL B C 1
ATOM 6728 O O . VAL B 1 339 ? -0.872 -28.609 -17.531 1 82.12 339 VAL B O 1
ATOM 6731 N N . ARG B 1 340 ? -0.26 -28.484 -19.578 1 77.56 340 ARG B N 1
ATOM 6732 C CA . ARG B 1 340 ? -1.629 -28.688 -20.047 1 77.56 340 ARG B CA 1
ATOM 6733 C C . ARG B 1 340 ? -2.129 -30.078 -19.672 1 77.56 340 ARG B C 1
ATOM 6735 O O . ARG B 1 340 ? -3.232 -30.219 -19.141 1 77.56 340 ARG B O 1
ATOM 6742 N N . HIS B 1 341 ? -1.282 -31.016 -19.938 1 69.62 341 HIS B N 1
ATOM 6743 C CA . HIS B 1 341 ? -1.679 -32.406 -19.75 1 69.62 341 HIS B CA 1
ATOM 6744 C C . HIS B 1 341 ? -1.845 -32.75 -18.266 1 69.62 341 HIS B C 1
ATOM 6746 O O . HIS B 1 341 ? -2.66 -33.594 -17.906 1 69.62 341 HIS B O 1
ATOM 6752 N N . ASN B 1 342 ? -1.137 -32.062 -17.484 1 73.06 342 ASN B N 1
ATOM 6753 C CA . ASN B 1 342 ? -1.188 -32.344 -16.062 1 73.06 342 ASN B CA 1
ATOM 6754 C C . ASN B 1 342 ? -2.049 -31.344 -15.305 1 73.06 342 ASN B C 1
ATOM 6756 O O . ASN B 1 342 ? -2.057 -31.344 -14.078 1 73.06 342 ASN B O 1
ATOM 6760 N N . HIS B 1 343 ? -2.719 -30.469 -15.945 1 78 343 HIS B N 1
ATOM 6761 C CA . HIS B 1 343 ? -3.641 -29.484 -15.383 1 78 343 HIS B CA 1
ATOM 6762 C C . HIS B 1 343 ? -2.957 -28.641 -14.32 1 78 343 HIS B C 1
ATOM 6764 O O . HIS B 1 343 ? -3.475 -28.484 -13.211 1 78 343 HIS B O 1
ATOM 6770 N N . MET B 1 344 ? -1.863 -28.234 -14.672 1 83.19 344 MET B N 1
ATOM 6771 C CA . MET B 1 344 ? -1.11 -27.359 -13.773 1 83.19 344 MET B CA 1
ATOM 6772 C C . MET B 1 344 ? -1.233 -25.906 -14.203 1 83.19 344 MET B C 1
ATOM 6774 O O . MET B 1 344 ? -1.602 -25.625 -15.344 1 83.19 344 MET B O 1
ATOM 6778 N N . ALA B 1 345 ? -1.042 -25.078 -13.258 1 91 345 ALA B N 1
ATOM 6779 C CA . ALA B 1 345 ? -0.962 -23.641 -13.508 1 91 345 ALA B CA 1
ATOM 6780 C C . ALA B 1 345 ? 0.346 -23.062 -12.984 1 91 345 ALA B C 1
ATOM 6782 O O . ALA B 1 345 ? 0.862 -23.516 -11.953 1 91 345 ALA B O 1
ATOM 6783 N N . ALA B 1 346 ? 0.839 -22.141 -13.711 1 93.5 346 ALA B N 1
ATOM 6784 C CA . ALA B 1 346 ? 2.125 -21.562 -13.328 1 93.5 346 ALA B CA 1
ATOM 6785 C C . ALA B 1 346 ? 2.006 -20.062 -13.109 1 93.5 346 ALA B C 1
ATOM 6787 O O . ALA B 1 346 ? 1.441 -19.344 -13.945 1 93.5 346 ALA B O 1
ATOM 6788 N N . GLY B 1 347 ? 2.4 -19.609 -11.938 1 95.62 347 GLY B N 1
ATOM 6789 C CA . GLY B 1 347 ? 2.605 -18.188 -11.703 1 95.62 347 GLY B CA 1
ATOM 6790 C C . GLY B 1 347 ? 4.016 -17.719 -12.023 1 95.62 347 GLY B C 1
ATOM 6791 O O . GLY B 1 347 ? 4.988 -18.391 -11.648 1 95.62 347 GLY B O 1
ATOM 6792 N N . ILE B 1 348 ? 4.129 -16.609 -12.695 1 96.25 348 ILE B N 1
ATOM 6793 C CA . ILE B 1 348 ? 5.422 -16.125 -13.18 1 96.25 348 ILE B CA 1
ATOM 6794 C C . ILE B 1 348 ? 5.738 -14.773 -12.555 1 96.25 348 ILE B C 1
ATOM 6796 O O . ILE B 1 348 ? 4.953 -13.828 -12.68 1 96.25 348 ILE B O 1
ATOM 6800 N N . SER B 1 349 ? 6.883 -14.68 -11.898 1 96.88 349 SER B N 1
ATOM 6801 C CA . SER B 1 349 ? 7.293 -13.438 -11.242 1 96.88 349 SER B CA 1
ATOM 6802 C C . SER B 1 349 ? 7.973 -12.492 -12.227 1 96.88 349 SER B C 1
ATOM 6804 O O . SER B 1 349 ? 8.18 -12.836 -13.391 1 96.88 349 SER B O 1
ATOM 6806 N N . LEU B 1 350 ? 8.297 -11.297 -11.758 1 95.5 350 LEU B N 1
ATOM 6807 C CA . LEU B 1 350 ? 9.203 -10.406 -12.477 1 95.5 350 LEU B CA 1
ATOM 6808 C C . LEU B 1 350 ? 10.633 -10.945 -12.445 1 95.5 350 LEU B C 1
ATOM 6810 O O . LEU B 1 350 ? 10.961 -11.789 -11.617 1 95.5 350 LEU B O 1
ATOM 6814 N N . PRO B 1 351 ? 11.375 -10.461 -13.398 1 91.94 351 PRO B N 1
ATOM 6815 C CA . PRO B 1 351 ? 12.789 -10.852 -13.336 1 91.94 351 PRO B CA 1
ATOM 6816 C C . PRO B 1 351 ? 13.492 -10.297 -12.102 1 91.94 351 PRO B C 1
ATOM 6818 O O . PRO B 1 351 ? 13.273 -9.141 -11.727 1 91.94 351 PRO B O 1
ATOM 6821 N N . ALA B 1 352 ? 14.211 -11.156 -11.477 1 87.19 352 ALA B N 1
ATOM 6822 C CA . ALA B 1 352 ? 14.945 -10.789 -10.266 1 87.19 352 ALA B CA 1
ATOM 6823 C C . ALA B 1 352 ? 16.391 -10.414 -10.602 1 87.19 352 ALA B C 1
ATOM 6825 O O . ALA B 1 352 ? 17.125 -11.227 -11.164 1 87.19 352 ALA B O 1
ATOM 6826 N N . CYS B 1 353 ? 16.734 -9.242 -10.141 1 78.69 353 CYS B N 1
ATOM 6827 C CA . CYS B 1 353 ? 18.125 -8.82 -10.336 1 78.69 353 CYS B CA 1
ATOM 6828 C C . CYS B 1 353 ? 18.984 -9.188 -9.133 1 78.69 353 CYS B C 1
ATOM 6830 O O . CYS B 1 353 ? 20.203 -9.258 -9.234 1 78.69 353 CYS B O 1
ATOM 6832 N N . PHE B 1 354 ? 18.344 -9.422 -8.016 1 78.12 354 PHE B N 1
ATOM 6833 C CA . PHE B 1 354 ? 19.047 -9.781 -6.793 1 78.12 354 PHE B CA 1
ATOM 6834 C C . PHE B 1 354 ? 18.516 -11.102 -6.234 1 78.12 354 PHE B C 1
ATOM 6836 O O . PHE B 1 354 ? 17.328 -11.211 -5.91 1 78.12 354 PHE B O 1
ATOM 6843 N N . LEU B 1 355 ? 19.391 -12 -6.062 1 86.25 355 LEU B N 1
ATOM 6844 C CA . LEU B 1 355 ? 19 -13.312 -5.578 1 86.25 355 LEU B CA 1
ATOM 6845 C C . LEU B 1 355 ? 18.469 -13.227 -4.148 1 86.25 355 LEU B C 1
ATOM 6847 O O . LEU B 1 355 ? 17.609 -14.023 -3.752 1 86.25 355 LEU B O 1
ATOM 6851 N N . LYS B 1 356 ? 18.938 -12.258 -3.438 1 84.69 356 LYS B N 1
ATOM 6852 C CA . LYS B 1 356 ? 18.5 -12.086 -2.055 1 84.69 356 LYS B CA 1
ATOM 6853 C C . LYS B 1 356 ? 17.016 -11.719 -1.983 1 84.69 356 LYS B C 1
ATOM 6855 O O . LYS B 1 356 ? 16.391 -11.875 -0.937 1 84.69 356 LYS B O 1
ATOM 6860 N N . ASP B 1 357 ? 16.484 -11.281 -3.094 1 89.31 357 ASP B N 1
ATOM 6861 C CA . ASP B 1 357 ? 15.094 -10.844 -3.131 1 89.31 357 ASP B CA 1
ATOM 6862 C C . ASP B 1 357 ? 14.188 -11.953 -3.662 1 89.31 357 ASP B C 1
ATOM 6864 O O . ASP B 1 357 ? 13.023 -11.703 -3.982 1 89.31 357 ASP B O 1
ATOM 6868 N N . LEU B 1 358 ? 14.688 -13.148 -3.709 1 93.75 358 LEU B N 1
ATOM 6869 C CA . LEU B 1 358 ? 13.938 -14.25 -4.301 1 93.75 358 LEU B CA 1
ATOM 6870 C C . LEU B 1 358 ? 12.633 -14.484 -3.543 1 93.75 358 LEU B C 1
ATOM 6872 O O . LEU B 1 358 ? 11.625 -14.883 -4.133 1 93.75 358 LEU B O 1
ATOM 6876 N N . ARG B 1 359 ? 12.688 -14.266 -2.264 1 94.69 359 ARG B N 1
ATOM 6877 C CA . ARG B 1 359 ? 11.492 -14.461 -1.453 1 94.69 359 ARG B CA 1
ATOM 6878 C C . ARG B 1 359 ? 10.344 -13.586 -1.954 1 94.69 359 ARG B C 1
ATOM 6880 O O . ARG B 1 359 ? 9.188 -14.016 -1.957 1 94.69 359 ARG B O 1
ATOM 6887 N N . PHE B 1 360 ? 10.664 -12.414 -2.377 1 95.88 360 PHE B N 1
ATOM 6888 C CA . PHE B 1 360 ? 9.641 -11.492 -2.861 1 95.88 360 PHE B CA 1
ATOM 6889 C C . PHE B 1 360 ? 9.133 -11.922 -4.234 1 95.88 360 PHE B C 1
ATOM 6891 O O . PHE B 1 360 ? 7.949 -11.781 -4.535 1 95.88 360 PHE B O 1
ATOM 6898 N N . HIS B 1 361 ? 9.992 -12.438 -5.031 1 96.25 361 HIS B N 1
ATOM 6899 C CA . HIS B 1 361 ? 9.602 -12.906 -6.355 1 96.25 361 HIS B CA 1
ATOM 6900 C C . HIS B 1 361 ? 8.742 -14.164 -6.266 1 96.25 361 HIS B C 1
ATOM 6902 O O . HIS B 1 361 ? 7.848 -14.367 -7.09 1 96.25 361 HIS B O 1
ATOM 6908 N N . TYR B 1 362 ? 9.078 -14.914 -5.238 1 96.69 362 TYR B N 1
ATOM 6909 C CA . TYR B 1 362 ? 8.234 -16.078 -4.965 1 96.69 362 TYR B CA 1
ATOM 6910 C C . TYR B 1 362 ? 6.809 -15.633 -4.637 1 96.69 362 TYR B C 1
ATOM 6912 O O . TYR B 1 362 ? 5.844 -16.203 -5.164 1 96.69 362 TYR B O 1
ATOM 6920 N N . ARG B 1 363 ? 6.684 -14.664 -3.848 1 96.5 363 ARG B N 1
ATOM 6921 C CA . ARG B 1 363 ? 5.367 -14.148 -3.477 1 96.5 363 ARG B CA 1
ATOM 6922 C C . ARG B 1 363 ? 4.652 -13.555 -4.684 1 96.5 363 ARG B C 1
ATOM 6924 O O . ARG B 1 363 ? 3.426 -13.641 -4.789 1 96.5 363 ARG B O 1
ATOM 6931 N N . GLN B 1 364 ? 5.391 -12.914 -5.52 1 97.06 364 GLN B N 1
ATOM 6932 C CA . GLN B 1 364 ? 4.816 -12.383 -6.75 1 97.06 364 GLN B CA 1
ATOM 6933 C C . GLN B 1 364 ? 4.207 -13.492 -7.602 1 97.06 364 GLN B C 1
ATOM 6935 O O . GLN B 1 364 ? 3.105 -13.344 -8.133 1 97.06 364 GLN B O 1
ATOM 6940 N N . ALA B 1 365 ? 4.961 -14.531 -7.727 1 96.62 365 ALA B N 1
ATOM 6941 C CA . ALA B 1 365 ? 4.469 -15.672 -8.5 1 96.62 365 ALA B CA 1
ATOM 6942 C C . ALA B 1 365 ? 3.186 -16.234 -7.887 1 96.62 365 ALA B C 1
ATOM 6944 O O . ALA B 1 365 ? 2.236 -16.547 -8.609 1 96.62 365 ALA B O 1
ATOM 6945 N N . LEU B 1 366 ? 3.17 -16.375 -6.59 1 94.38 366 LEU B N 1
ATOM 6946 C CA . LEU B 1 366 ? 1.976 -16.844 -5.898 1 94.38 366 LEU B CA 1
ATOM 6947 C C . LEU B 1 366 ? 0.797 -15.906 -6.156 1 94.38 366 LEU B C 1
ATOM 6949 O O . LEU B 1 366 ? -0.314 -16.375 -6.43 1 94.38 366 LEU B O 1
ATOM 6953 N N . PHE B 1 367 ? 1.039 -14.664 -6.125 1 96.12 367 PHE B N 1
ATOM 6954 C CA . PHE B 1 367 ? -0.002 -13.664 -6.324 1 96.12 367 PHE B CA 1
ATOM 6955 C C . PHE B 1 367 ? -0.579 -13.758 -7.734 1 96.12 367 PHE B C 1
ATOM 6957 O O . PHE B 1 367 ? -1.78 -13.562 -7.934 1 96.12 367 PHE B O 1
ATOM 6964 N N . ALA B 1 368 ? 0.3 -13.961 -8.664 1 95.19 368 ALA B N 1
ATOM 6965 C CA . ALA B 1 368 ? -0.136 -14.062 -10.055 1 95.19 368 ALA B CA 1
ATOM 6966 C C . ALA B 1 368 ? -1.171 -15.172 -10.227 1 95.19 368 ALA B C 1
ATOM 6968 O O . ALA B 1 368 ? -2.041 -15.094 -11.094 1 95.19 368 ALA B O 1
ATOM 6969 N N . LEU B 1 369 ? -1.199 -16.125 -9.344 1 92.19 369 LEU B N 1
ATOM 6970 C CA . LEU B 1 369 ? -2.062 -17.297 -9.453 1 92.19 369 LEU B CA 1
ATOM 6971 C C . LEU B 1 369 ? -3.381 -17.062 -8.727 1 92.19 369 LEU B C 1
ATOM 6973 O O . LEU B 1 369 ? -4.297 -17.891 -8.82 1 92.19 369 LEU B O 1
ATOM 6977 N N . GLU B 1 370 ? -3.59 -16.078 -8.023 1 88.88 370 GLU B N 1
ATOM 6978 C CA . GLU B 1 370 ? -4.789 -15.844 -7.227 1 88.88 370 GLU B CA 1
ATOM 6979 C C . GLU B 1 370 ? -6.027 -15.719 -8.109 1 88.88 370 GLU B C 1
ATOM 6981 O O . GLU B 1 370 ? -7.121 -16.141 -7.719 1 88.88 370 GLU B O 1
ATOM 6986 N N . GLU B 1 371 ? -5.938 -15.055 -9.188 1 82.06 371 GLU B N 1
ATOM 6987 C CA . GLU B 1 371 ? -7.082 -14.914 -10.078 1 82.06 371 GLU B CA 1
ATOM 6988 C C . GLU B 1 371 ? -6.926 -15.797 -11.32 1 82.06 371 GLU B C 1
ATOM 6990 O O . GLU B 1 371 ? -6.594 -15.305 -12.398 1 82.06 371 GLU B O 1
ATOM 6995 N N . ARG B 1 372 ? -7.375 -16.953 -11.18 1 82 372 ARG B N 1
ATOM 6996 C CA . ARG B 1 372 ? -7.223 -17.938 -12.258 1 82 372 ARG B CA 1
ATOM 6997 C C . ARG B 1 372 ? -8.422 -17.891 -13.195 1 82 372 ARG B C 1
ATOM 6999 O O . ARG B 1 372 ? -9.555 -17.672 -12.766 1 82 372 ARG B O 1
ATOM 7006 N N . GLN B 1 373 ? -8.039 -17.891 -14.344 1 79.94 373 GLN B N 1
ATOM 7007 C CA . GLN B 1 373 ? -9.047 -18.016 -15.391 1 79.94 373 GLN B CA 1
ATOM 7008 C C . GLN B 1 373 ? -9.094 -19.438 -15.945 1 79.94 373 GLN B C 1
ATOM 7010 O O . GLN B 1 373 ? -8.086 -20.156 -15.938 1 79.94 373 GLN B O 1
ATOM 7015 N N . PRO B 1 374 ? -10.297 -19.688 -16.391 1 75.31 374 PRO B N 1
ATOM 7016 C CA . PRO B 1 374 ? -10.398 -21.016 -17 1 75.31 374 PRO B CA 1
ATOM 7017 C C . PRO B 1 374 ? -9.531 -21.156 -18.25 1 75.31 374 PRO B C 1
ATOM 7019 O O . PRO B 1 374 ? -9.359 -20.188 -18.984 1 75.31 374 PRO B O 1
ATOM 7022 N N . ASP B 1 375 ? -8.883 -22.25 -18.469 1 75.75 375 ASP B N 1
ATOM 7023 C CA . ASP B 1 375 ? -8.172 -22.656 -19.672 1 75.75 375 ASP B CA 1
ATOM 7024 C C . ASP B 1 375 ? -6.836 -21.922 -19.797 1 75.75 375 ASP B C 1
ATOM 7026 O O . ASP B 1 375 ? -6.18 -21.984 -20.828 1 75.75 375 ASP B O 1
ATOM 7030 N N . LYS B 1 376 ? -6.539 -21.031 -18.812 1 87.44 376 LYS B N 1
ATOM 7031 C CA . LYS B 1 376 ? -5.223 -20.406 -18.812 1 87.44 376 LYS B CA 1
ATOM 7032 C C . LYS B 1 376 ? -4.273 -21.125 -17.859 1 87.44 376 LYS B C 1
ATOM 7034 O O . LYS B 1 376 ? -4.664 -21.5 -16.75 1 87.44 376 LYS B O 1
ATOM 7039 N N . HIS B 1 377 ? -3.066 -21.328 -18.391 1 89.81 377 HIS B N 1
ATOM 7040 C CA . HIS B 1 377 ? -2.141 -22.125 -17.609 1 89.81 377 HIS B CA 1
ATOM 7041 C C . HIS B 1 377 ? -0.963 -21.297 -17.109 1 89.81 377 HIS B C 1
ATOM 7043 O O . HIS B 1 377 ? -0.26 -21.703 -16.188 1 89.81 377 HIS B O 1
ATOM 7049 N N . TYR B 1 378 ? -0.749 -20.219 -17.75 1 93.5 378 TYR B N 1
ATOM 7050 C CA . TYR B 1 378 ? 0.364 -19.359 -17.344 1 93.5 378 TYR B CA 1
ATOM 7051 C C . TYR B 1 378 ? -0.132 -17.984 -16.922 1 93.5 378 TYR B C 1
ATOM 7053 O O . TYR B 1 378 ? -0.9 -17.344 -17.656 1 93.5 378 TYR B O 1
ATOM 7061 N N . TYR B 1 379 ? 0.274 -17.516 -15.766 1 94.75 379 TYR B N 1
ATOM 7062 C CA . TYR B 1 379 ? -0.143 -16.234 -15.203 1 94.75 379 TYR B CA 1
ATOM 7063 C C . TYR B 1 379 ? 1.062 -15.359 -14.891 1 94.75 379 TYR B C 1
ATOM 7065 O O . TYR B 1 379 ? 1.818 -15.633 -13.961 1 94.75 379 TYR B O 1
ATOM 7073 N N . ASP B 1 380 ? 1.155 -14.289 -15.648 1 95 380 ASP B N 1
ATOM 7074 C CA . ASP B 1 380 ? 2.252 -13.352 -15.438 1 95 380 ASP B CA 1
ATOM 7075 C C . ASP B 1 380 ? 1.922 -12.359 -14.32 1 95 380 ASP B C 1
ATOM 7077 O O . ASP B 1 380 ? 0.785 -11.891 -14.211 1 95 380 ASP B O 1
ATOM 7081 N N . PHE B 1 381 ? 2.881 -12.039 -13.562 1 96.75 381 PHE B N 1
ATOM 7082 C CA . PHE B 1 381 ? 2.732 -11.055 -12.5 1 96.75 381 PHE B CA 1
ATOM 7083 C C . PHE B 1 381 ? 2.59 -9.648 -13.078 1 96.75 381 PHE B C 1
ATOM 7085 O O . PHE B 1 381 ? 1.855 -8.82 -12.539 1 96.75 381 PHE B O 1
ATOM 7092 N N . TYR B 1 382 ? 3.197 -9.367 -14.156 1 95.56 382 TYR B N 1
ATOM 7093 C CA . TYR B 1 382 ? 3.398 -8.031 -14.711 1 95.56 382 TYR B CA 1
ATOM 7094 C C . TYR B 1 382 ? 2.072 -7.301 -14.867 1 95.56 382 TYR B C 1
ATOM 7096 O O . TYR B 1 382 ? 1.921 -6.172 -14.391 1 95.56 382 TYR B O 1
ATOM 7104 N N . PRO B 1 383 ? 1.084 -7.945 -15.43 1 94.5 383 PRO B N 1
ATOM 7105 C CA . PRO B 1 383 ? -0.169 -7.211 -15.609 1 94.5 383 PRO B CA 1
ATOM 7106 C C . PRO B 1 383 ? -0.859 -6.883 -14.289 1 94.5 383 PRO B C 1
ATOM 7108 O O . PRO B 1 383 ? -1.749 -6.027 -14.25 1 94.5 383 PRO B O 1
ATOM 7111 N N . ARG B 1 384 ? -0.429 -7.504 -13.227 1 95.38 384 ARG B N 1
ATOM 7112 C CA . ARG B 1 384 ? -1.085 -7.328 -11.938 1 95.38 384 ARG B CA 1
ATOM 7113 C C . ARG B 1 384 ? -0.151 -6.652 -10.938 1 95.38 384 ARG B C 1
ATOM 7115 O O . ARG B 1 384 ? -0.458 -6.582 -9.742 1 95.38 384 ARG B O 1
ATOM 7122 N N . ALA B 1 385 ? 0.919 -6.184 -11.406 1 96.94 385 ALA B N 1
ATOM 7123 C CA . ALA B 1 385 ? 1.947 -5.629 -10.531 1 96.94 385 ALA B CA 1
ATOM 7124 C C . ALA B 1 385 ? 1.411 -4.438 -9.734 1 96.94 385 ALA B C 1
ATOM 7126 O O . ALA B 1 385 ? 1.644 -4.332 -8.531 1 96.94 385 ALA B O 1
ATOM 7127 N N . ILE B 1 386 ? 0.676 -3.543 -10.359 1 96.69 386 ILE B N 1
ATOM 7128 C CA . ILE B 1 386 ? 0.157 -2.359 -9.68 1 96.69 386 ILE B CA 1
ATOM 7129 C C . ILE B 1 386 ? -0.831 -2.779 -8.594 1 96.69 386 ILE B C 1
ATOM 7131 O O . ILE B 1 386 ? -0.824 -2.227 -7.496 1 96.69 386 ILE B O 1
ATOM 7135 N N . ASP B 1 387 ? -1.697 -3.811 -8.914 1 96.06 387 ASP B N 1
ATOM 7136 C CA . ASP B 1 387 ? -2.617 -4.332 -7.906 1 96.06 387 ASP B CA 1
ATOM 7137 C C . ASP B 1 387 ? -1.86 -4.836 -6.68 1 96.06 387 ASP B C 1
ATOM 7139 O O . ASP B 1 387 ? -2.275 -4.594 -5.543 1 96.06 387 ASP B O 1
ATOM 7143 N N . TYR B 1 388 ? -0.82 -5.535 -6.969 1 96.81 388 TYR B N 1
ATOM 7144 C CA . TYR B 1 388 ? 0.016 -6.07 -5.902 1 96.81 388 TYR B CA 1
ATOM 7145 C C . TYR B 1 388 ? 0.593 -4.945 -5.047 1 96.81 388 TYR B C 1
ATOM 7147 O O . TYR B 1 388 ? 0.633 -5.051 -3.818 1 96.81 388 TYR B O 1
ATOM 7155 N N . ILE B 1 389 ? 1.067 -3.883 -5.684 1 96.19 389 ILE B N 1
ATOM 7156 C CA . ILE B 1 389 ? 1.655 -2.742 -4.988 1 96.19 389 ILE B CA 1
ATOM 7157 C C . ILE B 1 389 ? 0.604 -2.082 -4.098 1 96.19 389 ILE B C 1
ATOM 7159 O O . ILE B 1 389 ? 0.885 -1.736 -2.949 1 96.19 389 ILE B O 1
ATOM 7163 N N . ILE B 1 390 ? -0.576 -1.941 -4.609 1 94.75 390 ILE B N 1
ATOM 7164 C CA . ILE B 1 390 ? -1.667 -1.314 -3.869 1 94.75 390 ILE B CA 1
ATOM 7165 C C . ILE B 1 390 ? -1.99 -2.139 -2.627 1 94.75 390 ILE B C 1
ATOM 7167 O O . ILE B 1 390 ? -2.301 -1.586 -1.569 1 94.75 390 ILE B O 1
ATOM 7171 N N . LYS B 1 391 ? -1.847 -3.443 -2.689 1 94.56 391 LYS B N 1
ATOM 7172 C CA . LYS B 1 391 ? -2.25 -4.348 -1.617 1 94.56 391 LYS B CA 1
ATOM 7173 C C . LYS B 1 391 ? -1.148 -4.484 -0.571 1 94.56 391 LYS B C 1
ATOM 7175 O O . LYS B 1 391 ? -1.347 -5.121 0.467 1 94.56 391 LYS B O 1
ATOM 7180 N N . ASN B 1 392 ? 0.018 -3.922 -0.895 1 93.5 392 ASN B N 1
ATOM 7181 C CA . ASN B 1 392 ? 1.153 -4.043 0.012 1 93.5 392 ASN B CA 1
ATOM 7182 C C . ASN B 1 392 ? 1.708 -2.676 0.404 1 93.5 392 ASN B C 1
ATOM 7184 O O . ASN B 1 392 ? 1.429 -1.675 -0.259 1 93.5 392 ASN B O 1
ATOM 7188 N N . SER B 1 393 ? 2.473 -2.633 1.586 1 90.44 393 SER B N 1
ATOM 7189 C CA . SER B 1 393 ? 2.996 -1.345 2.025 1 90.44 393 SER B CA 1
ATOM 7190 C C . SER B 1 393 ? 4.43 -1.473 2.527 1 90.44 393 SER B C 1
ATOM 7192 O O . SER B 1 393 ? 5.07 -0.473 2.863 1 90.44 393 SER B O 1
ATOM 7194 N N . THR B 1 394 ? 4.949 -2.658 2.625 1 92.81 394 THR B N 1
ATOM 7195 C CA . THR B 1 394 ? 6.305 -2.855 3.125 1 92.81 394 THR B CA 1
ATOM 7196 C C . THR B 1 394 ? 7.332 -2.426 2.082 1 92.81 394 THR B C 1
ATOM 7198 O O . THR B 1 394 ? 7.277 -2.863 0.931 1 92.81 394 THR B O 1
ATOM 7201 N N . PRO B 1 395 ? 8.281 -1.689 2.469 1 93.81 395 PRO B N 1
ATOM 7202 C CA . PRO B 1 395 ? 9.227 -1.102 1.515 1 93.81 395 PRO B CA 1
ATOM 7203 C C . PRO B 1 395 ? 9.945 -2.152 0.676 1 93.81 395 PRO B C 1
ATOM 7205 O O . PRO B 1 395 ? 10.031 -2.023 -0.549 1 93.81 395 PRO B O 1
ATOM 7208 N N . ASP B 1 396 ? 10.391 -3.221 1.304 1 92.12 396 ASP B N 1
ATOM 7209 C CA . ASP B 1 396 ? 11.148 -4.238 0.579 1 92.12 396 ASP B CA 1
ATOM 7210 C C . ASP B 1 396 ? 10.273 -4.93 -0.464 1 92.12 396 ASP B C 1
ATOM 7212 O O . ASP B 1 396 ? 10.727 -5.223 -1.57 1 92.12 396 ASP B O 1
ATOM 7216 N N . VAL B 1 397 ? 9.055 -5.203 -0.082 1 94.38 397 VAL B N 1
ATOM 7217 C CA . VAL B 1 397 ? 8.102 -5.844 -0.984 1 94.38 397 VAL B CA 1
ATOM 7218 C C . VAL B 1 397 ? 7.816 -4.926 -2.168 1 94.38 397 VAL B C 1
ATOM 7220 O O . VAL B 1 397 ? 7.789 -5.371 -3.318 1 94.38 397 VAL B O 1
ATOM 7223 N N . LEU B 1 398 ? 7.656 -3.627 -1.891 1 95.62 398 LEU B N 1
ATOM 7224 C CA . LEU B 1 398 ? 7.332 -2.65 -2.924 1 95.62 398 LEU B CA 1
ATOM 7225 C C . LEU B 1 398 ? 8.508 -2.451 -3.873 1 95.62 398 LEU B C 1
ATOM 7227 O O . LEU B 1 398 ? 8.32 -2.385 -5.09 1 95.62 398 LEU B O 1
ATOM 7231 N N . LEU B 1 399 ? 9.672 -2.424 -3.352 1 94 399 LEU B N 1
ATOM 7232 C CA . LEU B 1 399 ? 10.859 -2.238 -4.176 1 94 399 LEU B CA 1
ATOM 7233 C C . LEU B 1 399 ? 11.055 -3.42 -5.121 1 94 399 LEU B C 1
ATOM 7235 O O . LEU B 1 399 ? 11.383 -3.234 -6.297 1 94 399 LEU B O 1
ATOM 7239 N N . ALA B 1 400 ? 10.797 -4.574 -4.609 1 93.81 400 ALA B N 1
ATOM 7240 C CA . ALA B 1 400 ? 10.961 -5.773 -5.426 1 93.81 400 ALA B CA 1
ATOM 7241 C C . ALA B 1 400 ? 9.875 -5.855 -6.496 1 93.81 400 ALA B C 1
ATOM 7243 O O . ALA B 1 400 ? 10.031 -6.559 -7.496 1 93.81 400 ALA B O 1
ATOM 7244 N N . ALA B 1 401 ? 8.789 -5.141 -6.301 1 95.88 401 ALA B N 1
ATOM 7245 C CA . ALA B 1 401 ? 7.656 -5.195 -7.223 1 95.88 401 ALA B CA 1
ATOM 7246 C C . ALA B 1 401 ? 7.738 -4.082 -8.266 1 95.88 401 ALA B C 1
ATOM 7248 O O . ALA B 1 401 ? 6.895 -3.996 -9.156 1 95.88 401 ALA B O 1
ATOM 7249 N N . CYS B 1 402 ? 8.773 -3.32 -8.211 1 95.44 402 CYS B N 1
ATOM 7250 C CA . CYS B 1 402 ? 8.938 -2.223 -9.156 1 95.44 402 CYS B CA 1
ATOM 7251 C C . CYS B 1 402 ? 9.234 -2.748 -10.555 1 95.44 402 CYS B C 1
ATOM 7253 O O . CYS B 1 402 ? 9.688 -3.883 -10.719 1 95.44 402 CYS B O 1
ATOM 7255 N N . HIS B 1 403 ? 8.898 -1.931 -11.508 1 96.06 403 HIS B N 1
ATOM 7256 C CA . HIS B 1 403 ? 9.141 -2.273 -12.906 1 96.06 403 HIS B CA 1
ATOM 7257 C C . HIS B 1 403 ? 10.594 -2.658 -13.133 1 96.06 403 HIS B C 1
ATOM 7259 O O . HIS B 1 403 ? 11.508 -1.917 -12.758 1 96.06 403 HIS B O 1
ATOM 7265 N N . PRO B 1 404 ? 10.828 -3.734 -13.812 1 91.44 404 PRO B N 1
ATOM 7266 C CA . PRO B 1 404 ? 12.188 -4.254 -13.938 1 91.44 404 PRO B CA 1
ATOM 7267 C C . PRO B 1 404 ? 13.125 -3.283 -14.648 1 91.44 404 PRO B C 1
ATOM 7269 O O . PRO B 1 404 ? 14.289 -3.145 -14.266 1 91.44 404 PRO B O 1
ATOM 7272 N N . ASP B 1 405 ? 12.703 -2.625 -15.641 1 92.88 405 ASP B N 1
ATOM 7273 C CA . ASP B 1 405 ? 13.555 -1.703 -16.391 1 92.88 405 ASP B CA 1
ATOM 7274 C C . ASP B 1 405 ? 13.938 -0.5 -15.523 1 92.88 405 ASP B C 1
ATOM 7276 O O . ASP B 1 405 ? 15.055 0.012 -15.633 1 92.88 405 ASP B O 1
ATOM 7280 N N . ILE B 1 406 ? 13.016 -0.034 -14.75 1 94.31 406 ILE B N 1
ATOM 7281 C CA . ILE B 1 406 ? 13.297 1.092 -13.867 1 94.31 406 ILE B CA 1
ATOM 7282 C C . ILE B 1 406 ? 14.328 0.681 -12.82 1 94.31 406 ILE B C 1
ATOM 7284 O O . ILE B 1 406 ? 15.242 1.447 -12.508 1 94.31 406 ILE B O 1
ATOM 7288 N N . LEU B 1 407 ? 14.164 -0.512 -12.297 1 90.19 407 LEU B N 1
ATOM 7289 C CA . LEU B 1 407 ? 15.133 -1.03 -11.336 1 90.19 407 LEU B CA 1
ATOM 7290 C C . LEU B 1 407 ? 16.516 -1.16 -11.977 1 90.19 407 LEU B C 1
ATOM 7292 O O . LEU B 1 407 ? 17.531 -0.865 -11.336 1 90.19 407 LEU B O 1
ATOM 7296 N N . ARG B 1 408 ? 16.5 -1.654 -13.133 1 88.5 408 ARG B N 1
ATOM 7297 C CA . ARG B 1 408 ? 17.75 -1.771 -13.859 1 88.5 408 ARG B CA 1
ATOM 7298 C C . ARG B 1 408 ? 18.406 -0.406 -14.055 1 88.5 408 ARG B C 1
ATOM 7300 O O . ARG B 1 408 ? 19.609 -0.249 -13.836 1 88.5 408 ARG B O 1
ATOM 7307 N N . PHE B 1 409 ? 17.656 0.579 -14.492 1 91.75 409 PHE B N 1
ATOM 7308 C CA . PHE B 1 409 ? 18.172 1.933 -14.656 1 91.75 409 PHE B CA 1
ATOM 7309 C C . PHE B 1 409 ? 18.703 2.471 -13.336 1 91.75 409 PHE B C 1
ATOM 7311 O O . PHE B 1 409 ? 19.75 3.125 -13.305 1 91.75 409 PHE B O 1
ATOM 7318 N N . HIS B 1 410 ? 17.984 2.217 -12.289 1 91.12 410 HIS B N 1
ATOM 7319 C CA . HIS B 1 410 ? 18.406 2.672 -10.969 1 91.12 410 HIS B CA 1
ATOM 7320 C C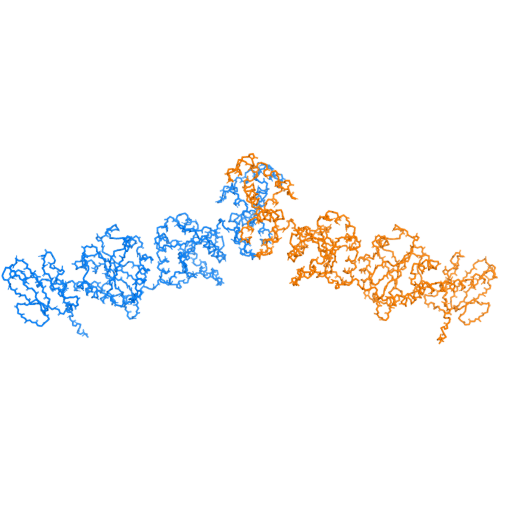 . HIS B 1 410 ? 19.75 2.074 -10.578 1 91.12 410 HIS B C 1
ATOM 7322 O O . HIS B 1 410 ? 20.625 2.781 -10.07 1 91.12 410 HIS B O 1
ATOM 7328 N N . ARG B 1 411 ? 19.906 0.851 -10.836 1 84.69 411 ARG B N 1
ATOM 7329 C CA . ARG B 1 411 ? 21.156 0.166 -10.539 1 84.69 411 ARG B CA 1
ATOM 7330 C C . ARG B 1 411 ? 22.312 0.749 -11.359 1 84.69 411 ARG B C 1
ATOM 7332 O O . ARG B 1 411 ? 23.422 0.921 -10.844 1 84.69 411 ARG B O 1
ATOM 7339 N N . LEU B 1 412 ? 22.047 0.954 -12.555 1 86.31 412 LEU B N 1
ATOM 7340 C CA . LEU B 1 412 ? 23.062 1.524 -13.438 1 86.31 412 LEU B CA 1
ATOM 7341 C C . LEU B 1 412 ? 23.438 2.932 -12.984 1 86.31 412 LEU B C 1
ATOM 7343 O O . LEU B 1 412 ? 24.609 3.311 -13.039 1 86.31 412 LEU B O 1
ATOM 7347 N N . ASP B 1 413 ? 22.453 3.678 -12.562 1 90.75 413 ASP B N 1
ATOM 7348 C CA . ASP B 1 413 ? 22.688 5.039 -12.086 1 90.75 413 ASP B CA 1
ATOM 7349 C C . ASP B 1 413 ? 23.547 5.039 -10.828 1 90.75 413 ASP B C 1
ATOM 7351 O O . ASP B 1 413 ? 24.328 5.973 -10.594 1 90.75 413 ASP B O 1
ATOM 7355 N N . LEU B 1 414 ? 23.375 4.02 -10.039 1 84.94 414 LEU B N 1
ATOM 7356 C CA . LEU B 1 414 ? 24.172 3.896 -8.828 1 84.94 414 LEU B CA 1
ATOM 7357 C C . LEU B 1 414 ? 25.641 3.635 -9.172 1 84.94 414 LEU B C 1
ATOM 7359 O O . LEU B 1 414 ? 26.547 4.09 -8.469 1 84.94 414 LEU B O 1
ATOM 7363 N N . LYS B 1 415 ? 25.844 2.902 -10.195 1 84.44 415 LYS B N 1
ATOM 7364 C CA . LYS B 1 415 ? 27.203 2.594 -10.633 1 84.44 415 LYS B CA 1
ATOM 7365 C C . LYS B 1 415 ? 27.828 3.773 -11.383 1 84.44 415 LYS B C 1
ATOM 7367 O O . LYS B 1 415 ? 28.984 4.113 -11.164 1 84.44 415 LYS B O 1
ATOM 7372 N N . GLN B 1 416 ? 27.078 4.316 -12.281 1 86.62 416 GLN B N 1
ATOM 7373 C CA . GLN B 1 416 ? 27.469 5.492 -13.055 1 86.62 416 GLN B CA 1
ATOM 7374 C C . GLN B 1 416 ? 26.344 6.531 -13.086 1 86.62 416 GLN B C 1
ATOM 7376 O O . GLN B 1 416 ? 25.328 6.324 -13.734 1 86.62 416 GLN B O 1
ATOM 7381 N N . PRO B 1 417 ? 26.594 7.582 -12.383 1 82.06 417 PRO B N 1
ATOM 7382 C CA . PRO B 1 417 ? 25.516 8.578 -12.305 1 82.06 417 PRO B CA 1
ATOM 7383 C C . PRO B 1 417 ? 25.203 9.203 -13.656 1 82.06 417 PRO 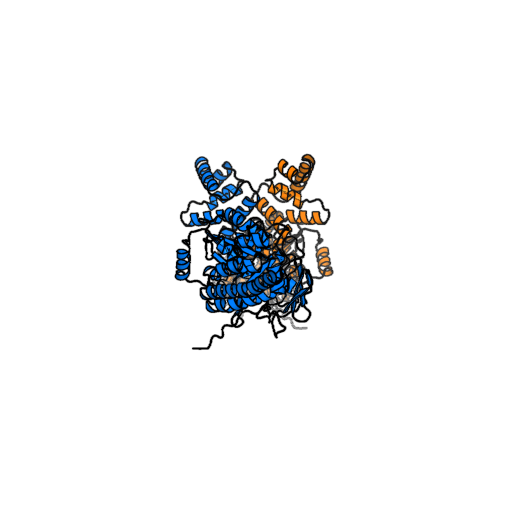B C 1
ATOM 7385 O O . PRO B 1 417 ? 25.875 10.148 -14.086 1 82.06 417 PRO B O 1
ATOM 7388 N N . THR B 1 418 ? 24.375 8.641 -14.445 1 82.12 418 THR B N 1
ATOM 7389 C CA . THR B 1 418 ? 23.953 9.141 -15.742 1 82.12 418 THR B CA 1
ATOM 7390 C C . THR B 1 418 ? 22.5 9.625 -15.695 1 82.12 418 THR B C 1
ATOM 7392 O O . THR B 1 418 ? 21.938 10 -16.719 1 82.12 418 THR B O 1
ATOM 7395 N N . ASP B 1 419 ? 21.797 9.672 -14.664 1 90.31 419 ASP B N 1
ATOM 7396 C CA . ASP B 1 419 ? 20.469 10.211 -14.398 1 90.31 419 ASP B CA 1
ATOM 7397 C C . ASP B 1 419 ? 19.422 9.523 -15.258 1 90.31 419 ASP B C 1
ATOM 7399 O O . ASP B 1 419 ? 18.547 10.18 -15.844 1 90.31 419 ASP B O 1
ATOM 7403 N N . ARG B 1 420 ? 19.562 8.25 -15.516 1 93.31 420 ARG B N 1
ATOM 7404 C CA . ARG B 1 420 ? 18.625 7.496 -16.344 1 93.31 420 ARG B CA 1
ATOM 7405 C C . ARG B 1 420 ? 17.219 7.543 -15.766 1 93.31 420 ARG B C 1
ATOM 7407 O O . ARG B 1 420 ? 16.25 7.789 -16.484 1 93.31 420 ARG B O 1
ATOM 7414 N N . VAL B 1 421 ? 17.109 7.336 -14.531 1 95.19 421 VAL B N 1
ATOM 7415 C CA . VAL B 1 421 ? 15.797 7.301 -13.883 1 95.19 421 VAL B CA 1
ATOM 7416 C C . VAL B 1 421 ? 15.133 8.672 -13.984 1 95.19 421 VAL B C 1
ATOM 7418 O O . VAL B 1 421 ? 13.953 8.773 -14.328 1 95.19 421 VAL B O 1
ATOM 7421 N N . ARG B 1 422 ? 15.883 9.703 -13.758 1 95.06 422 ARG B N 1
ATOM 7422 C CA . ARG B 1 422 ? 15.359 11.062 -13.836 1 95.06 422 ARG B CA 1
ATOM 7423 C C . ARG B 1 422 ? 14.922 11.398 -15.258 1 95.06 422 ARG B C 1
ATOM 7425 O O . ARG B 1 422 ? 13.891 12.055 -15.453 1 95.06 422 ARG B O 1
ATOM 7432 N N . THR B 1 423 ? 15.719 11 -16.188 1 95.56 423 THR B N 1
ATOM 7433 C CA . THR B 1 423 ? 15.383 11.234 -17.578 1 95.56 423 THR B CA 1
ATOM 7434 C C . THR B 1 423 ? 14.086 10.523 -17.953 1 95.56 423 THR B C 1
ATOM 7436 O O . THR B 1 423 ? 13.211 11.117 -18.594 1 95.56 423 THR B O 1
ATOM 7439 N N . MET B 1 424 ? 13.961 9.25 -17.578 1 95.56 424 MET B N 1
ATOM 7440 C CA . MET B 1 424 ? 12.758 8.477 -17.875 1 95.56 424 MET B CA 1
ATOM 7441 C C . MET B 1 424 ? 11.539 9.094 -17.188 1 95.56 424 MET B C 1
ATOM 7443 O O . MET B 1 424 ? 10.461 9.164 -17.781 1 95.56 424 MET B O 1
ATOM 7447 N N . GLU B 1 425 ? 11.719 9.523 -16 1 96.25 425 GLU B N 1
ATOM 7448 C CA . GLU B 1 425 ? 10.641 10.18 -15.266 1 96.25 425 GLU B CA 1
ATOM 7449 C C . GLU B 1 425 ? 10.141 11.414 -16 1 96.25 425 GLU B C 1
ATOM 7451 O O . GLU B 1 425 ? 8.93 11.57 -16.203 1 96.25 425 GLU B O 1
ATOM 7456 N N . ALA B 1 426 ? 11.047 12.289 -16.312 1 96.19 426 ALA B N 1
ATOM 7457 C CA . ALA B 1 426 ? 10.688 13.516 -17.016 1 96.19 426 ALA B CA 1
ATOM 7458 C C . ALA B 1 426 ? 10.016 13.203 -18.359 1 96.19 426 ALA B C 1
ATOM 7460 O O . ALA B 1 426 ? 9.016 13.828 -18.719 1 96.19 426 ALA B O 1
ATOM 7461 N N . TYR B 1 427 ? 10.57 12.195 -19.109 1 95.88 427 TYR B N 1
ATOM 7462 C CA . TYR B 1 427 ? 10.039 11.789 -20.406 1 95.88 427 TYR B CA 1
ATOM 7463 C C . TYR B 1 427 ? 8.609 11.281 -20.266 1 95.88 427 TYR B C 1
ATOM 7465 O O . TYR B 1 427 ? 7.738 11.656 -21.062 1 95.88 427 TYR B O 1
ATOM 7473 N N . LEU B 1 428 ? 8.344 10.477 -19.219 1 95.5 428 LEU B N 1
ATOM 7474 C CA . LEU B 1 428 ? 7.012 9.922 -19 1 95.5 428 LEU B CA 1
ATOM 7475 C C . LEU B 1 428 ? 6.051 11.008 -18.516 1 95.5 428 LEU B C 1
ATOM 7477 O O . LEU B 1 428 ? 4.898 11.055 -18.953 1 95.5 428 LEU B O 1
ATOM 7481 N N . ASN B 1 429 ? 6.523 11.867 -17.641 1 93.44 429 ASN B N 1
ATOM 7482 C CA . ASN B 1 429 ? 5.676 12.914 -17.078 1 93.44 429 ASN B CA 1
ATOM 7483 C C . ASN B 1 429 ? 5.266 13.938 -18.125 1 93.44 429 ASN B C 1
ATOM 7485 O O . ASN B 1 429 ? 4.23 14.594 -18 1 93.44 429 ASN B O 1
ATOM 7489 N N . ASN B 1 430 ? 6.117 14.047 -19.125 1 93.06 430 ASN B N 1
ATOM 7490 C CA . ASN B 1 430 ? 5.816 14.969 -20.219 1 93.06 430 ASN B CA 1
ATOM 7491 C C . ASN B 1 430 ? 5.195 14.242 -21.406 1 93.06 430 ASN B C 1
ATOM 7493 O O . ASN B 1 430 ? 5.41 14.633 -22.562 1 93.06 430 ASN B O 1
ATOM 7497 N N . GLU B 1 431 ? 4.547 13.102 -21.156 1 92.06 431 GLU B N 1
ATOM 7498 C CA . GLU B 1 431 ? 3.789 12.32 -22.125 1 92.06 431 GLU B CA 1
ATOM 7499 C C . GLU B 1 431 ? 4.648 11.977 -23.344 1 92.06 431 GLU B C 1
ATOM 7501 O O . GLU B 1 431 ? 4.195 12.086 -24.484 1 92.06 431 GLU B O 1
ATOM 7506 N N . ARG B 1 432 ? 5.941 11.773 -23.156 1 93.81 432 ARG B N 1
ATOM 7507 C CA . ARG B 1 432 ? 6.91 11.297 -24.141 1 93.81 432 ARG B CA 1
ATOM 7508 C C . ARG B 1 432 ? 7.195 12.359 -25.203 1 93.81 432 ARG B C 1
ATOM 7510 O O . ARG B 1 432 ? 7.574 12.039 -26.328 1 93.81 432 ARG B O 1
ATOM 7517 N N . SER B 1 433 ? 6.887 13.609 -24.734 1 92.19 433 SER B N 1
ATOM 7518 C CA . SER B 1 433 ? 7.262 14.734 -25.594 1 92.19 433 SER B CA 1
ATOM 7519 C C . SER B 1 433 ? 8.742 15.078 -25.438 1 92.19 433 SER B C 1
ATOM 7521 O O . SER B 1 433 ? 9.188 15.422 -24.344 1 92.19 433 SER B O 1
ATOM 7523 N N . LEU B 1 434 ? 9.438 15.055 -26.516 1 93.19 434 LEU B N 1
ATOM 7524 C CA . LEU B 1 434 ? 10.859 15.367 -26.484 1 93.19 434 LEU B CA 1
ATOM 7525 C C . LEU B 1 434 ? 11.086 16.844 -26.172 1 93.19 434 LEU B C 1
ATOM 7527 O O . LEU B 1 434 ? 12 17.188 -25.422 1 93.19 434 LEU B O 1
ATOM 7531 N N . LEU B 1 435 ? 10.258 17.656 -26.641 1 92.75 435 LEU B N 1
ATOM 7532 C CA . LEU B 1 435 ? 10.367 19.109 -26.453 1 92.75 435 LEU B CA 1
ATOM 7533 C C . LEU B 1 435 ? 10.195 19.469 -24.984 1 92.75 435 LEU B C 1
ATOM 7535 O O . LEU B 1 435 ? 11.062 20.141 -24.406 1 92.75 435 LEU B O 1
ATOM 7539 N N . HIS B 1 436 ? 9.156 19.062 -24.422 1 93.44 436 HIS B N 1
ATOM 7540 C CA . HIS B 1 436 ? 8.852 19.422 -23.031 1 93.44 436 HIS B CA 1
ATOM 7541 C C . HIS B 1 436 ? 9.852 18.781 -22.078 1 93.44 436 HIS B C 1
ATOM 7543 O O . HIS B 1 436 ? 10.195 19.375 -21.047 1 93.44 436 HIS B O 1
ATOM 7549 N N . THR B 1 437 ? 10.289 17.609 -22.469 1 94.19 437 THR B N 1
ATOM 7550 C CA . THR B 1 437 ? 11.266 16.922 -21.625 1 94.19 437 THR B CA 1
ATOM 7551 C C . THR B 1 437 ? 12.594 17.672 -21.625 1 94.19 437 THR B C 1
ATOM 7553 O O . THR B 1 437 ? 13.219 17.828 -20.562 1 94.19 437 THR B O 1
ATOM 7556 N N . SER B 1 438 ? 13.008 18.141 -22.766 1 94.88 438 SER B N 1
ATOM 7557 C CA . SER B 1 438 ? 14.25 18.906 -22.859 1 94.88 438 SER B CA 1
ATOM 7558 C C . SER B 1 438 ? 14.188 20.188 -22.031 1 94.88 438 SER B C 1
ATOM 7560 O O . SER B 1 438 ? 15.164 20.562 -21.375 1 94.88 438 SER B O 1
ATOM 7562 N N . GLU B 1 439 ? 13.109 20.844 -22 1 94.25 439 GLU B N 1
ATOM 7563 C CA . GLU B 1 439 ? 12.914 22.062 -21.234 1 94.25 439 GLU B CA 1
ATOM 7564 C C . GLU B 1 439 ? 12.992 21.781 -19.734 1 94.25 439 GLU B C 1
ATOM 7566 O O . GLU B 1 439 ? 13.625 22.531 -18.984 1 94.25 439 GLU B O 1
ATOM 7571 N N . GLU B 1 440 ? 12.352 20.688 -19.391 1 93.12 440 GLU B N 1
ATOM 7572 C CA . GLU B 1 440 ? 12.336 20.344 -17.969 1 93.12 440 GLU B CA 1
ATOM 7573 C C . GLU B 1 440 ? 13.727 19.984 -17.469 1 93.12 440 GLU B C 1
ATOM 7575 O O . GLU B 1 440 ? 14.125 20.391 -16.375 1 93.12 440 GLU B O 1
ATOM 7580 N N . LEU B 1 441 ? 14.461 19.203 -18.219 1 93.75 441 LEU B N 1
ATOM 7581 C CA . LEU B 1 441 ? 15.766 18.703 -17.797 1 93.75 441 LEU B CA 1
ATOM 7582 C C . LEU B 1 441 ? 16.859 19.719 -18.094 1 93.75 441 LEU B C 1
ATOM 7584 O O . LEU B 1 441 ? 18 19.562 -17.625 1 93.75 441 LEU B O 1
ATOM 7588 N N . PHE B 1 442 ? 16.578 20.719 -18.844 1 93.31 442 PHE B N 1
ATOM 7589 C CA . PHE B 1 442 ? 17.547 21.734 -19.25 1 93.31 442 PHE B CA 1
ATOM 7590 C C . PHE B 1 442 ? 18.688 21.109 -20.047 1 93.31 442 PHE B C 1
ATOM 7592 O O . PHE B 1 442 ? 19.859 21.328 -19.766 1 93.31 442 PHE B O 1
ATOM 7599 N N . VAL B 1 443 ? 18.375 20.25 -20.938 1 91.31 443 VAL B N 1
ATOM 7600 C CA . VAL B 1 443 ? 19.297 19.578 -21.859 1 91.31 443 VAL B CA 1
ATOM 7601 C C . VAL B 1 443 ? 18.922 19.906 -23.297 1 91.31 443 VAL B C 1
ATOM 7603 O O . VAL B 1 443 ? 17.75 20.109 -23.609 1 91.31 443 VAL B O 1
ATOM 7606 N N . HIS B 1 444 ? 19.938 20.031 -24.125 1 90.69 444 HIS B N 1
ATOM 7607 C CA . HIS B 1 444 ? 19.703 20.297 -25.531 1 90.69 444 HIS B CA 1
ATOM 7608 C C . HIS B 1 444 ? 18.891 19.188 -26.188 1 90.69 444 HIS B C 1
ATOM 7610 O O . HIS B 1 444 ? 19.125 18 -25.906 1 90.69 444 HIS B O 1
ATOM 7616 N N . ARG B 1 445 ? 18.047 19.516 -27.094 1 90.31 445 ARG B N 1
ATOM 7617 C CA . ARG B 1 445 ? 17.094 18.594 -27.703 1 90.31 445 ARG B CA 1
ATOM 7618 C C . ARG B 1 445 ? 17.797 17.422 -28.375 1 90.31 445 ARG B C 1
ATOM 7620 O O . ARG B 1 445 ? 17.375 16.266 -28.234 1 90.31 445 ARG B O 1
ATOM 7627 N N . ASN B 1 446 ? 18.906 17.641 -29.078 1 89.38 446 ASN B N 1
ATOM 7628 C CA . ASN B 1 446 ? 19.609 16.594 -29.812 1 89.38 446 ASN B CA 1
ATOM 7629 C C . ASN B 1 446 ? 20.25 15.594 -28.875 1 89.38 446 ASN B C 1
ATOM 7631 O O . ASN B 1 446 ? 20.281 14.391 -29.156 1 89.38 446 ASN B O 1
ATOM 7635 N N . THR B 1 447 ? 20.75 16.094 -27.859 1 90.69 447 THR B N 1
ATOM 7636 C CA . THR B 1 447 ? 21.359 15.227 -26.844 1 90.69 447 THR B CA 1
ATOM 7637 C C . THR B 1 447 ? 20.297 14.367 -26.156 1 90.69 447 THR B C 1
ATOM 7639 O O . THR B 1 447 ? 20.516 13.18 -25.922 1 90.69 447 THR B O 1
ATOM 7642 N N . LEU B 1 448 ? 19.219 14.969 -25.953 1 93.06 448 LEU B N 1
ATOM 7643 C CA . LEU B 1 448 ? 18.125 14.242 -25.297 1 93.06 448 LEU B CA 1
ATOM 7644 C C . LEU B 1 448 ? 17.578 13.156 -26.203 1 93.06 448 LEU B C 1
ATOM 7646 O O . LEU B 1 448 ? 17.25 12.055 -25.734 1 93.06 448 LEU B O 1
ATOM 7650 N N . VAL B 1 449 ? 17.406 13.469 -27.484 1 93.69 449 VAL B N 1
ATOM 7651 C CA . VAL B 1 449 ? 16.891 12.508 -28.438 1 93.69 449 VAL B CA 1
ATOM 7652 C C . VAL B 1 449 ? 17.766 11.258 -28.453 1 93.69 449 VAL B C 1
ATOM 7654 O O . VAL B 1 449 ? 17.25 10.133 -28.453 1 93.69 449 VAL B O 1
ATOM 7657 N N . TYR B 1 450 ? 19.016 11.523 -28.438 1 91.94 450 TYR B N 1
ATOM 7658 C CA . TYR B 1 450 ? 19.953 10.406 -28.422 1 91.94 450 TYR B CA 1
ATOM 7659 C C . TYR B 1 450 ? 19.812 9.594 -27.141 1 91.94 450 TYR B C 1
ATOM 7661 O O . TYR B 1 450 ? 19.797 8.367 -27.172 1 91.94 450 TYR B O 1
ATOM 7669 N N . ARG B 1 451 ? 19.766 10.25 -26.078 1 91.94 451 ARG B N 1
ATOM 7670 C CA . ARG B 1 451 ? 19.641 9.617 -24.766 1 91.94 451 ARG B CA 1
ATOM 7671 C C . ARG B 1 451 ? 18.359 8.789 -24.672 1 91.94 451 ARG B C 1
ATOM 7673 O O . ARG B 1 451 ? 18.406 7.637 -24.219 1 91.94 451 ARG B O 1
ATOM 7680 N N . ILE B 1 452 ? 17.297 9.312 -25.125 1 93.5 452 ILE B N 1
ATOM 7681 C CA . ILE B 1 452 ? 16 8.641 -25.047 1 93.5 452 ILE B CA 1
ATOM 7682 C C . ILE B 1 452 ? 15.977 7.449 -26 1 93.5 452 ILE B C 1
ATOM 7684 O O . ILE B 1 452 ? 15.445 6.391 -25.656 1 93.5 452 ILE B O 1
ATOM 7688 N N . LYS B 1 453 ? 16.453 7.645 -27.141 1 93.06 453 LYS B N 1
ATOM 7689 C CA . LYS B 1 453 ? 16.531 6.543 -28.094 1 93.06 453 LYS B CA 1
ATOM 7690 C C . LYS B 1 453 ? 17.328 5.371 -27.531 1 93.06 453 LYS B C 1
ATOM 7692 O O . LYS B 1 453 ? 16.891 4.219 -27.625 1 93.06 453 LYS B O 1
ATOM 7697 N N . LYS B 1 454 ? 18.406 5.688 -26.984 1 91.44 454 LYS B N 1
ATOM 7698 C CA . LYS B 1 454 ? 19.234 4.648 -26.375 1 91.44 454 LYS B CA 1
ATOM 7699 C C . LYS B 1 454 ? 18.484 3.936 -25.25 1 91.44 454 LYS B C 1
ATOM 7701 O O . LYS B 1 454 ? 18.5 2.705 -25.172 1 91.44 454 LYS B O 1
ATOM 7706 N N . MET B 1 455 ? 17.844 4.641 -24.406 1 92.5 455 MET B N 1
ATOM 7707 C CA . MET B 1 455 ? 17.109 4.074 -23.281 1 92.5 455 MET B CA 1
ATOM 7708 C C . MET B 1 455 ? 15.945 3.221 -23.766 1 92.5 455 MET B C 1
ATOM 7710 O O . MET B 1 455 ? 15.695 2.141 -23.219 1 92.5 455 MET B O 1
ATOM 7714 N N . THR B 1 456 ? 15.266 3.707 -24.766 1 92.44 456 THR B N 1
ATOM 7715 C CA . THR B 1 456 ? 14.086 3 -25.266 1 92.44 456 THR B CA 1
ATOM 7716 C C . THR B 1 456 ? 14.492 1.685 -25.922 1 92.44 456 THR B C 1
ATOM 7718 O O . THR B 1 456 ? 13.75 0.702 -25.859 1 92.44 456 THR B O 1
ATOM 7721 N N . GLU B 1 457 ? 15.617 1.672 -26.516 1 90.88 457 GLU B N 1
ATOM 7722 C CA . GLU B 1 457 ? 16.125 0.448 -27.141 1 90.88 457 GLU B CA 1
ATOM 7723 C C . GLU B 1 457 ? 16.484 -0.592 -26.078 1 90.88 457 GLU B C 1
ATOM 7725 O O . GLU B 1 457 ? 16.422 -1.796 -26.344 1 90.88 457 GLU B O 1
ATOM 7730 N N . GLU B 1 458 ? 16.797 -0.081 -24.953 1 87.62 458 GLU B N 1
ATOM 7731 C CA . GLU B 1 458 ? 17.219 -0.962 -23.859 1 87.62 458 GLU B CA 1
ATOM 7732 C C . GLU B 1 458 ? 16.016 -1.486 -23.078 1 87.62 458 GLU B C 1
ATOM 7734 O O . GLU B 1 458 ? 16.141 -2.445 -22.312 1 87.62 458 GLU B O 1
ATOM 7739 N N . LEU B 1 459 ? 14.883 -0.92 -23.312 1 90 459 LEU B N 1
ATOM 7740 C CA . LEU B 1 459 ? 13.695 -1.309 -22.562 1 90 459 LEU B CA 1
ATOM 7741 C C . LEU B 1 459 ? 13.18 -2.668 -23.031 1 90 459 LEU B C 1
ATOM 7743 O O . LEU B 1 459 ? 13.242 -2.988 -24.219 1 90 459 LEU B O 1
ATOM 7747 N N . SER B 1 460 ? 12.711 -3.449 -22.094 1 83.88 460 SER B N 1
ATOM 7748 C CA . SER B 1 460 ? 12.094 -4.738 -22.406 1 83.88 460 SER B CA 1
ATOM 7749 C C . SER B 1 460 ? 10.594 -4.594 -22.641 1 83.88 460 SER B C 1
ATOM 7751 O O . SER B 1 460 ? 9.906 -5.578 -22.906 1 83.88 460 SER B O 1
ATOM 7753 N N . CYS B 1 461 ? 10.125 -3.391 -22.547 1 87 461 CYS B N 1
ATOM 7754 C CA . CYS B 1 461 ? 8.688 -3.145 -22.641 1 87 461 CYS B CA 1
ATOM 7755 C C . CYS B 1 461 ? 8.383 -2.088 -23.688 1 87 461 CYS B C 1
ATOM 7757 O O . CYS B 1 461 ? 9.289 -1.482 -24.25 1 87 461 CYS B O 1
ATOM 7759 N N . ASN B 1 462 ? 7.074 -2.033 -23.906 1 88.88 462 ASN B N 1
ATOM 7760 C CA . ASN B 1 462 ? 6.57 -1.055 -24.859 1 88.88 462 ASN B CA 1
ATOM 7761 C C . ASN B 1 462 ? 5.965 0.157 -24.156 1 88.88 462 ASN B C 1
ATOM 7763 O O . ASN B 1 462 ? 4.941 0.041 -23.484 1 88.88 462 ASN B O 1
ATOM 7767 N N . LEU B 1 463 ? 6.555 1.313 -24.438 1 92.12 463 LEU B N 1
ATOM 7768 C CA . LEU B 1 463 ? 6.125 2.531 -23.766 1 92.12 463 LEU B CA 1
ATOM 7769 C C . LEU B 1 463 ? 4.797 3.025 -24.312 1 92.12 463 LEU B C 1
ATOM 7771 O O . LEU B 1 463 ? 4.156 3.9 -23.719 1 92.12 463 LEU B O 1
ATOM 7775 N N . GLU B 1 464 ? 4.363 2.426 -25.391 1 89.56 464 GLU B N 1
ATOM 7776 C CA . GLU B 1 464 ? 3.08 2.834 -25.953 1 89.56 464 GLU B CA 1
ATOM 7777 C C . GLU B 1 464 ? 1.917 2.26 -25.156 1 89.56 464 GLU B C 1
ATOM 7779 O O . GLU B 1 464 ? 0.781 2.721 -25.281 1 89.56 464 GLU B O 1
ATOM 7784 N N . GLU B 1 465 ? 2.215 1.287 -24.422 1 91.56 465 GLU B N 1
ATOM 7785 C CA . GLU B 1 465 ? 1.193 0.689 -23.562 1 91.56 465 GLU B CA 1
ATOM 7786 C C . GLU B 1 465 ? 0.973 1.522 -22.312 1 91.56 465 GLU B C 1
ATOM 7788 O O . GLU B 1 465 ? 1.906 1.748 -21.531 1 91.56 465 GLU B O 1
ATOM 7793 N N . GLY B 1 466 ? -0.252 1.917 -22.047 1 91.62 466 GLY B N 1
ATOM 7794 C CA . GLY B 1 466 ? -0.599 2.781 -20.938 1 91.62 466 GLY B CA 1
ATOM 7795 C C . GLY B 1 466 ? -0.268 2.174 -19.578 1 91.62 466 GLY B C 1
ATOM 7796 O O . GLY B 1 466 ? 0.259 2.855 -18.703 1 91.62 466 GLY B O 1
ATOM 7797 N N . TYR B 1 467 ? -0.551 0.942 -19.5 1 94.62 467 TYR B N 1
ATOM 7798 C CA . TYR B 1 467 ? -0.268 0.258 -18.234 1 94.62 467 TYR B CA 1
ATOM 7799 C C . TYR B 1 467 ? 1.213 0.348 -17.891 1 94.62 467 TYR B C 1
ATOM 7801 O O . TYR B 1 467 ? 1.571 0.603 -16.734 1 94.62 467 TYR B O 1
ATOM 7809 N N . THR B 1 468 ? 1.998 0.129 -18.891 1 95.81 468 THR B N 1
ATOM 7810 C CA . THR B 1 468 ? 3.443 0.14 -18.688 1 95.81 468 THR B CA 1
ATOM 7811 C C . THR B 1 468 ? 3.91 1.505 -18.188 1 95.81 468 THR B C 1
ATOM 7813 O O . THR B 1 468 ? 4.73 1.59 -17.281 1 95.81 468 THR B O 1
ATOM 7816 N N . ARG B 1 469 ? 3.406 2.512 -18.719 1 95.94 469 ARG B N 1
ATOM 7817 C CA . ARG B 1 469 ? 3.783 3.859 -18.297 1 95.94 469 ARG B CA 1
ATOM 7818 C C . ARG B 1 469 ? 3.363 4.129 -16.859 1 95.94 469 ARG B C 1
ATOM 7820 O O . ARG B 1 469 ? 4.137 4.68 -16.078 1 95.94 469 ARG B O 1
ATOM 7827 N N . ASP B 1 470 ? 2.166 3.734 -16.578 1 96.12 470 ASP B N 1
ATOM 7828 C CA . ASP B 1 470 ? 1.663 3.91 -15.211 1 96.12 470 ASP B CA 1
ATOM 7829 C C . ASP B 1 470 ? 2.521 3.148 -14.203 1 96.12 470 ASP B C 1
ATOM 7831 O O . ASP B 1 470 ? 2.867 3.68 -13.148 1 96.12 470 ASP B O 1
ATOM 7835 N N . TYR B 1 471 ? 2.807 1.938 -14.633 1 97.44 471 TYR B N 1
ATOM 7836 C CA . TYR B 1 471 ? 3.602 1.065 -13.781 1 97.44 471 TYR B CA 1
ATOM 7837 C C . TYR B 1 471 ? 5 1.632 -13.57 1 97.44 471 TYR B C 1
ATOM 7839 O O . TYR B 1 471 ? 5.512 1.647 -12.445 1 97.44 471 TYR B O 1
ATOM 7847 N N . MET B 1 472 ? 5.602 2.168 -14.555 1 97.06 472 MET B N 1
ATOM 7848 C CA . MET B 1 472 ? 6.93 2.766 -14.461 1 97.06 472 MET B CA 1
ATOM 7849 C C . MET B 1 472 ? 6.91 4 -13.57 1 97.06 472 MET B C 1
ATOM 7851 O O . MET B 1 472 ? 7.777 4.164 -12.711 1 97.06 472 MET B O 1
ATOM 7855 N N . LYS B 1 473 ? 5.941 4.828 -13.781 1 97 473 LYS B N 1
ATOM 7856 C CA . LYS B 1 473 ? 5.848 6.043 -12.977 1 97 473 LYS B CA 1
ATOM 7857 C C . LYS B 1 473 ? 5.68 5.707 -11.5 1 97 473 LYS B C 1
ATOM 7859 O O . LYS B 1 473 ? 6.312 6.328 -10.641 1 97 473 LYS B O 1
ATOM 7864 N N . LEU B 1 474 ? 4.809 4.777 -11.273 1 97.25 474 LEU B N 1
ATOM 7865 C CA . LEU B 1 474 ? 4.594 4.34 -9.898 1 97.25 474 LEU B CA 1
ATOM 7866 C C . LEU B 1 474 ? 5.883 3.781 -9.297 1 97.25 474 LEU B C 1
ATOM 7868 O O . LEU B 1 474 ? 6.207 4.059 -8.141 1 97.25 474 LEU B O 1
ATOM 7872 N N . SER B 1 475 ? 6.566 3.012 -10.078 1 97.31 475 SER B N 1
ATOM 7873 C CA . SER B 1 475 ? 7.832 2.424 -9.648 1 97.31 475 SER B CA 1
ATOM 7874 C C . SER B 1 475 ? 8.852 3.502 -9.305 1 97.31 475 SER B C 1
ATOM 7876 O O . SER B 1 475 ? 9.578 3.385 -8.312 1 97.31 475 SER B O 1
ATOM 7878 N N . ILE B 1 476 ? 8.945 4.508 -10.117 1 97.25 476 ILE B N 1
ATOM 7879 C CA . ILE B 1 476 ? 9.883 5.602 -9.891 1 97.25 476 ILE B CA 1
ATOM 7880 C C . ILE B 1 476 ? 9.555 6.301 -8.578 1 97.25 476 ILE B C 1
ATOM 7882 O O . ILE B 1 476 ? 10.453 6.633 -7.801 1 97.25 476 ILE B O 1
ATOM 7886 N N . ARG B 1 477 ? 8.297 6.496 -8.312 1 96.12 477 ARG B N 1
ATOM 7887 C CA . ARG B 1 477 ? 7.883 7.121 -7.062 1 96.12 477 ARG B CA 1
ATOM 7888 C C . ARG B 1 477 ? 8.273 6.262 -5.863 1 96.12 477 ARG B C 1
ATOM 7890 O O . ARG B 1 477 ? 8.711 6.785 -4.836 1 96.12 477 ARG B O 1
ATOM 7897 N N . ILE B 1 478 ? 8.07 4.984 -5.953 1 96.62 478 ILE B N 1
ATOM 7898 C CA . ILE B 1 478 ? 8.438 4.059 -4.891 1 96.62 478 ILE B CA 1
ATOM 7899 C C . ILE B 1 478 ? 9.938 4.145 -4.625 1 96.62 478 ILE B C 1
ATOM 7901 O O . ILE B 1 478 ? 10.367 4.18 -3.469 1 96.62 478 ILE B O 1
ATOM 7905 N N . LEU B 1 479 ? 10.688 4.191 -5.672 1 94.81 479 LEU B N 1
ATOM 7906 C CA . LEU B 1 479 ? 12.133 4.289 -5.539 1 94.81 479 LEU B CA 1
ATOM 7907 C C . LEU B 1 479 ? 12.531 5.582 -4.832 1 94.81 479 LEU B C 1
ATOM 7909 O O . LEU B 1 479 ? 13.461 5.59 -4.027 1 94.81 479 LEU B O 1
ATOM 7913 N N . LYS B 1 480 ? 11.891 6.648 -5.09 1 93.5 480 LYS B N 1
ATOM 7914 C CA . LYS B 1 480 ? 12.172 7.93 -4.453 1 93.5 480 LYS B CA 1
ATOM 7915 C C . LYS B 1 480 ? 11.852 7.887 -2.963 1 93.5 480 LYS B C 1
ATOM 7917 O O . LYS B 1 480 ? 12.547 8.5 -2.152 1 93.5 480 LYS B O 1
ATOM 7922 N N . LEU B 1 481 ? 10.867 7.152 -2.68 1 92.88 481 LEU B N 1
ATOM 7923 C CA . LEU B 1 481 ? 10.414 7.09 -1.293 1 92.88 481 LEU B CA 1
ATOM 7924 C C . LEU B 1 481 ? 11.312 6.176 -0.468 1 92.88 481 LEU B C 1
ATOM 7926 O O . LEU B 1 481 ? 11.602 6.469 0.695 1 92.88 481 LEU B O 1
ATOM 7930 N N . PHE B 1 482 ? 11.703 5.086 -1.115 1 90.31 482 PHE B N 1
ATOM 7931 C CA . PHE B 1 482 ? 12.32 4.047 -0.299 1 90.31 482 PHE B CA 1
ATOM 7932 C C . PHE B 1 482 ? 13.711 3.707 -0.816 1 90.31 482 PHE B C 1
ATOM 7934 O O . PHE B 1 482 ? 14.453 2.959 -0.175 1 90.31 482 PHE B O 1
ATOM 7941 N N . GLY B 1 483 ? 14 4.121 -2.014 1 81.31 483 GLY B N 1
ATOM 7942 C CA . GLY B 1 483 ? 15.266 3.732 -2.611 1 81.31 483 GLY B CA 1
ATOM 7943 C C . GLY B 1 483 ? 16.438 4.535 -2.088 1 81.31 483 GLY B C 1
ATOM 7944 O O . GLY B 1 483 ? 16.266 5.602 -1.495 1 81.31 483 GLY B O 1
#

Nearest PDB structures (foldseek):
  3onq-assembly1_B-2  TM=4.916E-01  e=8.793E-06  Bifidobacterium adolescentis ATCC 15703
  3onq-assembly3_D  TM=4.370E-01  e=7.531E-06  Bifidobacterium adolescentis ATCC 15703
  2gx5-assembly2_D  TM=7.395E-01  e=9.178E-04  Bacillus subtilis
  5lnh-assembly1_A  TM=4.429E-01  e=1.430E-04  Bacillus subtilis subsp. subtilis str. 168
  5loe-assembly4_D  TM=4.450E-01  e=2.276E-04  Bacillus subtilis subsp. subtilis str. 168

Radius of gyration: 50.54 Å; Cα contacts (8 Å, |Δi|>4): 1535; chains: 2; bounding box: 60×169×96 Å

pLDDT: mean 85.15, std 13.51, range [22.28, 97.44]

Sequence (966 aa):
MQNRGVFIMKLSMWMIANRLKPLNPESQISDDTPAVLKSARRAYATNCVYVFPSGNDVICQWENDIIKLKDIQFDEAFEIIQGIFDFYEDWDASITAAAEQCDYQKILDESWHCFHNPMVLLDANCNVLAYSRQYKEVYVDEEWAHLMEYGCSSIDSIRFMRRDCTDQNFFNQGATKYHFDRKALSDCLSSFIYYDHAQCGRITLVERNRRLNHGDCQLLDHITRLLAVSMGKTGPAAPPDSDHYSVFRDLIKGIPVSDRELDRQLEVNDWSTEDTYGLWFFHGENGVLEEQVLLLAAHMISQQLPHCEIFCLDGGVVLLYNEKKETSDTLKHRLSRLVRHNHMAAGISLPACFLKDLRFHYRQALFALEERQPDKHYYDFYPRAIDYIIKNSTPDVLLAACHPDILRFHRLDLKQPTDRVRTMEAYLNNERSLLHTSEELFVHRNTLVYRIKKMTEELSCNLEEGYTRDYMKLSIRILKLFGMQNRGVFIMKLSMWMIANRLKPLNPESQISDDTPAVLKSARRAYATNCVYVFPSGNDVICQWENDIIKLKDIQFDEAFEIIQGIFDFYEDWDASITAAAEQCDYQKILDESWHCFHNPMVLLDANCNVLAYSRQYKEVYVDEEWAHLMEYGCSSIDSIRFMRRDCTDQNFFNQGATKYHFDRKALSDCLSSFIYYDHAQCGRITLVERNRRLNHGDCQLLDHITRLLAVSMGKTGPAAPPDSDHYSVFRDLIKGIPVSDRELDRQLEVNDWSTEDTYGLWFFHGENGVLEEQVLLLAAHMISQQLPHCEIFCLDGGVVLLYNEKKETSDTLKHRLSRLVRHNHMAAGISLPACFLKDLRFHYRQALFALEERQPDKHYYDFYPRAIDYIIKNSTPDVLLAACHPDILRFHRLDLKQPTDRVRTMEAYLNNERSLLHTSEELFVHRNTLVYRIKKMTEELSCNLEEGYTRDYMKLSIRILKLFG

Foldseek 3Di:
DPCPPPPQFFAWPVLLCLLCVVLPKDWDDDQPTDRQAQAADCDDDPRHWHWHDDVLWIWTDDDHIIIIGHRDDRVVVRVVSRVSSVLVRVLLVQLLVCLQVVNVQSNQQSCCVRQVFKKFKAFPLQFTPYIDPVDDLVQAFVQSVVCVVQRGGFLVVVVQLVVVCPVPPSQDAFWDWDDDPDPRAATKTKGFAAAPNDTTIMMITGCHPHDDGSSNRVVVNVSSVSNNVSRVVVPRPPLVPLPPDDPLLCLLVVHDDDPVRVVVVCVVLVHDQQFKKKKKKKAAPVGADDPSSQSSLQVSLCSQPVSWDWHDDPRIIMIMHTCVVDPPVRSCVSCVCSQQRRRMAMFIFDIDRGSSLVNLRVVLSVVQPPDDDPPHRYGYSLLCLVVVLVVDDDLSSLLRSADPLLNVQVVVCVVPVPCLNVLLLLCLVVVNDLVSSCVVVVHDSVVSVVSVVVSCVVDPDDPVDPSVSVRNNVNSVSVVVRD/DPCPPPPQFFAWPVLLCQLCVVQVKDWDDDQCTDRQAQAADCDDDPRHWHWDDDVLWIWTDDDPIIIIGHRDDRVVVRVVSRVSSVLVRVLVVQLLVCLVVVNVQSNQQSCCVRQVFKKFKAFPLQFTPYIDVVDDLVQAFVQSVVCVVLRGGFLVVVVQCVVVCPVPDSQDAFWDWDDDPDPRAATKTKGFAAAPNDTTIMMITGCHPHDDGSRNRVVVSVSSVSNNVSRVVVPRPPLVPLPPDDPLLCLLVVHDDDPVRVVVVCVVLVHDQQFKKKKKKKAAPVGADDPSSQSSLQVSLCVQPVSWDWHDDPRIIMIMHTCVVDPPVRSCVSCVCSQQRNRMAMFIFDIDRGSSLVNLRVVLSVVQPPDDDPPHRYGYSLLCLVVVLVVDDDLSSLLRSADPLLNVQVVVCVVPVPCLNVLLLLCLVVVNDLVSSCVVVVHDSVVSVVSVVVSCVVDPDDPVDPSVSVRNNVNSVSVVVRD

Secondary structure (DSSP, 8-state):
-------PPPB-HHHHHHHTGGG--EEE--TT--S-B--EESS--TTSEEEEEETTEEEEEETTEEEEE-S--HHHHHHHHHHHHHHHHHHHHHHHHHHHTT-HHHHHHHHHHHH-S-EEEEETT-BEEEE-TTS-TTTS-HHHHHHHHHSB--HHHHHHHHHTTSSS-TT-BS-EEE---STTS--EEEEEEEETTEEEEEEEEE-SSS---HHHHHHHHHHHHHHHHHHHHH-----S-TT---HHHHHHHT----HHHHHHHHHHHT--TTS-EEEEEEEETTBSPPHHHHHHHHHHHHHH-TTSEEEEETTEEEEEEETTT--HHHHHHHHHHHHHHTTEEEEE-PPBS-GGGHHHHHHHHHHHTSSPPTT--EEESGGGHHHHHHH---HHHHHHTS-HHHHHHHHHHHHS---HHHHHHHHHHTTT-HHHHHHHHT--HHHHHHHHHHHHHH-SS-TTSHHHHHHHHHHHHHHHHH-/-------PPPB-HHHHHHHTGGG--EEE--TT--S-B--EESS--TTSEEEEEETTEEEEEETTEEEEE-S--HHHHHHHHHHHHHHHHHHHHHHHHHHHTT-HHHHHHHHHHHH-S-EEEEETT-BEEEE-TTS-GGGS-HHHHHHHHHSB--HHHHHHHHHTTSSS-TT-BS-EEE---STTS--EEEEEEEETTEEEEEEEEE-SSS---HHHHHHHHHHHHHHHHHHHHH-----S-TT---HHHHHHHT----HHHHHHHHHHHT--TTS-EEEEEEEETTBSPPHHHHHHHHHHHHHH-TTSEEEEETTEEEEEEETTT--HHHHHHHHHHHHHHTTEEEEE-PPBS-GGGHHHHHHHHHHHTSSPPTT--EEESGGGHHHHHHT---HHHHHHTS-HHHHHHHHHHHHS---HHHHHHHHHHTTT-HHHHHHHHT--HHHHHHHHHHHHHH-SS-TTSHHHHHHHHHHHHHHHHH-

InterPro domains:
  IPR025736 PucR C-terminal helix-turn-helix domain [PF13556] (421-469)
  IPR042070 PucR C-terminal helix-turn-helix domain superfamily [G3DSA:1.10.10.2840] (355-481)
  IPR051448 CdaR-like transcriptional regulators [PTHR33744] (100-465)

Organism: NCBI:txid1796616